Protein 8VRM (pdb70)

Nearest PDB structures (foldseek):
  8vr6-assembly1_A  TM=1.004E+00  e=2.769E-31  Psychrobacter cryohalolentis K5
  3hjj-assembly1_A  TM=5.669E-01  e=4.311E-08  Bacillus anthracis
  6ag8-assembly1_C  TM=5.535E-01  e=5.359E-08  Escherichia coli K-12
  2ic7-assembly1_B  TM=5.842E-01  e=2.457E-07  Geobacillus kaustophilus
  3ect-assembly1_A  TM=5.489E-01  e=9.567E-07  Vibrio cholerae

InterPro domains:
  IPR001451 Hexapeptide repeat [PF00132] (117-149)
  IPR001451 Hexapeptide repeat [PF14602] (60-96)
  IPR011004 Trimeric LpxA-like superfamily [SSF51161] (28-168)
  IPR018357 Hexapeptide transferase, conserved site [PS00101] (125-153)
  IPR050179 Transferase hexapeptide repeat [PTHR43300] (40-173)

Sequence (1067 aa):
GGHMILLKELKELFFLRTTYYLKKYNRSLPFGDMIVDRWDKAKLLGFGEGTSIYDSSIVLGEVKVGKDTWIGPNTILDGSGGGLIIGSNCSISAGVQIYTHDTVRKSLSGGKADIDKASTRIGSDCYLGPNTIIVKGVKIGDRVVVGANSLVLKDIPSDCKVFGSPAVIITDSLNYQGHMILLKELKELFFLRTTYYLKKYNRSLPFGDMIVDRWDKAKLLGFGEGTSIYDSSIVLGEVKVGKDTWIGPNTILDGSGGGLIIGSNCSISAGVQIYTHDTVRKSLSGGKADIDKASTRIGSDCYLGPNTIIVKGVKIGDRVVVGANSLVLKDIPSDCKVFGSPAVIITDSLNYQGGGHMILLKELKELFFLRTTYYLKKYNRSLPFGDMIVDRWDKAKLLGFGEGTSIYDSSIVLGEVKVGKDTWIGPNTILDGSGGGLIIGSNCSISAGVQIYTHDTVRKSLSGGKADIDKASTRIGSDCYLGPNTIIVKGVKIGDRVVVGANSLVLKDIPSDCKVFGSPAVIITDSLNYQGHHMILLKELKELFFLRTTYYLKKYNRSLPFGDMIVDRWDKAKLLGFGEGTSIYDSSIVLGEVKVGKDTWIGPNTILDGSGGGLIIGSNCSISAGVQIYTHDTVRKSLSGGKADIDKASTRIGSDCYLGPNTIIVKGVKIGDRVVVGANSLVLKDIPSDCKVFGSPAVIITDSLNYQRGGHMILLKELKELFFLRTTYYLKKYNRSLPFGDMIVDRWDKAKLLGFGEGTSIYDSSIVLGEVKVGKDTWIGPNTILDGSGGGLIIGSNCSISAGVQIYTHDTVRKSLSGGKADIDKASTRIGSDCYLGPNTIIVKGVKIGDRVVVGANSLVLKDIPSDCKVFGSPAVIITDSLNYQRNNIGGHMILLKELKELFFLRTTYYLKKYNRSLPFGDMIVDRWDKAKLLGFGEGTSIYDSSIVLGEVKVGKDTWIGPNTILDGSGGGLIIGSNCSISAGVQIYTHDTVRKSLSGGKADIDKASTRIGSDCYLGPNTIIVKGVKIGDRVVVGANSLVLKDIPSDCKVFGSPAVIITDSLNYQR

Solvent-accessible surface area: 40876 Å² total; per-residue (Å²): 82,49,42,125,108,10,5,121,59,5,91,69,4,13,104,71,34,0,45,84,30,38,164,121,88,83,65,0,9,14,8,17,5,1,15,8,68,35,128,97,1,1,72,16,8,32,12,21,107,38,3,3,0,7,9,18,0,4,9,27,17,107,22,139,6,18,121,83,1,98,0,0,3,20,0,6,0,0,1,54,3,68,11,1,54,2,13,27,34,2,7,0,8,2,8,0,6,0,31,0,37,36,30,18,106,78,5,2,24,25,34,183,30,119,61,44,128,34,65,4,129,2,14,37,27,0,22,0,0,9,14,0,1,0,42,60,38,3,42,4,23,54,76,0,7,0,14,11,20,0,5,2,80,139,92,9,76,45,35,16,53,3,47,16,48,56,16,86,99,89,66,65,0,106,141,59,80,68,26,120,110,10,3,81,64,7,74,87,4,14,102,79,33,0,58,85,30,58,186,122,91,88,71,0,7,13,13,17,4,0,14,6,65,32,126,99,2,1,153,55,23,64,9,22,119,35,2,3,0,8,10,18,0,5,6,29,22,106,16,144,10,22,114,70,1,95,0,0,3,22,0,8,0,0,2,50,4,68,11,1,67,3,14,30,33,2,6,0,9,3,9,0,5,0,31,0,36,32,30,18,111,88,6,2,18,26,35,178,32,117,63,33,128,35,50,3,122,2,13,35,28,0,23,0,0,9,14,0,1,0,42,64,24,2,99,3,22,56,76,0,5,0,13,12,19,0,6,3,70,159,85,8,77,45,36,16,54,3,46,17,45,68,24,86,100,95,60,62,0,107,134,61,76,118,46,38,72,152,93,11,24,108,48,5,95,20,4,13,27,24,30,0,8,76,29,24,138,121,93,72,70,0,6,14,12,19,5,0,11,6,63,30,128,94,2,1,157,58,26,66,15,23,137,38,2,3,0,8,10,20,0,6,8,28,18,114,16,126,11,20,116,79,0,94,0,0,4,21,1,8,0,0,3,52,3,69,12,1,60,3,13,30,33,2,6,0,9,3,8,0,6,0,29,0,38,32,32,18,85,73,6,2,24,23,40,178,20,108,59,40,122,35,64,3,115,2,13,36,27,0,23,0,0,10,13,0,1,0,41,62,39,2,95,1,15,53,76,0,4,0,11,12,19,0,6,1,92,125,81,7,77,46,40,16,45,2,43,17,46,65,10,80,80,92,66,69,0,109,126,50,80,82,76,109,108,9,2,89,54,5,91,30,1,12,104,27,21,0,23,18,32,44,75,104,89,86,72,0,7,14,11,16,4,1,14,7,65,32,127,98,2,1,168,57,23,63,14,24,136,41,3,3,0,8,10,20,0,5,8,28,23,139,20,132,4,18,109,76,1,95,0,0,4,22,0,7,0,0,3,55,2,65,11,1,56,1,13,32,32,2,6,0,8,1,8,0,6,0,28,0,36,33,30,18,97,76,5,2,9,32,31,178,19,115,61,43,128,34,64,3,108,2,13,38,29,0,22,0,0,10,12,0,1,0,41,61,40,2,98,1,12,54,76,0,9,0,15,11,21,0,6,3,96,132,76,8,77,46,33,16,48,3,46,16,46,66,14,86,85,87,64,64,0,102,127,61,39,104,69,46,46,119,105,10,8,122,72,5,81,77,0,15,102,68,31,0,40,79,29,58,167,125,89,85,69,0,6,14,9,16,5,1,15,6,66,36,127,98,1,2,168,52,23,66,13,22,135,41,2,4,0,8,9,22,0,5,6,29,17,111,16,131,11,22,117,81,0,90,0,0,4,22,0,8,0,0,2,49,2,68,13,1,65,3,14,31,34,2,6,0,8,2,7,0,6,0,27,0,40,32,31,19,73,76,5,2,14,26,29,175,13,110,68,39,122,35,63,4,108,2,11,34,27,0,22,0,0,10,12,0,1,0,41,60,39,2,111,1,15,53,78,0,9,0,14,14,20,0,5,2,83,163,88,8,78,46,39,15,49,2,52,17,46,64,23,87,100,85,64,63,0,50,93,54,24,137,120,55,204,21,37,5,40,82,14,6,96,45,4,87,58,3,14,108,78,33,0,33,87,28,52,167,124,88,92,73,0,7,16,8,16,5,0,13,6,60,30,112,83,2,2,143,58,26,65,15,20,138,41,2,4,0,9,10,20,0,5,8,27,20,116,18,132,10,20,108,80,1,91,0,0,4,21,1,8,0,0,2,52,4,65,7,1,65,3,15,30,36,2,6,0,9,2,7,0,6,0,29,0,38,32,30,20,92,84,7,2,8,25,31,169,31,122,61,48,128,35,64,4,109,2,12,37,27,0,23,0,0,9,13,0,1,0,40,63,40,2,109,2,17,56,78,0,6,0,12,13,19,0,5,2,83,163,89,8,75,46,33,16,50,2,45,18,47,65,24,88,99,93,72,69,0,92,74,40,39,187

Secondary structure (DSSP, 8-state):
-HHHHHHHHHHHHHHHHHHHHHHHHSEE--GGGGTS-HHHHHHHTTPPTT-EE-TT-EEEEEEEE-TT-EE-TT-EEEEEEEEEEE-SS-EE-TT-EE-SEE-HHHHHTTS-SPPEE--EEE-SS-EE-TT-EE-TT-EE-SS-EE-TT-EE-S-B-TTEEEETTTTEEEEESGGG-/-HHHHHHHHHHHHHHHHHHHHHHHSEE--GGGGTS-HHHHHHHTTPPTT-EE-TT-EEEEEEEE-SS-EE-TT-EEEEEEEEEEE-SS-EE-TT-EE-SEE-HHHHHTTS-SPPEE--EEE-SS-EE-TT-EE-TT-EE-SS-EE-TT-EE-S-B-TTEEEETTTTEEEEESGGG-/--HHHHHHHHHHHHHHHHHHHHHHHHSEE--GGGGTS-HHHHHHHTTPPTT-EE-TT-EEEEEEEE-TT-EE-TT-EEEEEEEEEEE-SS-EE-TT-EE-SEE-HHHHHTTS-SPPEE--EEE-SS-EE-TT-EE-TT-EE-SS-EE-TT-EE-S-B-TTEEEETTTTEEEEESGGG-/-HHHHHHHHHHHHHHHHHHHHHHHSEE--GGGGTS-HHHHHHHTTPPTT-EE-TT-EEEEEEEE-TT-EE-TT-EEEEEEEEEEE-SS-EE-TT-EE-SEE-HHHHHTTT-SPPEE--EEE-SS-EE-TT-EE-TT-EE-SS-EE-TT-EE-S-B-TTEEEETTTTEEEEESHHHH-/-HHHHHHHHHHHHHHHHHHHHHHHHSEE--GGGGTS-HHHHHHHTTPPTT-EE-TT-EEEEEEEE-TT-EE-TT-EEEEEEEEEEE-SS-EE-TT-EE-SEE-HHHHHTTS-SPPEE--EEE-SS-EE-TT-EE-TT-EE-SS-EE-TT-EE-S-B-TTEEEETTTTEEEEESHHHHS---/-TTHHHHHHHHHHHHHHHHHHHHHHSEE--GGGGTS-HHHHHHHTTPPTT-EE-TT-EEEEEEEE-TT-EE-TT-EEEEEEEEEEE-SS-EE-TT-EE-SEE-HHHHHTTT-SPPEE--EEE-SS-EE-TT-EE-TT-EE-SS-EE-TT-EE-S-B-TTEEEETTTTEEEEE-GGG--

Radius of gyration: 35.56 Å; Cα contacts (8 Å, |Δi|>4): 3314; chains: 6; bounding box: 68×82×92 Å

Structure (mmCIF, N/CA/C/O backbone):
data_8VRM
#
_entry.id   8VRM
#
_cell.length_a   106.670
_cell.length_b   106.670
_cell.length_c   180.400
_cell.angle_alpha   90.00
_cell.angle_beta   90.00
_cell.angle_gamma   120.00
#
_symmetry.space_group_name_H-M   'P 63'
#
loop_
_entity.id
_entity.type
_entity.pdbx_description
1 polymer 'Acetyltransferase, putative'
2 non-polymer 'SULFATE ION'
3 non-polymer (4S)-2-METHYL-2,4-PENTANEDIOL
4 non-polymer 1,2-ETHANEDIOL
5 water water
#
loop_
_atom_site.group_PDB
_atom_site.id
_atom_site.type_symbol
_atom_site.label_atom_id
_atom_site.label_alt_id
_atom_site.label_comp_id
_atom_site.label_asym_id
_atom_site.label_entity_id
_atom_site.label_seq_id
_atom_site.pdbx_PDB_ins_code
_atom_site.Cartn_x
_atom_site.Cartn_y
_atom_site.Cartn_z
_atom_site.occupancy
_atom_site.B_iso_or_equiv
_atom_site.auth_seq_id
_atom_site.auth_comp_id
_atom_site.auth_asym_id
_atom_site.auth_atom_id
_atom_site.pdbx_PDB_model_num
ATOM 1 N N . GLY A 1 2 ? 1.826 21.716 5.245 1.00 79.19 -2 GLY A N 1
ATOM 2 C CA . GLY A 1 2 ? 2.516 21.767 3.941 1.00 78.64 -2 GLY A CA 1
ATOM 3 C C . GLY A 1 2 ? 3.996 22.115 4.092 1.00 78.43 -2 GLY A C 1
ATOM 4 O O . GLY A 1 2 ? 4.805 21.249 4.431 1.00 79.01 -2 GLY A O 1
ATOM 5 N N . GLY A 1 3 ? 4.322 23.393 3.834 1.00 76.23 -1 GLY A N 1
ATOM 6 C CA . GLY A 1 3 ? 5.680 23.911 3.923 1.00 63.54 -1 GLY A CA 1
ATOM 7 C C . GLY A 1 3 ? 6.178 23.991 5.367 1.00 62.65 -1 GLY A C 1
ATOM 8 O O . GLY A 1 3 ? 7.379 23.886 5.610 1.00 51.27 -1 GLY A O 1
ATOM 9 N N . HIS A 1 4 ? 5.245 24.169 6.317 1.00 59.73 0 HIS A N 1
ATOM 10 C CA . HIS A 1 4 ? 5.555 24.187 7.740 1.00 54.81 0 HIS A CA 1
ATOM 11 C C . HIS A 1 4 ? 5.861 22.779 8.251 1.00 48.64 0 HIS A C 1
ATOM 12 O O . HIS A 1 4 ? 6.607 22.636 9.211 1.00 41.80 0 HIS A O 1
ATOM 19 N N . MET A 1 5 ? 5.292 21.736 7.632 1.00 50.13 1 MET A N 1
ATOM 20 C CA . MET A 1 5 ? 5.563 20.373 8.078 1.00 49.70 1 MET A CA 1
ATOM 21 C C . MET A 1 5 ? 6.972 19.963 7.649 1.00 40.79 1 MET A C 1
ATOM 22 O O . MET A 1 5 ? 7.642 19.208 8.359 1.00 39.20 1 MET A O 1
ATOM 27 N N . ILE A 1 6 ? 7.411 20.505 6.512 1.00 40.29 2 ILE A N 1
ATOM 28 C CA . ILE A 1 6 ? 8.738 20.263 5.979 1.00 42.80 2 ILE A CA 1
ATOM 29 C C . ILE A 1 6 ? 9.778 20.991 6.828 1.00 37.62 2 ILE A C 1
ATOM 30 O O . ILE A 1 6 ? 10.828 20.412 7.100 1.00 29.95 2 ILE A O 1
ATOM 35 N N . LEU A 1 7 ? 9.513 22.271 7.160 1.00 31.08 3 LEU A N 1
ATOM 36 C CA . LEU A 1 7 ? 10.371 23.004 8.085 1.00 30.77 3 LEU A CA 1
ATOM 37 C C . LEU A 1 7 ? 10.475 22.271 9.423 1.00 27.81 3 LEU A C 1
ATOM 38 O O . LEU A 1 7 ? 11.560 22.213 9.994 1.00 26.05 3 LEU A O 1
ATOM 43 N N . LEU A 1 8 ? 9.363 21.737 9.956 1.00 27.38 4 LEU A N 1
ATOM 44 C CA . LEU A 1 8 ? 9.409 21.064 11.246 1.00 30.86 4 LEU A CA 1
ATOM 45 C C . LEU A 1 8 ? 10.332 19.847 11.180 1.00 30.17 4 LEU A C 1
ATOM 46 O O . LEU A 1 8 ? 11.142 19.618 12.078 1.00 26.32 4 LEU A O 1
ATOM 51 N N . LYS A 1 9 ? 10.175 19.046 10.120 1.00 29.52 5 LYS A N 1
ATOM 52 C CA . LYS A 1 9 ? 10.988 17.849 9.961 1.00 30.64 5 LYS A CA 1
ATOM 53 C C . LYS A 1 9 ? 12.477 18.209 9.839 1.00 25.15 5 LYS A C 1
ATOM 54 O O . LYS A 1 9 ? 13.323 17.520 10.402 1.00 25.96 5 LYS A O 1
ATOM 60 N N . GLU A 1 10 ? 12.793 19.279 9.115 1.00 24.76 6 GLU A N 1
ATOM 61 C CA . GLU A 1 10 ? 14.178 19.709 8.940 1.00 28.01 6 GLU A CA 1
ATOM 62 C C . GLU A 1 10 ? 14.748 20.228 10.259 1.00 25.36 6 GLU A C 1
ATOM 63 O O . GLU A 1 10 ? 15.932 20.067 10.536 1.00 25.07 6 GLU A O 1
ATOM 69 N N . LEU A 1 11 ? 13.914 20.901 11.054 1.00 23.90 7 LEU A N 1
ATOM 70 C CA . LEU A 1 11 ? 14.350 21.359 12.370 1.00 24.24 7 LEU A CA 1
ATOM 71 C C . LEU A 1 11 ? 14.614 20.176 13.288 1.00 22.32 7 LEU A C 1
ATOM 72 O O . LEU A 1 11 ? 15.584 20.173 14.057 1.00 24.42 7 LEU A O 1
ATOM 77 N N . LYS A 1 12 ? 13.783 19.143 13.209 1.00 21.50 8 LYS A N 1
ATOM 78 C CA . LYS A 1 12 ? 13.991 17.985 14.056 1.00 20.72 8 LYS A CA 1
ATOM 79 C C . LYS A 1 12 ? 15.297 17.293 13.655 1.00 22.67 8 LYS A C 1
ATOM 80 O O . LYS A 1 12 ? 16.029 16.839 14.518 1.00 22.57 8 LYS A O 1
ATOM 86 N N . GLU A 1 13 ? 15.555 17.215 12.351 1.00 23.09 9 GLU A N 1
ATOM 87 C CA . GLU A 1 13 ? 16.784 16.613 11.852 1.00 23.96 9 GLU A CA 1
ATOM 88 C C . GLU A 1 13 ? 17.978 17.413 12.323 1.00 22.07 9 GLU A C 1
ATOM 89 O O . GLU A 1 13 ? 18.953 16.840 12.783 1.00 22.69 9 GLU A O 1
ATOM 95 N N . LEU A 1 14 ? 17.907 18.741 12.189 1.00 24.81 10 LEU A N 1
ATOM 96 C CA . LEU A 1 14 ? 19.005 19.587 12.620 1.00 21.78 10 LEU A CA 1
ATOM 97 C C . LEU A 1 14 ? 19.244 19.468 14.133 1.00 22.99 10 LEU A C 1
ATOM 98 O O . LEU A 1 14 ? 20.394 19.484 14.583 1.00 22.69 10 LEU A O 1
ATOM 103 N N . PHE A 1 15 ? 18.176 19.326 14.924 1.00 21.45 11 PHE A N 1
ATOM 104 C CA . PHE A 1 15 ? 18.305 19.152 16.367 1.00 22.69 11 PHE A CA 1
ATOM 105 C C . PHE A 1 15 ? 19.090 17.867 16.662 1.00 24.18 11 PHE A C 1
ATOM 106 O O . PHE A 1 15 ? 20.015 17.855 17.470 1.00 21.71 11 PHE A O 1
ATOM 114 N N . PHE A 1 16 ? 18.702 16.763 15.998 1.00 24.67 12 PHE A N 1
ATOM 115 C CA . PHE A 1 16 ? 19.406 15.501 16.160 1.00 25.49 12 PHE A CA 1
ATOM 116 C C . PHE A 1 16 ? 20.886 15.629 15.766 1.00 22.79 12 PHE A C 1
ATOM 117 O O . PHE A 1 16 ? 21.749 15.162 16.511 1.00 22.28 12 PHE A O 1
ATOM 125 N N . LEU A 1 17 ? 21.163 16.228 14.602 1.00 25.08 13 LEU A N 1
ATOM 126 C CA . LEU A 1 17 ? 22.536 16.410 14.135 1.00 26.81 13 LEU A CA 1
ATOM 127 C C . LEU A 1 17 ? 23.353 17.287 15.092 1.00 24.49 13 LEU A C 1
ATOM 128 O O . LEU A 1 17 ? 24.502 16.980 15.413 1.00 21.50 13 LEU A O 1
ATOM 133 N N . ARG A 1 18 ? 22.791 18.416 15.521 1.00 21.79 14 ARG A N 1
ATOM 134 C CA . ARG A 1 18 ? 23.549 19.333 16.356 1.00 21.99 14 ARG A CA 1
ATOM 135 C C . ARG A 1 18 ? 23.792 18.751 17.746 1.00 20.20 14 ARG A C 1
ATOM 136 O O . ARG A 1 18 ? 24.854 18.965 18.341 1.00 22.38 14 ARG A O 1
ATOM 144 N N . THR A 1 19 ? 22.814 18.004 18.257 1.00 20.15 15 THR A N 1
ATOM 145 C CA . THR A 1 19 ? 22.946 17.324 19.528 1.00 21.51 15 THR A CA 1
ATOM 146 C C . THR A 1 19 ? 24.082 16.300 19.434 1.00 23.60 15 THR A C 1
ATOM 147 O O . THR A 1 19 ? 24.894 16.199 20.345 1.00 21.43 15 THR A O 1
ATOM 151 N N . THR A 1 20 ? 24.112 15.527 18.342 1.00 23.39 16 THR A N 1
ATOM 152 C CA . THR A 1 20 ? 25.154 14.513 18.173 1.00 23.51 16 THR A CA 1
ATOM 153 C C . THR A 1 20 ? 26.512 15.198 18.180 1.00 22.18 16 THR A C 1
ATOM 154 O O . THR A 1 20 ? 27.431 14.754 18.872 1.00 23.96 16 THR A O 1
ATOM 158 N N . TYR A 1 21 ? 26.601 16.290 17.422 1.00 24.81 17 TYR A N 1
ATOM 159 C CA . TYR A 1 21 ? 27.808 17.093 17.306 1.00 23.84 17 TYR A CA 1
ATOM 160 C C . TYR A 1 21 ? 28.307 17.554 18.679 1.00 25.26 17 TYR A C 1
ATOM 161 O O . TYR A 1 21 ? 29.501 17.465 18.992 1.00 22.24 17 TYR A O 1
ATOM 170 N N . TYR A 1 22 ? 27.402 18.115 19.488 1.00 23.76 18 TYR A N 1
ATOM 171 C CA . TYR A 1 22 ? 27.789 18.658 20.790 1.00 23.23 18 TYR A CA 1
ATOM 172 C C . TYR A 1 22 ? 28.147 17.517 21.740 1.00 19.85 18 TYR A C 1
ATOM 173 O O . TYR A 1 22 ? 29.048 17.650 22.541 1.00 20.57 18 TYR A O 1
ATOM 182 N N . LEU A 1 23 ? 27.397 16.414 21.697 1.00 22.08 19 LEU A N 1
ATOM 183 C CA . LEU A 1 23 ? 27.693 15.288 22.564 1.00 23.72 19 LEU A CA 1
ATOM 184 C C . LEU A 1 23 ? 29.079 14.749 22.217 1.00 25.23 19 LEU A C 1
ATOM 185 O O . LEU A 1 23 ? 29.854 14.509 23.131 1.00 23.03 19 LEU A O 1
ATOM 190 N N . LYS A 1 24 ? 29.368 14.584 20.924 1.00 23.08 20 LYS A N 1
ATOM 191 C CA . LYS A 1 24 ? 30.589 13.865 20.534 1.00 24.27 20 LYS A CA 1
ATOM 192 C C . LYS A 1 24 ? 31.806 14.775 20.513 1.00 23.19 20 LYS A C 1
ATOM 193 O O . LYS A 1 24 ? 32.907 14.366 20.875 1.00 28.52 20 LYS A O 1
ATOM 199 N N . LYS A 1 25 ? 31.626 16.026 20.113 1.00 23.98 21 LYS A N 1
ATOM 200 C CA . LYS A 1 25 ? 32.748 16.938 20.049 1.00 24.56 21 LYS A CA 1
ATOM 201 C C . LYS A 1 25 ? 32.960 17.685 21.370 1.00 27.52 21 LYS A C 1
ATOM 202 O O . LYS A 1 25 ? 34.102 17.960 21.738 1.00 27.85 21 LYS A O 1
ATOM 208 N N . TYR A 1 26 ? 31.878 18.073 22.060 1.00 24.31 22 TYR A N 1
ATOM 209 C CA . TYR A 1 26 ? 31.966 19.015 23.172 1.00 26.38 22 TYR A CA 1
ATOM 210 C C . TYR A 1 26 ? 31.478 18.398 24.492 1.00 26.36 22 TYR A C 1
ATOM 211 O O . TYR A 1 26 ? 31.382 19.112 25.496 1.00 25.17 22 TYR A O 1
ATOM 220 N N . ASN A 1 27 ? 31.165 17.095 24.474 1.00 26.04 23 ASN A N 1
ATOM 221 C CA . ASN A 1 27 ? 30.737 16.325 25.630 1.00 29.38 23 ASN A CA 1
ATOM 222 C C . ASN A 1 27 ? 29.587 17.024 26.370 1.00 28.44 23 ASN A C 1
ATOM 223 O O . ASN A 1 27 ? 29.600 17.124 27.598 1.00 25.56 23 ASN A O 1
ATOM 228 N N . ARG A 1 28 ? 28.572 17.468 25.623 1.00 23.03 24 ARG A N 1
ATOM 229 C CA . ARG A 1 28 ? 27.440 18.118 26.271 1.00 24.54 24 ARG A CA 1
ATOM 230 C C . ARG A 1 28 ? 26.230 18.110 25.351 1.00 23.16 24 ARG A C 1
ATOM 231 O O . ARG A 1 28 ? 26.376 17.971 24.138 1.00 21.74 24 ARG A O 1
ATOM 239 N N . SER A 1 29 ? 25.049 18.243 25.978 1.00 22.51 25 SER A N 1
ATOM 240 C CA . SER A 1 29 ? 23.769 18.443 25.319 1.00 20.56 25 SER A CA 1
ATOM 241 C C . SER A 1 29 ? 23.227 19.794 25.784 1.00 19.95 25 SER A C 1
ATOM 242 O O . SER A 1 29 ? 23.178 20.034 26.992 1.00 20.52 25 SER A O 1
ATOM 245 N N . LEU A 1 30 ? 22.875 20.650 24.822 1.00 20.74 26 LEU A N 1
ATOM 246 C CA . LEU A 1 30 ? 22.414 21.998 25.103 1.00 21.60 26 LEU A CA 1
ATOM 247 C C . LEU A 1 30 ? 21.011 22.174 24.534 1.00 21.16 26 LEU A C 1
ATOM 248 O O . LEU A 1 30 ? 20.559 21.426 23.660 1.00 21.60 26 LEU A O 1
ATOM 253 N N . PRO A 1 31 ? 20.305 23.240 24.982 1.00 20.47 27 PRO A N 1
ATOM 254 C CA . PRO A 1 31 ? 19.078 23.649 24.305 1.00 19.16 27 PRO A CA 1
ATOM 255 C C . PRO A 1 31 ? 19.354 23.939 22.828 1.00 18.07 27 PRO A C 1
ATOM 256 O O . PRO A 1 31 ? 20.424 24.411 22.463 1.00 19.31 27 PRO A O 1
ATOM 260 N N . PHE A 1 32 ? 18.333 23.761 22.000 1.00 17.78 28 PHE A N 1
ATOM 261 C CA . PHE A 1 32 ? 18.438 23.988 20.570 1.00 20.95 28 PHE A CA 1
ATOM 262 C C . PHE A 1 32 ? 18.974 25.391 20.281 1.00 20.23 28 PHE A C 1
ATOM 263 O O . PHE A 1 32 ? 19.833 25.551 19.430 1.00 21.10 28 PHE A O 1
ATOM 271 N N . GLY A 1 33 ? 18.514 26.406 21.031 1.00 23.07 29 GLY A N 1
ATOM 272 C CA . GLY A 1 33 ? 18.930 27.780 20.800 1.00 21.17 29 GLY A CA 1
ATOM 273 C C . GLY A 1 33 ? 20.432 27.984 21.010 1.00 21.28 29 GLY A C 1
ATOM 274 O O . GLY A 1 33 ? 21.044 28.792 20.323 1.00 22.49 29 GLY A O 1
ATOM 275 N N . ASP A 1 34 ? 21.016 27.231 21.936 1.00 20.70 30 ASP A N 1
ATOM 276 C CA . ASP A 1 34 ? 22.435 27.323 22.276 1.00 21.87 30 ASP A CA 1
ATOM 277 C C . ASP A 1 34 ? 23.297 26.478 21.333 1.00 22.21 30 ASP A C 1
ATOM 278 O O . ASP A 1 34 ? 24.508 26.436 21.478 1.00 23.32 30 ASP A O 1
ATOM 283 N N . MET A 1 35 ? 22.676 25.795 20.373 1.00 22.83 31 MET A N 1
ATOM 284 C CA . MET A 1 35 ? 23.439 25.018 19.398 1.00 23.00 31 MET A CA 1
ATOM 285 C C . MET A 1 35 ? 23.398 25.683 18.023 1.00 23.89 31 MET A C 1
ATOM 286 O O . MET A 1 35 ? 23.817 25.106 17.025 1.00 22.55 31 MET A O 1
ATOM 291 N N . ILE A 1 36 ? 22.858 26.905 18.012 1.00 24.53 32 ILE A N 1
ATOM 292 C CA . ILE A 1 36 ? 22.840 27.797 16.873 1.00 28.32 32 ILE A CA 1
ATOM 293 C C . ILE A 1 36 ? 23.759 28.965 17.229 1.00 34.03 32 ILE A C 1
ATOM 294 O O . ILE A 1 36 ? 24.652 29.270 16.469 1.00 32.97 32 ILE A O 1
ATOM 299 N N . VAL A 1 37 ? 23.569 29.562 18.420 1.00 38.22 33 VAL A N 1
ATOM 300 C CA . VAL A 1 37 ? 24.304 30.755 18.829 1.00 42.10 33 VAL A CA 1
ATOM 301 C C . VAL A 1 37 ? 25.587 30.307 19.542 1.00 39.56 33 VAL A C 1
ATOM 302 O O . VAL A 1 37 ? 25.526 29.501 20.472 1.00 42.53 33 VAL A O 1
ATOM 306 N N . ASP A 1 38 ? 26.729 30.816 19.080 1.00 34.63 34 ASP A N 1
ATOM 307 C CA . ASP A 1 38 ? 28.016 30.634 19.738 1.00 36.01 34 ASP A CA 1
ATOM 308 C C . ASP A 1 38 ? 28.157 31.687 20.831 1.00 30.35 34 ASP A C 1
ATOM 309 O O . ASP A 1 38 ? 27.966 32.874 20.582 1.00 27.33 34 ASP A O 1
ATOM 314 N N . ARG A 1 39 ? 28.524 31.235 22.029 1.00 26.98 35 ARG A N 1
ATOM 315 C CA . ARG A 1 39 ? 28.528 32.075 23.215 1.00 26.98 35 ARG A CA 1
ATOM 316 C C . ARG A 1 39 ? 29.555 33.211 23.133 1.00 26.27 35 ARG A C 1
ATOM 317 O O . ARG A 1 39 ? 29.301 34.282 23.677 1.00 24.30 35 ARG A O 1
ATOM 325 N N . TRP A 1 40 ? 30.710 32.979 22.483 1.00 26.69 36 TRP A N 1
ATOM 326 C CA . TRP A 1 40 ? 31.750 34.006 22.389 1.00 25.86 36 TRP A CA 1
ATOM 327 C C . TRP A 1 40 ? 31.396 35.025 21.309 1.00 25.36 36 TRP A C 1
ATOM 328 O O . TRP A 1 40 ? 31.610 36.230 21.501 1.00 26.73 36 TRP A O 1
ATOM 339 N N . ASP A 1 41 ? 30.778 34.557 20.213 1.00 26.37 37 ASP A N 1
ATOM 340 C CA . ASP A 1 41 ? 30.327 35.443 19.150 1.00 28.53 37 ASP A CA 1
ATOM 341 C C . ASP A 1 41 ? 29.172 36.297 19.655 1.00 26.36 37 ASP A C 1
ATOM 342 O O . ASP A 1 41 ? 29.069 37.482 19.337 1.00 25.95 37 ASP A O 1
ATOM 347 N N . LYS A 1 42 ? 28.272 35.693 20.455 1.00 26.45 38 LYS A N 1
ATOM 348 C CA . LYS A 1 42 ? 27.199 36.486 21.032 1.00 24.64 38 LYS A CA 1
ATOM 349 C C . LYS A 1 42 ? 27.774 37.609 21.901 1.00 21.69 38 LYS A C 1
ATOM 350 O O . LYS A 1 42 ? 27.321 38.747 21.801 1.00 25.87 38 LYS A O 1
ATOM 356 N N . ALA A 1 43 ? 28.757 37.291 22.756 1.00 23.82 39 ALA A N 1
ATOM 357 C CA . ALA A 1 43 ? 29.353 38.275 23.658 1.00 24.83 39 ALA A CA 1
ATOM 358 C C . ALA A 1 43 ? 30.016 39.403 22.848 1.00 27.05 39 ALA A C 1
ATOM 359 O O . ALA A 1 43 ? 29.940 40.563 23.243 1.00 25.72 39 ALA A O 1
ATOM 361 N N . LYS A 1 44 ? 30.659 39.032 21.730 1.00 27.45 40 LYS A N 1
ATOM 362 C CA . LYS A 1 44 ? 31.294 39.976 20.820 1.00 29.83 40 LYS A CA 1
ATOM 363 C C . LYS A 1 44 ? 30.236 40.894 20.207 1.00 27.75 40 LYS A C 1
ATOM 364 O O . LYS A 1 44 ? 30.346 42.099 20.300 1.00 27.13 40 LYS A O 1
ATOM 370 N N . LEU A 1 45 ? 29.131 40.336 19.717 1.00 27.65 41 LEU A N 1
ATOM 371 C CA . LEU A 1 45 ? 28.060 41.133 19.154 1.00 28.99 41 LEU A CA 1
ATOM 372 C C . LEU A 1 45 ? 27.503 42.159 20.162 1.00 35.57 41 LEU A C 1
ATOM 373 O O . LEU A 1 45 ? 27.164 43.281 19.766 1.00 30.01 41 LEU A O 1
ATOM 378 N N . LEU A 1 46 ? 27.480 41.827 21.471 1.00 28.87 42 LEU A N 1
ATOM 379 C CA . LEU A 1 46 ? 26.980 42.727 22.502 1.00 29.15 42 LEU A CA 1
ATOM 380 C C . LEU A 1 46 ? 28.020 43.736 23.006 1.00 31.95 42 LEU A C 1
ATOM 381 O O . LEU A 1 46 ? 27.668 44.562 23.828 1.00 34.35 42 LEU A O 1
ATOM 386 N N . GLY A 1 47 ? 29.296 43.622 22.615 1.00 36.91 43 GLY A N 1
ATOM 387 C CA . GLY A 1 47 ? 30.316 44.613 22.963 1.00 37.29 43 GLY A CA 1
ATOM 388 C C . GLY A 1 47 ? 31.124 44.289 24.216 1.00 37.44 43 GLY A C 1
ATOM 389 O O . GLY A 1 47 ? 31.823 45.148 24.758 1.00 39.31 43 GLY A O 1
ATOM 390 N N . PHE A 1 48 ? 31.030 43.044 24.690 1.00 30.82 44 PHE A N 1
ATOM 391 C CA . PHE A 1 48 ? 31.661 42.644 25.921 1.00 29.59 44 PHE A CA 1
ATOM 392 C C . PHE A 1 48 ? 33.140 42.418 25.627 1.00 32.86 44 PHE A C 1
ATOM 393 O O . PHE A 1 48 ? 33.519 42.195 24.484 1.00 32.27 44 PHE A O 1
ATOM 401 N N . GLY A 1 49 ? 33.948 42.423 26.676 1.00 32.46 45 GLY A N 1
ATOM 402 C CA . GLY A 1 49 ? 35.381 42.295 26.562 1.00 33.55 45 GLY A CA 1
ATOM 403 C C . GLY A 1 49 ? 35.771 40.936 26.022 1.00 37.64 45 GLY A C 1
ATOM 404 O O . GLY A 1 49 ? 34.980 39.985 26.036 1.00 32.57 45 GLY A O 1
ATOM 405 N N . GLU A 1 50 ? 37.022 40.846 25.578 1.00 33.76 46 GLU A N 1
ATOM 406 C CA . GLU A 1 50 ? 37.498 39.629 24.953 1.00 35.53 46 GLU A CA 1
ATOM 407 C C . GLU A 1 50 ? 37.562 38.515 25.991 1.00 32.79 46 GLU A C 1
ATOM 408 O O . GLU A 1 50 ? 37.909 38.732 27.156 1.00 32.86 46 GLU A O 1
ATOM 414 N N . GLY A 1 51 ? 37.238 37.302 25.545 1.00 31.37 47 GLY A N 1
ATOM 415 C CA . GLY A 1 51 ? 37.253 36.134 26.401 1.00 31.44 47 GLY A CA 1
ATOM 416 C C . GLY A 1 51 ? 35.895 35.898 27.081 1.00 30.31 47 GLY A C 1
ATOM 417 O O . GLY A 1 51 ? 35.663 34.830 27.618 1.00 28.23 47 GLY A O 1
ATOM 418 N N . THR A 1 52 ? 35.026 36.894 27.056 1.00 26.24 48 THR A N 1
ATOM 419 C CA . THR A 1 52 ? 33.703 36.806 27.674 1.00 27.71 48 THR A CA 1
ATOM 420 C C . THR A 1 52 ? 32.777 35.936 26.820 1.00 23.87 48 THR A C 1
ATOM 421 O O . THR A 1 52 ? 32.764 36.006 25.580 1.00 23.03 48 THR A O 1
ATOM 425 N N . SER A 1 53 ? 31.945 35.141 27.494 1.00 22.39 49 SER A N 1
ATOM 426 C CA . SER A 1 53 ? 30.938 34.364 26.805 1.00 20.69 49 SER A CA 1
ATOM 427 C C . SER A 1 53 ? 29.566 34.571 27.460 1.00 21.22 49 SER A C 1
ATOM 428 O O . SER A 1 53 ? 29.491 34.815 28.661 1.00 22.86 49 SER A O 1
ATOM 431 N N . ILE A 1 54 ? 28.508 34.355 26.673 1.00 22.92 50 ILE A N 1
ATOM 432 C CA . ILE A 1 54 ? 27.129 34.431 27.163 1.00 20.92 50 ILE A CA 1
ATOM 433 C C . ILE A 1 54 ? 26.246 33.455 26.397 1.00 19.28 50 ILE A C 1
ATOM 434 O O . ILE A 1 54 ? 26.208 33.438 25.174 1.00 19.40 50 ILE A O 1
ATOM 439 N N . TYR A 1 55 ? 25.468 32.666 27.151 1.00 20.39 51 TYR A N 1
ATOM 440 C CA . TYR A 1 55 ? 24.511 31.719 26.606 1.00 20.03 51 TYR A CA 1
ATOM 441 C C . TYR A 1 55 ? 23.369 32.417 25.862 1.00 19.33 51 TYR A C 1
ATOM 442 O O . TYR A 1 55 ? 23.024 33.536 26.193 1.00 20.26 51 TYR A O 1
ATOM 451 N N . ASP A 1 56 ? 22.757 31.709 24.902 1.00 19.92 52 ASP A N 1
ATOM 452 C CA . ASP A 1 56 ? 21.566 32.158 24.192 1.00 20.18 52 ASP A CA 1
ATOM 453 C C . ASP A 1 56 ? 20.432 32.526 25.151 1.00 20.30 52 ASP A C 1
ATOM 454 O O . ASP A 1 56 ? 19.735 33.512 24.944 1.00 21.01 52 ASP A O 1
ATOM 459 N N . SER A 1 57 ? 20.285 31.766 26.233 1.00 20.30 53 SER A N 1
ATOM 460 C CA . SER A 1 57 ? 19.150 31.892 27.128 1.00 21.22 53 SER A CA 1
ATOM 461 C C . SER A 1 57 ? 19.211 33.121 28.047 1.00 23.30 53 SER A C 1
ATOM 462 O O . SER A 1 57 ? 18.264 33.362 28.774 1.00 27.96 53 SER A O 1
ATOM 465 N N . SER A 1 58 ? 20.247 33.949 27.946 1.00 22.03 54 SER A N 1
ATOM 466 C CA . SER A 1 58 ? 20.399 35.143 28.771 1.00 21.81 54 SER A CA 1
ATOM 467 C C . SER A 1 58 ? 19.632 36.303 28.167 1.00 23.46 54 SER A C 1
ATOM 468 O O . SER A 1 58 ? 19.558 36.419 26.947 1.00 25.30 54 SER A O 1
ATOM 471 N N . ILE A 1 59 ? 19.093 37.174 29.021 1.00 20.92 55 ILE A N 1
ATOM 472 C CA . ILE A 1 59 ? 18.459 38.406 28.597 1.00 21.28 55 ILE A CA 1
ATOM 473 C C . ILE A 1 59 ? 19.325 39.592 29.023 1.00 21.76 55 ILE A C 1
ATOM 474 O O . ILE A 1 59 ? 19.697 39.693 30.190 1.00 21.31 55 ILE A O 1
ATOM 479 N N . VAL A 1 60 ? 19.683 40.445 28.058 1.00 20.82 56 VAL A N 1
ATOM 480 C CA . VAL A 1 60 ? 20.540 41.597 28.310 1.00 21.91 56 VAL A CA 1
ATOM 481 C C . VAL A 1 60 ? 19.740 42.839 27.934 1.00 21.93 56 VAL A C 1
ATOM 482 O O . VAL A 1 60 ? 19.429 43.044 26.757 1.00 22.22 56 VAL A O 1
ATOM 486 N N . LEU A 1 61 ? 19.374 43.628 28.943 1.00 22.03 57 LEU A N 1
ATOM 487 C CA . LEU A 1 61 ? 18.528 44.795 28.708 1.00 26.83 57 LEU A CA 1
ATOM 488 C C . LEU A 1 61 ? 19.332 46.086 28.854 1.00 26.58 57 LEU A C 1
ATOM 489 O O . LEU A 1 61 ? 20.064 46.275 29.836 1.00 25.80 57 LEU A O 1
ATOM 494 N N . GLY A 1 62 ? 19.109 47.007 27.912 1.00 30.82 58 GLY A N 1
ATOM 495 C CA . GLY A 1 62 ? 19.567 48.381 28.075 1.00 32.31 58 GLY A CA 1
ATOM 496 C C . GLY A 1 62 ? 21.077 48.441 27.983 1.00 33.91 58 GLY A C 1
ATOM 497 O O . GLY A 1 62 ? 21.646 47.620 27.288 1.00 30.38 58 GLY A O 1
ATOM 498 N N . GLU A 1 63 ? 21.709 49.311 28.785 1.00 32.36 59 GLU A N 1
ATOM 499 C CA . GLU A 1 63 ? 23.149 49.509 28.756 1.00 35.15 59 GLU A CA 1
ATOM 500 C C . GLU A 1 63 ? 23.877 48.585 29.724 1.00 32.01 59 GLU A C 1
ATOM 501 O O . GLU A 1 63 ? 23.764 48.733 30.936 1.00 33.05 59 GLU A O 1
ATOM 507 N N . VAL A 1 64 ? 24.711 47.688 29.182 1.00 30.80 60 VAL A N 1
ATOM 508 C CA . VAL A 1 64 ? 25.396 46.701 29.986 1.00 30.03 60 VAL A CA 1
ATOM 509 C C . VAL A 1 64 ? 26.841 46.592 29.521 1.00 30.01 60 VAL A C 1
ATOM 510 O O . VAL A 1 64 ? 27.082 46.289 28.363 1.00 27.34 60 VAL A O 1
ATOM 514 N N . LYS A 1 65 ? 27.784 46.748 30.448 1.00 27.27 61 LYS A N 1
ATOM 515 C CA . LYS A 1 65 ? 29.188 46.647 30.114 1.00 30.33 61 LYS A CA 1
ATOM 516 C C . LYS A 1 65 ? 29.767 45.466 30.884 1.00 27.64 61 LYS A C 1
ATOM 517 O O . LYS A 1 65 ? 29.533 45.310 32.082 1.00 29.78 61 LYS A O 1
ATOM 523 N N . VAL A 1 66 ? 30.512 44.632 30.179 1.00 26.94 62 VAL A N 1
ATOM 524 C CA . VAL A 1 66 ? 31.198 43.515 30.795 1.00 27.82 62 VAL A CA 1
ATOM 525 C C . VAL A 1 66 ? 32.656 43.483 30.345 1.00 32.78 62 VAL A C 1
ATOM 526 O O . VAL A 1 66 ? 32.944 43.569 29.147 1.00 31.93 62 VAL A O 1
ATOM 530 N N . GLY A 1 67 ? 33.563 43.269 31.308 1.00 33.77 63 GLY A N 1
ATOM 531 C CA . GLY A 1 67 ? 34.992 43.213 31.017 1.00 34.98 63 GLY A CA 1
ATOM 532 C C . GLY A 1 67 ? 35.406 41.879 30.397 1.00 36.46 63 GLY A C 1
ATOM 533 O O . GLY A 1 67 ? 34.582 41.133 29.881 1.00 34.41 63 GLY A O 1
ATOM 534 N N . LYS A 1 68 ? 36.697 41.581 30.464 1.00 35.18 64 LYS A N 1
ATOM 535 C CA . LYS A 1 68 ? 37.272 40.426 29.800 1.00 35.59 64 LYS A CA 1
ATOM 536 C C . LYS A 1 68 ? 37.110 39.170 30.648 1.00 29.81 64 LYS A C 1
ATOM 537 O O . LYS A 1 68 ? 37.123 39.246 31.876 1.00 28.26 64 LYS A O 1
ATOM 543 N N . ASP A 1 69 ? 37.040 38.029 29.947 1.00 28.36 65 ASP A N 1
ATOM 544 C CA . ASP A 1 69 ? 37.118 36.688 30.512 1.00 30.66 65 ASP A CA 1
ATOM 545 C C . ASP A 1 69 ? 36.036 36.483 31.585 1.00 25.99 65 ASP A C 1
ATOM 546 O O . ASP A 1 69 ? 36.240 35.763 32.545 1.00 27.96 65 ASP A O 1
ATOM 551 N N . THR A 1 70 ? 34.881 37.088 31.392 1.00 27.92 66 THR A N 1
ATOM 552 C CA . THR A 1 70 ? 33.745 36.888 32.290 1.00 27.62 66 THR A CA 1
ATOM 553 C C . THR A 1 70 ? 32.806 35.856 31.652 1.00 26.86 66 THR A C 1
ATOM 554 O O . THR A 1 70 ? 32.550 35.911 30.453 1.00 26.78 66 THR A O 1
ATOM 558 N N . TRP A 1 71 ? 32.320 34.903 32.445 1.00 24.48 67 TRP A N 1
ATOM 559 C CA . TRP A 1 71 ? 31.434 33.831 31.992 1.00 25.93 67 TRP A CA 1
ATOM 560 C C . TRP A 1 71 ? 30.024 34.209 32.426 1.00 23.02 67 TRP A C 1
ATOM 561 O O . TRP A 1 71 ? 29.821 34.343 33.623 1.00 22.49 67 TRP A O 1
ATOM 572 N N . ILE A 1 72 ? 29.120 34.434 31.468 1.00 22.30 68 ILE A N 1
ATOM 573 C CA . ILE A 1 72 ? 27.712 34.703 31.736 1.00 24.09 68 ILE A CA 1
ATOM 574 C C . ILE A 1 72 ? 26.909 33.443 31.441 1.00 21.78 68 ILE A C 1
ATOM 575 O O . ILE A 1 72 ? 26.779 33.027 30.298 1.00 19.98 68 ILE A O 1
ATOM 580 N N . GLY A 1 73 ? 26.308 32.900 32.492 1.00 20.60 69 GLY A N 1
ATOM 581 C CA . GLY A 1 73 ? 25.696 31.598 32.405 1.00 19.94 69 GLY A CA 1
ATOM 582 C C . GLY A 1 73 ? 24.311 31.601 31.758 1.00 18.44 69 GLY A C 1
ATOM 583 O O . GLY A 1 73 ? 23.736 32.607 31.349 1.00 19.21 69 GLY A O 1
ATOM 584 N N . PRO A 1 74 ? 23.716 30.402 31.685 1.00 19.45 70 PRO A N 1
ATOM 585 C CA . PRO A 1 74 ? 22.388 30.232 31.119 1.00 18.10 70 PRO A CA 1
ATOM 586 C C . PRO A 1 74 ? 21.335 30.767 32.060 1.00 17.89 70 PRO A C 1
ATOM 587 O O . PRO A 1 74 ? 21.525 30.801 33.273 1.00 18.47 70 PRO A O 1
ATOM 591 N N . ASN A 1 75 ? 20.203 31.132 31.472 1.00 19.52 71 ASN A N 1
ATOM 592 C CA . ASN A 1 75 ? 19.010 31.476 32.229 1.00 19.56 71 ASN A CA 1
ATOM 593 C C . ASN A 1 75 ? 19.287 32.671 33.131 1.00 19.23 71 ASN A C 1
ATOM 594 O O . ASN A 1 75 ? 18.735 32.738 34.230 1.00 18.27 71 ASN A O 1
ATOM 599 N N . THR A 1 76 ? 20.160 33.593 32.671 1.00 19.75 72 THR A N 1
ATOM 600 C CA . THR A 1 76 ? 20.566 34.765 33.434 1.00 18.69 72 THR A CA 1
ATOM 601 C C . THR A 1 76 ? 19.821 36.005 32.935 1.00 17.94 72 THR A C 1
ATOM 602 O O . THR A 1 76 ? 19.281 36.036 31.820 1.00 19.92 72 THR A O 1
ATOM 606 N N . ILE A 1 77 ? 19.799 37.039 33.785 1.00 18.44 73 ILE A N 1
ATOM 607 C CA . ILE A 1 77 ? 19.242 38.349 33.437 1.00 19.96 73 ILE A CA 1
ATOM 608 C C . ILE A 1 77 ? 20.292 39.390 33.768 1.00 20.01 73 ILE A C 1
ATOM 609 O O . ILE A 1 77 ? 20.674 39.514 34.923 1.00 21.20 73 ILE A O 1
ATOM 614 N N . LEU A 1 78 ? 20.695 40.156 32.765 1.00 21.43 74 LEU A N 1
ATOM 615 C CA . LEU A 1 78 ? 21.604 41.270 32.960 1.00 25.28 74 LEU A CA 1
ATOM 616 C C . LEU A 1 78 ? 20.818 42.510 32.579 1.00 25.05 74 LEU A C 1
ATOM 617 O O . LEU A 1 78 ? 20.735 42.852 31.402 1.00 24.35 74 LEU A O 1
ATOM 622 N N . ASP A 1 79 ? 20.212 43.148 33.577 1.00 24.32 75 ASP A N 1
ATOM 623 C CA . ASP A 1 79 ? 19.292 44.240 33.314 1.00 22.68 75 ASP A CA 1
ATOM 624 C C . ASP A 1 79 ? 19.995 45.563 33.629 1.00 24.01 75 ASP A C 1
ATOM 625 O O . ASP A 1 79 ? 20.116 45.964 34.801 1.00 23.75 75 ASP A O 1
ATOM 630 N N . GLY A 1 80 ? 20.386 46.253 32.557 1.00 25.63 76 GLY A N 1
ATOM 631 C CA . GLY A 1 80 ? 20.943 47.592 32.671 1.00 27.51 76 GLY A CA 1
ATOM 632 C C . GLY A 1 80 ? 19.983 48.710 32.250 1.00 27.59 76 GLY A C 1
ATOM 633 O O . GLY A 1 80 ? 20.428 49.840 31.995 1.00 30.92 76 GLY A O 1
ATOM 634 N N . SER A 1 81 ? 18.673 48.438 32.277 1.00 26.44 77 SER A N 1
ATOM 635 C CA . SER A 1 81 ? 17.682 49.370 31.766 1.00 31.05 77 SER A CA 1
ATOM 636 C C . SER A 1 81 ? 17.533 50.591 32.670 1.00 33.85 77 SER A C 1
ATOM 637 O O . SER A 1 81 ? 17.044 51.615 32.206 1.00 34.93 77 SER A O 1
ATOM 640 N N . GLY A 1 82 ? 17.897 50.472 33.952 1.00 34.17 78 GLY A N 1
ATOM 641 C CA . GLY A 1 82 ? 17.603 51.537 34.910 1.00 34.89 78 GLY A CA 1
ATOM 642 C C . GLY A 1 82 ? 18.851 52.316 35.303 1.00 32.30 78 GLY A C 1
ATOM 643 O O . GLY A 1 82 ? 19.116 52.471 36.490 1.00 33.39 78 GLY A O 1
ATOM 644 N N . GLY A 1 83 ? 19.619 52.765 34.301 1.00 32.57 79 GLY A N 1
ATOM 645 C CA . GLY A 1 83 ? 20.786 53.610 34.522 1.00 34.09 79 GLY A CA 1
ATOM 646 C C . GLY A 1 83 ? 22.113 52.884 34.325 1.00 34.53 79 GLY A C 1
ATOM 647 O O . GLY A 1 83 ? 23.184 53.420 34.619 1.00 34.41 79 GLY A O 1
ATOM 648 N N . GLY A 1 84 ? 22.042 51.621 33.901 1.00 33.94 80 GLY A N 1
ATOM 649 C CA . GLY A 1 84 ? 23.222 50.885 33.473 1.00 30.03 80 GLY A CA 1
ATOM 650 C C . GLY A 1 84 ? 23.730 49.880 34.499 1.00 29.11 80 GLY A C 1
ATOM 651 O O . GLY A 1 84 ? 23.635 50.091 35.715 1.00 29.86 80 GLY A O 1
ATOM 652 N N . LEU A 1 85 ? 24.348 48.832 33.950 1.00 25.43 81 LEU A N 1
ATOM 653 C CA . LEU A 1 85 ? 24.978 47.763 34.699 1.00 26.41 81 LEU A CA 1
ATOM 654 C C . LEU A 1 85 ? 26.390 47.607 34.156 1.00 27.92 81 LEU A C 1
ATOM 655 O O . LEU A 1 85 ? 26.570 47.417 32.954 1.00 29.09 81 LEU A O 1
ATOM 660 N N . ILE A 1 86 ? 27.357 47.580 35.063 1.00 29.76 82 ILE A N 1
ATOM 661 C CA . ILE A 1 86 ? 28.762 47.373 34.745 1.00 33.99 82 ILE A CA 1
ATOM 662 C C . ILE A 1 86 ? 29.248 46.153 35.521 1.00 29.01 82 ILE A C 1
ATOM 663 O O . ILE A 1 86 ? 29.061 46.067 36.730 1.00 29.14 82 ILE A O 1
ATOM 668 N N . ILE A 1 87 ? 29.891 45.237 34.810 1.00 26.88 83 ILE A N 1
ATOM 669 C CA . ILE A 1 87 ? 30.485 44.057 35.386 1.00 26.44 83 ILE A CA 1
ATOM 670 C C . ILE A 1 87 ? 31.948 44.033 34.973 1.00 31.26 83 ILE A C 1
ATOM 671 O O . ILE A 1 87 ? 32.255 44.244 33.795 1.00 33.47 83 ILE A O 1
ATOM 676 N N . GLY A 1 88 ? 32.834 43.729 35.930 1.00 32.94 84 GLY A N 1
ATOM 677 C CA . GLY A 1 88 ? 34.257 43.575 35.651 1.00 36.73 84 GLY A CA 1
ATOM 678 C C . GLY A 1 88 ? 34.662 42.307 34.885 1.00 36.79 84 GLY A C 1
ATOM 679 O O . GLY A 1 88 ? 33.871 41.643 34.208 1.00 35.59 84 GLY A O 1
ATOM 680 N N . SER A 1 89 ? 35.952 41.994 35.035 1.00 33.77 85 SER A N 1
ATOM 681 C CA . SER A 1 89 ? 36.636 40.910 34.361 1.00 30.48 85 SER A CA 1
ATOM 682 C C . SER A 1 89 ? 36.805 39.725 35.291 1.00 28.30 85 SER A C 1
ATOM 683 O O . SER A 1 89 ? 36.888 39.905 36.504 1.00 32.04 85 SER A O 1
ATOM 686 N N . ASN A 1 90 ? 36.911 38.533 34.699 1.00 27.91 86 ASN A N 1
ATOM 687 C CA . ASN A 1 90 ? 37.181 37.301 35.406 1.00 32.13 86 ASN A CA 1
ATOM 688 C C . ASN A 1 90 ? 36.039 36.917 36.361 1.00 32.27 86 ASN A C 1
ATOM 689 O O . ASN A 1 90 ? 36.240 36.139 37.296 1.00 34.12 86 ASN A O 1
ATOM 694 N N . CYS A 1 91 ? 34.836 37.415 36.102 1.00 28.40 87 CYS A N 1
ATOM 695 C CA . CYS A 1 91 ? 33.690 37.095 36.943 1.00 28.12 87 CYS A CA 1
ATOM 696 C C . CYS A 1 91 ? 33.010 35.815 36.463 1.00 26.29 87 CYS A C 1
ATOM 697 O O . CYS A 1 91 ? 32.986 35.550 35.263 1.00 24.71 87 CYS A O 1
ATOM 700 N N . SER A 1 92 ? 32.459 35.051 37.409 1.00 24.31 88 SER A N 1
ATOM 701 C CA . SER A 1 92 ? 31.535 33.957 37.121 1.00 24.75 88 SER A CA 1
ATOM 702 C C . SER A 1 92 ? 30.121 34.409 37.458 1.00 21.35 88 SER A C 1
ATOM 703 O O . SER A 1 92 ? 29.822 34.580 38.639 1.00 22.70 88 SER A O 1
ATOM 706 N N . ILE A 1 93 ? 29.278 34.598 36.436 1.00 21.67 89 ILE A N 1
ATOM 707 C CA . ILE A 1 93 ? 27.880 34.940 36.629 1.00 22.70 89 ILE A CA 1
ATOM 708 C C . ILE A 1 93 ? 27.118 33.641 36.393 1.00 20.18 89 ILE A C 1
ATOM 709 O O . ILE A 1 93 ? 26.877 33.283 35.250 1.00 20.36 89 ILE A O 1
ATOM 714 N N . SER A 1 94 ? 26.862 32.918 37.470 1.00 19.99 90 SER A N 1
ATOM 715 C CA . SER A 1 94 ? 26.347 31.555 37.393 1.00 20.71 90 SER A CA 1
ATOM 716 C C . SER A 1 94 ? 24.959 31.507 36.750 1.00 19.75 90 SER A C 1
ATOM 717 O O . SER A 1 94 ? 24.213 32.499 36.670 1.00 16.78 90 SER A O 1
ATOM 720 N N . ALA A 1 95 ? 24.586 30.275 36.406 1.00 18.96 91 ALA A N 1
ATOM 721 C CA . ALA A 1 95 ? 23.262 29.952 35.908 1.00 17.81 91 ALA A CA 1
ATOM 722 C C . ALA A 1 95 ? 22.197 30.501 36.841 1.00 16.85 91 ALA A C 1
ATOM 723 O O . ALA A 1 95 ? 22.260 30.333 38.063 1.00 17.29 91 ALA A O 1
ATOM 725 N N . GLY A 1 96 ? 21.198 31.140 36.240 1.00 17.70 92 GLY A N 1
ATOM 726 C CA . GLY A 1 96 ? 20.063 31.614 37.013 1.00 17.58 92 GLY A CA 1
ATOM 727 C C . GLY A 1 96 ? 20.269 32.991 37.643 1.00 19.54 92 GLY A C 1
ATOM 728 O O . GLY A 1 96 ? 19.340 33.539 38.206 1.00 18.98 92 GLY A O 1
ATOM 729 N N . VAL A 1 97 ? 21.474 33.539 37.606 1.00 19.41 93 VAL A N 1
ATOM 730 C CA . VAL A 1 97 ? 21.698 34.811 38.254 1.00 17.19 93 VAL A CA 1
ATOM 731 C C . VAL A 1 97 ? 20.877 35.871 37.550 1.00 18.33 93 VAL A C 1
ATOM 732 O O . VAL A 1 97 ? 20.854 35.955 36.317 1.00 17.34 93 VAL A O 1
ATOM 736 N N . GLN A 1 98 ? 20.259 36.720 38.367 1.00 18.60 94 GLN A N 1
ATOM 737 C CA . GLN A 1 98 ? 19.505 37.862 37.885 1.00 20.25 94 GLN A CA 1
ATOM 738 C C . GLN A 1 98 ? 20.019 39.139 38.549 1.00 18.53 94 GLN A C 1
ATOM 739 O O . GLN A 1 98 ? 20.030 39.238 39.775 1.00 19.10 94 GLN A O 1
ATOM 745 N N . ILE A 1 99 ? 20.389 40.106 37.699 1.00 19.76 95 ILE A N 1
ATOM 746 C CA . ILE A 1 99 ? 20.960 41.378 38.116 1.00 20.29 95 ILE A CA 1
ATOM 747 C C . ILE A 1 99 ? 20.109 42.505 37.552 1.00 20.39 95 ILE A C 1
ATOM 748 O O . ILE A 1 99 ? 19.972 42.646 36.331 1.00 22.92 95 ILE A O 1
ATOM 753 N N . TYR A 1 100 ? 19.560 43.317 38.469 1.00 20.65 96 TYR A N 1
ATOM 754 C CA . TYR A 1 100 ? 18.556 44.298 38.128 1.00 21.51 96 TYR A CA 1
ATOM 755 C C . TYR A 1 100 ? 19.052 45.740 38.343 1.00 22.49 96 TYR A C 1
ATOM 756 O O . TYR A 1 100 ? 19.847 45.993 39.231 1.00 24.41 96 TYR A O 1
ATOM 765 N N . THR A 1 101 ? 18.461 46.651 37.577 1.00 23.45 97 THR A N 1
ATOM 766 C CA . THR A 1 101 ? 18.590 48.088 37.799 1.00 25.44 97 THR A CA 1
ATOM 767 C C . THR A 1 101 ? 17.209 48.743 37.832 1.00 28.48 97 THR A C 1
ATOM 768 O O . THR A 1 101 ? 17.088 49.977 37.752 1.00 25.54 97 THR A O 1
ATOM 772 N N . HIS A 1 102 ? 16.137 47.936 37.890 1.00 24.34 98 HIS A N 1
ATOM 773 C CA . HIS A 1 102 ? 14.792 48.471 38.025 1.00 26.18 98 HIS A CA 1
ATOM 774 C C . HIS A 1 102 ? 13.935 47.488 38.814 1.00 28.69 98 HIS A C 1
ATOM 775 O O . HIS A 1 102 ? 14.322 46.331 38.962 1.00 25.47 98 HIS A O 1
ATOM 782 N N . ASP A 1 103 ? 12.762 47.936 39.274 1.00 25.53 99 ASP A N 1
ATOM 783 C CA . ASP A 1 103 ? 11.703 47.005 39.646 1.00 27.53 99 ASP A CA 1
ATOM 784 C C . ASP A 1 103 ? 10.339 47.630 39.390 1.00 25.72 99 ASP A C 1
ATOM 785 O O . ASP A 1 103 ? 10.220 48.846 39.229 1.00 28.03 99 ASP A O 1
ATOM 790 N N . THR A 1 104 ? 9.304 46.784 39.432 1.00 25.13 100 THR A N 1
ATOM 791 C CA . THR A 1 104 ? 7.961 47.197 39.073 1.00 26.73 100 THR A CA 1
ATOM 792 C C . THR A 1 104 ? 6.993 46.994 40.237 1.00 25.59 100 THR A C 1
ATOM 793 O O . THR A 1 104 ? 5.803 46.880 39.985 1.00 26.69 100 THR A O 1
ATOM 797 N N . VAL A 1 105 ? 7.490 47.034 41.488 1.00 25.34 101 VAL A N 1
ATOM 798 C CA . VAL A 1 105 ? 6.645 46.720 42.640 1.00 28.37 101 VAL A CA 1
ATOM 799 C C . VAL A 1 105 ? 5.521 47.758 42.715 1.00 27.95 101 VAL A C 1
ATOM 800 O O . VAL A 1 105 ? 4.348 47.409 42.734 1.00 25.51 101 VAL A O 1
ATOM 804 N N . ARG A 1 106 ? 5.910 49.039 42.746 1.00 33.25 102 ARG A N 1
ATOM 805 C CA . ARG A 1 106 ? 4.955 50.138 42.908 1.00 36.32 102 ARG A CA 1
ATOM 806 C C . ARG A 1 106 ? 3.978 50.154 41.745 1.00 32.09 102 ARG A C 1
ATOM 807 O O . ARG A 1 106 ? 2.778 50.287 41.969 1.00 29.88 102 ARG A O 1
ATOM 815 N N . LYS A 1 107 ? 4.494 49.986 40.520 1.00 32.29 103 LYS A N 1
ATOM 816 C CA . LYS A 1 107 ? 3.643 50.003 39.341 1.00 30.43 103 LYS A CA 1
ATOM 817 C C . LYS A 1 107 ? 2.522 48.991 39.502 1.00 31.48 103 LYS A C 1
ATOM 818 O O . LYS A 1 107 ? 1.373 49.322 39.234 1.00 29.64 103 LYS A O 1
ATOM 824 N N . SER A 1 108 ? 2.828 47.756 39.921 1.00 27.61 104 SER A N 1
ATOM 825 C CA . SER A 1 108 ? 1.774 46.764 40.091 1.00 27.77 104 SER A CA 1
ATOM 826 C C . SER A 1 108 ? 0.862 47.108 41.270 1.00 26.59 104 SER A C 1
ATOM 827 O O . SER A 1 108 ? -0.352 46.970 41.171 1.00 26.79 104 SER A O 1
ATOM 830 N N . LEU A 1 109 ? 1.468 47.411 42.417 1.00 27.39 105 LEU A N 1
ATOM 831 C CA . LEU A 1 109 ? 0.708 47.561 43.659 1.00 30.96 105 LEU A CA 1
ATOM 832 C C . LEU A 1 109 ? -0.211 48.777 43.590 1.00 33.53 105 LEU A C 1
ATOM 833 O O . LEU A 1 109 ? -1.224 48.826 44.283 1.00 32.25 105 LEU A O 1
ATOM 838 N N . SER A 1 110 ? 0.145 49.735 42.734 1.00 33.76 106 SER A N 1
ATOM 839 C CA . SER A 1 110 ? -0.672 50.922 42.542 1.00 37.84 106 SER A CA 1
ATOM 840 C C . SER A 1 110 ? -1.710 50.704 41.440 1.00 40.86 106 SER A C 1
ATOM 841 O O . SER A 1 110 ? -2.399 51.642 41.054 1.00 47.88 106 SER A O 1
ATOM 844 N N . GLY A 1 111 ? -1.806 49.484 40.895 1.00 37.93 107 GLY A N 1
ATOM 845 C CA . GLY A 1 111 ? -2.746 49.210 39.816 1.00 40.55 107 GLY A CA 1
ATOM 846 C C . GLY A 1 111 ? -2.303 49.790 38.469 1.00 41.38 107 GLY A C 1
ATOM 847 O O . GLY A 1 111 ? -3.113 49.981 37.572 1.00 44.08 107 GLY A O 1
ATOM 848 N N . GLY A 1 112 ? -1.005 50.043 38.305 1.00 43.60 108 GLY A N 1
ATOM 849 C CA . GLY A 1 112 ? -0.458 50.364 36.998 1.00 45.24 108 GLY A CA 1
ATOM 850 C C . GLY A 1 112 ? -0.166 51.849 36.847 1.00 46.22 108 GLY A C 1
ATOM 851 O O . GLY A 1 112 ? 0.235 52.280 35.775 1.00 46.22 108 GLY A O 1
ATOM 852 N N . LYS A 1 113 ? -0.335 52.604 37.937 1.00 49.42 109 LYS A N 1
ATOM 853 C CA . LYS A 1 113 ? -0.261 54.053 37.889 1.00 50.34 109 LYS A CA 1
ATOM 854 C C . LYS A 1 113 ? 1.157 54.527 38.168 1.00 48.29 109 LYS A C 1
ATOM 855 O O . LYS A 1 113 ? 1.632 55.430 37.483 1.00 42.19 109 LYS A O 1
ATOM 861 N N . ALA A 1 114 ? 1.835 53.926 39.160 1.00 43.66 110 ALA A N 1
ATOM 862 C CA . ALA A 1 114 ? 3.169 54.386 39.518 1.00 40.11 110 ALA A CA 1
ATOM 863 C C . ALA A 1 114 ? 4.140 54.100 38.382 1.00 38.77 110 ALA A C 1
ATOM 864 O O . ALA A 1 114 ? 3.883 53.250 37.529 1.00 39.30 110 ALA A O 1
ATOM 866 N N . ASP A 1 115 ? 5.244 54.847 38.416 1.00 37.23 111 ASP A N 1
ATOM 867 C CA . ASP A 1 115 ? 6.384 54.653 37.544 1.00 40.14 111 ASP A CA 1
ATOM 868 C C . ASP A 1 115 ? 7.247 53.471 38.014 1.00 35.15 111 ASP A C 1
ATOM 869 O O . ASP A 1 115 ? 7.235 53.086 39.181 1.00 32.18 111 ASP A O 1
ATOM 874 N N . ILE A 1 116 ? 8.031 52.945 37.072 1.00 32.15 112 ILE A N 1
ATOM 875 C CA . ILE A 1 116 ? 9.111 52.015 37.345 1.00 37.45 112 ILE A CA 1
ATOM 876 C C . ILE A 1 116 ? 10.207 52.717 38.135 1.00 36.87 112 ILE A C 1
ATOM 877 O O . ILE A 1 116 ? 10.626 53.794 37.728 1.00 34.04 112 ILE A O 1
ATOM 882 N N . ASP A 1 117 ? 10.759 52.053 39.164 1.00 33.63 113 ASP A N 1
ATOM 883 C CA . ASP A 1 117 ? 11.879 52.599 39.909 1.00 33.09 113 ASP A CA 1
ATOM 884 C C . ASP A 1 117 ? 13.191 51.999 39.416 1.00 34.39 113 ASP A C 1
ATOM 885 O O . ASP A 1 117 ? 13.280 50.779 39.185 1.00 28.67 113 ASP A O 1
ATOM 890 N N . LYS A 1 118 ? 14.229 52.844 39.402 1.00 30.52 114 LYS A N 1
ATOM 891 C CA . LYS A 1 118 ? 15.486 52.551 38.729 1.00 32.33 114 LYS A CA 1
ATOM 892 C C . LYS A 1 118 ? 16.683 52.999 39.547 1.00 35.35 114 LYS A C 1
ATOM 893 O O . LYS A 1 118 ? 16.665 54.057 40.172 1.00 36.05 114 LYS A O 1
ATOM 899 N N . ALA A 1 119 ? 17.753 52.207 39.473 1.00 33.37 115 ALA A N 1
ATOM 900 C CA . ALA A 1 119 ? 19.044 52.591 40.007 1.00 33.54 115 ALA A CA 1
ATOM 901 C C . ALA A 1 119 ? 20.120 51.730 39.375 1.00 33.65 115 ALA A C 1
ATOM 902 O O . ALA A 1 119 ? 19.920 50.530 39.222 1.00 32.70 115 ALA A O 1
ATOM 904 N N . SER A 1 120 ? 21.257 52.346 39.043 1.00 29.59 116 SER A N 1
ATOM 905 C CA . SER A 1 120 ? 22.390 51.664 38.442 1.00 30.10 116 SER A CA 1
ATOM 906 C C . SER A 1 120 ? 23.006 50.647 39.400 1.00 28.33 116 SER A C 1
ATOM 907 O O . SER A 1 120 ? 22.922 50.773 40.634 1.00 28.49 116 SER A O 1
ATOM 910 N N . THR A 1 121 ? 23.646 49.637 38.810 1.00 29.20 117 THR A N 1
ATOM 911 C CA . THR A 1 121 ? 24.243 48.537 39.541 1.00 27.97 117 THR A CA 1
ATOM 912 C C . THR A 1 121 ? 25.632 48.285 38.980 1.00 25.37 117 THR A C 1
ATOM 913 O O . THR A 1 121 ? 25.840 48.445 37.776 1.00 28.58 117 THR A O 1
ATOM 917 N N . ARG A 1 122 ? 26.549 47.857 39.840 1.00 27.47 118 ARG A N 1
ATOM 918 C CA . ARG A 1 122 ? 27.914 47.617 39.418 1.00 27.96 118 ARG A CA 1
ATOM 919 C C . ARG A 1 122 ? 28.501 46.459 40.210 1.00 29.17 118 ARG A C 1
ATOM 920 O O . ARG A 1 122 ? 28.297 46.311 41.411 1.00 31.79 118 ARG A O 1
ATOM 928 N N . ILE A 1 123 ? 29.278 45.652 39.505 1.00 27.49 119 ILE A N 1
ATOM 929 C CA . ILE A 1 123 ? 30.015 44.552 40.070 1.00 30.52 119 ILE A CA 1
ATOM 930 C C . ILE A 1 123 ? 31.471 44.688 39.629 1.00 29.49 119 ILE A C 1
ATOM 931 O O . ILE A 1 123 ? 31.748 44.881 38.454 1.00 28.07 119 ILE A O 1
ATOM 936 N N . GLY A 1 124 ? 32.401 44.471 40.556 1.00 31.39 120 GLY A N 1
ATOM 937 C CA . GLY A 1 124 ? 33.814 44.591 40.247 1.00 32.91 120 GLY A CA 1
ATOM 938 C C . GLY A 1 124 ? 34.356 43.400 39.457 1.00 36.86 120 GLY A C 1
ATOM 939 O O . GLY A 1 124 ? 33.620 42.661 38.797 1.00 36.75 120 GLY A O 1
ATOM 940 N N . SER A 1 125 ? 35.678 43.233 39.528 1.00 35.50 121 SER A N 1
ATOM 941 C CA . SER A 1 125 ? 36.365 42.138 38.865 1.00 30.62 121 SER A CA 1
ATOM 942 C C . SER A 1 125 ? 36.646 41.021 39.850 1.00 27.88 121 SER A C 1
ATOM 943 O O . SER A 1 125 ? 36.682 41.228 41.066 1.00 29.44 121 SER A O 1
ATOM 946 N N . ASP A 1 126 ? 36.850 39.816 39.305 1.00 31.31 122 ASP A N 1
ATOM 947 C CA . ASP A 1 126 ? 37.323 38.667 40.059 1.00 32.48 122 ASP A CA 1
ATOM 948 C C . ASP A 1 126 ? 36.260 38.244 41.075 1.00 36.23 122 ASP A C 1
ATOM 949 O O . ASP A 1 126 ? 36.593 37.779 42.165 1.00 30.71 122 ASP A O 1
ATOM 954 N N . CYS A 1 127 ? 34.994 38.397 40.669 1.00 32.62 123 CYS A N 1
ATOM 955 C CA . CYS A 1 127 ? 33.842 38.099 41.504 1.00 31.20 123 CYS A CA 1
ATOM 956 C C . CYS A 1 127 ? 33.194 36.779 41.116 1.00 29.09 123 CYS A C 1
ATOM 957 O O . CYS A 1 127 ? 33.240 36.353 39.955 1.00 29.57 123 CYS A O 1
ATOM 960 N N . TYR A 1 128 ? 32.573 36.156 42.112 1.00 27.50 124 TYR A N 1
ATOM 961 C CA . TYR A 1 128 ? 31.786 34.958 41.895 1.00 26.42 124 TYR A CA 1
ATOM 962 C C . TYR A 1 128 ? 30.380 35.224 42.404 1.00 26.93 124 TYR A C 1
ATOM 963 O O . TYR A 1 128 ? 30.228 35.511 43.582 1.00 26.13 124 TYR A O 1
ATOM 972 N N . LEU A 1 129 ? 29.385 35.050 41.527 1.00 23.93 125 LEU A N 1
ATOM 973 C CA . LEU A 1 129 ? 27.983 35.042 41.909 1.00 26.21 125 LEU A CA 1
ATOM 974 C C . LEU A 1 129 ? 27.435 33.631 41.695 1.00 22.77 125 LEU A C 1
ATOM 975 O O . LEU A 1 129 ? 27.370 33.110 40.577 1.00 20.94 125 LEU A O 1
ATOM 980 N N . GLY A 1 130 ? 27.117 32.996 42.811 1.00 21.02 126 GLY A N 1
ATOM 981 C CA . GLY A 1 130 ? 26.667 31.622 42.774 1.00 20.29 126 GLY A CA 1
ATOM 982 C C . GLY A 1 130 ? 25.277 31.504 42.147 1.00 18.56 126 GLY A C 1
ATOM 983 O O . GLY A 1 130 ? 24.555 32.485 41.996 1.00 17.73 126 GLY A O 1
ATOM 984 N N . PRO A 1 131 ? 24.908 30.278 41.743 1.00 18.56 127 PRO A N 1
ATOM 985 C CA . PRO A 1 131 ? 23.612 29.986 41.132 1.00 19.21 127 PRO A CA 1
ATOM 986 C C . PRO A 1 131 ? 22.426 30.651 41.802 1.00 16.46 127 PRO A C 1
ATOM 987 O O . PRO A 1 131 ? 22.290 30.600 43.029 1.00 16.41 127 PRO A O 1
ATOM 991 N N . ASN A 1 132 ? 21.609 31.303 40.979 1.00 20.25 128 ASN A N 1
ATOM 992 C CA . ASN A 1 132 ? 20.334 31.848 41.413 1.00 20.37 128 ASN A CA 1
ATOM 993 C C . ASN A 1 132 ? 20.492 33.057 42.342 1.00 22.41 128 ASN A C 1
ATOM 994 O O . ASN A 1 132 ? 19.531 33.487 42.980 1.00 21.04 128 ASN A O 1
ATOM 999 N N . THR A 1 133 ? 21.679 33.649 42.436 1.00 18.94 129 THR A N 1
ATOM 1000 C CA . THR A 1 133 ? 21.791 34.915 43.148 1.00 19.56 129 THR A CA 1
ATOM 1001 C C . THR A 1 133 ? 20.910 35.955 42.470 1.00 19.28 129 THR A C 1
ATOM 1002 O O . THR A 1 133 ? 20.898 36.078 41.243 1.00 19.96 129 THR A O 1
ATOM 1006 N N . ILE A 1 134 ? 20.266 36.785 43.284 1.00 19.57 130 ILE A N 1
ATOM 1007 C CA . ILE A 1 134 ? 19.509 37.906 42.800 1.00 18.71 130 ILE A CA 1
ATOM 1008 C C . ILE A 1 134 ? 20.186 39.171 43.309 1.00 18.68 130 ILE A C 1
ATOM 1009 O O . ILE A 1 134 ? 20.362 39.300 44.511 1.00 19.26 130 ILE A O 1
ATOM 1014 N N . ILE A 1 135 ? 20.514 40.084 42.399 1.00 20.27 131 ILE A N 1
ATOM 1015 C CA . ILE A 1 135 ? 21.072 41.390 42.734 1.00 22.08 131 ILE A CA 1
ATOM 1016 C C . ILE A 1 135 ? 20.036 42.458 42.408 1.00 21.25 131 ILE A C 1
ATOM 1017 O O . ILE A 1 135 ? 19.584 42.573 41.277 1.00 24.03 131 ILE A O 1
ATOM 1022 N N . VAL A 1 136 ? 19.588 43.221 43.412 1.00 21.69 132 VAL A N 1
ATOM 1023 C CA . VAL A 1 136 ? 18.608 44.272 43.170 1.00 23.18 132 VAL A CA 1
ATOM 1024 C C . VAL A 1 136 ? 19.309 45.558 42.695 1.00 23.53 132 VAL A C 1
ATOM 1025 O O . VAL A 1 136 ? 20.533 45.694 42.746 1.00 22.99 132 VAL A O 1
ATOM 1029 N N . LYS A 1 137 ? 18.486 46.502 42.270 1.00 23.91 133 LYS A N 1
ATOM 1030 C CA . LYS A 1 137 ? 18.930 47.795 41.754 1.00 30.58 133 LYS A CA 1
ATOM 1031 C C . LYS A 1 137 ? 19.671 48.594 42.824 1.00 30.56 133 LYS A C 1
ATOM 1032 O O . LYS A 1 137 ? 19.413 48.476 44.025 1.00 30.45 133 LYS A O 1
ATOM 1038 N N . GLY A 1 138 ? 20.665 49.351 42.377 1.00 35.22 134 GLY A N 1
ATOM 1039 C CA . GLY A 1 138 ? 21.371 50.281 43.241 1.00 31.80 134 GLY A CA 1
ATOM 1040 C C . GLY A 1 138 ? 22.559 49.651 43.939 1.00 32.17 134 GLY A C 1
ATOM 1041 O O . GLY A 1 138 ? 23.238 50.321 44.703 1.00 30.61 134 GLY A O 1
ATOM 1042 N N . VAL A 1 139 ? 22.806 48.358 43.712 1.00 31.21 135 VAL A N 1
ATOM 1043 C CA . VAL A 1 139 ? 23.814 47.663 44.485 1.00 30.12 135 VAL A CA 1
ATOM 1044 C C . VAL A 1 139 ? 25.181 47.888 43.850 1.00 28.45 135 VAL A C 1
ATOM 1045 O O . VAL A 1 139 ? 25.326 47.792 42.630 1.00 27.03 135 VAL A O 1
ATOM 1049 N N . LYS A 1 140 ? 26.195 48.077 44.694 1.00 28.53 136 LYS A N 1
ATOM 1050 C CA . LYS A 1 140 ? 27.565 48.070 44.223 1.00 31.16 136 LYS A CA 1
ATOM 1051 C C . LYS A 1 140 ? 28.314 46.930 44.905 1.00 29.66 136 LYS A C 1
ATOM 1052 O O . LYS A 1 140 ? 28.366 46.845 46.129 1.00 31.06 136 LYS A O 1
ATOM 1054 N N . ILE A 1 141 ? 28.909 46.050 44.102 1.00 29.41 137 ILE A N 1
ATOM 1055 C CA . ILE A 1 141 ? 29.745 44.971 44.603 1.00 29.76 137 ILE A CA 1
ATOM 1056 C C . ILE A 1 141 ? 31.199 45.277 44.222 1.00 31.56 137 ILE A C 1
ATOM 1057 O O . ILE A 1 141 ? 31.501 45.498 43.057 1.00 31.30 137 ILE A O 1
ATOM 1062 N N . GLY A 1 142 ? 32.101 45.291 45.212 1.00 32.99 138 GLY A N 1
ATOM 1063 C CA . GLY A 1 142 ? 33.510 45.603 44.957 1.00 34.12 138 GLY A CA 1
ATOM 1064 C C . GLY A 1 142 ? 34.211 44.470 44.215 1.00 35.59 138 GLY A C 1
ATOM 1065 O O . GLY A 1 142 ? 33.571 43.606 43.609 1.00 36.16 138 GLY A O 1
ATOM 1066 N N . ASP A 1 143 ? 35.537 44.451 44.292 1.00 33.76 139 ASP A N 1
ATOM 1067 C CA . ASP A 1 143 ? 36.304 43.408 43.646 1.00 32.37 139 ASP A CA 1
ATOM 1068 C C . ASP A 1 143 ? 36.474 42.226 44.582 1.00 32.03 139 ASP A C 1
ATOM 1069 O O . ASP A 1 143 ? 36.446 42.384 45.800 1.00 35.03 139 ASP A O 1
ATOM 1074 N N . ARG A 1 144 ? 36.663 41.049 43.980 1.00 29.31 140 ARG A N 1
ATOM 1075 C CA . ARG A 1 144 ? 37.045 39.841 44.685 1.00 32.96 140 ARG A CA 1
ATOM 1076 C C . ARG A 1 144 ? 35.995 39.470 45.738 1.00 37.70 140 ARG A C 1
ATOM 1077 O O . ARG A 1 144 ? 36.343 39.085 46.851 1.00 32.75 140 ARG A O 1
ATOM 1085 N N . VAL A 1 145 ? 34.712 39.510 45.347 1.00 30.16 141 VAL A N 1
ATOM 1086 C CA . VAL A 1 145 ? 33.612 39.138 46.232 1.00 29.13 141 VAL A CA 1
ATOM 1087 C C . VAL A 1 145 ? 33.086 37.754 45.844 1.00 31.03 141 VAL A C 1
ATOM 1088 O O . VAL A 1 145 ? 32.973 37.465 44.652 1.00 29.79 141 VAL A O 1
ATOM 1092 N N . VAL A 1 146 ? 32.778 36.927 46.858 1.00 28.78 142 VAL A N 1
ATOM 1093 C CA . VAL A 1 146 ? 32.036 35.683 46.708 1.00 30.97 142 VAL A CA 1
ATOM 1094 C C . VAL A 1 146 ? 30.601 35.952 47.172 1.00 29.92 142 VAL A C 1
ATOM 1095 O O . VAL A 1 146 ? 30.386 36.425 48.301 1.00 28.73 142 VAL A O 1
ATOM 1099 N N . VAL A 1 147 ? 29.627 35.731 46.269 1.00 26.06 143 VAL A N 1
ATOM 1100 C CA . VAL A 1 147 ? 28.219 35.695 46.635 1.00 24.11 143 VAL A CA 1
ATOM 1101 C C . VAL A 1 147 ? 27.745 34.250 46.544 1.00 25.07 143 VAL A C 1
ATOM 1102 O O . VAL A 1 147 ? 27.757 33.668 45.476 1.00 23.26 143 VAL A O 1
ATOM 1106 N N . GLY A 1 148 ? 27.364 33.654 47.679 1.00 23.22 144 GLY A N 1
ATOM 1107 C CA . GLY A 1 148 ? 26.986 32.257 47.681 1.00 22.22 144 GLY A CA 1
ATOM 1108 C C . GLY A 1 148 ? 25.675 32.045 46.903 1.00 22.48 144 GLY A C 1
ATOM 1109 O O . GLY A 1 148 ? 24.826 32.941 46.774 1.00 22.65 144 GLY A O 1
ATOM 1110 N N . ALA A 1 149 ? 25.504 30.832 46.416 1.00 23.08 145 ALA A N 1
ATOM 1111 C CA . ALA A 1 149 ? 24.261 30.426 45.772 1.00 22.20 145 ALA A CA 1
ATOM 1112 C C . ALA A 1 149 ? 23.035 30.858 46.584 1.00 22.00 145 ALA A C 1
ATOM 1113 O O . ALA A 1 149 ? 23.051 30.822 47.824 1.00 24.26 145 ALA A O 1
ATOM 1115 N N . ASN A 1 150 ? 21.954 31.144 45.854 1.00 20.97 146 ASN A N 1
ATOM 1116 C CA . ASN A 1 150 ? 20.624 31.427 46.381 1.00 23.35 146 ASN A CA 1
ATOM 1117 C C . ASN A 1 150 ? 20.583 32.704 47.220 1.00 24.77 146 ASN A C 1
ATOM 1118 O O . ASN A 1 150 ? 19.592 32.931 47.900 1.00 23.70 146 ASN A O 1
ATOM 1123 N N . SER A 1 151 ? 21.593 33.568 47.116 1.00 24.00 147 SER A N 1
ATOM 1124 C CA . SER A 1 151 ? 21.587 34.844 47.835 1.00 23.67 147 SER A CA 1
ATOM 1125 C C . SER A 1 151 ? 20.656 35.879 47.190 1.00 24.11 147 SER A C 1
ATOM 1126 O O . SER A 1 151 ? 20.333 35.850 45.982 1.00 23.45 147 SER A O 1
ATOM 1129 N N . LEU A 1 152 ? 20.180 36.794 48.044 1.00 20.99 148 LEU A N 1
ATOM 1130 C CA . LEU A 1 152 ? 19.501 37.992 47.590 1.00 22.56 148 LEU A CA 1
ATOM 1131 C C . LEU A 1 152 ? 20.306 39.166 48.127 1.00 23.17 148 LEU A C 1
ATOM 1132 O O . LEU A 1 152 ? 20.380 39.345 49.347 1.00 24.57 148 LEU A O 1
ATOM 1137 N N . VAL A 1 153 ? 20.898 39.942 47.224 1.00 22.42 149 VAL A N 1
ATOM 1138 C CA . VAL A 1 153 ? 21.768 41.048 47.631 1.00 24.62 149 VAL A CA 1
ATOM 1139 C C . VAL A 1 153 ? 20.983 42.350 47.577 1.00 24.56 149 VAL A C 1
ATOM 1140 O O . VAL A 1 153 ? 20.562 42.745 46.493 1.00 24.40 149 VAL A O 1
ATOM 1144 N N . LEU A 1 154 ? 20.794 42.994 48.752 1.00 25.10 150 LEU A N 1
ATOM 1145 C CA . LEU A 1 154 ? 20.027 44.231 48.867 1.00 29.83 150 LEU A CA 1
ATOM 1146 C C . LEU A 1 154 ? 20.939 45.439 49.136 1.00 30.17 150 LEU A C 1
ATOM 1147 O O . LEU A 1 154 ? 20.495 46.571 49.030 1.00 35.75 150 LEU A O 1
ATOM 1152 N N . LYS A 1 155 ? 22.200 45.230 49.508 1.00 33.65 151 LYS A N 1
ATOM 1153 C CA . LYS A 1 155 ? 23.079 46.356 49.808 1.00 39.31 151 LYS A CA 1
ATOM 1154 C C . LYS A 1 155 ? 24.463 46.137 49.204 1.00 36.80 151 LYS A C 1
ATOM 1155 O O . LYS A 1 155 ? 24.834 45.017 48.842 1.00 34.42 151 LYS A O 1
ATOM 1161 N N . ASP A 1 156 ? 25.234 47.231 49.133 1.00 32.21 152 ASP A N 1
ATOM 1162 C CA . ASP A 1 156 ? 26.604 47.192 48.650 1.00 30.71 152 ASP A CA 1
ATOM 1163 C C . ASP A 1 156 ? 27.422 46.173 49.426 1.00 28.76 152 ASP A C 1
ATOM 1164 O O . ASP A 1 156 ? 27.183 45.962 50.608 1.00 31.98 152 ASP A O 1
ATOM 1169 N N . ILE A 1 157 ? 28.388 45.554 48.742 1.00 28.50 153 ILE A N 1
ATOM 1170 C CA . ILE A 1 157 ? 29.333 44.630 49.323 1.00 29.15 153 ILE A CA 1
ATOM 1171 C C . ILE A 1 157 ? 30.751 45.140 49.071 1.00 33.60 153 ILE A C 1
ATOM 1172 O O . ILE A 1 157 ? 31.175 45.325 47.923 1.00 32.71 153 ILE A O 1
ATOM 1177 N N . PRO A 1 158 ? 31.547 45.351 50.141 1.00 35.55 154 PRO A N 1
ATOM 1178 C CA . PRO A 1 158 ? 32.931 45.790 49.969 1.00 32.86 154 PRO A CA 1
ATOM 1179 C C . PRO A 1 158 ? 33.780 44.709 49.317 1.00 35.62 154 PRO A C 1
ATOM 1180 O O . PRO A 1 158 ? 33.452 43.521 49.355 1.00 33.22 154 PRO A O 1
ATOM 1184 N N . SER A 1 159 ? 34.925 45.123 48.788 1.00 32.58 155 SER A N 1
ATOM 1185 C CA . SER A 1 159 ? 35.898 44.196 48.239 1.00 33.48 155 SER A CA 1
ATOM 1186 C C . SER A 1 159 ? 36.346 43.157 49.260 1.00 32.48 155 SER A C 1
ATOM 1187 O O . SER A 1 159 ? 36.276 43.388 50.468 1.00 34.42 155 SER A O 1
ATOM 1190 N N . ASP A 1 160 ? 36.721 41.972 48.750 1.00 30.60 156 ASP A N 1
ATOM 1191 C CA . ASP A 1 160 ? 37.281 40.865 49.514 1.00 35.84 156 ASP A CA 1
ATOM 1192 C C . ASP A 1 160 ? 36.303 40.281 50.544 1.00 36.22 156 ASP A C 1
ATOM 1193 O O . ASP A 1 160 ? 36.727 39.592 51.472 1.00 35.41 156 ASP A O 1
ATOM 1198 N N . CYS A 1 161 ? 34.993 40.486 50.364 1.00 35.72 157 CYS A N 1
ATOM 1199 C CA . CYS A 1 161 ? 34.000 39.864 51.224 1.00 35.03 157 CYS A CA 1
ATOM 1200 C C . CYS A 1 161 ? 33.384 38.620 50.584 1.00 35.81 157 CYS A C 1
ATOM 1201 O O . CYS A 1 161 ? 33.288 38.520 49.357 1.00 30.64 157 CYS A O 1
ATOM 1204 N N . LYS A 1 162 ? 32.916 37.720 51.463 1.00 31.59 158 LYS A N 1
ATOM 1205 C CA . LYS A 1 162 ? 32.117 36.560 51.105 1.00 31.32 158 LYS A CA 1
ATOM 1206 C C . LYS A 1 162 ? 30.756 36.714 51.768 1.00 33.64 158 LYS A C 1
ATOM 1207 O O . LYS A 1 162 ? 30.694 36.858 52.998 1.00 31.44 158 LYS A O 1
ATOM 1213 N N . VAL A 1 163 ? 29.679 36.703 50.966 1.00 26.51 159 VAL A N 1
ATOM 1214 C CA . VAL A 1 163 ? 28.356 36.934 51.519 1.00 27.14 159 VAL A CA 1
ATOM 1215 C C . VAL A 1 163 ? 27.498 35.705 51.273 1.00 27.55 159 VAL A C 1
ATOM 1216 O O . VAL A 1 163 ? 27.770 34.926 50.375 1.00 26.14 159 VAL A O 1
ATOM 1220 N N . PHE A 1 164 ? 26.435 35.582 52.067 1.00 26.95 160 PHE A N 1
ATOM 1221 C CA . PHE A 1 164 ? 25.490 34.494 51.912 1.00 26.14 160 PHE A CA 1
ATOM 1222 C C . PHE A 1 164 ? 24.146 34.915 52.503 1.00 26.19 160 PHE A C 1
ATOM 1223 O O . PHE A 1 164 ? 24.090 35.662 53.482 1.00 28.60 160 PHE A O 1
ATOM 1231 N N . GLY A 1 165 ? 23.062 34.477 51.874 1.00 26.75 161 GLY A N 1
ATOM 1232 C CA . GLY A 1 165 ? 21.758 34.503 52.515 1.00 28.21 161 GLY A CA 1
ATOM 1233 C C . GLY A 1 165 ? 20.718 35.303 51.746 1.00 25.77 161 GLY A C 1
ATOM 1234 O O . GLY A 1 165 ? 21.028 36.013 50.791 1.00 22.99 161 GLY A O 1
ATOM 1235 N N . SER A 1 166 ? 19.459 35.133 52.159 1.00 26.16 162 SER A N 1
ATOM 1236 C CA . SER A 1 166 ? 18.332 35.911 51.651 1.00 26.12 162 SER A CA 1
ATOM 1237 C C . SER A 1 166 ? 17.665 36.624 52.821 1.00 26.64 162 SER A C 1
ATOM 1238 O O . SER A 1 166 ? 16.801 36.026 53.437 1.00 23.78 162 SER A O 1
ATOM 1241 N N . PRO A 1 167 ? 17.935 37.916 53.102 1.00 26.41 163 PRO A N 1
ATOM 1242 C CA . PRO A 1 167 ? 18.935 38.710 52.381 1.00 27.66 163 PRO A CA 1
ATOM 1243 C C . PRO A 1 167 ? 20.372 38.370 52.778 1.00 27.41 163 PRO A C 1
ATOM 1244 O O . PRO A 1 167 ? 20.615 37.750 53.818 1.00 25.51 163 PRO A O 1
ATOM 1248 N N . ALA A 1 168 ? 21.338 38.822 51.974 1.00 25.43 164 ALA A N 1
ATOM 1249 C CA . ALA A 1 168 ? 22.705 38.353 52.140 1.00 27.34 164 ALA A CA 1
ATOM 1250 C C . ALA A 1 168 ? 23.392 39.148 53.248 1.00 25.84 164 ALA A C 1
ATOM 1251 O O . ALA A 1 168 ? 23.193 40.350 53.377 1.00 29.31 164 ALA A O 1
ATOM 1253 N N . VAL A 1 169 ? 24.229 38.470 54.015 1.00 27.62 165 VAL A N 1
ATOM 1254 C CA . VAL A 1 169 ? 24.994 39.136 55.058 1.00 30.76 165 VAL A CA 1
ATOM 1255 C C . VAL A 1 169 ? 26.457 38.760 54.863 1.00 31.93 165 VAL A C 1
ATOM 1256 O O . VAL A 1 169 ? 26.757 37.713 54.290 1.00 28.20 165 VAL A O 1
ATOM 1260 N N . ILE A 1 170 ? 27.374 39.615 55.325 1.00 33.64 166 ILE A N 1
ATOM 1261 C CA . ILE A 1 170 ? 28.789 39.287 55.274 1.00 33.74 166 ILE A CA 1
ATOM 1262 C C . ILE A 1 170 ? 29.056 38.154 56.255 1.00 34.42 166 ILE A C 1
ATOM 1263 O O . ILE A 1 170 ? 28.655 38.220 57.415 1.00 37.85 166 ILE A O 1
ATOM 1268 N N . ILE A 1 171 ? 29.716 37.107 55.756 1.00 31.28 167 ILE A N 1
ATOM 1269 C CA . ILE A 1 171 ? 30.002 35.902 56.518 1.00 37.29 167 ILE A CA 1
ATOM 1270 C C . ILE A 1 171 ? 31.485 35.903 56.924 1.00 41.84 167 ILE A C 1
ATOM 1271 O O . ILE A 1 171 ? 31.813 35.522 58.043 1.00 36.32 167 ILE A O 1
ATOM 1276 N N . THR A 1 172 ? 32.376 36.324 56.012 1.00 39.30 168 THR A N 1
ATOM 1277 C CA . THR A 1 172 ? 33.814 36.354 56.249 1.00 38.62 168 THR A CA 1
ATOM 1278 C C . THR A 1 172 ? 34.483 37.022 55.042 1.00 36.10 168 THR A C 1
ATOM 1279 O O . THR A 1 172 ? 33.819 37.605 54.191 1.00 31.93 168 THR A O 1
ATOM 1283 N N . ASP A 1 173 ? 35.819 37.011 55.008 1.00 35.03 169 ASP A N 1
ATOM 1284 C CA . ASP A 1 173 ? 36.564 37.577 53.894 1.00 37.77 169 ASP A CA 1
ATOM 1285 C C . ASP A 1 173 ? 36.716 36.477 52.843 1.00 34.84 169 ASP A C 1
ATOM 1286 O O . ASP A 1 173 ? 36.502 35.306 53.144 1.00 34.04 169 ASP A O 1
ATOM 1291 N N . SER A 1 174 ? 37.103 36.855 51.620 1.00 38.25 170 SER A N 1
ATOM 1292 C CA . SER A 1 174 ? 37.252 35.904 50.522 1.00 38.86 170 SER A CA 1
ATOM 1293 C C . SER A 1 174 ? 38.727 35.583 50.222 1.00 40.26 170 SER A C 1
ATOM 1294 O O . SER A 1 174 ? 39.051 35.030 49.166 1.00 38.62 170 SER A O 1
ATOM 1297 N N . LEU A 1 175 ? 39.645 35.906 51.144 1.00 40.80 171 LEU A N 1
ATOM 1298 C CA . LEU A 1 175 ? 41.065 35.869 50.804 1.00 39.59 171 LEU A CA 1
ATOM 1299 C C . LEU A 1 175 ? 41.495 34.430 50.515 1.00 36.92 171 LEU A C 1
ATOM 1300 O O . LEU A 1 175 ? 42.262 34.186 49.587 1.00 40.25 171 LEU A O 1
ATOM 1305 N N . ASN A 1 176 ? 40.942 33.476 51.263 1.00 37.54 172 ASN A N 1
ATOM 1306 C CA . ASN A 1 176 ? 41.213 32.056 51.089 1.00 43.01 172 ASN A CA 1
ATOM 1307 C C . ASN A 1 176 ? 40.933 31.550 49.676 1.00 45.04 172 ASN A C 1
ATOM 1308 O O . ASN A 1 176 ? 41.402 30.471 49.318 1.00 43.15 172 ASN A O 1
ATOM 1313 N N . TYR A 1 177 ? 40.088 32.252 48.914 1.00 42.43 173 TYR A N 1
ATOM 1314 C CA . TYR A 1 177 ? 39.734 31.811 47.572 1.00 38.18 173 TYR A CA 1
ATOM 1315 C C . TYR A 1 177 ? 40.688 32.403 46.540 1.00 39.50 173 TYR A C 1
ATOM 1316 O O . TYR A 1 177 ? 40.653 32.025 45.372 1.00 37.39 173 TYR A O 1
ATOM 1325 N N . GLN A 1 178 ? 41.519 33.356 46.973 1.00 41.48 174 GLN A N 1
ATOM 1326 C CA . GLN A 1 178 ? 42.370 34.089 46.056 1.00 44.60 174 GLN A CA 1
ATOM 1327 C C . GLN A 1 178 ? 43.756 33.434 46.008 1.00 47.90 174 GLN A C 1
ATOM 1328 O O . GLN A 1 178 ? 44.453 33.740 45.024 1.00 46.44 174 GLN A O 1
ATOM 1334 N N . GLY B 1 3 ? 15.233 36.234 2.008 1.00 61.97 -1 GLY B N 1
ATOM 1335 C CA . GLY B 1 3 ? 14.708 34.917 2.409 1.00 56.11 -1 GLY B CA 1
ATOM 1336 C C . GLY B 1 3 ? 15.030 34.593 3.871 1.00 60.20 -1 GLY B C 1
ATOM 1337 O O . GLY B 1 3 ? 14.738 33.492 4.333 1.00 54.00 -1 GLY B O 1
ATOM 1338 N N . HIS B 1 4 ? 15.686 35.532 4.573 1.00 57.84 0 HIS B N 1
ATOM 1339 C CA . HIS B 1 4 ? 15.705 35.526 6.023 1.00 56.40 0 HIS B CA 1
ATOM 1340 C C . HIS B 1 4 ? 14.389 36.099 6.513 1.00 53.99 0 HIS B C 1
ATOM 1341 O O . HIS B 1 4 ? 13.887 35.674 7.549 1.00 48.32 0 HIS B O 1
ATOM 1348 N N . MET B 1 5 ? 13.830 37.054 5.765 1.00 49.10 1 MET B N 1
ATOM 1349 C CA . MET B 1 5 ? 12.473 37.472 6.061 1.00 60.01 1 MET B CA 1
ATOM 1350 C C . MET B 1 5 ? 11.548 36.276 5.843 1.00 48.00 1 MET B C 1
ATOM 1351 O O . MET B 1 5 ? 10.630 36.058 6.630 1.00 49.35 1 MET B O 1
ATOM 1356 N N . ILE B 1 6 ? 11.846 35.457 4.832 1.00 41.62 2 ILE B N 1
ATOM 1357 C CA . ILE B 1 6 ? 11.024 34.289 4.571 1.00 46.72 2 ILE B CA 1
ATOM 1358 C C . ILE B 1 6 ? 11.171 33.267 5.699 1.00 38.64 2 ILE B C 1
ATOM 1359 O O . ILE B 1 6 ? 10.164 32.704 6.115 1.00 30.64 2 ILE B O 1
ATOM 1364 N N . LEU B 1 7 ? 12.406 32.970 6.150 1.00 35.11 3 LEU B N 1
ATOM 1365 C CA . LEU B 1 7 ? 12.584 31.984 7.209 1.00 32.12 3 LEU B CA 1
ATOM 1366 C C . LEU B 1 7 ? 11.880 32.462 8.483 1.00 25.53 3 LEU B C 1
ATOM 1367 O O . LEU B 1 7 ? 11.271 31.659 9.173 1.00 26.94 3 LEU B O 1
ATOM 1372 N N . LEU B 1 8 ? 11.969 33.759 8.781 1.00 24.49 4 LEU B N 1
ATOM 1373 C CA . LEU B 1 8 ? 11.387 34.350 9.971 1.00 25.58 4 LEU B CA 1
ATOM 1374 C C . LEU B 1 8 ? 9.877 34.175 9.920 1.00 27.03 4 LEU B C 1
ATOM 1375 O O . LEU B 1 8 ? 9.273 33.817 10.916 1.00 23.76 4 LEU B O 1
ATOM 1380 N N . LYS B 1 9 ? 9.278 34.422 8.750 1.00 30.10 5 LYS B N 1
ATOM 1381 C CA . LYS B 1 9 ? 7.840 34.293 8.600 1.00 34.52 5 LYS B CA 1
ATOM 1382 C C . LYS B 1 9 ? 7.419 32.841 8.763 1.00 29.43 5 LYS B C 1
ATOM 1383 O O . LYS B 1 9 ? 6.418 32.565 9.405 1.00 28.81 5 LYS B O 1
ATOM 1389 N N . GLU B 1 10 ? 8.178 31.915 8.176 1.00 26.32 6 GLU B N 1
ATOM 1390 C CA . GLU B 1 10 ? 7.890 30.500 8.309 1.00 29.92 6 GLU B CA 1
ATOM 1391 C C . GLU B 1 10 ? 8.040 30.032 9.762 1.00 25.99 6 GLU B C 1
ATOM 1392 O O . GLU B 1 10 ? 7.315 29.138 10.211 1.00 22.63 6 GLU B O 1
ATOM 1398 N N . LEU B 1 11 ? 9.029 30.582 10.472 1.00 22.69 7 LEU B N 1
ATOM 1399 C CA . LEU B 1 11 ? 9.200 30.231 11.877 1.00 22.50 7 LEU B CA 1
ATOM 1400 C C . LEU B 1 11 ? 8.066 30.773 12.733 1.00 20.63 7 LEU B C 1
ATOM 1401 O O . LEU B 1 11 ? 7.561 30.024 13.549 1.00 23.43 7 LEU B O 1
ATOM 1406 N N . LYS B 1 12 ? 7.654 32.034 12.522 1.00 23.28 8 LYS B N 1
ATOM 1407 C CA . LYS B 1 12 ? 6.504 32.580 13.218 1.00 23.58 8 LYS B CA 1
ATOM 1408 C C . LYS B 1 12 ? 5.255 31.746 12.926 1.00 23.49 8 LYS B C 1
ATOM 1409 O O . LYS B 1 12 ? 4.486 31.447 13.839 1.00 24.48 8 LYS B O 1
ATOM 1415 N N . GLU B 1 13 ? 5.046 31.344 11.673 1.00 25.81 9 GLU B N 1
ATOM 1416 C CA . GLU B 1 13 ? 3.910 30.480 11.335 1.00 27.12 9 GLU B CA 1
ATOM 1417 C C . GLU B 1 13 ? 3.980 29.126 12.039 1.00 23.28 9 GLU B C 1
ATOM 1418 O O . GLU B 1 13 ? 2.972 28.630 12.560 1.00 22.78 9 GLU B O 1
ATOM 1424 N N . LEU B 1 14 ? 5.155 28.466 12.001 1.00 20.90 10 LEU B N 1
ATOM 1425 C CA . LEU B 1 14 ? 5.297 27.192 12.664 1.00 22.66 10 LEU B CA 1
ATOM 1426 C C . LEU B 1 14 ? 5.052 27.317 14.174 1.00 22.52 10 LEU B C 1
ATOM 1427 O O . LEU B 1 14 ? 4.487 26.430 14.791 1.00 23.86 10 LEU B O 1
ATOM 1432 N N . PHE B 1 15 ? 5.502 28.409 14.793 1.00 23.19 11 PHE B N 1
ATOM 1433 C CA . PHE B 1 15 ? 5.283 28.609 16.217 1.00 23.72 11 PHE B CA 1
ATOM 1434 C C . PHE B 1 15 ? 3.775 28.655 16.517 1.00 24.94 11 PHE B C 1
ATOM 1435 O O . PHE B 1 15 ? 3.287 27.989 17.445 1.00 20.43 11 PHE B O 1
ATOM 1443 N N . PHE B 1 16 ? 3.064 29.441 15.694 1.00 23.85 12 PHE B N 1
ATOM 1444 C CA . PHE B 1 16 ? 1.605 29.567 15.799 1.00 23.96 12 PHE B CA 1
ATOM 1445 C C . PHE B 1 16 ? 0.956 28.187 15.717 1.00 22.13 12 PHE B C 1
ATOM 1446 O O . PHE B 1 16 ? 0.150 27.813 16.578 1.00 24.84 12 PHE B O 1
ATOM 1454 N N . LEU B 1 17 ? 1.367 27.388 14.730 1.00 23.68 13 LEU B N 1
ATOM 1455 C CA . LEU B 1 17 ? 0.762 26.082 14.472 1.00 24.64 13 LEU B CA 1
ATOM 1456 C C . LEU B 1 17 ? 1.115 25.056 15.538 1.00 25.72 13 LEU B C 1
ATOM 1457 O O . LEU B 1 17 ? 0.263 24.272 15.967 1.00 24.35 13 LEU B O 1
ATOM 1462 N N . ARG B 1 18 ? 2.383 25.033 15.969 1.00 24.74 14 ARG B N 1
ATOM 1463 C CA . ARG B 1 18 ? 2.755 24.156 17.071 1.00 24.28 14 ARG B CA 1
ATOM 1464 C C . ARG B 1 18 ? 2.041 24.578 18.359 1.00 22.92 14 ARG B C 1
ATOM 1465 O O . ARG B 1 18 ? 1.623 23.710 19.130 1.00 24.58 14 ARG B O 1
ATOM 1473 N N . THR B 1 19 ? 1.889 25.897 18.605 1.00 22.70 15 THR B N 1
ATOM 1474 C CA . THR B 1 19 ? 1.226 26.313 19.829 1.00 23.39 15 THR B CA 1
ATOM 1475 C C . THR B 1 19 ? -0.223 25.796 19.796 1.00 25.28 15 THR B C 1
ATOM 1476 O O . THR B 1 19 ? -0.707 25.236 20.783 1.00 23.88 15 THR B O 1
ATOM 1480 N N . THR B 1 20 ? -0.894 25.978 18.648 1.00 25.54 16 THR B N 1
ATOM 1481 C CA . THR B 1 20 ? -2.290 25.571 18.479 1.00 28.39 16 THR B CA 1
ATOM 1482 C C . THR B 1 20 ? -2.443 24.072 18.688 1.00 25.32 16 THR B C 1
ATOM 1483 O O . THR B 1 20 ? -3.382 23.600 19.320 1.00 30.34 16 THR B O 1
ATOM 1487 N N . TYR B 1 21 ? -1.507 23.317 18.129 1.00 27.19 17 TYR B N 1
ATOM 1488 C CA . TYR B 1 21 ? -1.520 21.878 18.246 1.00 27.18 17 TYR B CA 1
ATOM 1489 C C . TYR B 1 21 ? -1.382 21.463 19.708 1.00 27.74 17 TYR B C 1
ATOM 1490 O O . TYR B 1 21 ? -2.161 20.632 20.205 1.00 29.61 17 TYR B O 1
ATOM 1499 N N . TYR B 1 22 ? -0.349 21.992 20.372 1.00 26.31 18 TYR B N 1
ATOM 1500 C CA . TYR B 1 22 ? -0.038 21.638 21.754 1.00 25.94 18 TYR B CA 1
ATOM 1501 C C . TYR B 1 22 ? -1.220 21.968 22.664 1.00 23.26 18 TYR B C 1
ATOM 1502 O O . TYR B 1 22 ? -1.479 21.236 23.608 1.00 26.25 18 TYR B O 1
ATOM 1511 N N . LEU B 1 23 ? -1.866 23.114 22.454 1.00 24.20 19 LEU B N 1
ATOM 1512 C CA . LEU B 1 23 ? -2.987 23.494 23.303 1.00 26.59 19 LEU B CA 1
ATOM 1513 C C . LEU B 1 23 ? -4.129 22.490 23.146 1.00 30.46 19 LEU B C 1
ATOM 1514 O O . LEU B 1 23 ? -4.716 22.061 24.131 1.00 27.89 19 LEU B O 1
ATOM 1519 N N . LYS B 1 24 ? -4.428 22.143 21.893 1.00 35.37 20 LYS B N 1
ATOM 1520 C CA . LYS B 1 24 ? -5.593 21.332 21.558 1.00 39.73 20 LYS B CA 1
ATOM 1521 C C . LYS B 1 24 ? -5.346 19.881 21.977 1.00 34.70 20 LYS B C 1
ATOM 1522 O O . LYS B 1 24 ? -6.219 19.241 22.537 1.00 36.14 20 LYS B O 1
ATOM 1528 N N . LYS B 1 25 ? -4.136 19.370 21.775 1.00 32.57 21 LYS B N 1
ATOM 1529 C CA . LYS B 1 25 ? -3.855 17.965 22.027 1.00 35.13 21 LYS B CA 1
ATOM 1530 C C . LYS B 1 25 ? -3.255 17.696 23.410 1.00 37.99 21 LYS B C 1
ATOM 1531 O O . LYS B 1 25 ? -3.489 16.616 23.943 1.00 33.43 21 LYS B O 1
ATOM 1537 N N . TYR B 1 26 ? -2.427 18.601 23.964 1.00 33.88 22 TYR B N 1
ATOM 1538 C CA . TYR B 1 26 ? -1.712 18.304 25.207 1.00 33.95 22 TYR B CA 1
ATOM 1539 C C . TYR B 1 26 ? -2.056 19.311 26.308 1.00 33.97 22 TYR B C 1
ATOM 1540 O O . TYR B 1 26 ? -1.483 19.264 27.398 1.00 33.01 22 TYR B O 1
ATOM 1549 N N . ASN B 1 27 ? -3.018 20.190 26.019 1.00 30.12 23 ASN B N 1
ATOM 1550 C CA . ASN B 1 27 ? -3.490 21.217 26.921 1.00 34.48 23 ASN B CA 1
ATOM 1551 C C . ASN B 1 27 ? -2.321 21.982 27.543 1.00 29.37 23 ASN B C 1
ATOM 1552 O O . ASN B 1 27 ? -2.274 22.132 28.761 1.00 27.65 23 ASN B O 1
ATOM 1557 N N . ARG B 1 28 ? -1.385 22.458 26.707 1.00 25.91 24 ARG B N 1
ATOM 1558 C CA . ARG B 1 28 ? -0.291 23.255 27.229 1.00 25.55 24 ARG B CA 1
ATOM 1559 C C . ARG B 1 28 ? 0.329 24.096 26.126 1.00 24.24 24 ARG B C 1
ATOM 1560 O O . ARG B 1 28 ? 0.157 23.777 24.953 1.00 24.17 24 ARG B O 1
ATOM 1568 N N . SER B 1 29 ? 1.030 25.158 26.555 1.00 25.46 25 SER B N 1
ATOM 1569 C CA . SER B 1 29 ? 1.827 26.021 25.698 1.00 22.34 25 SER B CA 1
ATOM 1570 C C . SER B 1 29 ? 3.259 25.967 26.216 1.00 21.98 25 SER B C 1
ATOM 1571 O O . SER B 1 29 ? 3.474 26.178 27.408 1.00 21.61 25 SER B O 1
ATOM 1574 N N . LEU B 1 30 ? 4.195 25.646 25.335 1.00 19.61 26 LEU B N 1
ATOM 1575 C CA . LEU B 1 30 ? 5.588 25.488 25.692 1.00 19.97 26 LEU B CA 1
ATOM 1576 C C . LEU B 1 30 ? 6.443 26.479 24.914 1.00 19.92 26 LEU B C 1
ATOM 1577 O O . LEU B 1 30 ? 6.041 26.978 23.858 1.00 20.21 26 LEU B O 1
ATOM 1582 N N . PRO B 1 31 ? 7.707 26.669 25.347 1.00 20.11 27 PRO B N 1
ATOM 1583 C CA . PRO B 1 31 ? 8.689 27.382 24.532 1.00 18.59 27 PRO B CA 1
ATOM 1584 C C . PRO B 1 31 ? 8.835 26.706 23.165 1.00 19.61 27 PRO B C 1
ATOM 1585 O O . PRO B 1 31 ? 8.650 25.480 23.048 1.00 20.35 27 PRO B O 1
ATOM 1589 N N . PHE B 1 32 ? 9.169 27.510 22.155 1.00 19.74 28 PHE B N 1
ATOM 1590 C CA . PHE B 1 32 ? 9.290 27.045 20.780 1.00 20.39 28 PHE B CA 1
ATOM 1591 C C . PHE B 1 32 ? 10.202 25.814 20.728 1.00 22.80 28 PHE B C 1
ATOM 1592 O O . PHE B 1 32 ? 9.827 24.763 20.173 1.00 21.05 28 PHE B O 1
ATOM 1600 N N . GLY B 1 33 ? 11.373 25.926 21.378 1.00 21.78 29 GLY B N 1
ATOM 1601 C CA . GLY B 1 33 ? 12.339 24.830 21.395 1.00 21.20 29 GLY B CA 1
ATOM 1602 C C . GLY B 1 33 ? 11.738 23.521 21.902 1.00 22.23 29 GLY B C 1
ATOM 1603 O O . GLY B 1 33 ? 12.111 22.442 21.462 1.00 25.89 29 GLY B O 1
ATOM 1604 N N . ASP B 1 34 ? 10.786 23.613 22.834 1.00 23.12 30 ASP B N 1
ATOM 1605 C CA . ASP B 1 34 ? 10.170 22.439 23.437 1.00 23.79 30 ASP B CA 1
ATOM 1606 C C . ASP B 1 34 ? 8.997 21.890 22.614 1.00 24.78 30 ASP B C 1
ATOM 1607 O O . ASP B 1 34 ? 8.370 20.905 23.022 1.00 27.28 30 ASP B O 1
ATOM 1612 N N . MET B 1 35 ? 8.670 22.509 21.478 1.00 24.82 31 MET B N 1
ATOM 1613 C CA . MET B 1 35 ? 7.634 21.990 20.580 1.00 24.53 31 MET B CA 1
ATOM 1614 C C . MET B 1 35 ? 8.236 21.443 19.281 1.00 27.88 31 MET B C 1
ATOM 1615 O O . MET B 1 35 ? 7.557 21.125 18.307 1.00 25.82 31 MET B O 1
ATOM 1620 N N . ILE B 1 36 ? 9.561 21.373 19.290 1.00 26.94 32 ILE B N 1
ATOM 1621 C CA . ILE B 1 36 ? 10.359 20.740 18.274 1.00 28.92 32 ILE B CA 1
ATOM 1622 C C . ILE B 1 36 ? 10.941 19.475 18.895 1.00 33.71 32 ILE B C 1
ATOM 1623 O O . ILE B 1 36 ? 10.792 18.422 18.309 1.00 31.52 32 ILE B O 1
ATOM 1628 N N . VAL B 1 37 ? 11.568 19.627 20.082 1.00 36.13 33 VAL B N 1
ATOM 1629 C CA . VAL B 1 37 ? 12.279 18.549 20.757 1.00 42.09 33 VAL B CA 1
ATOM 1630 C C . VAL B 1 37 ? 11.279 17.712 21.555 1.00 41.66 33 VAL B C 1
ATOM 1631 O O . VAL B 1 37 ? 10.573 18.260 22.387 1.00 47.05 33 VAL B O 1
ATOM 1635 N N . ASP B 1 38 ? 11.259 16.396 21.325 1.00 35.33 34 ASP B N 1
ATOM 1636 C CA . ASP B 1 38 ? 10.477 15.464 22.136 1.00 36.99 34 ASP B CA 1
ATOM 1637 C C . ASP B 1 38 ? 11.291 15.003 23.344 1.00 32.65 34 ASP B C 1
ATOM 1638 O O . ASP B 1 38 ? 12.427 14.566 23.192 1.00 33.14 34 ASP B O 1
ATOM 1643 N N . ARG B 1 39 ? 10.689 15.061 24.540 1.00 32.24 35 ARG B N 1
ATOM 1644 C CA . ARG B 1 39 ? 11.424 14.947 25.795 1.00 29.42 35 ARG B CA 1
ATOM 1645 C C . ARG B 1 39 ? 11.972 13.538 25.988 1.00 30.09 35 ARG B C 1
ATOM 1646 O O . ARG B 1 39 ? 13.077 13.392 26.518 1.00 25.33 35 ARG B O 1
ATOM 1654 N N . TRP B 1 40 ? 11.189 12.531 25.563 1.00 30.85 36 TRP B N 1
ATOM 1655 C CA . TRP B 1 40 ? 11.599 11.136 25.659 1.00 33.74 36 TRP B CA 1
ATOM 1656 C C . TRP B 1 40 ? 12.642 10.800 24.590 1.00 31.53 36 TRP B C 1
ATOM 1657 O O . TRP B 1 40 ? 13.604 10.088 24.866 1.00 33.61 36 TRP B O 1
ATOM 1668 N N . ASP B 1 41 ? 12.497 11.338 23.373 1.00 35.72 37 ASP B N 1
ATOM 1669 C CA . ASP B 1 41 ? 13.519 11.113 22.353 1.00 33.93 37 ASP B CA 1
ATOM 1670 C C . ASP B 1 41 ? 14.825 11.792 22.744 1.00 30.06 37 ASP B C 1
ATOM 1671 O O . ASP B 1 41 ? 15.890 11.210 22.569 1.00 31.11 37 ASP B O 1
ATOM 1676 N N . LYS B 1 42 ? 14.754 13.001 23.324 1.00 26.45 38 LYS B N 1
ATOM 1677 C CA . LYS B 1 42 ? 15.963 13.644 23.781 1.00 25.60 38 LYS B CA 1
ATOM 1678 C C . LYS B 1 42 ? 16.654 12.787 24.834 1.00 23.56 38 LYS B C 1
ATOM 1679 O O . LYS B 1 42 ? 17.870 12.641 24.807 1.00 24.63 38 LYS B O 1
ATOM 1685 N N . ALA B 1 43 ? 15.880 12.287 25.798 1.00 26.27 39 ALA B N 1
ATOM 1686 C CA . ALA B 1 43 ? 16.461 11.501 26.876 1.00 27.39 39 ALA B CA 1
ATOM 1687 C C . ALA B 1 43 ? 17.195 10.278 26.298 1.00 29.24 39 ALA B C 1
ATOM 1688 O O . ALA B 1 43 ? 18.290 9.934 26.746 1.00 24.94 39 ALA B O 1
ATOM 1690 N N . LYS B 1 44 ? 16.572 9.647 25.296 1.00 32.57 40 LYS B N 1
ATOM 1691 C CA . LYS B 1 44 ? 17.083 8.413 24.698 1.00 37.13 40 LYS B CA 1
ATOM 1692 C C . LYS B 1 44 ? 18.402 8.721 23.991 1.00 30.11 40 LYS B C 1
ATOM 1693 O O . LYS B 1 44 ? 19.405 8.041 24.165 1.00 33.51 40 LYS B O 1
ATOM 1699 N N . LEU B 1 45 ? 18.441 9.837 23.288 1.00 28.24 41 LEU B N 1
ATOM 1700 C CA . LEU B 1 45 ? 19.633 10.263 22.584 1.00 31.63 41 LEU B CA 1
ATOM 1701 C C . LEU B 1 45 ? 20.795 10.531 23.546 1.00 29.37 41 LEU B C 1
ATOM 1702 O O . LEU B 1 45 ? 21.964 10.382 23.193 1.00 27.81 41 LEU B O 1
ATOM 1707 N N . LEU B 1 46 ? 20.490 10.981 24.771 1.00 27.86 42 LEU B N 1
ATOM 1708 C CA . LEU B 1 46 ? 21.526 11.267 25.761 1.00 28.85 42 LEU B CA 1
ATOM 1709 C C . LEU B 1 46 ? 21.922 10.004 26.525 1.00 28.79 42 LEU B C 1
ATOM 1710 O O . LEU B 1 46 ? 22.771 10.067 27.411 1.00 33.42 42 LEU B O 1
ATOM 1715 N N . GLY B 1 47 ? 21.227 8.894 26.265 1.00 34.25 43 GLY B N 1
ATOM 1716 C CA . GLY B 1 47 ? 21.616 7.608 26.818 1.00 32.80 43 GLY B CA 1
ATOM 1717 C C . GLY B 1 47 ? 20.948 7.305 28.151 1.00 32.85 43 GLY B C 1
ATOM 1718 O O . GLY B 1 47 ? 21.347 6.354 28.804 1.00 34.49 43 GLY B O 1
ATOM 1719 N N . PHE B 1 48 ? 19.908 8.068 28.524 1.00 31.50 44 PHE B N 1
ATOM 1720 C CA . PHE B 1 48 ? 19.217 7.879 29.790 1.00 30.80 44 PHE B CA 1
ATOM 1721 C C . PHE B 1 48 ? 18.306 6.656 29.729 1.00 33.28 44 PHE B C 1
ATOM 1722 O O . PHE B 1 48 ? 17.951 6.178 28.651 1.00 33.82 44 PHE B O 1
ATOM 1730 N N . GLY B 1 49 ? 17.907 6.166 30.902 1.00 33.24 45 GLY B N 1
ATOM 1731 C CA . GLY B 1 49 ? 17.065 4.981 31.012 1.00 35.72 45 GLY B CA 1
ATOM 1732 C C . GLY B 1 49 ? 15.660 5.220 30.465 1.00 35.91 45 GLY B C 1
ATOM 1733 O O . GLY B 1 49 ? 15.208 6.358 30.327 1.00 30.70 45 GLY B O 1
ATOM 1734 N N . GLU B 1 50 ? 14.974 4.128 30.120 1.00 37.04 46 GLU B N 1
ATOM 1735 C CA . GLU B 1 50 ? 13.710 4.223 29.405 1.00 41.50 46 GLU B CA 1
ATOM 1736 C C . GLU B 1 50 ? 12.661 4.854 30.322 1.00 35.10 46 GLU B C 1
ATOM 1737 O O . GLU B 1 50 ? 12.693 4.680 31.542 1.00 36.27 46 GLU B O 1
ATOM 1743 N N . GLY B 1 51 ? 11.767 5.640 29.723 1.00 31.04 47 GLY B N 1
ATOM 1744 C CA . GLY B 1 51 ? 10.757 6.371 30.464 1.00 31.77 47 GLY B CA 1
ATOM 1745 C C . GLY B 1 51 ? 11.237 7.735 30.999 1.00 27.70 47 GLY B C 1
ATOM 1746 O O . GLY B 1 51 ? 10.408 8.529 31.476 1.00 27.71 47 GLY B O 1
ATOM 1747 N N . THR B 1 52 ? 12.551 7.984 30.936 1.00 24.86 48 THR B N 1
ATOM 1748 C CA . THR B 1 52 ? 13.114 9.248 31.385 1.00 27.09 48 THR B CA 1
ATOM 1749 C C . THR B 1 52 ? 12.820 10.294 30.317 1.00 26.45 48 THR B C 1
ATOM 1750 O O . THR B 1 52 ? 12.784 9.975 29.118 1.00 26.13 48 THR B O 1
ATOM 1754 N N . SER B 1 53 ? 12.573 11.532 30.773 1.00 25.11 49 SER B N 1
ATOM 1755 C CA . SER B 1 53 ? 12.234 12.621 29.879 1.00 24.18 49 SER B CA 1
ATOM 1756 C C . SER B 1 53 ? 13.015 13.852 30.311 1.00 21.75 49 SER B C 1
ATOM 1757 O O . SER B 1 53 ? 13.287 14.002 31.511 1.00 21.69 49 SER B O 1
ATOM 1760 N N . ILE B 1 54 ? 13.381 14.678 29.327 1.00 22.30 50 ILE B N 1
ATOM 1761 C CA . ILE B 1 54 ? 14.160 15.880 29.586 1.00 20.75 50 ILE B CA 1
ATOM 1762 C C . ILE B 1 54 ? 13.726 16.994 28.634 1.00 20.92 50 ILE B C 1
ATOM 1763 O O . ILE B 1 54 ? 13.731 16.819 27.421 1.00 19.23 50 ILE B O 1
ATOM 1768 N N . TYR B 1 55 ? 13.436 18.175 29.216 1.00 19.64 51 TYR B N 1
ATOM 1769 C CA . TYR B 1 55 ? 13.094 19.352 28.436 1.00 19.77 51 TYR B CA 1
ATOM 1770 C C . TYR B 1 55 ? 14.266 19.801 27.561 1.00 21.12 51 TYR B C 1
ATOM 1771 O O . TYR B 1 55 ? 15.429 19.595 27.915 1.00 20.06 51 TYR B O 1
ATOM 1780 N N . ASP B 1 56 ? 13.926 20.498 26.461 1.00 20.78 52 ASP B N 1
ATOM 1781 C CA . ASP B 1 56 ? 14.901 21.178 25.625 1.00 19.43 52 ASP B CA 1
ATOM 1782 C C . ASP B 1 56 ? 15.771 22.146 26.429 1.00 19.59 52 ASP B C 1
ATOM 1783 O O . ASP B 1 56 ? 16.988 22.241 26.208 1.00 18.51 52 ASP B O 1
ATOM 1788 N N . SER B 1 57 ? 15.178 22.859 27.399 1.00 18.98 53 SER B N 1
ATOM 1789 C CA . SER B 1 57 ? 15.854 23.955 28.087 1.00 19.12 53 SER B CA 1
ATOM 1790 C C . SER B 1 57 ? 16.883 23.479 29.113 1.00 22.92 53 SER B C 1
ATOM 1791 O O . SER B 1 57 ? 17.509 24.301 29.755 1.00 27.37 53 SER B O 1
ATOM 1794 N N . SER B 1 58 ? 17.131 22.166 29.217 1.00 26.05 54 SER B N 1
ATOM 1795 C CA . SER B 1 58 ? 18.115 21.631 30.146 1.00 23.07 54 SER B CA 1
ATOM 1796 C C . SER B 1 58 ? 19.513 21.638 29.530 1.00 22.74 54 SER B C 1
ATOM 1797 O O . SER B 1 58 ? 19.672 21.501 28.316 1.00 23.93 54 SER B O 1
ATOM 1800 N N . ILE B 1 59 ? 20.531 21.740 30.398 1.00 19.73 55 ILE B N 1
ATOM 1801 C CA . ILE B 1 59 ? 21.929 21.669 30.037 1.00 21.14 55 ILE B CA 1
ATOM 1802 C C . ILE B 1 59 ? 22.519 20.427 30.702 1.00 22.68 55 ILE B C 1
ATOM 1803 O O . ILE B 1 59 ? 22.368 20.239 31.916 1.00 21.26 55 ILE B O 1
ATOM 1808 N N . VAL B 1 60 ? 23.110 19.545 29.880 1.00 21.01 56 VAL B N 1
ATOM 1809 C CA . VAL B 1 60 ? 23.691 18.314 30.394 1.00 21.25 56 VAL B CA 1
ATOM 1810 C C . VAL B 1 60 ? 25.161 18.309 30.000 1.00 23.63 56 VAL B C 1
ATOM 1811 O O . VAL B 1 60 ? 25.478 18.257 28.799 1.00 22.84 56 VAL B O 1
ATOM 1815 N N . LEU B 1 61 ? 26.040 18.394 30.998 1.00 23.42 57 LEU B N 1
ATOM 1816 C CA . LEU B 1 61 ? 27.464 18.494 30.728 1.00 25.52 57 LEU B CA 1
ATOM 1817 C C . LEU B 1 61 ? 28.172 17.212 31.147 1.00 29.71 57 LEU B C 1
ATOM 1818 O O . LEU B 1 61 ? 27.997 16.742 32.276 1.00 27.05 57 LEU B O 1
ATOM 1823 N N . GLY B 1 62 ? 29.045 16.712 30.260 1.00 31.01 58 GLY B N 1
ATOM 1824 C CA . GLY B 1 62 ? 29.964 15.640 30.614 1.00 31.09 58 GLY B CA 1
ATOM 1825 C C . GLY B 1 62 ? 29.243 14.313 30.808 1.00 30.66 58 GLY B C 1
ATOM 1826 O O . GLY B 1 62 ? 28.232 14.043 30.171 1.00 31.53 58 GLY B O 1
ATOM 1827 N N . GLU B 1 63 ? 29.749 13.518 31.760 1.00 31.83 59 GLU B N 1
ATOM 1828 C CA . GLU B 1 63 ? 29.240 12.183 31.998 1.00 33.74 59 GLU B CA 1
ATOM 1829 C C . GLU B 1 63 ? 28.084 12.292 32.970 1.00 27.89 59 GLU B C 1
ATOM 1830 O O . GLU B 1 63 ? 28.292 12.597 34.147 1.00 27.87 59 GLU B O 1
ATOM 1836 N N . VAL B 1 64 ? 26.894 11.997 32.455 1.00 26.47 60 VAL B N 1
ATOM 1837 C CA . VAL B 1 64 ? 25.689 12.006 33.250 1.00 25.95 60 VAL B CA 1
ATOM 1838 C C . VAL B 1 64 ? 24.947 10.721 32.937 1.00 26.85 60 VAL B C 1
ATOM 1839 O O . VAL B 1 64 ? 24.633 10.441 31.785 1.00 27.22 60 VAL B O 1
ATOM 1843 N N . LYS B 1 65 ? 24.696 9.938 33.981 1.00 27.74 61 LYS B N 1
ATOM 1844 C CA . LYS B 1 65 ? 23.856 8.764 33.880 1.00 30.71 61 LYS B CA 1
ATOM 1845 C C . LYS B 1 65 ? 22.585 9.003 34.679 1.00 30.30 61 LYS B C 1
ATOM 1846 O O . LYS B 1 65 ? 22.641 9.481 35.821 1.00 30.72 61 LYS B O 1
ATOM 1852 N N . VAL B 1 66 ? 21.470 8.628 34.051 1.00 27.35 62 VAL B N 1
ATOM 1853 C CA . VAL B 1 66 ? 20.161 8.705 34.640 1.00 28.05 62 VAL B CA 1
ATOM 1854 C C . VAL B 1 66 ? 19.431 7.383 34.432 1.00 33.18 62 VAL B C 1
ATOM 1855 O O . VAL B 1 66 ? 19.423 6.846 33.321 1.00 30.56 62 VAL B O 1
ATOM 1859 N N . GLY B 1 67 ? 18.720 6.952 35.483 1.00 32.16 63 GLY B N 1
ATOM 1860 C CA . GLY B 1 67 ? 17.980 5.705 35.486 1.00 32.22 63 GLY B CA 1
ATOM 1861 C C . GLY B 1 67 ? 16.659 5.811 34.741 1.00 32.59 63 GLY B C 1
ATOM 1862 O O . GLY B 1 67 ? 16.486 6.682 33.890 1.00 29.64 63 GLY B O 1
ATOM 1863 N N . LYS B 1 68 ? 15.741 4.889 35.057 1.00 30.60 64 LYS B N 1
ATOM 1864 C CA . LYS B 1 68 ? 14.460 4.807 34.385 1.00 32.09 64 LYS B CA 1
ATOM 1865 C C . LYS B 1 68 ? 13.431 5.707 35.063 1.00 30.79 64 LYS B C 1
ATOM 1866 O O . LYS B 1 68 ? 13.515 5.956 36.258 1.00 32.46 64 LYS B O 1
ATOM 1872 N N . ASP B 1 69 ? 12.451 6.142 34.261 1.00 29.38 65 ASP B N 1
ATOM 1873 C CA . ASP B 1 69 ? 11.261 6.848 34.707 1.00 31.65 65 ASP B CA 1
ATOM 1874 C C . ASP B 1 69 ? 11.603 8.079 35.547 1.00 28.30 65 ASP B C 1
ATOM 1875 O O . ASP B 1 69 ? 10.876 8.401 36.466 1.00 29.40 65 ASP B O 1
ATOM 1880 N N . THR B 1 70 ? 12.720 8.749 35.246 1.00 31.60 66 THR B N 1
ATOM 1881 C CA . THR B 1 70 ? 13.083 9.986 35.921 1.00 27.90 66 THR B CA 1
ATOM 1882 C C . THR B 1 70 ? 12.635 11.154 35.041 1.00 29.20 66 THR B C 1
ATOM 1883 O O . THR B 1 70 ? 12.757 11.117 33.800 1.00 27.84 66 THR B O 1
ATOM 1887 N N . TRP B 1 71 ? 12.071 12.175 35.700 1.00 25.16 67 TRP B N 1
ATOM 1888 C CA . TRP B 1 71 ? 11.535 13.356 35.034 1.00 27.12 67 TRP B CA 1
ATOM 1889 C C . TRP B 1 71 ? 12.524 14.510 35.228 1.00 24.73 67 TRP B C 1
ATOM 1890 O O . TRP B 1 71 ? 12.773 14.906 36.370 1.00 23.12 67 TRP B O 1
ATOM 1901 N N . ILE B 1 72 ? 13.152 14.968 34.124 1.00 22.26 68 ILE B N 1
ATOM 1902 C CA . ILE B 1 72 ? 14.100 16.072 34.197 1.00 21.42 68 ILE B CA 1
ATOM 1903 C C . ILE B 1 72 ? 13.403 17.317 33.670 1.00 18.15 68 ILE B C 1
ATOM 1904 O O . ILE B 1 72 ? 13.012 17.388 32.503 1.00 18.98 68 ILE B O 1
ATOM 1909 N N . GLY B 1 73 ? 13.264 18.278 34.561 1.00 20.43 69 GLY B N 1
ATOM 1910 C CA . GLY B 1 73 ? 12.425 19.431 34.304 1.00 18.82 69 GLY B CA 1
ATOM 1911 C C . GLY B 1 73 ? 13.081 20.500 33.443 1.00 18.94 69 GLY B C 1
ATOM 1912 O O . GLY B 1 73 ? 14.269 20.436 33.107 1.00 18.71 69 GLY B O 1
ATOM 1913 N N . PRO B 1 74 ? 12.321 21.570 33.141 1.00 18.27 70 PRO B N 1
ATOM 1914 C CA . PRO B 1 74 ? 12.839 22.707 32.397 1.00 18.41 70 PRO B CA 1
ATOM 1915 C C . PRO B 1 74 ? 13.825 23.544 33.202 1.00 19.57 70 PRO B C 1
ATOM 1916 O O . PRO B 1 74 ? 13.779 23.604 34.445 1.00 18.21 70 PRO B O 1
ATOM 1920 N N . ASN B 1 75 ? 14.713 24.184 32.447 1.00 18.64 71 ASN B N 1
ATOM 1921 C CA . ASN B 1 75 ? 15.659 25.156 32.976 1.00 19.37 71 ASN B CA 1
ATOM 1922 C C . ASN B 1 75 ? 16.556 24.514 34.033 1.00 19.42 71 ASN B C 1
ATOM 1923 O O . ASN B 1 75 ? 16.942 25.160 34.995 1.00 19.80 71 ASN B O 1
ATOM 1928 N N . THR B 1 76 ? 16.893 23.228 33.843 1.00 18.90 72 THR B N 1
ATOM 1929 C CA . THR B 1 76 ? 17.724 22.458 34.753 1.00 19.37 72 THR B CA 1
ATOM 1930 C C . THR B 1 76 ? 19.169 22.429 34.235 1.00 18.75 72 THR B C 1
ATOM 1931 O O . THR B 1 76 ? 19.412 22.696 33.051 1.00 18.12 72 THR B O 1
ATOM 1935 N N . ILE B 1 77 ? 20.081 22.117 35.155 1.00 17.48 73 ILE B N 1
ATOM 1936 C CA . ILE B 1 77 ? 21.507 21.915 34.887 1.00 20.83 73 ILE B CA 1
ATOM 1937 C C . ILE B 1 77 ? 21.895 20.552 35.485 1.00 20.89 73 ILE B C 1
ATOM 1938 O O . ILE B 1 77 ? 21.763 20.342 36.711 1.00 19.58 73 ILE B O 1
ATOM 1943 N N . LEU B 1 78 ? 22.295 19.609 34.615 1.00 21.97 74 LEU B N 1
ATOM 1944 C CA . LEU B 1 78 ? 22.861 18.343 35.063 1.00 20.73 74 LEU B CA 1
ATOM 1945 C C . LEU B 1 78 ? 24.351 18.341 34.713 1.00 21.81 74 LEU B C 1
ATOM 1946 O O . LEU B 1 78 ? 24.721 18.050 33.579 1.00 22.29 74 LEU B O 1
ATOM 1951 N N . ASP B 1 79 ? 25.207 18.757 35.653 1.00 21.17 75 ASP B N 1
ATOM 1952 C CA . ASP B 1 79 ? 26.621 18.923 35.354 1.00 23.37 75 ASP B CA 1
ATOM 1953 C C . ASP B 1 79 ? 27.419 17.736 35.912 1.00 23.79 75 ASP B C 1
ATOM 1954 O O . ASP B 1 79 ? 27.659 17.639 37.116 1.00 23.34 75 ASP B O 1
ATOM 1959 N N . GLY B 1 80 ? 27.851 16.860 35.006 1.00 25.04 76 GLY B N 1
ATOM 1960 C CA . GLY B 1 80 ? 28.740 15.766 35.356 1.00 26.40 76 GLY B CA 1
ATOM 1961 C C . GLY B 1 80 ? 30.160 16.002 34.855 1.00 28.47 76 GLY B C 1
ATOM 1962 O O . GLY B 1 80 ? 30.900 15.036 34.747 1.00 30.65 76 GLY B O 1
ATOM 1963 N N . SER B 1 81 ? 30.543 17.264 34.612 1.00 28.40 77 SER B N 1
ATOM 1964 C CA . SER B 1 81 ? 31.855 17.562 34.044 1.00 30.33 77 SER B CA 1
ATOM 1965 C C . SER B 1 81 ? 33.019 17.267 35.002 1.00 34.11 77 SER B C 1
ATOM 1966 O O . SER B 1 81 ? 34.159 17.152 34.533 1.00 26.99 77 SER B O 1
ATOM 1969 N N . GLY B 1 82 ? 32.778 17.201 36.328 1.00 33.35 78 GLY B N 1
ATOM 1970 C CA . GLY B 1 82 ? 33.873 17.042 37.280 1.00 31.21 78 GLY B CA 1
ATOM 1971 C C . GLY B 1 82 ? 33.897 15.684 37.980 1.00 34.19 78 GLY B C 1
ATOM 1972 O O . GLY B 1 82 ? 33.962 15.612 39.212 1.00 37.02 78 GLY B O 1
ATOM 1973 N N . GLY B 1 83 ? 33.827 14.597 37.206 1.00 31.44 79 GLY B N 1
ATOM 1974 C CA . GLY B 1 83 ? 33.970 13.258 37.761 1.00 31.93 79 GLY B CA 1
ATOM 1975 C C . GLY B 1 83 ? 32.710 12.432 37.589 1.00 29.40 79 GLY B C 1
ATOM 1976 O O . GLY B 1 83 ? 32.620 11.288 38.036 1.00 32.41 79 GLY B O 1
ATOM 1977 N N . GLY B 1 84 ? 31.701 13.053 36.978 1.00 27.76 80 GLY B N 1
ATOM 1978 C CA . GLY B 1 84 ? 30.496 12.332 36.634 1.00 26.54 80 GLY B CA 1
ATOM 1979 C C . GLY B 1 84 ? 29.368 12.601 37.621 1.00 27.97 80 GLY B C 1
ATOM 1980 O O . GLY B 1 84 ? 29.614 12.829 38.815 1.00 27.31 80 GLY B O 1
ATOM 1981 N N . LEU B 1 85 ? 28.142 12.507 37.089 1.00 26.65 81 LEU B N 1
ATOM 1982 C CA . LEU B 1 85 ? 26.920 12.680 37.858 1.00 26.49 81 LEU B CA 1
ATOM 1983 C C . LEU B 1 85 ? 26.033 11.474 37.585 1.00 25.64 81 LEU B C 1
ATOM 1984 O O . LEU B 1 85 ? 25.792 11.156 36.422 1.00 25.90 81 LEU B O 1
ATOM 1989 N N . ILE B 1 86 ? 25.564 10.824 38.653 1.00 24.76 82 ILE B N 1
ATOM 1990 C CA . ILE B 1 86 ? 24.680 9.672 38.539 1.00 28.15 82 ILE B CA 1
ATOM 1991 C C . ILE B 1 86 ? 23.376 9.955 39.270 1.00 28.39 82 ILE B C 1
ATOM 1992 O O . ILE B 1 86 ? 23.372 10.398 40.424 1.00 29.54 82 ILE B O 1
ATOM 1997 N N . ILE B 1 87 ? 22.275 9.689 38.566 1.00 28.77 83 ILE B N 1
ATOM 1998 C CA . ILE B 1 87 ? 20.940 9.890 39.090 1.00 27.68 83 ILE B CA 1
ATOM 1999 C C . ILE B 1 87 ? 20.174 8.606 38.862 1.00 26.86 83 ILE B C 1
ATOM 2000 O O . ILE B 1 87 ? 20.197 8.083 37.757 1.00 27.32 83 ILE B O 1
ATOM 2005 N N . GLY B 1 88 ? 19.437 8.180 39.891 1.00 28.16 84 GLY B N 1
ATOM 2006 C CA . GLY B 1 88 ? 18.659 6.957 39.846 1.00 28.56 84 GLY B CA 1
ATOM 2007 C C . GLY B 1 88 ? 17.344 7.054 39.077 1.00 31.18 84 GLY B C 1
ATOM 2008 O O . GLY B 1 88 ? 17.165 7.878 38.176 1.00 33.20 84 GLY B O 1
ATOM 2009 N N . SER B 1 89 ? 16.436 6.140 39.441 1.00 27.25 85 SER B N 1
ATOM 2010 C CA . SER B 1 89 ? 15.149 5.940 38.800 1.00 27.61 85 SER B CA 1
ATOM 2011 C C . SER B 1 89 ? 14.029 6.639 39.569 1.00 27.06 85 SER B C 1
ATOM 2012 O O . SER B 1 89 ? 14.128 6.797 40.785 1.00 30.37 85 SER B O 1
ATOM 2015 N N . ASN B 1 90 ? 12.930 6.961 38.856 1.00 26.97 86 ASN B N 1
ATOM 2016 C CA . ASN B 1 90 ? 11.732 7.556 39.435 1.00 30.46 86 ASN B CA 1
ATOM 2017 C C . ASN B 1 90 ? 12.009 8.850 40.208 1.00 30.20 86 ASN B C 1
ATOM 2018 O O . ASN B 1 90 ? 11.289 9.162 41.145 1.00 30.41 86 ASN B O 1
ATOM 2023 N N . CYS B 1 91 ? 13.028 9.612 39.815 1.00 28.29 87 CYS B N 1
ATOM 2024 C CA . CYS B 1 91 ? 13.321 10.867 40.492 1.00 26.77 87 CYS B CA 1
ATOM 2025 C C . CYS B 1 91 ? 12.550 11.993 39.819 1.00 28.28 87 CYS B C 1
ATOM 2026 O O . CYS B 1 91 ? 12.335 11.930 38.611 1.00 25.52 87 CYS B O 1
ATOM 2029 N N . SER B 1 92 ? 12.127 12.985 40.624 1.00 27.30 88 SER B N 1
ATOM 2030 C CA . SER B 1 92 ? 11.611 14.256 40.131 1.00 26.93 88 SER B CA 1
ATOM 2031 C C . SER B 1 92 ? 12.736 15.279 40.245 1.00 21.74 88 SER B C 1
ATOM 2032 O O . SER B 1 92 ? 13.103 15.622 41.362 1.00 23.15 88 SER B O 1
ATOM 2035 N N . ILE B 1 93 ? 13.270 15.720 39.100 1.00 20.14 89 ILE B N 1
ATOM 2036 C CA . ILE B 1 93 ? 14.252 16.802 39.077 1.00 20.79 89 ILE B CA 1
ATOM 2037 C C . ILE B 1 93 ? 13.510 18.047 38.593 1.00 18.47 89 ILE B C 1
ATOM 2038 O O . ILE B 1 93 ? 13.331 18.235 37.399 1.00 19.45 89 ILE B O 1
ATOM 2043 N N . SER B 1 94 ? 13.019 18.827 39.547 1.00 18.23 90 SER B N 1
ATOM 2044 C CA . SER B 1 94 ? 12.021 19.858 39.297 1.00 20.35 90 SER B CA 1
ATOM 2045 C C . SER B 1 94 ? 12.631 20.990 38.454 1.00 18.72 90 SER B C 1
ATOM 2046 O O . SER B 1 94 ? 13.847 21.171 38.363 1.00 17.95 90 SER B O 1
ATOM 2049 N N . ALA B 1 95 ? 11.746 21.793 37.896 1.00 18.27 91 ALA B N 1
ATOM 2050 C CA . ALA B 1 95 ? 12.120 23.017 37.204 1.00 18.45 91 ALA B CA 1
ATOM 2051 C C . ALA B 1 95 ? 13.169 23.779 37.983 1.00 16.52 91 ALA B C 1
ATOM 2052 O O . ALA B 1 95 ? 13.029 24.023 39.184 1.00 16.34 91 ALA B O 1
ATOM 2054 N N . GLY B 1 96 ? 14.223 24.184 37.267 1.00 16.41 92 GLY B N 1
ATOM 2055 C CA . GLY B 1 96 ? 15.236 25.043 37.824 1.00 18.52 92 GLY B CA 1
ATOM 2056 C C . GLY B 1 96 ? 16.271 24.366 38.713 1.00 18.84 92 GLY B C 1
ATOM 2057 O O . GLY B 1 96 ? 17.146 25.044 39.219 1.00 19.44 92 GLY B O 1
ATOM 2058 N N . VAL B 1 97 ? 16.163 23.052 38.957 1.00 18.90 93 VAL B N 1
ATOM 2059 C CA . VAL B 1 97 ? 17.163 22.373 39.756 1.00 19.89 93 VAL B CA 1
ATOM 2060 C C . VAL B 1 97 ? 18.504 22.414 39.020 1.00 17.59 93 VAL B C 1
ATOM 2061 O O . VAL B 1 97 ? 18.563 22.181 37.792 1.00 18.06 93 VAL B O 1
ATOM 2065 N N . GLN B 1 98 ? 19.561 22.675 39.790 1.00 17.59 94 GLN B N 1
ATOM 2066 C CA . GLN B 1 98 ? 20.925 22.704 39.284 1.00 17.53 94 GLN B CA 1
ATOM 2067 C C . GLN B 1 98 ? 21.806 21.814 40.166 1.00 17.35 94 GLN B C 1
ATOM 2068 O O . GLN B 1 98 ? 21.877 21.996 41.394 1.00 17.90 94 GLN B O 1
ATOM 2074 N N . ILE B 1 99 ? 22.435 20.823 39.508 1.00 20.02 95 ILE B N 1
ATOM 2075 C CA . ILE B 1 99 ? 23.239 19.785 40.138 1.00 18.73 95 ILE B CA 1
ATOM 2076 C C . ILE B 1 99 ? 24.640 19.853 39.537 1.00 20.49 95 ILE B C 1
ATOM 2077 O O . ILE B 1 99 ? 24.787 19.727 38.316 1.00 21.87 95 ILE B O 1
ATOM 2082 N N . TYR B 1 100 ? 25.650 20.059 40.391 1.00 20.09 96 TYR B N 1
ATOM 2083 C CA . TYR B 1 100 ? 26.995 20.361 39.953 1.00 20.58 96 TYR B CA 1
ATOM 2084 C C . TYR B 1 100 ? 28.006 19.306 40.391 1.00 21.79 96 TYR B C 1
ATOM 2085 O O . TYR B 1 100 ? 27.817 18.624 41.402 1.00 21.99 96 TYR B O 1
ATOM 2094 N N . THR B 1 101 ? 29.131 19.319 39.668 1.00 23.68 97 THR B N 1
ATOM 2095 C CA . THR B 1 101 ? 30.302 18.514 39.996 1.00 24.16 97 THR B CA 1
ATOM 2096 C C . THR B 1 101 ? 31.581 19.345 39.889 1.00 26.17 97 THR B C 1
ATOM 2097 O O . THR B 1 101 ? 32.691 18.797 39.850 1.00 25.54 97 THR B O 1
ATOM 2101 N N . HIS B 1 102 ? 31.435 20.663 39.744 1.00 24.72 98 HIS B N 1
ATOM 2102 C CA . HIS B 1 102 ? 32.561 21.568 39.684 1.00 24.47 98 HIS B CA 1
ATOM 2103 C C . HIS B 1 102 ? 32.079 22.926 40.162 1.00 26.49 98 HIS B C 1
ATOM 2104 O O . HIS B 1 102 ? 30.865 23.147 40.253 1.00 25.07 98 HIS B O 1
ATOM 2111 N N . ASP B 1 103 ? 33.033 23.816 40.425 1.00 25.04 99 ASP B N 1
ATOM 2112 C CA . ASP B 1 103 ? 32.748 25.228 40.616 1.00 27.94 99 ASP B CA 1
ATOM 2113 C C . ASP B 1 103 ? 34.003 26.012 40.239 1.00 29.20 99 ASP B C 1
ATOM 2114 O O . ASP B 1 103 ? 35.095 25.457 40.154 1.00 30.39 99 ASP B O 1
ATOM 2119 N N . THR B 1 104 ? 33.811 27.305 40.000 1.00 27.37 100 THR B N 1
ATOM 2120 C CA . THR B 1 104 ? 34.826 28.187 39.482 1.00 28.93 100 THR B CA 1
ATOM 2121 C C . THR B 1 104 ? 35.103 29.325 40.458 1.00 27.81 100 THR B C 1
ATOM 2122 O O . THR B 1 104 ? 35.562 30.376 40.036 1.00 27.63 100 THR B O 1
ATOM 2126 N N . VAL B 1 105 ? 34.819 29.135 41.749 1.00 28.21 101 VAL B N 1
ATOM 2127 C CA . VAL B 1 105 ? 34.988 30.204 42.724 1.00 28.35 101 VAL B CA 1
ATOM 2128 C C . VAL B 1 105 ? 36.453 30.669 42.757 1.00 26.67 101 VAL B C 1
ATOM 2129 O O . VAL B 1 105 ? 36.710 31.855 42.658 1.00 27.91 101 VAL B O 1
ATOM 2133 N N . ARG B 1 106 ? 37.384 29.734 42.910 1.00 28.59 102 ARG B N 1
ATOM 2134 C CA . ARG B 1 106 ? 38.809 30.069 42.991 1.00 34.00 102 ARG B CA 1
ATOM 2135 C C . ARG B 1 106 ? 39.314 30.617 41.661 1.00 32.42 102 ARG B C 1
ATOM 2136 O O . ARG B 1 106 ? 39.995 31.658 41.637 1.00 32.32 102 ARG B O 1
ATOM 2144 N N . LYS B 1 107 ? 38.887 29.998 40.546 1.00 29.79 103 LYS B N 1
ATOM 2145 C CA . LYS B 1 107 ? 39.289 30.525 39.256 1.00 33.55 103 LYS B CA 1
ATOM 2146 C C . LYS B 1 107 ? 38.986 32.017 39.186 1.00 33.13 103 LYS B C 1
ATOM 2147 O O . LYS B 1 107 ? 39.835 32.804 38.778 1.00 30.79 103 LYS B O 1
ATOM 2153 N N . SER B 1 108 ? 37.758 32.423 39.561 1.00 30.09 104 SER B N 1
ATOM 2154 C CA . SER B 1 108 ? 37.372 33.825 39.485 1.00 29.90 104 SER B CA 1
ATOM 2155 C C . SER B 1 108 ? 38.087 34.680 40.527 1.00 31.25 104 SER B C 1
ATOM 2156 O O . SER B 1 108 ? 38.522 35.784 40.218 1.00 32.12 104 SER B O 1
ATOM 2159 N N . LEU B 1 109 ? 38.098 34.227 41.784 1.00 31.31 105 LEU B N 1
ATOM 2160 C CA . LEU B 1 109 ? 38.577 35.054 42.884 1.00 31.15 105 LEU B CA 1
ATOM 2161 C C . LEU B 1 109 ? 40.086 35.291 42.740 1.00 36.17 105 LEU B C 1
ATOM 2162 O O . LEU B 1 109 ? 40.569 36.340 43.148 1.00 35.96 105 LEU B O 1
ATOM 2167 N N . SER B 1 110 ? 40.777 34.306 42.137 1.00 38.87 106 SER B N 1
ATOM 2168 C CA . SER B 1 110 ? 42.204 34.355 41.841 1.00 39.74 106 SER B CA 1
ATOM 2169 C C . SER B 1 110 ? 42.539 35.209 40.615 1.00 41.71 106 SER B C 1
ATOM 2170 O O . SER B 1 110 ? 43.697 35.271 40.229 1.00 43.26 106 SER B O 1
ATOM 2173 N N . GLY B 1 111 ? 41.551 35.845 39.971 1.00 39.45 107 GLY B N 1
ATOM 2174 C CA . GLY B 1 111 ? 41.791 36.628 38.772 1.00 39.41 107 GLY B CA 1
ATOM 2175 C C . GLY B 1 111 ? 42.172 35.787 37.553 1.00 42.09 107 GLY B C 1
ATOM 2176 O O . GLY B 1 111 ? 42.786 36.303 36.627 1.00 47.78 107 GLY B O 1
ATOM 2177 N N . GLY B 1 112 ? 41.776 34.510 37.540 1.00 42.70 108 GLY B N 1
ATOM 2178 C CA . GLY B 1 112 ? 41.876 33.670 36.360 1.00 42.93 108 GLY B CA 1
ATOM 2179 C C . GLY B 1 112 ? 42.958 32.597 36.470 1.00 48.14 108 GLY B C 1
ATOM 2180 O O . GLY B 1 112 ? 43.194 31.877 35.509 1.00 56.17 108 GLY B O 1
ATOM 2181 N N . LYS B 1 113 ? 43.579 32.449 37.643 1.00 51.25 109 LYS B N 1
ATOM 2182 C CA . LYS B 1 113 ? 44.795 31.658 37.755 1.00 51.21 109 LYS B CA 1
ATOM 2183 C C . LYS B 1 113 ? 44.476 30.242 38.224 1.00 49.91 109 LYS B C 1
ATOM 2184 O O . LYS B 1 113 ? 44.927 29.275 37.619 1.00 47.71 109 LYS B O 1
ATOM 2190 N N . ALA B 1 114 ? 43.691 30.121 39.300 1.00 44.84 110 ALA B N 1
ATOM 2191 C CA . ALA B 1 114 ? 43.441 28.822 39.905 1.00 39.98 110 ALA B CA 1
ATOM 2192 C C . ALA B 1 114 ? 42.684 27.934 38.933 1.00 40.01 110 ALA B C 1
ATOM 2193 O O . ALA B 1 114 ? 41.983 28.451 38.068 1.00 44.18 110 ALA B O 1
ATOM 2195 N N . ASP B 1 115 ? 42.773 26.616 39.170 1.00 33.26 111 ASP B N 1
ATOM 2196 C CA . ASP B 1 115 ? 42.018 25.631 38.433 1.00 38.09 111 ASP B CA 1
ATOM 2197 C C . ASP B 1 115 ? 40.574 25.601 38.932 1.00 39.07 111 ASP B C 1
ATOM 2198 O O . ASP B 1 115 ? 40.257 26.079 40.016 1.00 35.75 111 ASP B O 1
ATOM 2203 N N . ILE B 1 116 ? 39.720 25.013 38.103 1.00 38.42 112 ILE B N 1
ATOM 2204 C CA . ILE B 1 116 ? 38.368 24.639 38.473 1.00 35.40 112 ILE B CA 1
ATOM 2205 C C . ILE B 1 116 ? 38.460 23.495 39.475 1.00 36.58 112 ILE B C 1
ATOM 2206 O O . ILE B 1 116 ? 39.230 22.569 39.257 1.00 36.18 112 ILE B O 1
ATOM 2211 N N . ASP B 1 117 ? 37.646 23.539 40.544 1.00 34.71 113 ASP B N 1
ATOM 2212 C CA . ASP B 1 117 ? 37.568 22.454 41.509 1.00 32.97 113 ASP B CA 1
ATOM 2213 C C . ASP B 1 117 ? 36.455 21.494 41.108 1.00 32.23 113 ASP B C 1
ATOM 2214 O O . ASP B 1 117 ? 35.398 21.938 40.660 1.00 31.09 113 ASP B O 1
ATOM 2219 N N . LYS B 1 118 ? 36.693 20.190 41.297 1.00 31.01 114 LYS B N 1
ATOM 2220 C CA . LYS B 1 118 ? 35.805 19.162 40.796 1.00 31.71 114 LYS B CA 1
ATOM 2221 C C . LYS B 1 118 ? 35.609 18.080 41.840 1.00 34.75 114 LYS B C 1
ATOM 2222 O O . LYS B 1 118 ? 36.514 17.786 42.617 1.00 32.44 114 LYS B O 1
ATOM 2228 N N . ALA B 1 119 ? 34.400 17.518 41.844 1.00 27.90 115 ALA B N 1
ATOM 2229 C CA . ALA B 1 119 ? 34.086 16.353 42.641 1.00 29.52 115 ALA B CA 1
ATOM 2230 C C . ALA B 1 119 ? 32.781 15.750 42.141 1.00 31.36 115 ALA B C 1
ATOM 2231 O O . ALA B 1 119 ? 31.815 16.481 41.921 1.00 29.80 115 ALA B O 1
ATOM 2233 N N . SER B 1 120 ? 32.734 14.419 42.075 1.00 27.68 116 SER B N 1
ATOM 2234 C CA . SER B 1 120 ? 31.566 13.719 41.567 1.00 30.85 116 SER B CA 1
ATOM 2235 C C . SER B 1 120 ? 30.376 13.862 42.516 1.00 28.91 116 SER B C 1
ATOM 2236 O O . SER B 1 120 ? 30.535 14.153 43.696 1.00 30.70 116 SER B O 1
ATOM 2239 N N . THR B 1 121 ? 29.180 13.610 41.978 1.00 27.94 117 THR B N 1
ATOM 2240 C CA . THR B 1 121 ? 27.931 13.793 42.696 1.00 24.70 117 THR B CA 1
ATOM 2241 C C . THR B 1 121 ? 27.017 12.663 42.299 1.00 27.14 117 THR B C 1
ATOM 2242 O O . THR B 1 121 ? 27.094 12.144 41.179 1.00 27.72 117 THR B O 1
ATOM 2246 N N . ARG B 1 122 ? 26.193 12.278 43.256 1.00 27.26 118 ARG B N 1
ATOM 2247 C CA . ARG B 1 122 ? 25.326 11.113 43.021 1.00 28.18 118 ARG B CA 1
ATOM 2248 C C . ARG B 1 122 ? 24.003 11.291 43.749 1.00 26.83 118 ARG B C 1
ATOM 2249 O O . ARG B 1 122 ? 23.999 11.825 44.849 1.00 29.62 118 ARG B O 1
ATOM 2257 N N . ILE B 1 123 ? 22.943 10.854 43.114 1.00 25.65 119 ILE B N 1
ATOM 2258 C CA . ILE B 1 123 ? 21.606 10.888 43.687 1.00 28.77 119 ILE B CA 1
ATOM 2259 C C . ILE B 1 123 ? 21.026 9.506 43.470 1.00 25.99 119 ILE B C 1
ATOM 2260 O O . ILE B 1 123 ? 21.143 8.979 42.369 1.00 28.78 119 ILE B O 1
ATOM 2265 N N . GLY B 1 124 ? 20.340 8.987 44.480 1.00 29.13 120 GLY B N 1
ATOM 2266 C CA . GLY B 1 124 ? 19.687 7.689 44.404 1.00 32.14 120 GLY B CA 1
ATOM 2267 C C . GLY B 1 124 ? 18.369 7.694 43.640 1.00 35.56 120 GLY B C 1
ATOM 2268 O O . GLY B 1 124 ? 18.083 8.565 42.806 1.00 32.45 120 GLY B O 1
ATOM 2269 N N . SER B 1 125 ? 17.588 6.644 43.903 1.00 31.70 121 SER B N 1
ATOM 2270 C CA . SER B 1 125 ? 16.308 6.447 43.256 1.00 32.48 121 SER B CA 1
ATOM 2271 C C . SER B 1 125 ? 15.193 6.928 44.175 1.00 25.86 121 SER B C 1
ATOM 2272 O O . SER B 1 125 ? 15.382 7.069 45.373 1.00 28.44 121 SER B O 1
ATOM 2275 N N . ASP B 1 126 ? 14.037 7.200 43.583 1.00 29.06 122 ASP B N 1
ATOM 2276 C CA . ASP B 1 126 ? 12.830 7.558 44.322 1.00 29.95 122 ASP B CA 1
ATOM 2277 C C . ASP B 1 126 ? 13.018 8.869 45.098 1.00 28.18 122 ASP B C 1
ATOM 2278 O O . ASP B 1 126 ? 12.530 9.027 46.226 1.00 27.48 122 ASP B O 1
ATOM 2283 N N . CYS B 1 127 ? 13.769 9.810 44.513 1.00 28.82 123 CYS B N 1
ATOM 2284 C CA . CYS B 1 127 ? 14.040 11.071 45.180 1.00 26.52 123 CYS B CA 1
ATOM 2285 C C . CYS B 1 127 ? 13.205 12.178 44.530 1.00 25.75 123 CYS B C 1
ATOM 2286 O O . CYS B 1 127 ? 12.839 12.093 43.349 1.00 23.56 123 CYS B O 1
ATOM 2289 N N . TYR B 1 128 ? 12.958 13.234 45.314 1.00 24.56 124 TYR B N 1
ATOM 2290 C CA . TYR B 1 128 ? 12.274 14.427 44.846 1.00 23.68 124 TYR B CA 1
ATOM 2291 C C . TYR B 1 128 ? 13.179 15.606 45.126 1.00 19.99 124 TYR B C 1
ATOM 2292 O O . TYR B 1 128 ? 13.506 15.840 46.286 1.00 20.80 124 TYR B O 1
ATOM 2301 N N . LEU B 1 129 ? 13.619 16.292 44.067 1.00 19.83 125 LEU B N 1
ATOM 2302 C CA . LEU B 1 129 ? 14.323 17.557 44.219 1.00 21.24 125 LEU B CA 1
ATOM 2303 C C . LEU B 1 129 ? 13.370 18.683 43.800 1.00 20.43 125 LEU B C 1
ATOM 2304 O O . LEU B 1 129 ? 12.969 18.764 42.632 1.00 21.58 125 LEU B O 1
ATOM 2309 N N . GLY B 1 130 ? 12.989 19.511 44.778 1.00 20.58 126 GLY B N 1
ATOM 2310 C CA . GLY B 1 130 ? 11.988 20.547 44.579 1.00 20.79 126 GLY B CA 1
ATOM 2311 C C . GLY B 1 130 ? 12.522 21.707 43.723 1.00 18.72 126 GLY B C 1
ATOM 2312 O O . GLY B 1 130 ? 13.736 21.868 43.573 1.00 17.86 126 GLY B O 1
ATOM 2313 N N . PRO B 1 131 ? 11.634 22.587 43.219 1.00 18.85 127 PRO B N 1
ATOM 2314 C CA . PRO B 1 131 ? 12.023 23.725 42.394 1.00 18.19 127 PRO B CA 1
ATOM 2315 C C . PRO B 1 131 ? 13.222 24.496 42.929 1.00 17.90 127 PRO B C 1
ATOM 2316 O O . PRO B 1 131 ? 13.283 24.837 44.114 1.00 16.99 127 PRO B O 1
ATOM 2320 N N . ASN B 1 132 ? 14.165 24.759 42.024 1.00 19.01 128 ASN B N 1
ATOM 2321 C CA . ASN B 1 132 ? 15.305 25.638 42.293 1.00 20.59 128 ASN B CA 1
ATOM 2322 C C . ASN B 1 132 ? 16.232 25.095 43.381 1.00 21.91 128 ASN B C 1
ATOM 2323 O O . ASN B 1 132 ? 17.033 25.818 43.938 1.00 25.35 128 ASN B O 1
ATOM 2328 N N . THR B 1 133 ? 16.201 23.799 43.641 1.00 20.39 129 THR B N 1
ATOM 2329 C CA . THR B 1 133 ? 17.218 23.181 44.477 1.00 22.06 129 THR B CA 1
ATOM 2330 C C . THR B 1 133 ? 18.567 23.267 43.773 1.00 18.26 129 THR B C 1
ATOM 2331 O O . THR B 1 133 ? 18.663 22.986 42.580 1.00 17.55 129 THR B O 1
ATOM 2335 N N . ILE B 1 134 ? 19.589 23.634 44.531 1.00 18.85 130 ILE B N 1
ATOM 2336 C CA . ILE B 1 134 ? 20.977 23.588 44.089 1.00 19.05 130 ILE B CA 1
ATOM 2337 C C . ILE B 1 134 ? 21.726 22.506 44.867 1.00 21.02 130 ILE B C 1
ATOM 2338 O O . ILE B 1 134 ? 21.731 22.539 46.106 1.00 21.20 130 ILE B O 1
ATOM 2343 N N . ILE B 1 135 ? 22.364 21.578 44.132 1.00 20.27 131 ILE B N 1
ATOM 2344 C CA . ILE B 1 135 ? 23.252 20.557 44.693 1.00 21.36 131 ILE B CA 1
ATOM 2345 C C . ILE B 1 135 ? 24.681 20.848 44.261 1.00 23.06 131 ILE B C 1
ATOM 2346 O O . ILE B 1 135 ? 24.952 20.914 43.057 1.00 23.22 131 ILE B O 1
ATOM 2351 N N . VAL B 1 136 ? 25.597 21.012 45.232 1.00 23.29 132 VAL B N 1
ATOM 2352 C CA . VAL B 1 136 ? 26.975 21.345 44.918 1.00 24.09 132 VAL B CA 1
ATOM 2353 C C . VAL B 1 136 ? 27.791 20.067 44.680 1.00 23.04 132 VAL B C 1
ATOM 2354 O O . VAL B 1 136 ? 27.331 18.949 44.867 1.00 22.02 132 VAL B O 1
ATOM 2358 N N . LYS B 1 137 ? 29.030 20.273 44.236 1.00 24.26 133 LYS B N 1
ATOM 2359 C CA . LYS B 1 137 ? 29.901 19.168 43.911 1.00 24.31 133 LYS B CA 1
ATOM 2360 C C . LYS B 1 137 ? 30.172 18.323 45.154 1.00 25.54 133 LYS B C 1
ATOM 2361 O O . LYS B 1 137 ? 30.305 18.851 46.263 1.00 24.30 133 LYS B O 1
ATOM 2367 N N . GLY B 1 138 ? 30.266 17.002 44.949 1.00 30.09 134 GLY B N 1
ATOM 2368 C CA . GLY B 1 138 ? 30.733 16.084 45.987 1.00 32.04 134 GLY B CA 1
ATOM 2369 C C . GLY B 1 138 ? 29.604 15.471 46.802 1.00 34.14 134 GLY B C 1
ATOM 2370 O O . GLY B 1 138 ? 29.835 14.618 47.648 1.00 32.08 134 GLY B O 1
ATOM 2371 N N . VAL B 1 139 ? 28.368 15.895 46.531 1.00 28.46 135 VAL B N 1
ATOM 2372 C CA . VAL B 1 139 ? 27.253 15.482 47.345 1.00 27.28 135 VAL B CA 1
ATOM 2373 C C . VAL B 1 139 ? 26.805 14.103 46.914 1.00 26.66 135 VAL B C 1
ATOM 2374 O O . VAL B 1 139 ? 26.684 13.827 45.722 1.00 29.02 135 VAL B O 1
ATOM 2378 N N . LYS B 1 140 ? 26.585 13.239 47.906 1.00 27.48 136 LYS B N 1
ATOM 2379 C CA . LYS B 1 140 ? 25.909 11.983 47.686 1.00 28.80 136 LYS B CA 1
ATOM 2380 C C . LYS B 1 140 ? 24.564 12.066 48.384 1.00 27.53 136 LYS B C 1
ATOM 2381 O O . LYS B 1 140 ? 24.506 12.286 49.598 1.00 29.99 136 LYS B O 1
ATOM 2387 N N . ILE B 1 141 ? 23.499 11.876 47.608 1.00 25.98 137 ILE B N 1
ATOM 2388 C CA . ILE B 1 141 ? 22.144 11.824 48.120 1.00 26.26 137 ILE B CA 1
ATOM 2389 C C . ILE B 1 141 ? 21.707 10.369 48.001 1.00 27.48 137 ILE B C 1
ATOM 2390 O O . ILE B 1 141 ? 21.814 9.759 46.933 1.00 27.82 137 ILE B O 1
ATOM 2395 N N . GLY B 1 142 ? 21.253 9.804 49.121 1.00 28.83 138 GLY B N 1
ATOM 2396 C CA . GLY B 1 142 ? 20.810 8.417 49.141 1.00 29.66 138 GLY B CA 1
ATOM 2397 C C . GLY B 1 142 ? 19.462 8.248 48.454 1.00 34.60 138 GLY B C 1
ATOM 2398 O O . GLY B 1 142 ? 19.035 9.119 47.703 1.00 36.17 138 GLY B O 1
ATOM 2399 N N . ASP B 1 143 ? 18.827 7.094 48.674 1.00 31.55 139 ASP B N 1
ATOM 2400 C CA . ASP B 1 143 ? 17.550 6.802 48.052 1.00 30.95 139 ASP B CA 1
ATOM 2401 C C . ASP B 1 143 ? 16.417 7.384 48.890 1.00 28.46 139 ASP B C 1
ATOM 2402 O O . ASP B 1 143 ? 16.587 7.582 50.091 1.00 31.15 139 ASP B O 1
ATOM 2407 N N . ARG B 1 144 ? 15.277 7.605 48.226 1.00 27.45 140 ARG B N 1
ATOM 2408 C CA . ARG B 1 144 ? 14.013 7.991 48.835 1.00 29.75 140 ARG B CA 1
ATOM 2409 C C . ARG B 1 144 ? 14.208 9.263 49.668 1.00 29.98 140 ARG B C 1
ATOM 2410 O O . ARG B 1 144 ? 13.830 9.322 50.836 1.00 31.05 140 ARG B O 1
ATOM 2418 N N . VAL B 1 145 ? 14.798 10.305 49.063 1.00 29.03 141 VAL B N 1
ATOM 2419 C CA . VAL B 1 145 ? 15.047 11.552 49.772 1.00 25.17 141 VAL B CA 1
ATOM 2420 C C . VAL B 1 145 ? 14.138 12.635 49.201 1.00 25.73 141 VAL B C 1
ATOM 2421 O O . VAL B 1 145 ? 13.910 12.668 47.989 1.00 26.46 141 VAL B O 1
ATOM 2425 N N . VAL B 1 146 ? 13.618 13.476 50.101 1.00 23.57 142 VAL B N 1
ATOM 2426 C CA . VAL B 1 146 ? 12.912 14.692 49.733 1.00 23.66 142 VAL B CA 1
ATOM 2427 C C . VAL B 1 146 ? 13.805 15.900 49.983 1.00 21.18 142 VAL B C 1
ATOM 2428 O O . VAL B 1 146 ? 14.262 16.132 51.108 1.00 21.67 142 VAL B O 1
ATOM 2432 N N . VAL B 1 147 ? 14.008 16.691 48.924 1.00 22.31 143 VAL B N 1
ATOM 2433 C CA . VAL B 1 147 ? 14.724 17.944 49.067 1.00 21.05 143 VAL B CA 1
ATOM 2434 C C . VAL B 1 147 ? 13.735 19.050 48.722 1.00 20.37 143 VAL B C 1
ATOM 2435 O O . VAL B 1 147 ? 13.262 19.113 47.595 1.00 21.81 143 VAL B O 1
ATOM 2439 N N . GLY B 1 148 ? 13.373 19.861 49.721 1.00 20.85 144 GLY B N 1
ATOM 2440 C CA . GLY B 1 148 ? 12.344 20.863 49.522 1.00 21.88 144 GLY B CA 1
ATOM 2441 C C . GLY B 1 148 ? 12.797 21.967 48.549 1.00 21.92 144 GLY B C 1
ATOM 2442 O O . GLY B 1 148 ? 14.006 22.198 48.368 1.00 21.35 144 GLY B O 1
ATOM 2443 N N . ALA B 1 149 ? 11.810 22.645 47.942 1.00 21.50 145 ALA B N 1
ATOM 2444 C CA . ALA B 1 149 ? 12.062 23.786 47.065 1.00 23.37 145 ALA B CA 1
ATOM 2445 C C . ALA B 1 149 ? 13.023 24.764 47.728 1.00 23.86 145 ALA B C 1
ATOM 2446 O O . ALA B 1 149 ? 13.036 24.943 48.950 1.00 24.12 145 ALA B O 1
ATOM 2448 N N . ASN B 1 150 ? 13.836 25.384 46.871 1.00 22.51 146 ASN B N 1
ATOM 2449 C CA . ASN B 1 150 ? 14.743 26.461 47.219 1.00 24.71 146 ASN B CA 1
ATOM 2450 C C . ASN B 1 150 ? 15.919 26.038 48.094 1.00 21.87 146 ASN B C 1
ATOM 2451 O O . ASN B 1 150 ? 16.579 26.907 48.619 1.00 24.61 146 ASN B O 1
ATOM 2456 N N . SER B 1 151 ? 16.211 24.746 48.237 1.00 22.22 147 SER B N 1
ATOM 2457 C CA . SER B 1 151 ? 17.271 24.285 49.116 1.00 22.39 147 SER B CA 1
ATOM 2458 C C . SER B 1 151 ? 18.643 24.434 48.453 1.00 22.52 147 SER B C 1
ATOM 2459 O O . SER B 1 151 ? 18.778 24.438 47.222 1.00 23.20 147 SER B O 1
ATOM 2462 N N . LEU B 1 152 ? 19.664 24.551 49.295 1.00 20.70 148 LEU B N 1
ATOM 2463 C CA . LEU B 1 152 ? 21.045 24.461 48.861 1.00 21.80 148 LEU B CA 1
ATOM 2464 C C . LEU B 1 152 ? 21.687 23.315 49.644 1.00 23.82 148 LEU B C 1
ATOM 2465 O O . LEU B 1 152 ? 21.899 23.437 50.852 1.00 24.45 148 LEU B O 1
ATOM 2470 N N . VAL B 1 153 ? 22.025 22.236 48.939 1.00 22.88 149 VAL B N 1
ATOM 2471 C CA . VAL B 1 153 ? 22.573 21.048 49.577 1.00 26.30 149 VAL B CA 1
ATOM 2472 C C . VAL B 1 153 ? 24.093 21.099 49.485 1.00 25.21 149 VAL B C 1
ATOM 2473 O O . VAL B 1 153 ? 24.625 21.113 48.374 1.00 23.76 149 VAL B O 1
ATOM 2477 N N . LEU B 1 154 ? 24.757 21.111 50.652 1.00 25.11 150 LEU B N 1
ATOM 2478 C CA . LEU B 1 154 ? 26.206 21.249 50.730 1.00 26.63 150 LEU B CA 1
ATOM 2479 C C . LEU B 1 154 ? 26.890 19.979 51.224 1.00 27.82 150 LEU B C 1
ATOM 2480 O O . LEU B 1 154 ? 28.111 19.925 51.179 1.00 30.52 150 LEU B O 1
ATOM 2485 N N . LYS B 1 155 ? 26.118 18.996 51.691 1.00 29.48 151 LYS B N 1
ATOM 2486 C CA . LYS B 1 155 ? 26.643 17.806 52.339 1.00 33.94 151 LYS B CA 1
ATOM 2487 C C . LYS B 1 155 ? 25.767 16.611 51.989 1.00 34.08 151 LYS B C 1
ATOM 2488 O O . LYS B 1 155 ? 24.620 16.788 51.574 1.00 31.43 151 LYS B O 1
ATOM 2494 N N . ASP B 1 156 ? 26.303 15.401 52.220 1.00 31.21 152 ASP B N 1
ATOM 2495 C CA . ASP B 1 156 ? 25.606 14.164 51.905 1.00 29.82 152 ASP B CA 1
ATOM 2496 C C . ASP B 1 156 ? 24.278 14.083 52.658 1.00 28.49 152 ASP B C 1
ATOM 2497 O O . ASP B 1 156 ? 24.162 14.533 53.788 1.00 33.74 152 ASP B O 1
ATOM 2502 N N . ILE B 1 157 ? 23.281 13.464 52.045 1.00 25.73 153 ILE B N 1
ATOM 2503 C CA . ILE B 1 157 ? 22.005 13.226 52.680 1.00 27.75 153 ILE B CA 1
ATOM 2504 C C . ILE B 1 157 ? 21.789 11.721 52.719 1.00 29.85 153 ILE B C 1
ATOM 2505 O O . ILE B 1 157 ? 21.684 11.092 51.679 1.00 25.59 153 ILE B O 1
ATOM 2510 N N . PRO B 1 158 ? 21.620 11.111 53.909 1.00 33.29 154 PRO B N 1
ATOM 2511 C CA . PRO B 1 158 ? 21.265 9.688 53.983 1.00 32.75 154 PRO B CA 1
ATOM 2512 C C . PRO B 1 158 ? 19.898 9.372 53.380 1.00 30.70 154 PRO B C 1
ATOM 2513 O O . PRO B 1 158 ? 19.009 10.222 53.295 1.00 30.35 154 PRO B O 1
ATOM 2517 N N . SER B 1 159 ? 19.704 8.115 52.988 1.00 28.79 155 SER B N 1
ATOM 2518 C CA . SER B 1 159 ? 18.412 7.616 52.556 1.00 29.88 155 SER B CA 1
ATOM 2519 C C . SER B 1 159 ? 17.314 7.912 53.568 1.00 30.41 155 SER B C 1
ATOM 2520 O O . SER B 1 159 ? 17.574 7.996 54.763 1.00 34.47 155 SER B O 1
ATOM 2523 N N . ASP B 1 160 ? 16.093 8.060 53.041 1.00 31.19 156 ASP B N 1
ATOM 2524 C CA . ASP B 1 160 ? 14.850 8.210 53.787 1.00 34.49 156 ASP B CA 1
ATOM 2525 C C . ASP B 1 160 ? 14.800 9.515 54.570 1.00 32.96 156 ASP B C 1
ATOM 2526 O O . ASP B 1 160 ? 14.073 9.599 55.551 1.00 34.24 156 ASP B O 1
ATOM 2531 N N . CYS B 1 161 ? 15.531 10.546 54.127 1.00 29.09 157 CYS B N 1
ATOM 2532 C CA . CYS B 1 161 ? 15.492 11.829 54.815 1.00 30.07 157 CYS B CA 1
ATOM 2533 C C . CYS B 1 161 ? 14.698 12.858 54.002 1.00 28.27 157 CYS B C 1
ATOM 2534 O O . CYS B 1 161 ? 14.615 12.783 52.760 1.00 25.05 157 CYS B O 1
ATOM 2537 N N . LYS B 1 162 ? 14.116 13.816 54.731 1.00 27.28 158 LYS B N 1
ATOM 2538 C CA . LYS B 1 162 ? 13.608 15.044 54.156 1.00 28.26 158 LYS B CA 1
ATOM 2539 C C . LYS B 1 162 ? 14.467 16.201 54.644 1.00 28.40 158 LYS B C 1
ATOM 2540 O O . LYS B 1 162 ? 14.704 16.349 55.850 1.00 28.24 158 LYS B O 1
ATOM 2546 N N . VAL B 1 163 ? 14.908 17.046 53.703 1.00 25.89 159 VAL B N 1
ATOM 2547 C CA . VAL B 1 163 ? 15.751 18.179 54.035 1.00 23.31 159 VAL B CA 1
ATOM 2548 C C . VAL B 1 163 ? 15.135 19.452 53.472 1.00 22.45 159 VAL B C 1
ATOM 2549 O O . VAL B 1 163 ? 14.369 19.409 52.502 1.00 24.21 159 VAL B O 1
ATOM 2553 N N . PHE B 1 164 ? 15.600 20.583 54.015 1.00 22.93 160 PHE B N 1
ATOM 2554 C CA . PHE B 1 164 ? 15.071 21.883 53.646 1.00 23.81 160 PHE B CA 1
ATOM 2555 C C . PHE B 1 164 ? 16.049 22.972 54.076 1.00 24.19 160 PHE B C 1
ATOM 2556 O O . PHE B 1 164 ? 16.637 22.879 55.137 1.00 25.06 160 PHE B O 1
ATOM 2564 N N . GLY B 1 165 ? 16.235 23.981 53.221 1.00 25.51 161 GLY B N 1
ATOM 2565 C CA . GLY B 1 165 ? 16.860 25.236 53.622 1.00 27.13 161 GLY B CA 1
ATOM 2566 C C . GLY B 1 165 ? 18.092 25.544 52.774 1.00 25.81 161 GLY B C 1
ATOM 2567 O O . GLY B 1 165 ? 18.542 24.713 51.973 1.00 24.50 161 GLY B O 1
ATOM 2568 N N . SER B 1 166 ? 18.605 26.760 52.968 1.00 26.80 162 SER B N 1
ATOM 2569 C CA . SER B 1 166 ? 19.862 27.188 52.398 1.00 26.22 162 SER B CA 1
ATOM 2570 C C . SER B 1 166 ? 20.751 27.649 53.537 1.00 27.47 162 SER B C 1
ATOM 2571 O O . SER B 1 166 ? 20.568 28.778 53.982 1.00 27.37 162 SER B O 1
ATOM 2574 N N . PRO B 1 167 ? 21.727 26.844 54.038 1.00 27.25 163 PRO B N 1
ATOM 2575 C CA . PRO B 1 167 ? 21.999 25.490 53.549 1.00 27.10 163 PRO B CA 1
ATOM 2576 C C . PRO B 1 167 ? 20.975 24.498 54.087 1.00 27.35 163 PRO B C 1
ATOM 2577 O O . PRO B 1 167 ? 20.303 24.798 55.077 1.00 26.94 163 PRO B O 1
ATOM 2581 N N . ALA B 1 168 ? 20.858 23.328 53.441 1.00 25.81 164 ALA B N 1
ATOM 2582 C CA . ALA B 1 168 ? 19.800 22.393 53.786 1.00 26.55 164 ALA B CA 1
ATOM 2583 C C . ALA B 1 168 ? 20.155 21.616 55.056 1.00 27.78 164 ALA B C 1
ATOM 2584 O O . ALA B 1 168 ? 21.305 21.252 55.293 1.00 32.34 164 ALA B O 1
ATOM 2586 N N . VAL B 1 169 ? 19.154 21.369 55.882 1.00 30.06 165 VAL B N 1
ATOM 2587 C CA . VAL B 1 169 ? 19.359 20.544 57.063 1.00 31.58 165 VAL B CA 1
ATOM 2588 C C . VAL B 1 169 ? 18.271 19.478 57.096 1.00 30.74 165 VAL B C 1
ATOM 2589 O O . VAL B 1 169 ? 17.216 19.620 56.482 1.00 28.59 165 VAL B O 1
ATOM 2593 N N . ILE B 1 170 ? 18.555 18.375 57.784 1.00 31.75 166 ILE B N 1
ATOM 2594 C CA . ILE B 1 170 ? 17.603 17.293 57.871 1.00 32.47 166 ILE B CA 1
ATOM 2595 C C . ILE B 1 170 ? 16.480 17.735 58.808 1.00 31.72 166 ILE B C 1
ATOM 2596 O O . ILE B 1 170 ? 16.751 18.187 59.908 1.00 36.40 166 ILE B O 1
ATOM 2601 N N . ILE B 1 171 ? 15.233 17.599 58.349 1.00 32.24 167 ILE B N 1
ATOM 2602 C CA . ILE B 1 171 ? 14.037 18.098 59.017 1.00 38.30 167 ILE B CA 1
ATOM 2603 C C . ILE B 1 171 ? 13.343 16.937 59.733 1.00 43.11 167 ILE B C 1
ATOM 2604 O O . ILE B 1 171 ? 12.809 17.103 60.833 1.00 40.54 167 ILE B O 1
ATOM 2609 N N . THR B 1 172 ? 13.306 15.788 59.052 1.00 34.24 168 THR B N 1
ATOM 2610 C CA . THR B 1 172 ? 12.604 14.600 59.497 1.00 36.78 168 THR B CA 1
ATOM 2611 C C . THR B 1 172 ? 12.956 13.487 58.510 1.00 38.44 168 THR B C 1
ATOM 2612 O O . THR B 1 172 ? 13.864 13.657 57.679 1.00 32.55 168 THR B O 1
ATOM 2616 N N . ASP B 1 173 ? 12.221 12.368 58.591 1.00 38.66 169 ASP B N 1
ATOM 2617 C CA . ASP B 1 173 ? 12.347 11.286 57.620 1.00 39.16 169 ASP B CA 1
ATOM 2618 C C . ASP B 1 173 ? 11.317 11.484 56.506 1.00 34.84 169 ASP B C 1
ATOM 2619 O O . ASP B 1 173 ? 10.357 12.206 56.695 1.00 32.40 169 ASP B O 1
ATOM 2624 N N . SER B 1 174 ? 11.446 10.752 55.396 1.00 33.95 170 SER B N 1
ATOM 2625 C CA . SER B 1 174 ? 10.511 10.888 54.287 1.00 35.53 170 SER B CA 1
ATOM 2626 C C . SER B 1 174 ? 9.453 9.779 54.245 1.00 37.96 170 SER B C 1
ATOM 2627 O O . SER B 1 174 ? 8.714 9.677 53.264 1.00 33.36 170 SER B O 1
ATOM 2630 N N . LEU B 1 175 ? 9.334 8.978 55.314 1.00 41.30 171 LEU B N 1
ATOM 2631 C CA . LEU B 1 175 ? 8.513 7.776 55.246 1.00 40.11 171 LEU B CA 1
ATOM 2632 C C . LEU B 1 175 ? 7.050 8.108 54.984 1.00 41.20 171 LEU B C 1
ATOM 2633 O O . LEU B 1 175 ? 6.381 7.330 54.327 1.00 49.97 171 LEU B O 1
ATOM 2638 N N . ASN B 1 176 ? 6.544 9.243 55.478 1.00 46.13 172 ASN B N 1
ATOM 2639 C CA . ASN B 1 176 ? 5.157 9.621 55.230 1.00 46.63 172 ASN B CA 1
ATOM 2640 C C . ASN B 1 176 ? 4.856 9.825 53.739 1.00 47.60 172 ASN B C 1
ATOM 2641 O O . ASN B 1 176 ? 3.701 9.714 53.330 1.00 46.75 172 ASN B O 1
ATOM 2646 N N . TYR B 1 177 ? 5.866 10.178 52.921 1.00 40.83 173 TYR B N 1
ATOM 2647 C CA . TYR B 1 177 ? 5.645 10.366 51.488 1.00 39.63 173 TYR B CA 1
ATOM 2648 C C . TYR B 1 177 ? 5.706 9.049 50.703 1.00 37.74 173 TYR B C 1
ATOM 2649 O O . TYR B 1 177 ? 5.279 9.042 49.558 1.00 35.37 173 TYR B O 1
ATOM 2658 N N . GLN B 1 178 ? 6.227 7.954 51.293 1.00 39.48 174 GLN B N 1
ATOM 2659 C CA . GLN B 1 178 ? 6.606 6.753 50.540 1.00 43.61 174 GLN B CA 1
ATOM 2660 C C . GLN B 1 178 ? 5.412 5.841 50.191 1.00 44.80 174 GLN B C 1
ATOM 2661 O O . GLN B 1 178 ? 4.513 5.692 51.037 1.00 50.10 174 GLN B O 1
ATOM 2667 N N . GLY C 1 1 ? 20.195 18.953 -1.728 1.00 81.64 -3 GLY C N 1
ATOM 2668 C CA . GLY C 1 1 ? 21.272 18.349 -0.915 1.00 77.22 -3 GLY C CA 1
ATOM 2669 C C . GLY C 1 1 ? 21.949 19.381 -0.020 1.00 68.52 -3 GLY C C 1
ATOM 2670 O O . GLY C 1 1 ? 21.917 20.568 -0.328 1.00 62.97 -3 GLY C O 1
ATOM 2671 N N . GLY C 1 2 ? 22.557 18.89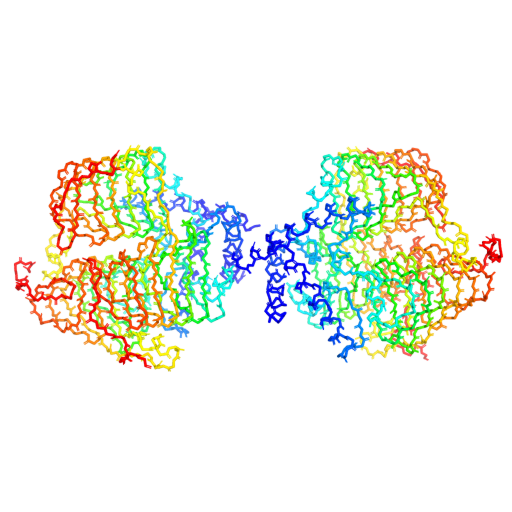7 1.075 1.00 65.87 -2 GLY C N 1
ATOM 2672 C CA . GLY C 1 2 ? 23.198 19.739 2.074 1.00 56.84 -2 GLY C CA 1
ATOM 2673 C C . GLY C 1 2 ? 22.186 20.593 2.841 1.00 56.96 -2 GLY C C 1
ATOM 2674 O O . GLY C 1 2 ? 22.559 21.650 3.357 1.00 46.91 -2 GLY C O 1
ATOM 2675 N N . GLY C 1 3 ? 20.927 20.111 2.926 1.00 53.23 -1 GLY C N 1
ATOM 2676 C CA . GLY C 1 3 ? 19.785 20.894 3.392 1.00 48.96 -1 GLY C CA 1
ATOM 2677 C C . GLY C 1 3 ? 19.952 21.468 4.806 1.00 51.59 -1 GLY C C 1
ATOM 2678 O O . GLY C 1 3 ? 19.698 22.648 5.030 1.00 44.17 -1 GLY C O 1
ATOM 2679 N N . HIS C 1 4 ? 20.381 20.646 5.776 1.00 52.76 0 HIS C N 1
ATOM 2680 C CA . HIS C 1 4 ? 20.456 21.112 7.155 1.00 46.70 0 HIS C CA 1
ATOM 2681 C C . HIS C 1 4 ? 21.661 22.026 7.353 1.00 41.98 0 HIS C C 1
ATOM 2682 O O . HIS C 1 4 ? 21.625 22.868 8.245 1.00 35.66 0 HIS C O 1
ATOM 2689 N N . MET C 1 5 ? 22.690 21.910 6.494 1.00 38.86 1 MET C N 1
ATOM 2690 C CA . MET C 1 5 ? 23.780 22.877 6.494 1.00 40.87 1 MET C CA 1
ATOM 2691 C C . MET C 1 5 ? 23.267 24.261 6.093 1.00 32.25 1 MET C C 1
ATOM 2692 O O . MET C 1 5 ? 23.707 25.272 6.636 1.00 33.09 1 MET C O 1
ATOM 2697 N N . ILE C 1 6 ? 22.376 24.300 5.102 1.00 32.84 2 ILE C N 1
ATOM 2698 C CA . ILE C 1 6 ? 21.823 25.557 4.616 1.00 35.11 2 ILE C CA 1
ATOM 2699 C C . ILE C 1 6 ? 20.892 26.141 5.679 1.00 27.07 2 ILE C C 1
ATOM 2700 O O . ILE C 1 6 ? 20.915 27.345 5.909 1.00 27.61 2 ILE C O 1
ATOM 2705 N N . LEU C 1 7 ? 20.089 25.283 6.308 1.00 27.65 3 LEU C N 1
ATOM 2706 C CA . LEU C 1 7 ? 19.167 25.703 7.352 1.00 27.56 3 LEU C CA 1
ATOM 2707 C C . LEU C 1 7 ? 19.955 26.294 8.522 1.00 24.51 3 LEU C C 1
ATOM 2708 O O . LEU C 1 7 ? 19.572 27.343 9.044 1.00 23.88 3 LEU C O 1
ATOM 2713 N N . LEU C 1 8 ? 21.066 25.645 8.919 1.00 22.53 4 LEU C N 1
ATOM 2714 C CA . LEU C 1 8 ? 21.834 26.136 10.045 1.00 23.19 4 LEU C CA 1
ATOM 2715 C C . LEU C 1 8 ? 22.411 27.515 9.728 1.00 21.89 4 LEU C C 1
ATOM 2716 O O . LEU C 1 8 ? 22.397 28.407 10.582 1.00 21.78 4 LEU C O 1
ATOM 2721 N N . LYS C 1 9 ? 22.933 27.684 8.503 1.00 24.78 5 LYS C N 1
ATOM 2722 C CA . LYS C 1 9 ? 23.541 28.945 8.079 1.00 24.78 5 LYS C CA 1
ATOM 2723 C C . LYS C 1 9 ? 22.516 30.087 8.070 1.00 21.64 5 LYS C C 1
ATOM 2724 O O . LYS C 1 9 ? 22.809 31.194 8.521 1.00 22.76 5 LYS C O 1
ATOM 2730 N N . GLU C 1 10 ? 21.305 29.806 7.591 1.00 23.83 6 GLU C N 1
ATOM 2731 C CA . GLU C 1 10 ? 20.253 30.811 7.540 1.00 27.38 6 GLU C CA 1
ATOM 2732 C C . GLU C 1 10 ? 19.765 31.169 8.952 1.00 23.86 6 GLU C C 1
ATOM 2733 O O . GLU C 1 10 ? 19.435 32.346 9.218 1.00 24.33 6 GLU C O 1
ATOM 2739 N N . LEU C 1 11 ? 19.692 30.162 9.841 1.00 21.95 7 LEU C N 1
ATOM 2740 C CA . LEU C 1 11 ? 19.336 30.403 11.242 1.00 19.81 7 LEU C CA 1
ATOM 2741 C C . LEU C 1 11 ? 20.351 31.315 11.917 1.00 20.54 7 LEU C C 1
ATOM 2742 O O . LEU C 1 11 ? 19.965 32.269 12.604 1.00 23.60 7 LEU C O 1
ATOM 2747 N N . LYS C 1 12 ? 21.650 31.093 11.636 1.00 21.10 8 LYS C N 1
ATOM 2748 C CA . LYS C 1 12 ? 22.710 31.934 12.166 1.00 22.70 8 LYS C CA 1
ATOM 2749 C C . LYS C 1 12 ? 22.595 33.356 11.621 1.00 22.01 8 LYS C C 1
ATOM 2750 O O . LYS C 1 12 ? 22.747 34.283 12.379 1.00 21.05 8 LYS C O 1
ATOM 2756 N N . GLU C 1 13 ? 22.337 33.516 10.321 1.00 22.81 9 GLU C N 1
ATOM 2757 C CA . GLU C 1 13 ? 22.151 34.821 9.735 1.00 26.13 9 GLU C CA 1
ATOM 2758 C C . GLU C 1 13 ? 20.935 35.479 10.358 1.00 21.90 9 GLU C C 1
ATOM 2759 O O . GLU C 1 13 ? 20.999 36.655 10.673 1.00 22.05 9 GLU C O 1
ATOM 2765 N N . LEU C 1 14 ? 19.832 34.719 10.492 1.00 21.64 10 LEU C N 1
ATOM 2766 C CA . LEU C 1 14 ? 18.635 35.299 11.084 1.00 22.59 10 LEU C CA 1
ATOM 2767 C C . LEU C 1 14 ? 18.913 35.751 12.520 1.00 21.24 10 LEU C C 1
ATOM 2768 O O . LEU C 1 14 ? 18.508 36.848 12.927 1.00 22.23 10 LEU C O 1
ATOM 2773 N N . PHE C 1 15 ? 19.675 34.961 13.276 1.00 19.51 11 PHE C N 1
ATOM 2774 C CA . PHE C 1 15 ? 19.981 35.325 14.652 1.00 23.03 11 PHE C CA 1
ATOM 2775 C C . PHE C 1 15 ? 20.746 36.651 14.715 1.00 24.34 11 PHE C C 1
ATOM 2776 O O . PHE C 1 15 ? 20.453 37.508 15.547 1.00 22.85 11 PHE C O 1
ATOM 2784 N N . PHE C 1 16 ? 21.703 36.819 13.790 1.00 24.56 12 PHE C N 1
ATOM 2785 C CA . PHE C 1 16 ? 22.532 38.014 13.734 1.00 24.52 12 PHE C CA 1
ATOM 2786 C C . PHE C 1 16 ? 21.667 39.235 13.404 1.00 23.72 12 PHE C C 1
ATOM 2787 O O . PHE C 1 16 ? 21.803 40.304 14.035 1.00 22.40 12 PHE C O 1
ATOM 2795 N N . LEU C 1 17 ? 20.774 39.069 12.421 1.00 23.15 13 LEU C N 1
ATOM 2796 C CA . LEU C 1 17 ? 19.918 40.150 11.944 1.00 26.76 13 LEU C CA 1
ATOM 2797 C C . LEU C 1 17 ? 18.855 40.517 12.978 1.00 26.04 13 LEU C C 1
ATOM 2798 O O . LEU C 1 17 ? 18.560 41.699 13.164 1.00 26.69 13 LEU C O 1
ATOM 2803 N N . ARG C 1 18 ? 18.263 39.519 13.655 1.00 26.89 14 ARG C N 1
ATOM 2804 C CA . ARG C 1 18 ? 17.250 39.801 14.670 1.00 26.23 14 ARG C CA 1
ATOM 2805 C C . ARG C 1 18 ? 17.881 40.475 15.887 1.00 26.80 14 ARG C C 1
ATOM 2806 O O . ARG C 1 18 ? 17.301 41.410 16.451 1.00 28.44 14 ARG C O 1
ATOM 2814 N N . THR C 1 19 ? 19.088 40.026 16.271 1.00 25.75 15 THR C N 1
ATOM 2815 C CA . THR C 1 19 ? 19.794 40.623 17.400 1.00 25.02 15 THR C CA 1
ATOM 2816 C C . THR C 1 19 ? 20.082 42.098 17.086 1.00 27.82 15 THR C C 1
ATOM 2817 O O . THR C 1 19 ? 19.892 42.963 17.927 1.00 26.44 15 THR C O 1
ATOM 2821 N N . THR C 1 20 ? 20.528 42.370 15.854 1.00 27.49 16 THR C N 1
ATOM 2822 C CA . THR C 1 20 ? 20.821 43.711 15.388 1.00 28.91 16 THR C CA 1
ATOM 2823 C C . THR C 1 20 ? 19.599 44.608 15.491 1.00 31.44 16 THR C C 1
ATOM 2824 O O . THR C 1 20 ? 19.715 45.733 15.968 1.00 34.41 16 THR C O 1
ATOM 2828 N N . TYR C 1 21 ? 18.453 44.096 15.029 1.00 31.20 17 TYR C N 1
ATOM 2829 C CA . TYR C 1 21 ? 17.191 44.802 15.030 1.00 33.69 17 TYR C CA 1
ATOM 2830 C C . TYR C 1 21 ? 16.694 45.059 16.454 1.00 37.97 17 TYR C C 1
ATOM 2831 O O . TYR C 1 21 ? 16.219 46.159 16.763 1.00 36.22 17 TYR C O 1
ATOM 2840 N N . TYR C 1 22 ? 16.775 44.039 17.319 1.00 32.07 18 TYR C N 1
ATOM 2841 C CA . TYR C 1 22 ? 16.370 44.208 18.711 1.00 29.57 18 TYR C CA 1
ATOM 2842 C C . TYR C 1 22 ? 17.281 45.186 19.449 1.00 28.66 18 TYR C C 1
ATOM 2843 O O . TYR C 1 22 ? 16.806 45.946 20.289 1.00 31.21 18 TYR C O 1
ATOM 2852 N N . LEU C 1 23 ? 18.585 45.147 19.196 1.00 30.99 19 LEU C N 1
ATOM 2853 C CA . LEU C 1 23 ? 19.466 46.127 19.819 1.00 36.93 19 LEU C CA 1
ATOM 2854 C C . LEU C 1 23 ? 19.071 47.549 19.396 1.00 42.59 19 LEU C C 1
ATOM 2855 O O . LEU C 1 23 ? 18.898 48.413 20.255 1.00 38.81 19 LEU C O 1
ATOM 2860 N N . LYS C 1 24 ? 18.868 47.777 18.088 1.00 42.55 20 LYS C N 1
ATOM 2861 C CA . LYS C 1 24 ? 18.621 49.116 17.559 1.00 44.59 20 LYS C CA 1
ATOM 2862 C C . LYS C 1 24 ? 17.239 49.627 17.970 1.00 38.42 20 LYS C C 1
ATOM 2863 O O . LYS C 1 24 ? 17.077 50.765 18.381 1.00 40.01 20 LYS C O 1
ATOM 2869 N N . LYS C 1 25 ? 16.215 48.806 17.805 1.00 35.76 21 LYS C N 1
ATOM 2870 C CA . LYS C 1 25 ? 14.861 49.253 18.047 1.00 40.49 21 LYS C CA 1
ATOM 2871 C C . LYS C 1 25 ? 14.519 49.211 19.542 1.00 44.18 21 LYS C C 1
ATOM 2872 O O . LYS C 1 25 ? 13.838 50.109 20.025 1.00 39.74 21 LYS C O 1
ATOM 2878 N N . TYR C 1 26 ? 14.959 48.172 20.277 1.00 42.52 22 TYR C N 1
ATOM 2879 C CA . TYR C 1 26 ? 14.397 47.891 21.595 1.00 37.63 22 TYR C CA 1
ATOM 2880 C C . TYR C 1 26 ? 15.454 47.881 22.705 1.00 35.44 22 TYR C C 1
ATOM 2881 O O . TYR C 1 26 ? 15.140 47.491 23.831 1.00 35.50 22 TYR C O 1
ATOM 2890 N N . ASN C 1 27 ? 16.692 48.268 22.377 1.00 30.11 23 ASN C N 1
ATOM 2891 C CA . ASN C 1 27 ? 17.864 48.277 23.249 1.00 34.51 23 ASN C CA 1
ATOM 2892 C C . ASN C 1 27 ? 17.942 47.031 24.150 1.00 32.13 23 ASN C C 1
ATOM 2893 O O . ASN C 1 27 ? 18.217 47.127 25.353 1.00 34.61 23 ASN C O 1
ATOM 2898 N N . ARG C 1 28 ? 17.844 45.851 23.539 1.00 30.24 24 ARG C N 1
ATOM 2899 C CA . ARG C 1 28 ? 18.030 44.612 24.277 1.00 26.88 24 ARG C CA 1
ATOM 2900 C C . ARG C 1 28 ? 18.503 43.498 23.346 1.00 29.33 24 ARG C C 1
ATOM 2901 O O . ARG C 1 28 ? 18.381 43.604 22.125 1.00 30.51 24 ARG C O 1
ATOM 2909 N N . SER C 1 29 ? 19.040 42.442 23.971 1.00 24.35 25 SER C N 1
ATOM 2910 C CA . SER C 1 29 ? 19.396 41.197 23.305 1.00 22.26 25 SER C CA 1
ATOM 2911 C C . SER C 1 29 ? 18.688 40.079 24.057 1.00 20.99 25 SER C C 1
ATOM 2912 O O . SER C 1 29 ? 18.828 39.993 25.284 1.00 21.95 25 SER C O 1
ATOM 2915 N N . LEU C 1 30 ? 17.945 39.272 23.299 1.00 21.17 26 LEU C N 1
ATOM 2916 C CA . LEU C 1 30 ? 17.079 38.256 23.851 1.00 20.98 26 LEU C CA 1
ATOM 2917 C C . LEU C 1 30 ? 17.521 36.895 23.321 1.00 20.85 26 LEU C C 1
ATOM 2918 O O . LEU C 1 30 ? 18.200 36.793 22.281 1.00 21.12 26 LEU C O 1
ATOM 2923 N N . PRO C 1 31 ? 17.062 35.808 23.973 1.00 20.66 27 PRO C N 1
ATOM 2924 C CA . PRO C 1 31 ? 17.167 34.455 23.389 1.00 19.35 27 PRO C CA 1
ATOM 2925 C C . PRO C 1 31 ? 16.517 34.399 22.001 1.00 19.79 27 PRO C C 1
ATOM 2926 O O . PRO C 1 31 ? 15.486 35.044 21.739 1.00 20.73 27 PRO C O 1
ATOM 2930 N N . PHE C 1 32 ? 17.066 33.553 21.124 1.00 18.98 28 PHE C N 1
ATOM 2931 C CA . PHE C 1 32 ? 16.576 33.434 19.756 1.00 21.64 28 PHE C CA 1
ATOM 2932 C C . PHE C 1 32 ? 15.051 33.239 19.741 1.00 21.08 28 PHE C C 1
ATOM 2933 O O . PHE C 1 32 ? 14.338 33.870 18.976 1.00 22.44 28 PHE C O 1
ATOM 2941 N N . GLY C 1 33 ? 14.534 32.403 20.640 1.00 21.12 29 GLY C N 1
ATOM 2942 C CA . GLY C 1 33 ? 13.102 32.120 20.701 1.00 22.90 29 GLY C CA 1
ATOM 2943 C C . GLY C 1 33 ? 12.252 33.372 20.950 1.00 24.44 29 GLY C C 1
ATOM 2944 O O . GLY C 1 33 ? 11.124 33.451 20.470 1.00 24.19 29 GLY C O 1
ATOM 2945 N N . ASP C 1 34 ? 12.806 34.317 21.716 1.00 23.26 30 ASP C N 1
ATOM 2946 C CA . ASP C 1 34 ? 12.121 35.537 22.108 1.00 24.46 30 ASP C CA 1
ATOM 2947 C C . ASP C 1 34 ? 12.223 36.606 21.022 1.00 25.67 30 ASP C C 1
ATOM 2948 O O . ASP C 1 34 ? 11.632 37.686 21.156 1.00 24.37 30 ASP C O 1
ATOM 2953 N N . MET C 1 35 ? 12.981 36.321 19.962 1.00 24.43 31 MET C N 1
ATOM 2954 C CA . MET C 1 35 ? 13.055 37.234 18.826 1.00 25.15 31 MET C CA 1
ATOM 2955 C C . MET C 1 35 ? 12.245 36.712 17.640 1.00 28.18 31 MET C C 1
ATOM 2956 O O . MET C 1 35 ? 12.190 37.349 16.592 1.00 31.03 31 MET C O 1
ATOM 2961 N N . ILE C 1 36 ? 11.632 35.534 17.820 1.00 27.02 32 ILE C N 1
ATOM 2962 C CA . ILE C 1 36 ? 10.644 34.969 16.920 1.00 29.27 32 ILE C CA 1
ATOM 2963 C C . ILE C 1 36 ? 9.265 35.200 17.529 1.00 28.69 32 ILE C C 1
ATOM 2964 O O . ILE C 1 36 ? 8.328 35.606 16.843 1.00 29.74 32 ILE C O 1
ATOM 2969 N N . VAL C 1 37 ? 9.143 34.875 18.827 1.00 29.76 33 VAL C N 1
ATOM 2970 C CA . VAL C 1 37 ? 7.847 34.904 19.481 1.00 30.22 33 VAL C CA 1
ATOM 2971 C C . VAL C 1 37 ? 7.622 36.313 20.035 1.00 31.34 33 VAL C C 1
ATOM 2972 O O . VAL C 1 37 ? 8.453 36.796 20.787 1.00 34.32 33 VAL C O 1
ATOM 2976 N N . ASP C 1 38 ? 6.484 36.926 19.687 1.00 29.13 34 ASP C N 1
ATOM 2977 C CA . ASP C 1 38 ? 6.078 38.212 20.233 1.00 30.77 34 ASP C CA 1
ATOM 2978 C C . ASP C 1 38 ? 5.272 37.984 21.514 1.00 27.91 34 ASP C C 1
ATOM 2979 O O . ASP C 1 38 ? 4.259 37.284 21.487 1.00 28.30 34 ASP C O 1
ATOM 2984 N N . ARG C 1 39 ? 5.712 38.629 22.609 1.00 27.25 35 ARG C N 1
ATOM 2985 C CA . ARG C 1 39 ? 5.143 38.399 23.939 1.00 27.35 35 ARG C CA 1
ATOM 2986 C C . ARG C 1 39 ? 3.642 38.706 24.031 1.00 29.13 35 ARG C C 1
ATOM 2987 O O . ARG C 1 39 ? 2.920 38.030 24.773 1.00 27.17 35 ARG C O 1
ATOM 2995 N N . TRP C 1 40 ? 3.183 39.752 23.320 1.00 30.90 36 TRP C N 1
ATOM 2996 C CA . TRP C 1 40 ? 1.782 40.154 23.340 1.00 30.47 36 TRP C CA 1
ATOM 2997 C C . TRP C 1 40 ? 0.924 39.227 22.486 1.00 30.01 36 TRP C C 1
ATOM 2998 O O . TRP C 1 40 ? -0.165 38.794 22.897 1.00 33.86 36 TRP C O 1
ATOM 3009 N N . ASP C 1 41 ? 1.435 38.891 21.299 1.00 31.54 37 ASP C N 1
ATOM 3010 C CA . ASP C 1 41 ? 0.753 37.946 20.434 1.00 34.92 37 ASP C CA 1
ATOM 3011 C C . ASP C 1 41 ? 0.627 36.586 21.127 1.00 28.26 37 ASP C C 1
ATOM 3012 O O . ASP C 1 41 ? -0.407 35.935 21.027 1.00 27.94 37 ASP C O 1
ATOM 3017 N N . LYS C 1 42 ? 1.671 36.151 21.836 1.00 27.66 38 LYS C N 1
ATOM 3018 C CA . LYS C 1 42 ? 1.605 34.868 22.532 1.00 25.38 38 LYS C CA 1
ATOM 3019 C C . LYS C 1 42 ? 0.525 34.886 23.608 1.00 23.70 38 LYS C C 1
ATOM 3020 O O . LYS C 1 42 ? -0.276 33.959 23.684 1.00 26.27 38 LYS C O 1
ATOM 3026 N N . ALA C 1 43 ? 0.476 35.962 24.404 1.00 27.71 39 ALA C N 1
ATOM 3027 C CA . ALA C 1 43 ? -0.543 36.118 25.438 1.00 26.68 39 ALA C CA 1
ATOM 3028 C C . ALA C 1 43 ? -1.961 36.033 24.847 1.00 28.39 39 ALA C C 1
ATOM 3029 O O . ALA C 1 43 ? -2.841 35.336 25.387 1.00 25.50 39 ALA C O 1
ATOM 3031 N N . LYS C 1 44 ? -2.116 36.684 23.687 1.00 32.83 40 LYS C N 1
ATOM 3032 C CA . LYS C 1 44 ? -3.351 36.702 22.901 1.00 35.99 40 LYS C CA 1
ATOM 3033 C C . LYS C 1 44 ? -3.761 35.281 22.531 1.00 30.38 40 LYS C C 1
ATOM 3034 O O . LYS C 1 44 ? -4.892 34.843 22.758 1.00 31.98 40 LYS C O 1
ATOM 3040 N N . LEU C 1 45 ? -2.794 34.533 22.006 1.00 28.42 41 LEU C N 1
ATOM 3041 C CA . LEU C 1 45 ? -3.020 33.176 21.567 1.00 27.95 41 LEU C CA 1
ATOM 3042 C C . LEU C 1 45 ? -3.407 32.240 22.714 1.00 27.86 41 LEU C C 1
ATOM 3043 O O . LEU C 1 45 ? -4.140 31.280 22.497 1.00 27.57 41 LEU C O 1
ATOM 3048 N N . LEU C 1 46 ? -2.924 32.509 23.942 1.00 28.05 42 LEU C N 1
ATOM 3049 C CA . LEU C 1 46 ? -3.257 31.699 25.108 1.00 26.85 42 LEU C CA 1
ATOM 3050 C C . LEU C 1 46 ? -4.533 32.221 25.777 1.00 28.25 42 LEU C C 1
ATOM 3051 O O . LEU C 1 46 ? -4.933 31.680 26.791 1.00 28.96 42 LEU C O 1
ATOM 3056 N N . GLY C 1 47 ? -5.121 33.299 25.251 1.00 31.08 43 GLY C N 1
ATOM 3057 C CA . GLY C 1 47 ? -6.401 33.805 25.717 1.00 31.76 43 GLY C CA 1
ATOM 3058 C C . GLY C 1 47 ? -6.308 34.647 26.990 1.00 34.33 43 GLY C C 1
ATOM 3059 O O . GLY C 1 47 ? -7.310 34.849 27.669 1.00 36.44 43 GLY C O 1
ATOM 3060 N N . PHE C 1 48 ? -5.128 35.193 27.265 1.00 30.04 44 PHE C N 1
ATOM 3061 C CA . PHE C 1 48 ? -4.921 36.095 28.374 1.00 30.35 44 PHE C CA 1
ATOM 3062 C C . PHE C 1 48 ? -5.556 37.439 28.032 1.00 34.05 44 PHE C C 1
ATOM 3063 O O . PHE C 1 48 ? -5.897 37.700 26.880 1.00 30.29 44 PHE C O 1
ATOM 3071 N N . GLY C 1 49 ? -5.695 38.306 29.036 1.00 33.44 45 GLY C N 1
ATOM 3072 C CA . GLY C 1 49 ? -6.353 39.588 28.825 1.00 34.38 45 GLY C CA 1
ATOM 3073 C C . GLY C 1 49 ? -5.498 40.593 28.069 1.00 36.52 45 GLY C C 1
ATOM 3074 O O . GLY C 1 49 ? -4.292 40.430 27.927 1.00 31.02 45 GLY C O 1
ATOM 3075 N N . GLU C 1 50 ? -6.162 41.653 27.584 1.00 34.74 46 GLU C N 1
ATOM 3076 C CA . GLU C 1 50 ? -5.527 42.721 26.834 1.00 35.15 46 GLU C CA 1
ATOM 3077 C C . GLU C 1 50 ? -4.419 43.353 27.663 1.00 30.63 46 GLU C C 1
ATOM 3078 O O . GLU C 1 50 ? -4.582 43.551 28.858 1.00 33.52 46 GLU C O 1
ATOM 3084 N N . GLY C 1 51 ? -3.292 43.630 27.016 1.00 29.23 47 GLY C N 1
ATOM 3085 C CA . GLY C 1 51 ? -2.137 44.236 27.645 1.00 32.00 47 GLY C CA 1
ATOM 3086 C C . GLY C 1 51 ? -1.174 43.232 28.287 1.00 29.89 47 GLY C C 1
ATOM 3087 O O . GLY C 1 51 ? -0.055 43.611 28.682 1.00 33.25 47 GLY C O 1
ATOM 3088 N N . THR C 1 52 ? -1.604 41.976 28.400 1.00 27.16 48 THR C N 1
ATOM 3089 C CA . THR C 1 52 ? -0.783 40.943 29.033 1.00 27.27 48 THR C CA 1
ATOM 3090 C C . THR C 1 52 ? 0.320 40.519 28.061 1.00 27.28 48 THR C C 1
ATOM 3091 O O . THR C 1 52 ? 0.090 40.420 26.854 1.00 26.51 48 THR C O 1
ATOM 3095 N N . SER C 1 53 ? 1.514 40.238 28.609 1.00 24.69 49 SER C N 1
ATOM 3096 C CA . SER C 1 53 ? 2.612 39.750 27.808 1.00 23.59 49 SER C CA 1
ATOM 3097 C C . SER C 1 53 ? 3.200 38.483 28.452 1.00 22.92 49 SER C C 1
ATOM 3098 O O . SER C 1 53 ? 3.188 38.339 29.669 1.00 24.13 49 SER C O 1
ATOM 3101 N N . ILE C 1 54 ? 3.746 37.580 27.634 1.00 21.13 50 ILE C N 1
ATOM 3102 C CA . ILE C 1 54 ? 4.416 36.400 28.163 1.00 21.43 50 ILE C CA 1
ATOM 3103 C C . ILE C 1 54 ? 5.572 36.016 27.239 1.00 22.16 50 ILE C C 1
ATOM 3104 O O . ILE C 1 54 ? 5.380 35.870 26.037 1.00 22.79 50 ILE C O 1
ATOM 3109 N N . TYR C 1 55 ? 6.764 35.840 27.832 1.00 22.04 51 TYR C N 1
ATOM 3110 C CA . TYR C 1 55 ? 7.955 35.395 27.120 1.00 21.85 51 TYR C CA 1
ATOM 3111 C C . TYR C 1 55 ? 7.778 33.992 26.535 1.00 23.88 51 TYR C C 1
ATOM 3112 O O . TYR C 1 55 ? 7.006 33.166 27.041 1.00 22.78 51 TYR C O 1
ATOM 3121 N N . ASP C 1 56 ? 8.559 33.717 25.477 1.00 21.82 52 ASP C N 1
ATOM 3122 C CA . ASP C 1 56 ? 8.634 32.392 24.857 1.00 22.04 52 ASP C CA 1
ATOM 3123 C C . ASP C 1 56 ? 9.032 31.312 25.880 1.00 20.52 52 ASP C C 1
ATOM 3124 O O . ASP C 1 56 ? 8.446 30.221 25.913 1.00 21.82 52 ASP C O 1
ATOM 3129 N N . SER C 1 57 ? 9.968 31.660 26.766 1.00 20.02 53 SER C N 1
ATOM 3130 C CA . SER C 1 57 ? 10.592 30.734 27.697 1.00 19.93 53 SER C CA 1
ATOM 3131 C C . SER C 1 57 ? 9.649 30.283 28.816 1.00 25.80 53 SER C C 1
ATOM 3132 O O . SER C 1 57 ? 10.029 29.394 29.582 1.00 31.47 53 SER C O 1
ATOM 3135 N N . SER C 1 58 ? 8.404 30.777 28.842 1.00 22.63 54 SER C N 1
ATOM 3136 C CA . SER C 1 58 ? 7.422 30.383 29.853 1.00 22.48 54 SER C CA 1
ATOM 3137 C C . SER C 1 58 ? 6.726 29.067 29.500 1.00 22.61 54 SER C C 1
ATOM 3138 O O . SER C 1 58 ? 6.483 28.766 28.333 1.00 23.09 54 SER C O 1
ATOM 3141 N N . ILE C 1 59 ? 6.369 28.290 30.528 1.00 20.53 55 ILE C N 1
ATOM 3142 C CA . ILE C 1 59 ? 5.575 27.081 30.375 1.00 21.80 55 ILE C CA 1
ATOM 3143 C C . ILE C 1 59 ? 4.188 27.331 30.988 1.00 19.21 55 ILE C C 1
ATOM 3144 O O . ILE C 1 59 ? 4.078 27.685 32.179 1.00 19.75 55 ILE C O 1
ATOM 3149 N N . VAL C 1 60 ? 3.160 27.073 30.182 1.00 19.54 56 VAL C N 1
ATOM 3150 C CA . VAL C 1 60 ? 1.778 27.229 30.630 1.00 21.64 56 VAL C CA 1
ATOM 3151 C C . VAL C 1 60 ? 1.040 25.900 30.491 1.00 22.19 56 VAL C C 1
ATOM 3152 O O . VAL C 1 60 ? 0.867 25.412 29.375 1.00 23.41 56 VAL C O 1
ATOM 3156 N N . LEU C 1 61 ? 0.653 25.304 31.628 1.00 22.97 57 LEU C N 1
ATOM 3157 C CA . LEU C 1 61 ? 0.016 23.994 31.630 1.00 23.87 57 LEU C CA 1
ATOM 3158 C C . LEU C 1 61 ? -1.461 24.120 32.006 1.00 26.46 57 LEU C C 1
ATOM 3159 O O . LEU C 1 61 ? -1.827 24.765 32.993 1.00 25.97 57 LEU C O 1
ATOM 3164 N N . GLY C 1 62 ? -2.304 23.402 31.263 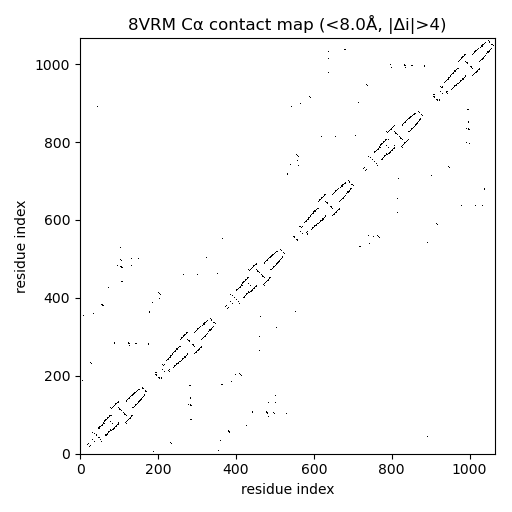1.00 28.84 58 GLY C N 1
ATOM 3165 C CA . GLY C 1 62 ? -3.693 23.203 31.667 1.00 31.59 58 GLY C CA 1
ATOM 3166 C C . GLY C 1 62 ? -4.436 24.530 31.6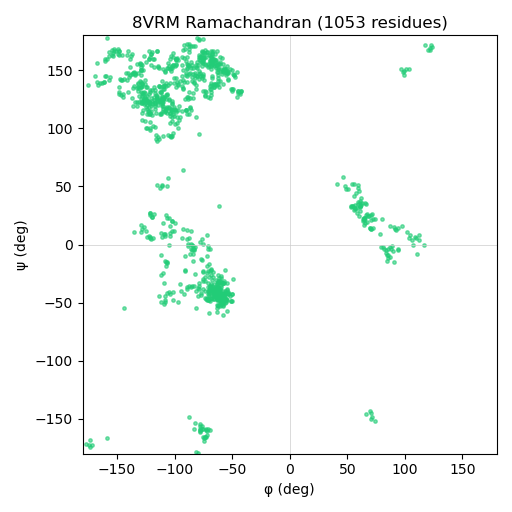24 1.00 29.50 58 GLY C C 1
ATOM 3167 O O . GLY C 1 62 ? -4.103 25.383 30.811 1.00 30.45 58 GLY C O 1
ATOM 3168 N N . GLU C 1 63 ? -5.383 24.724 32.550 1.00 28.51 59 GLU C N 1
ATOM 3169 C CA . GLU C 1 63 ? -6.276 25.863 32.519 1.00 30.24 59 GLU C CA 1
ATOM 3170 C C . GLU C 1 63 ? -5.621 26.995 33.302 1.00 27.83 59 GLU C C 1
ATOM 3171 O O . GLU C 1 63 ? -5.480 26.925 34.521 1.00 27.33 59 GLU C O 1
ATOM 3177 N N . VAL C 1 64 ? -5.252 28.048 32.579 1.00 26.33 60 VAL C N 1
ATOM 3178 C CA . VAL C 1 64 ? -4.653 29.219 33.175 1.00 27.74 60 VAL C CA 1
ATOM 3179 C C . VAL C 1 64 ? -5.398 30.429 32.650 1.00 26.01 60 VAL C C 1
ATOM 3180 O O . VAL C 1 64 ? -5.457 30.631 31.436 1.00 27.27 60 VAL C O 1
ATOM 3184 N N . LYS C 1 65 ? -5.951 31.219 33.577 1.00 28.46 61 LYS C N 1
ATOM 3185 C CA . LYS C 1 65 ? -6.590 32.475 33.232 1.00 29.46 61 LYS C CA 1
ATOM 3186 C C . LYS C 1 65 ? -5.716 33.596 33.741 1.00 26.10 61 LYS C C 1
ATOM 3187 O O . LYS C 1 65 ? -5.229 33.516 34.865 1.00 28.65 61 LYS C O 1
ATOM 3193 N N . VAL C 1 66 ? -5.548 34.638 32.926 1.00 24.91 62 VAL C N 1
ATOM 3194 C CA . VAL C 1 66 ? -4.781 35.790 33.351 1.00 28.81 62 VAL C CA 1
ATOM 3195 C C . VAL C 1 66 ? -5.545 37.057 32.959 1.00 31.95 62 VAL C C 1
ATOM 3196 O O . VAL C 1 66 ? -6.027 37.143 31.842 1.00 30.67 62 VAL C O 1
ATOM 3200 N N . GLY C 1 67 ? -5.605 38.036 33.869 1.00 29.57 63 GLY C N 1
ATOM 3201 C CA . GLY C 1 67 ? -6.267 39.316 33.610 1.00 31.01 63 GLY C CA 1
ATOM 3202 C C . GLY C 1 67 ? -5.500 40.229 32.667 1.00 31.63 63 GLY C C 1
ATOM 3203 O O . GLY C 1 67 ? -4.693 39.781 31.854 1.00 35.63 63 GLY C O 1
ATOM 3204 N N . LYS C 1 68 ? -5.810 41.523 32.744 1.00 30.68 64 LYS C N 1
ATOM 3205 C CA . LYS C 1 68 ? -5.300 42.520 31.828 1.00 31.79 64 LYS C CA 1
ATOM 3206 C C . LYS C 1 68 ? -3.992 43.071 32.358 1.00 28.97 64 LYS C C 1
ATOM 3207 O O . LYS C 1 68 ? -3.797 43.133 33.569 1.00 30.67 64 LYS C O 1
ATOM 3213 N N . ASP C 1 69 ? -3.135 43.512 31.438 1.00 27.07 65 ASP C N 1
ATOM 3214 C CA . ASP C 1 69 ? -1.968 44.296 31.786 1.00 29.66 65 ASP C CA 1
ATOM 3215 C C . ASP C 1 69 ? -1.071 43.529 32.767 1.00 27.98 65 ASP C C 1
ATOM 3216 O O . ASP C 1 69 ? -0.321 44.172 33.500 1.00 28.10 65 ASP C O 1
ATOM 3221 N N . THR C 1 70 ? -1.102 42.187 32.737 1.00 26.53 66 THR C N 1
ATOM 3222 C CA . THR C 1 70 ? -0.203 41.380 33.563 1.00 25.98 66 THR C CA 1
ATOM 3223 C C . THR C 1 70 ? 1.053 41.016 32.758 1.00 26.90 66 THR C C 1
ATOM 3224 O O . THR C 1 70 ? 0.960 40.658 31.582 1.00 26.64 66 THR C O 1
ATOM 3228 N N . TRP C 1 71 ? 2.221 41.130 33.403 1.00 26.62 67 TRP C N 1
ATOM 3229 C CA . TRP C 1 71 ? 3.514 40.877 32.787 1.00 26.73 67 TRP C CA 1
ATOM 3230 C C . TRP C 1 71 ? 3.988 39.508 33.290 1.00 24.10 67 TRP C C 1
ATOM 3231 O O . TRP C 1 71 ? 4.185 39.339 34.488 1.00 24.34 67 TRP C O 1
ATOM 3242 N N . ILE C 1 72 ? 4.081 38.517 32.395 1.00 22.65 68 ILE C N 1
ATOM 3243 C CA . ILE C 1 72 ? 4.648 37.199 32.690 1.00 20.18 68 ILE C CA 1
ATOM 3244 C C . ILE C 1 72 ? 6.077 37.130 32.151 1.00 18.34 68 ILE C C 1
ATOM 3245 O O . ILE C 1 72 ? 6.314 37.145 30.937 1.00 20.50 68 ILE C O 1
ATOM 3250 N N . GLY C 1 73 ? 7.024 36.972 33.078 1.00 18.64 69 GLY C N 1
ATOM 3251 C CA . GLY C 1 73 ? 8.432 37.096 32.756 1.00 18.66 69 GLY C CA 1
ATOM 3252 C C . GLY C 1 73 ? 9.015 35.828 32.143 1.00 18.26 69 GLY C C 1
ATOM 3253 O O . GLY C 1 73 ? 8.328 34.805 31.985 1.00 20.49 69 GLY C O 1
ATOM 3254 N N . PRO C 1 74 ? 10.323 35.859 31.849 1.00 19.49 70 PRO C N 1
ATOM 3255 C CA . PRO C 1 74 ? 11.029 34.714 31.289 1.00 19.77 70 PRO C CA 1
ATOM 3256 C C . PRO C 1 74 ? 11.199 33.614 32.311 1.00 18.75 70 PRO C C 1
ATOM 3257 O O . PRO C 1 74 ? 11.222 33.882 33.518 1.00 20.54 70 PRO C O 1
ATOM 3261 N N . ASN C 1 75 ? 11.344 32.379 31.807 1.00 18.81 71 ASN C N 1
ATOM 3262 C CA . ASN C 1 75 ? 11.752 31.228 32.603 1.00 19.10 71 ASN C CA 1
ATOM 3263 C C . ASN C 1 75 ? 10.728 30.968 33.712 1.00 18.79 71 ASN C C 1
ATOM 3264 O O . ASN C 1 75 ? 11.075 30.516 34.799 1.00 20.27 71 ASN C O 1
ATOM 3269 N N . THR C 1 76 ? 9.452 31.273 33.443 1.00 18.13 72 THR C N 1
ATOM 3270 C CA . THR C 1 76 ? 8.406 31.134 34.437 1.00 17.61 72 THR C CA 1
ATOM 3271 C C . THR C 1 76 ? 7.630 29.843 34.160 1.00 17.73 72 THR C C 1
ATOM 3272 O O . THR C 1 76 ? 7.719 29.258 33.071 1.00 19.56 72 THR C O 1
ATOM 3276 N N . ILE C 1 77 ? 6.860 29.445 35.163 1.00 18.42 73 ILE C N 1
ATOM 3277 C CA . ILE C 1 77 ? 5.985 28.285 35.100 1.00 19.07 73 ILE C CA 1
ATOM 3278 C C . ILE C 1 77 ? 4.635 28.721 35.633 1.00 19.69 73 ILE C C 1
ATOM 3279 O O . ILE C 1 77 ? 4.567 29.111 36.797 1.00 22.11 73 ILE C O 1
ATOM 3284 N N . LEU C 1 78 ? 3.616 28.612 34.773 1.00 21.71 74 LEU C N 1
ATOM 3285 C CA . LEU C 1 78 ? 2.219 28.866 35.128 1.00 21.47 74 LEU C CA 1
ATOM 3286 C C . LEU C 1 78 ? 1.492 27.544 34.983 1.00 20.50 74 LEU C C 1
ATOM 3287 O O . LEU C 1 78 ? 1.005 27.220 33.890 1.00 22.45 74 LEU C O 1
ATOM 3292 N N . ASP C 1 79 ? 1.487 26.778 36.072 1.00 21.71 75 ASP C N 1
ATOM 3293 C CA . ASP C 1 79 ? 0.945 25.436 36.065 1.00 22.38 75 ASP C CA 1
ATOM 3294 C C . ASP C 1 79 ? -0.481 25.434 36.618 1.00 24.00 75 ASP C C 1
ATOM 3295 O O . ASP C 1 79 ? -0.684 25.464 37.844 1.00 25.03 75 ASP C O 1
ATOM 3300 N N . GLY C 1 80 ? -1.442 25.305 35.703 1.00 25.03 76 GLY C N 1
ATOM 3301 C CA . GLY C 1 80 ? -2.854 25.164 36.063 1.00 28.21 76 GLY C CA 1
ATOM 3302 C C . GLY C 1 80 ? -3.421 23.753 35.840 1.00 28.49 76 GLY C C 1
ATOM 3303 O O . GLY C 1 80 ? -4.636 23.586 35.734 1.00 29.51 76 GLY C O 1
ATOM 3304 N N . SER C 1 81 ? -2.559 22.737 35.866 1.00 28.82 77 SER C N 1
ATOM 3305 C CA . SER C 1 81 ? -2.926 21.372 35.505 1.00 29.64 77 SER C CA 1
ATOM 3306 C C . SER C 1 81 ? -3.749 20.691 36.598 1.00 31.71 77 SER C C 1
ATOM 3307 O O . SER C 1 81 ? -4.447 19.721 36.304 1.00 30.71 77 SER C O 1
ATOM 3310 N N . GLY C 1 82 ? -3.635 21.146 37.858 1.00 28.18 78 GLY C N 1
ATOM 3311 C CA . GLY C 1 82 ? -4.331 20.503 38.969 1.00 28.14 78 GLY C CA 1
ATOM 3312 C C . GLY C 1 82 ? -5.528 21.326 39.458 1.00 29.55 78 GLY C C 1
ATOM 3313 O O . GLY C 1 82 ? -5.563 21.723 40.621 1.00 33.63 78 GLY C O 1
ATOM 3314 N N . GLY C 1 83 ? -6.464 21.625 38.549 1.00 30.13 79 GLY C N 1
ATOM 3315 C CA . GLY C 1 83 ? -7.733 22.268 38.880 1.00 31.36 79 GLY C CA 1
ATOM 3316 C C . GLY C 1 83 ? -7.745 23.756 38.544 1.00 33.01 79 GLY C C 1
ATOM 3317 O O . GLY C 1 83 ? -8.622 24.498 38.994 1.00 30.02 79 GLY C O 1
ATOM 3318 N N . GLY C 1 84 ? -6.724 24.220 37.807 1.00 28.23 80 GLY C N 1
ATOM 3319 C CA . GLY C 1 84 ? -6.748 25.584 37.305 1.00 26.31 80 GLY C CA 1
ATOM 3320 C C . GLY C 1 84 ? -5.945 26.578 38.132 1.00 24.93 80 GLY C C 1
ATOM 3321 O O . GLY C 1 84 ? -5.844 26.495 39.364 1.00 27.45 80 GLY C O 1
ATOM 3322 N N . LEU C 1 85 ? -5.420 27.571 37.408 1.00 24.06 81 LEU C N 1
ATOM 3323 C CA . LEU C 1 85 ? -4.703 28.691 37.990 1.00 24.02 81 LEU C CA 1
ATOM 3324 C C . LEU C 1 85 ? -5.340 29.959 37.460 1.00 24.18 81 LEU C C 1
ATOM 3325 O O . LEU C 1 85 ? -5.552 30.089 36.241 1.00 25.80 81 LEU C O 1
ATOM 3330 N N . ILE C 1 86 ? -5.660 30.869 38.382 1.00 24.15 82 ILE C N 1
ATOM 3331 C CA . ILE C 1 86 ? -6.186 32.170 38.005 1.00 24.86 82 ILE C CA 1
ATOM 3332 C C . ILE C 1 86 ? -5.265 33.276 38.513 1.00 23.16 82 ILE C C 1
ATOM 3333 O O . ILE C 1 86 ? -4.903 33.285 39.683 1.00 28.58 82 ILE C O 1
ATOM 3338 N N . ILE C 1 87 ? -4.953 34.222 37.634 1.00 23.71 83 ILE C N 1
ATOM 3339 C CA . ILE C 1 87 ? -4.150 35.381 37.946 1.00 25.20 83 ILE C CA 1
ATOM 3340 C C . ILE C 1 87 ? -4.931 36.607 37.486 1.00 32.17 83 ILE C C 1
ATOM 3341 O O . ILE C 1 87 ? -5.573 36.566 36.434 1.00 30.34 83 ILE C O 1
ATOM 3346 N N . GLY C 1 88 ? -4.896 37.665 38.317 1.00 33.25 84 GLY C N 1
ATOM 3347 C CA . GLY C 1 88 ? -5.589 38.913 38.032 1.00 32.98 84 GLY C CA 1
ATOM 3348 C C . GLY C 1 88 ? -4.826 39.846 37.095 1.00 32.07 84 GLY C C 1
ATOM 3349 O O . GLY C 1 88 ? -4.001 39.432 36.276 1.00 29.19 84 GLY C O 1
ATOM 3350 N N . SER C 1 89 ? -5.129 41.139 37.250 1.00 29.43 85 SER C N 1
ATOM 3351 C CA . SER C 1 89 ? -4.702 42.187 36.346 1.00 30.94 85 SER C CA 1
ATOM 3352 C C . SER C 1 89 ? -3.578 42.973 36.990 1.00 26.48 85 SER C C 1
ATOM 3353 O O . SER C 1 89 ? -3.543 43.077 38.205 1.00 28.43 85 SER C O 1
ATOM 3356 N N . ASN C 1 90 ? -2.727 43.570 36.168 1.00 24.93 86 ASN C N 1
ATOM 3357 C CA . ASN C 1 90 ? -1.632 44.417 36.599 1.00 29.77 86 ASN C CA 1
ATOM 3358 C C . ASN C 1 90 ? -0.624 43.691 37.491 1.00 28.37 86 ASN C C 1
ATOM 3359 O O . ASN C 1 90 ? 0.077 44.342 38.255 1.00 29.66 86 ASN C O 1
ATOM 3364 N N . CYS C 1 91 ? -0.533 42.365 37.393 1.00 30.13 87 CYS C N 1
ATOM 3365 C CA . CYS C 1 91 ? 0.473 41.636 38.171 1.00 26.55 87 CYS C CA 1
ATOM 3366 C C . CYS C 1 91 ? 1.832 41.602 37.454 1.00 24.87 87 CYS C C 1
ATOM 3367 O O . CYS C 1 91 ? 1.875 41.579 36.218 1.00 24.35 87 CYS C O 1
ATOM 3370 N N . SER C 1 92 ? 2.909 41.681 38.267 1.00 23.78 88 SER C N 1
ATOM 3371 C CA . SER C 1 92 ? 4.288 41.390 37.899 1.00 22.88 88 SER C CA 1
ATOM 3372 C C . SER C 1 92 ? 4.582 39.948 38.310 1.00 21.43 88 SER C C 1
ATOM 3373 O O . SER C 1 92 ? 4.740 39.668 39.487 1.00 21.92 88 SER C O 1
ATOM 3376 N N . ILE C 1 93 ? 4.677 39.057 37.319 1.00 23.05 89 ILE C N 1
ATOM 3377 C CA . ILE C 1 93 ? 5.164 37.703 37.538 1.00 21.76 89 ILE C CA 1
ATOM 3378 C C . ILE C 1 93 ? 6.613 37.660 37.052 1.00 19.70 89 ILE C C 1
ATOM 3379 O O . ILE C 1 93 ? 6.868 37.534 35.852 1.00 20.09 89 ILE C O 1
ATOM 3384 N N . SER C 1 94 ? 7.537 37.837 38.000 1.00 19.73 90 SER C N 1
ATOM 3385 C CA . SER C 1 94 ? 8.936 38.087 37.711 1.00 19.34 90 SER C CA 1
ATOM 3386 C C . SER C 1 94 ? 9.613 36.872 37.071 1.00 19.75 90 SER C C 1
ATOM 3387 O O . SER C 1 94 ? 9.132 35.734 37.143 1.00 18.98 90 SER C O 1
ATOM 3390 N N . ALA C 1 95 ? 10.795 37.137 36.507 1.00 18.86 91 ALA C N 1
ATOM 3391 C CA . ALA C 1 95 ? 11.629 36.088 35.965 1.00 18.99 91 ALA C CA 1
ATOM 3392 C C . ALA C 1 95 ? 11.768 34.989 37.003 1.00 17.91 91 ALA C C 1
ATOM 3393 O O . ALA C 1 95 ? 12.042 35.232 38.197 1.00 17.20 91 ALA C O 1
ATOM 3395 N N . GLY C 1 96 ? 11.590 33.750 36.524 1.00 16.86 92 GLY C N 1
ATOM 3396 C CA . GLY C 1 96 ? 11.895 32.578 37.323 1.00 17.38 92 GLY C CA 1
ATOM 3397 C C . GLY C 1 96 ? 10.752 32.147 38.247 1.00 18.98 92 GLY C C 1
ATOM 3398 O O . GLY C 1 96 ? 10.863 31.182 38.986 1.00 19.22 92 GLY C O 1
ATOM 3399 N N . VAL C 1 97 ? 9.661 32.912 38.284 1.00 19.06 93 VAL C N 1
ATOM 3400 C CA . VAL C 1 97 ? 8.586 32.574 39.194 1.00 17.96 93 VAL C CA 1
ATOM 3401 C C . VAL C 1 97 ? 7.957 31.285 38.703 1.00 16.46 93 VAL C C 1
ATOM 3402 O O . VAL C 1 97 ? 7.758 31.157 37.498 1.00 16.54 93 VAL C O 1
ATOM 3406 N N . GLN C 1 98 ? 7.635 30.390 39.646 1.00 16.44 94 GLN C N 1
ATOM 3407 C CA . GLN C 1 98 ? 6.972 29.118 39.364 1.00 17.65 94 GLN C CA 1
ATOM 3408 C C . GLN C 1 98 ? 5.720 29.027 40.234 1.00 18.38 94 GLN C C 1
ATOM 3409 O O . GLN C 1 98 ? 5.807 29.137 41.470 1.00 18.54 94 GLN C O 1
ATOM 3415 N N . ILE C 1 99 ? 4.571 28.832 39.579 1.00 18.48 95 ILE C N 1
ATOM 3416 C CA . ILE C 1 99 ? 3.281 28.763 40.234 1.00 20.69 95 ILE C CA 1
ATOM 3417 C C . ILE C 1 99 ? 2.653 27.416 39.895 1.00 19.89 95 ILE C C 1
ATOM 3418 O O . ILE C 1 99 ? 2.433 27.135 38.710 1.00 22.65 95 ILE C O 1
ATOM 3423 N N . TYR C 1 100 ? 2.351 26.633 40.938 1.00 20.44 96 TYR C N 1
ATOM 3424 C CA . TYR C 1 100 ? 1.953 25.232 40.789 1.00 22.29 96 TYR C CA 1
ATOM 3425 C C . TYR C 1 100 ? 0.527 24.968 41.314 1.00 21.46 96 TYR C C 1
ATOM 3426 O O . TYR C 1 100 ? 0.031 25.658 42.213 1.00 20.52 96 TYR C O 1
ATOM 3435 N N . THR C 1 101 ? -0.097 23.943 40.715 1.00 21.52 97 THR C N 1
ATOM 3436 C CA . THR C 1 101 ? -1.328 23.325 41.212 1.00 21.23 97 THR C CA 1
ATOM 3437 C C . THR C 1 101 ? -1.158 21.816 41.358 1.00 24.87 97 THR C C 1
ATOM 3438 O O . THR C 1 101 ? -2.142 21.054 41.479 1.00 25.74 97 THR C O 1
ATOM 3442 N N . HIS C 1 102 ? 0.093 21.341 41.329 1.00 23.46 98 HIS C N 1
ATOM 3443 C CA . HIS C 1 102 ? 0.310 19.919 41.530 1.00 23.17 98 HIS C CA 1
ATOM 3444 C C . HIS C 1 102 ? 1.703 19.739 42.094 1.00 24.75 98 HIS C C 1
ATOM 3445 O O . HIS C 1 102 ? 2.496 20.678 42.009 1.00 24.12 98 HIS C O 1
ATOM 3452 N N . ASP C 1 103 ? 1.988 18.550 42.633 1.00 22.65 99 ASP C N 1
ATOM 3453 C CA . ASP C 1 103 ? 3.369 18.128 42.815 1.00 25.48 99 ASP C CA 1
ATOM 3454 C C . ASP C 1 103 ? 3.446 16.604 42.684 1.00 25.29 99 ASP C C 1
ATOM 3455 O O . ASP C 1 103 ? 2.438 15.914 42.709 1.00 25.94 99 ASP C O 1
ATOM 3460 N N . THR C 1 104 ? 4.678 16.120 42.581 1.00 27.06 100 THR C N 1
ATOM 3461 C CA . THR C 1 104 ? 4.972 14.726 42.315 1.00 28.03 100 THR C CA 1
ATOM 3462 C C . THR C 1 104 ? 5.829 14.115 43.421 1.00 24.24 100 THR C C 1
ATOM 3463 O O . THR C 1 104 ? 6.549 13.162 43.169 1.00 28.61 100 THR C O 1
ATOM 3467 N N . VAL C 1 105 ? 5.748 14.631 44.650 1.00 26.63 101 VAL C N 1
ATOM 3468 C CA . VAL C 1 105 ? 6.597 14.182 45.743 1.00 26.54 101 VAL C CA 1
ATOM 3469 C C . VAL C 1 105 ? 6.314 12.706 46.050 1.00 26.68 101 VAL C C 1
ATOM 3470 O O . VAL C 1 105 ? 7.213 11.869 46.032 1.00 25.63 101 VAL C O 1
ATOM 3474 N N . ARG C 1 106 ? 5.062 12.411 46.380 1.00 27.87 102 ARG C N 1
ATOM 3475 C CA . ARG C 1 106 ? 4.658 11.056 46.751 1.00 30.18 102 ARG C CA 1
ATOM 3476 C C . ARG C 1 106 ? 4.897 10.115 45.568 1.00 29.76 102 ARG C C 1
ATOM 3477 O O . ARG C 1 106 ? 5.417 9.008 45.760 1.00 32.69 102 ARG C O 1
ATOM 3485 N N . LYS C 1 107 ? 4.603 10.566 44.331 1.00 29.71 103 LYS C N 1
ATOM 3486 C CA . LYS C 1 107 ? 4.819 9.715 43.176 1.00 32.73 103 LYS C CA 1
ATOM 3487 C C . LYS C 1 107 ? 6.273 9.264 43.102 1.00 29.86 103 LYS C C 1
ATOM 3488 O O . LYS C 1 107 ? 6.562 8.086 42.848 1.00 29.03 103 LYS C O 1
ATOM 3494 N N . SER C 1 108 ? 7.207 10.182 43.345 1.00 27.89 104 SER C N 1
ATOM 3495 C CA . SER C 1 108 ? 8.608 9.801 43.326 1.00 27.94 104 SER C CA 1
ATOM 3496 C C . SER C 1 108 ? 8.961 8.947 44.539 1.00 27.51 104 SER C C 1
ATOM 3497 O O . SER C 1 108 ? 9.669 7.951 44.391 1.00 27.36 104 SER C O 1
ATOM 3500 N N . LEU C 1 109 ? 8.545 9.400 45.725 1.00 27.33 105 LEU C N 1
ATOM 3501 C CA . LEU C 1 109 ? 9.018 8.810 46.967 1.00 29.92 105 LEU C CA 1
ATOM 3502 C C . LEU C 1 109 ? 8.503 7.371 47.100 1.00 32.78 105 LEU C C 1
ATOM 3503 O O . LEU C 1 109 ? 9.200 6.550 47.683 1.00 32.60 105 LEU C O 1
ATOM 3508 N N . SER C 1 110 ? 7.345 7.080 46.485 1.00 31.41 106 SER C N 1
ATOM 3509 C CA . SER C 1 110 ? 6.738 5.754 46.440 1.00 37.44 106 SER C CA 1
ATOM 3510 C C . SER C 1 110 ? 7.269 4.896 45.292 1.00 42.01 106 SER C C 1
ATOM 3511 O O . SER C 1 110 ? 6.657 3.882 44.972 1.00 49.26 106 SER C O 1
ATOM 3514 N N . GLY C 1 111 ? 8.354 5.313 44.632 1.00 39.97 107 GLY C N 1
ATOM 3515 C CA . GLY C 1 111 ? 8.889 4.585 43.496 1.00 41.82 107 GLY C CA 1
ATOM 3516 C C . GLY C 1 111 ? 7.910 4.482 42.330 1.00 41.42 107 GLY C C 1
ATOM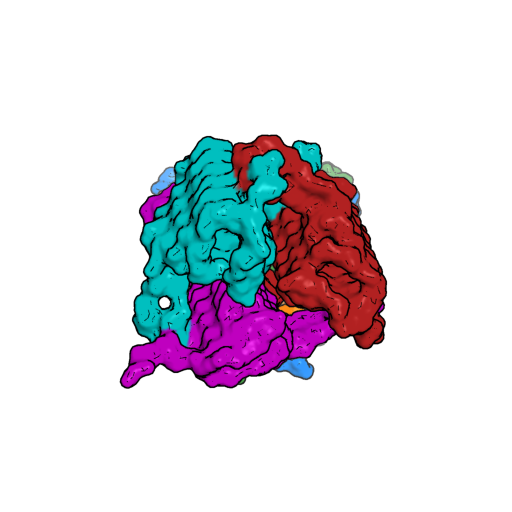 3517 O O . GLY C 1 111 ? 7.911 3.501 41.599 1.00 34.64 107 GLY C O 1
ATOM 3518 N N . GLY C 1 112 ? 7.083 5.510 42.130 1.00 37.54 108 GLY C N 1
ATOM 3519 C CA . GLY C 1 112 ? 6.274 5.586 40.933 1.00 36.21 108 GLY C CA 1
ATOM 3520 C C . GLY C 1 112 ? 4.846 5.086 41.115 1.00 37.23 108 GLY C C 1
ATOM 3521 O O . GLY C 1 112 ? 4.151 4.911 40.126 1.00 47.00 108 GLY C O 1
ATOM 3522 N N . LYS C 1 113 ? 4.361 4.940 42.349 1.00 42.82 109 LYS C N 1
ATOM 3523 C CA . LYS C 1 113 ? 3.097 4.238 42.550 1.00 45.12 109 LYS C CA 1
ATOM 3524 C C . LYS C 1 113 ? 1.985 5.196 42.959 1.00 43.82 109 LYS C C 1
ATOM 3525 O O . LYS C 1 113 ? 0.831 5.005 42.579 1.00 45.72 109 LYS C O 1
ATOM 3531 N N . ALA C 1 114 ? 2.332 6.248 43.705 1.00 40.52 110 ALA C N 1
ATOM 3532 C CA . ALA C 1 114 ? 1.337 7.195 44.182 1.00 36.10 110 ALA C CA 1
ATOM 3533 C C . ALA C 1 114 ? 0.890 8.101 43.038 1.00 36.75 110 ALA C C 1
ATOM 3534 O O . ALA C 1 114 ? 1.607 8.261 42.047 1.00 36.32 110 ALA C O 1
ATOM 3536 N N . ASP C 1 115 ? -0.322 8.662 43.183 1.00 32.55 111 ASP C N 1
ATOM 3537 C CA . ASP C 1 115 ? -0.857 9.628 42.246 1.00 36.34 111 ASP C CA 1
ATOM 3538 C C . ASP C 1 115 ? -0.168 10.983 42.444 1.00 31.34 111 ASP C C 1
ATOM 3539 O O . ASP C 1 115 ? 0.313 11.291 43.534 1.00 28.50 111 ASP C O 1
ATOM 3544 N N . ILE C 1 116 ? -0.261 11.816 41.412 1.00 35.67 112 ILE C N 1
ATOM 3545 C CA . ILE C 1 116 ? 0.049 13.233 41.503 1.00 33.73 112 ILE C CA 1
ATOM 3546 C C . ILE C 1 116 ? -0.975 13.875 42.438 1.00 35.74 112 ILE C C 1
ATOM 3547 O O . ILE C 1 116 ? -2.151 13.543 42.359 1.00 38.96 112 ILE C O 1
ATOM 3552 N N . ASP C 1 117 ? -0.534 14.782 43.319 1.00 30.12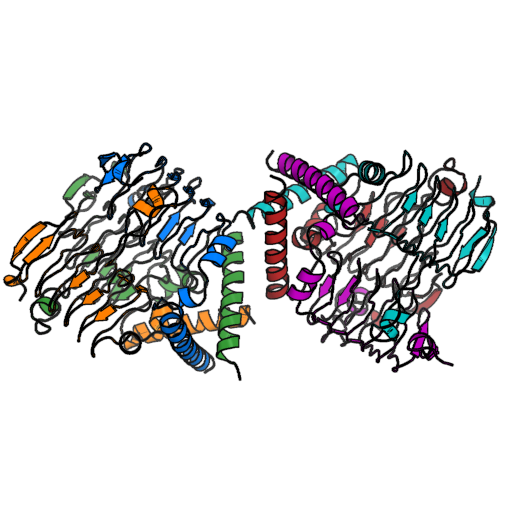 113 ASP C N 1
ATOM 3553 C CA . ASP C 1 117 ? -1.430 15.512 44.202 1.00 29.13 113 ASP C CA 1
ATOM 3554 C C . ASP C 1 117 ? -1.704 16.876 43.574 1.00 32.25 113 ASP C C 1
ATOM 3555 O O . ASP C 1 117 ? -0.806 17.515 43.012 1.00 29.26 113 ASP C O 1
ATOM 3560 N N . LYS C 1 118 ? -2.960 17.325 43.661 1.00 29.26 114 LYS C N 1
ATOM 3561 C CA . LYS C 1 118 ? -3.415 18.483 42.912 1.00 31.24 114 LYS C CA 1
ATOM 3562 C C . LYS C 1 118 ? -4.249 19.385 43.809 1.00 28.64 114 LYS C C 1
ATOM 3563 O O . LYS C 1 118 ? -4.872 18.913 44.756 1.00 29.08 114 LYS C O 1
ATOM 3569 N N . ALA C 1 119 ? -4.177 20.694 43.550 1.00 28.69 115 ALA C N 1
ATOM 3570 C CA . ALA C 1 119 ? -5.053 21.669 44.188 1.00 27.62 115 ALA C CA 1
ATOM 3571 C C . ALA C 1 119 ? -4.934 22.993 43.445 1.00 27.90 115 ALA C C 1
ATOM 3572 O O . ALA C 1 119 ? -3.827 23.432 43.173 1.00 28.10 115 ALA C O 1
ATOM 3574 N N . SER C 1 120 ? -6.059 23.660 43.204 1.00 25.89 116 SER C N 1
ATOM 3575 C CA . SER C 1 120 ? -6.090 24.887 42.436 1.00 27.24 116 SER C CA 1
ATOM 3576 C C . SER C 1 120 ? -5.400 26.016 43.187 1.00 24.27 116 SER C C 1
ATOM 3577 O O . SER C 1 120 ? -5.316 26.003 44.413 1.00 25.44 116 SER C O 1
ATOM 3580 N N . THR C 1 121 ? -4.915 26.987 42.420 1.00 26.05 117 THR C N 1
ATOM 3581 C CA . THR C 1 121 ? -4.167 28.109 42.956 1.00 24.67 117 THR C CA 1
ATOM 3582 C C . THR C 1 121 ? -4.734 29.394 42.367 1.00 24.45 117 THR C C 1
ATOM 3583 O O . THR C 1 121 ? -5.120 29.446 41.196 1.00 26.90 117 THR C O 1
ATOM 3587 N N . ARG C 1 122 ? -4.694 30.467 43.138 1.00 27.28 118 ARG C N 1
ATOM 3588 C CA . ARG C 1 122 ? -5.279 31.718 42.677 1.00 30.89 118 ARG C CA 1
ATOM 3589 C C . ARG C 1 122 ? -4.467 32.899 43.188 1.00 27.94 118 ARG C C 1
ATOM 3590 O O . ARG C 1 122 ? -3.999 32.921 44.333 1.00 28.03 118 ARG C O 1
ATOM 3598 N N . ILE C 1 123 ? -4.334 33.896 42.321 1.00 25.78 119 ILE C N 1
ATOM 3599 C CA . ILE C 1 123 ? -3.623 35.117 42.655 1.00 25.62 119 ILE C CA 1
ATOM 3600 C C . ILE C 1 123 ? -4.509 36.274 42.214 1.00 27.70 119 ILE C C 1
ATOM 3601 O O . ILE C 1 123 ? -5.027 36.239 41.099 1.00 27.06 119 ILE C O 1
ATOM 3606 N N . GLY C 1 124 ? -4.654 37.291 43.083 1.00 29.64 120 GLY C N 1
ATOM 3607 C CA . GLY C 1 124 ? -5.504 38.440 42.800 1.00 31.03 120 GLY C CA 1
ATOM 3608 C C . GLY C 1 124 ? -4.889 39.407 41.789 1.00 33.61 120 GLY C C 1
ATOM 3609 O O . GLY C 1 124 ? -3.994 39.054 41.021 1.00 33.38 120 GLY C O 1
ATOM 3610 N N . SER C 1 125 ? -5.377 40.652 41.818 1.00 29.56 121 SER C N 1
ATOM 3611 C CA . SER C 1 125 ? -4.897 41.737 40.972 1.00 26.68 121 SER C CA 1
ATOM 3612 C C . SER C 1 125 ? -3.925 42.613 41.750 1.00 24.72 121 SER C C 1
ATOM 3613 O O . SER C 1 125 ? -3.906 42.564 42.973 1.00 27.42 121 SER C O 1
ATOM 3616 N N . ASP C 1 126 ? -3.103 43.364 41.014 1.00 25.26 122 ASP C N 1
ATOM 3617 C CA . ASP C 1 126 ? -2.183 44.343 41.548 1.00 26.88 122 ASP C CA 1
ATOM 3618 C C . ASP C 1 126 ? -1.150 43.675 42.461 1.00 26.63 122 ASP C C 1
ATOM 3619 O O . ASP C 1 126 ? -0.784 44.243 43.478 1.00 22.99 122 ASP C O 1
ATOM 3624 N N . CYS C 1 127 ? -0.658 42.484 42.074 1.00 24.04 123 CYS C N 1
ATOM 3625 C CA . CYS C 1 127 ? 0.296 41.743 42.881 1.00 24.40 123 CYS C CA 1
ATOM 3626 C C . CYS C 1 127 ? 1.676 41.782 42.236 1.00 23.86 123 CYS C C 1
ATOM 3627 O O . CYS C 1 127 ? 1.782 41.871 41.019 1.00 25.01 123 CYS C O 1
ATOM 3630 N N . TYR C 1 128 ? 2.708 41.744 43.088 1.00 23.96 124 TYR C N 1
ATOM 3631 C CA . TYR C 1 128 ? 4.086 41.626 42.660 1.00 22.87 124 TYR C CA 1
ATOM 3632 C C . TYR C 1 128 ? 4.646 40.313 43.207 1.00 23.09 124 TYR C C 1
ATOM 3633 O O . TYR C 1 128 ? 4.698 40.127 44.420 1.00 20.67 124 TYR C O 1
ATOM 3642 N N . LEU C 1 129 ? 5.021 39.400 42.311 1.00 21.39 125 LEU C N 1
ATOM 3643 C CA . LEU C 1 129 ? 5.806 38.242 42.719 1.00 22.67 125 LEU C CA 1
ATOM 3644 C C . LEU C 1 129 ? 7.242 38.454 42.279 1.00 20.25 125 LEU C C 1
ATOM 3645 O O . LEU C 1 129 ? 7.501 38.561 41.074 1.00 21.11 125 LEU C O 1
ATOM 3650 N N . GLY C 1 130 ? 8.145 38.527 43.257 1.00 19.63 126 GLY C N 1
ATOM 3651 C CA . GLY C 1 130 ? 9.540 38.822 42.986 1.00 20.92 126 GLY C CA 1
ATOM 3652 C C . GLY C 1 130 ? 10.260 37.653 42.314 1.00 21.15 126 GLY C C 1
ATOM 3653 O O . GLY C 1 130 ? 9.786 36.521 42.360 1.00 18.67 126 GLY C O 1
ATOM 3654 N N . PRO C 1 131 ? 11.460 37.901 41.742 1.00 20.33 127 PRO C N 1
ATOM 3655 C CA . PRO C 1 131 ? 12.253 36.854 41.091 1.00 19.80 127 PRO C CA 1
ATOM 3656 C C . PRO C 1 131 ? 12.347 35.555 41.884 1.00 17.09 127 PRO C C 1
ATOM 3657 O O . PRO C 1 131 ? 12.576 35.559 43.107 1.00 18.73 127 PRO C O 1
ATOM 3661 N N . ASN C 1 132 ? 12.075 34.444 41.198 1.00 18.42 128 ASN C N 1
ATOM 3662 C CA . ASN C 1 132 ? 12.292 33.103 41.734 1.00 17.68 128 ASN C CA 1
ATOM 3663 C C . ASN C 1 132 ? 11.361 32.768 42.910 1.00 20.66 128 ASN C C 1
ATOM 3664 O O . ASN C 1 132 ? 11.618 31.841 43.679 1.00 23.12 128 ASN C O 1
ATOM 3669 N N . THR C 1 133 ? 10.255 33.501 43.057 1.00 21.18 129 THR C N 1
ATOM 3670 C CA . THR C 1 133 ? 9.199 33.075 43.968 1.00 20.86 129 THR C CA 1
ATOM 3671 C C . THR C 1 133 ? 8.612 31.752 43.488 1.00 18.19 129 THR C C 1
ATOM 3672 O O . THR C 1 133 ? 8.321 31.589 42.297 1.00 17.71 129 THR C O 1
ATOM 3676 N N . ILE C 1 134 ? 8.386 30.849 44.445 1.00 18.20 130 ILE C N 1
ATOM 3677 C CA . ILE C 1 134 ? 7.720 29.585 44.194 1.00 16.97 130 ILE C CA 1
ATOM 3678 C C . ILE C 1 134 ? 6.406 29.597 44.981 1.00 18.35 130 ILE C C 1
ATOM 3679 O O . ILE C 1 134 ? 6.433 29.840 46.195 1.00 18.87 130 ILE C O 1
ATOM 3684 N N . ILE C 1 135 ? 5.301 29.358 44.278 1.00 19.65 131 ILE C N 1
ATOM 3685 C CA . ILE C 1 135 ? 3.962 29.238 44.867 1.00 20.04 131 ILE C CA 1
ATOM 3686 C C . ILE C 1 135 ? 3.517 27.796 44.689 1.00 19.77 131 ILE C C 1
ATOM 3687 O O . ILE C 1 135 ? 3.391 27.367 43.556 1.00 20.25 131 ILE C O 1
ATOM 3692 N N . VAL C 1 136 ? 3.174 27.114 45.790 1.00 21.71 132 VAL C N 1
ATOM 3693 C CA . VAL C 1 136 ? 2.794 25.712 45.763 1.00 22.31 132 VAL C CA 1
ATOM 3694 C C . VAL C 1 136 ? 1.288 25.612 45.506 1.00 21.52 132 VAL C C 1
ATOM 3695 O O . VAL C 1 136 ? 0.563 26.588 45.582 1.00 23.53 132 VAL C O 1
ATOM 3699 N N . LYS C 1 137 ? 0.823 24.397 45.260 1.00 21.97 133 LYS C N 1
ATOM 3700 C CA . LYS C 1 137 ? -0.584 24.141 45.005 1.00 23.87 133 LYS C CA 1
ATOM 3701 C C . LYS C 1 137 ? -1.461 24.499 46.208 1.00 24.08 133 LYS C C 1
ATOM 3702 O O . LYS C 1 137 ? -1.027 24.483 47.370 1.00 22.93 133 LYS C O 1
ATOM 3708 N N . GLY C 1 138 ? -2.707 24.850 45.890 1.00 26.96 134 GLY C N 1
ATOM 3709 C CA . GLY C 1 138 ? -3.704 25.131 46.905 1.00 26.96 134 GLY C CA 1
ATOM 3710 C C . GLY C 1 138 ? -3.636 26.559 47.426 1.00 28.37 134 GLY C C 1
ATOM 3711 O O . GLY C 1 138 ? -4.405 26.908 48.294 1.00 30.07 134 GLY C O 1
ATOM 3712 N N . VAL C 1 139 ? -2.658 27.359 46.997 1.00 25.05 135 VAL C N 1
ATOM 3713 C CA . VAL C 1 139 ? -2.455 28.664 47.610 1.00 24.37 135 VAL C CA 1
ATOM 3714 C C . VAL C 1 139 ? -3.402 29.684 47.000 1.00 23.86 135 VAL C C 1
ATOM 3715 O O . VAL C 1 139 ? -3.589 29.726 45.802 1.00 23.73 135 VAL C O 1
ATOM 3719 N N . LYS C 1 140 ? -3.948 30.545 47.853 1.00 27.43 136 LYS C N 1
ATOM 3720 C CA . LYS C 1 140 ? -4.771 31.652 47.420 1.00 28.67 136 LYS C CA 1
ATOM 3721 C C . LYS C 1 140 ? -4.110 32.936 47.909 1.00 25.99 136 LYS C C 1
ATOM 3722 O O . LYS C 1 140 ? -3.870 33.121 49.108 1.00 24.93 136 LYS C O 1
ATOM 3728 N N . ILE C 1 141 ? -3.755 33.787 46.941 1.00 25.63 137 ILE C N 1
ATOM 3729 C CA . ILE C 1 141 ? -3.188 35.093 47.203 1.00 27.69 137 ILE C CA 1
ATOM 3730 C C . ILE C 1 141 ? -4.248 36.139 46.881 1.00 26.32 137 ILE C C 1
ATOM 3731 O O . ILE C 1 141 ? -4.756 36.149 45.770 1.00 26.51 137 ILE C O 1
ATOM 3736 N N . GLY C 1 142 ? -4.504 37.056 47.842 1.00 28.96 138 GLY C N 1
ATOM 3737 C CA . GLY C 1 142 ? -5.434 38.158 47.649 1.00 28.25 138 GLY C CA 1
ATOM 3738 C C . GLY C 1 142 ? -4.892 39.233 46.709 1.00 32.70 138 GLY C C 1
ATOM 3739 O O . GLY C 1 142 ? -3.925 39.011 45.981 1.00 29.18 138 GLY C O 1
ATOM 3740 N N . ASP C 1 143 ? -5.527 40.417 46.748 1.00 28.69 139 ASP C N 1
ATOM 3741 C CA . ASP C 1 143 ? -5.164 41.536 45.898 1.00 28.31 139 ASP C CA 1
ATOM 3742 C C . ASP C 1 143 ? -4.093 42.352 46.589 1.00 26.67 139 ASP C C 1
ATOM 3743 O O . ASP C 1 143 ? -4.039 42.338 47.815 1.00 28.08 139 ASP C O 1
ATOM 3748 N N . ARG C 1 144 ? -3.279 43.066 45.803 1.00 24.47 140 ARG C N 1
ATOM 3749 C CA . ARG C 1 144 ? -2.335 44.045 46.329 1.00 29.18 140 ARG C CA 1
ATOM 3750 C C . ARG C 1 144 ? -1.345 43.383 47.297 1.00 29.68 140 ARG C C 1
ATOM 3751 O O . ARG C 1 144 ? -1.093 43.881 48.409 1.00 26.05 140 ARG C O 1
ATOM 3759 N N . VAL C 1 145 ? -0.722 42.275 46.843 1.00 26.74 141 VAL C N 1
ATOM 3760 C CA . VAL C 1 145 ? 0.212 41.537 47.691 1.00 24.58 141 VAL C CA 1
ATOM 3761 C C . VAL C 1 145 ? 1.597 41.683 47.065 1.00 22.10 141 VAL C C 1
ATOM 3762 O O . VAL C 1 145 ? 1.730 41.633 45.837 1.00 21.61 141 VAL C O 1
ATOM 3766 N N . VAL C 1 146 ? 2.599 41.930 47.901 1.00 23.48 142 VAL C N 1
ATOM 3767 C CA . VAL C 1 146 ? 4.006 41.820 47.514 1.00 24.30 142 VAL C CA 1
ATOM 3768 C C . VAL C 1 146 ? 4.570 40.511 48.076 1.00 23.08 142 VAL C C 1
ATOM 3769 O O . VAL C 1 146 ? 4.522 40.271 49.295 1.00 21.46 142 VAL C O 1
ATOM 3773 N N . VAL C 1 147 ? 5.103 39.664 47.185 1.00 21.77 143 VAL C N 1
ATOM 3774 C CA . VAL C 1 147 ? 5.922 38.534 47.579 1.00 22.37 143 VAL C CA 1
ATOM 3775 C C . VAL C 1 147 ? 7.362 38.862 47.229 1.00 20.69 143 VAL C C 1
ATOM 3776 O O . VAL C 1 147 ? 7.659 39.057 46.053 1.00 21.25 143 VAL C O 1
ATOM 3780 N N . GLY C 1 148 ? 8.236 38.915 48.230 1.00 20.88 144 GLY C N 1
ATOM 3781 C CA . GLY C 1 148 ? 9.615 39.263 47.929 1.00 20.01 144 GLY C CA 1
ATOM 3782 C C . GLY C 1 148 ? 10.310 38.156 47.125 1.00 22.28 144 GLY C C 1
ATOM 3783 O O . GLY C 1 148 ? 9.899 36.981 47.151 1.00 22.02 144 GLY C O 1
ATOM 3784 N N . ALA C 1 149 ? 11.418 38.523 46.483 1.00 21.71 145 ALA C N 1
ATOM 3785 C CA . ALA C 1 149 ? 12.244 37.581 45.729 1.00 22.82 145 ALA C CA 1
ATOM 3786 C C . ALA C 1 149 ? 12.649 36.395 46.582 1.00 21.16 145 ALA C C 1
ATOM 3787 O O . ALA C 1 149 ? 12.833 36.538 47.785 1.00 21.81 145 ALA C O 1
ATOM 3789 N N . ASN C 1 150 ? 12.790 35.230 45.940 1.00 22.46 146 ASN C N 1
ATOM 3790 C CA . ASN C 1 150 ? 13.288 34.032 46.574 1.00 21.30 146 ASN C CA 1
ATOM 3791 C C . ASN C 1 150 ? 12.317 33.418 47.587 1.00 24.41 146 ASN C C 1
ATOM 3792 O O . ASN C 1 150 ? 12.688 32.494 48.295 1.00 26.55 146 ASN C O 1
ATOM 3797 N N . SER C 1 151 ? 11.056 33.833 47.612 1.00 21.27 147 SER C N 1
ATOM 3798 C CA . SER C 1 151 ? 10.121 33.331 48.600 1.00 20.56 147 SER C CA 1
ATOM 3799 C C . SER C 1 151 ? 9.577 31.970 48.159 1.00 19.19 147 SER C C 1
ATOM 3800 O O . SER C 1 151 ? 9.526 31.646 46.973 1.00 20.53 147 SER C O 1
ATOM 3803 N N . LEU C 1 152 ? 9.162 31.208 49.153 1.00 17.88 148 LEU C N 1
ATOM 3804 C CA . LEU C 1 152 ? 8.409 29.989 48.961 1.00 18.43 148 LEU C CA 1
ATOM 3805 C C . LEU C 1 152 ? 7.093 30.129 49.721 1.00 18.73 148 LEU C C 1
ATOM 3806 O O . LEU C 1 152 ? 7.110 30.160 50.949 1.00 19.48 148 LEU C O 1
ATOM 3811 N N . VAL C 1 153 ? 5.983 30.202 48.991 1.00 20.94 149 VAL C N 1
ATOM 3812 C CA . VAL C 1 153 ? 4.691 30.503 49.586 1.00 20.75 149 VAL C CA 1
ATOM 3813 C C . VAL C 1 153 ? 3.941 29.193 49.757 1.00 22.44 149 VAL C C 1
ATOM 3814 O O . VAL C 1 153 ? 3.618 28.558 48.763 1.00 20.47 149 VAL C O 1
ATOM 3818 N N . LEU C 1 154 ? 3.675 28.843 51.024 1.00 23.31 150 LEU C N 1
ATOM 3819 C CA . LEU C 1 154 ? 3.075 27.566 51.345 1.00 26.23 150 LEU C CA 1
ATOM 3820 C C . LEU C 1 154 ? 1.619 27.726 51.774 1.00 28.69 150 LEU C C 1
ATOM 3821 O O . LEU C 1 154 ? 0.884 26.750 51.766 1.00 31.25 150 LEU C O 1
ATOM 3826 N N . LYS C 1 155 ? 1.188 28.943 52.098 1.00 28.35 151 LYS C N 1
ATOM 3827 C CA . LYS C 1 155 ? -0.159 29.140 52.624 1.00 34.61 151 LYS C CA 1
ATOM 3828 C C . LYS C 1 155 ? -0.775 30.413 52.037 1.00 30.43 151 LYS C C 1
ATOM 3829 O O . LYS C 1 155 ? -0.062 31.241 51.477 1.00 27.44 151 LYS C O 1
ATOM 3835 N N . ASP C 1 156 ? -2.095 30.578 52.213 1.00 27.68 152 ASP C N 1
ATOM 3836 C CA . ASP C 1 156 ? -2.833 31.698 51.655 1.00 27.61 152 ASP C CA 1
ATOM 3837 C C . ASP C 1 156 ? -2.230 32.994 52.167 1.00 25.92 152 ASP C C 1
ATOM 3838 O O . ASP C 1 156 ? -1.672 33.052 53.249 1.00 30.47 152 ASP C O 1
ATOM 3843 N N . ILE C 1 157 ? -2.328 34.027 51.349 1.00 26.30 153 ILE C N 1
ATOM 3844 C CA . ILE C 1 157 ? -1.879 35.342 51.727 1.00 26.41 153 ILE C CA 1
ATOM 3845 C C . ILE C 1 157 ? -3.064 36.284 51.608 1.00 26.05 153 ILE C C 1
ATOM 3846 O O . ILE C 1 157 ? -3.579 36.432 50.513 1.00 24.41 153 ILE C O 1
ATOM 3851 N N . PRO C 1 158 ? -3.473 36.994 52.691 1.00 28.43 154 PRO C N 1
ATOM 3852 C CA . PRO C 1 158 ? -4.559 37.969 52.591 1.00 29.43 154 PRO C CA 1
ATOM 3853 C C . PRO C 1 158 ? -4.156 39.181 51.746 1.00 30.91 154 PRO C C 1
ATOM 3854 O O . PRO C 1 158 ? -2.965 39.468 51.595 1.00 28.80 154 PRO C O 1
ATOM 3858 N N . SER C 1 159 ? -5.156 39.912 51.217 1.00 30.41 155 SER C N 1
ATOM 3859 C CA . SER C 1 159 ? -4.929 41.158 50.503 1.00 30.51 155 SER C CA 1
ATOM 3860 C C . SER C 1 159 ? -4.137 42.146 51.359 1.00 30.09 155 SER C C 1
ATOM 3861 O O . SER C 1 159 ? -4.218 42.101 52.587 1.00 27.11 155 SER C O 1
ATOM 3864 N N . ASP C 1 160 ? -3.368 43.014 50.679 1.00 27.99 156 ASP C N 1
ATOM 3865 C CA . ASP C 1 160 ? -2.687 44.157 51.265 1.00 29.46 156 ASP C CA 1
ATOM 3866 C C . ASP C 1 160 ? -1.524 43.744 52.171 1.00 30.65 156 ASP C C 1
ATOM 3867 O O . ASP C 1 160 ? -1.145 44.503 53.067 1.00 27.34 156 ASP C O 1
ATOM 3872 N N . CYS C 1 161 ? -0.947 42.554 51.924 1.00 28.78 157 CYS C N 1
ATOM 3873 C CA . CYS C 1 161 ? 0.143 42.018 52.731 1.00 29.57 157 CYS C CA 1
ATOM 3874 C C . CYS C 1 161 ? 1.461 42.018 51.946 1.00 28.92 157 CYS C C 1
ATOM 3875 O O . CYS C 1 161 ? 1.457 41.898 50.721 1.00 28.16 157 CYS C O 1
ATOM 3878 N N . LYS C 1 162 ? 2.576 42.134 52.675 1.00 27.20 158 LYS C N 1
ATOM 3879 C CA . LYS C 1 162 ? 3.893 41.884 52.120 1.00 28.20 158 LYS C CA 1
ATOM 3880 C C . LYS C 1 162 ? 4.501 40.687 52.832 1.00 27.14 158 LYS C C 1
ATOM 3881 O O . LYS C 1 162 ? 4.530 40.650 54.066 1.00 27.89 158 LYS C O 1
ATOM 3887 N N . VAL C 1 163 ? 4.979 39.716 52.035 1.00 25.02 159 VAL C N 1
ATOM 3888 C CA . VAL C 1 163 ? 5.584 38.509 52.559 1.00 22.85 159 VAL C CA 1
ATOM 3889 C C . VAL C 1 163 ? 7.013 38.350 52.031 1.00 22.97 159 VAL C C 1
ATOM 3890 O O . VAL C 1 163 ? 7.372 38.848 50.967 1.00 22.10 159 VAL C O 1
ATOM 3894 N N . PHE C 1 164 ? 7.766 37.547 52.775 1.00 23.78 160 PHE C N 1
ATOM 3895 C CA . PHE C 1 164 ? 9.136 37.219 52.452 1.00 23.20 160 PHE C CA 1
ATOM 3896 C C . PHE C 1 164 ? 9.531 35.935 53.165 1.00 25.55 160 PHE C C 1
ATOM 3897 O O . PHE C 1 164 ? 9.119 35.713 54.309 1.00 25.41 160 PHE C O 1
ATOM 3905 N N . GLY C 1 165 ? 10.369 35.130 52.485 1.00 22.95 161 GLY C N 1
ATOM 3906 C CA . GLY C 1 165 ? 11.133 34.060 53.110 1.00 22.93 161 GLY C CA 1
ATOM 3907 C C . GLY C 1 165 ? 10.854 32.707 52.463 1.00 23.29 161 GLY C C 1
ATOM 3908 O O . GLY C 1 165 ? 9.921 32.579 51.689 1.00 22.35 161 GLY C O 1
ATOM 3909 N N . SER C 1 166 ? 11.658 31.694 52.815 1.00 25.77 162 SER C N 1
ATOM 3910 C CA . SER C 1 166 ? 11.388 30.306 52.478 1.00 25.58 162 SER C CA 1
ATOM 3911 C C . SER C 1 166 ? 11.309 29.520 53.780 1.00 25.27 162 SER C C 1
ATOM 3912 O O . SER C 1 166 ? 12.352 29.165 54.328 1.00 25.15 162 SER C O 1
ATOM 3915 N N . PRO C 1 167 ? 10.122 29.185 54.327 1.00 25.64 163 PRO C N 1
ATOM 3916 C CA . PRO C 1 167 ? 8.821 29.551 53.764 1.00 25.23 163 PRO C CA 1
ATOM 3917 C C . PRO C 1 167 ? 8.493 31.004 54.095 1.00 23.55 163 PRO C C 1
ATOM 3918 O O . PRO C 1 167 ? 9.103 31.608 54.984 1.00 21.65 163 PRO C O 1
ATOM 3922 N N . ALA C 1 168 ? 7.531 31.554 53.367 1.00 23.89 164 ALA C N 1
ATOM 3923 C CA . ALA C 1 168 ? 7.236 32.971 53.446 1.00 24.68 164 ALA C CA 1
ATOM 3924 C C . ALA C 1 168 ? 6.364 33.268 54.671 1.00 25.72 164 ALA C C 1
ATOM 3925 O O . ALA C 1 168 ? 5.410 32.550 54.971 1.00 27.06 164 ALA C O 1
ATOM 3927 N N . VAL C 1 169 ? 6.618 34.426 55.249 1.00 27.13 165 VAL C N 1
ATOM 3928 C CA . VAL C 1 169 ? 5.827 34.933 56.364 1.00 32.22 165 VAL C CA 1
ATOM 3929 C C . VAL C 1 169 ? 5.395 36.362 56.054 1.00 29.00 165 VAL C C 1
ATOM 3930 O O . VAL C 1 169 ? 6.090 37.127 55.365 1.00 28.06 165 VAL C O 1
ATOM 3934 N N . ILE C 1 170 ? 4.270 36.748 56.641 1.00 28.36 166 ILE C N 1
ATOM 3935 C CA . ILE C 1 170 ? 3.799 38.105 56.506 1.00 29.03 166 ILE C CA 1
ATOM 3936 C C . ILE C 1 170 ? 4.736 38.970 57.319 1.00 30.55 166 ILE C C 1
ATOM 3937 O O . ILE C 1 170 ? 4.956 38.676 58.483 1.00 33.51 166 ILE C O 1
ATOM 3942 N N . ILE C 1 171 ? 5.293 40.012 56.719 1.00 30.23 167 ILE C N 1
ATOM 3943 C CA . ILE C 1 171 ? 6.244 40.837 57.453 1.00 36.42 167 ILE C CA 1
ATOM 3944 C C . ILE C 1 171 ? 5.616 42.202 57.737 1.00 37.25 167 ILE C C 1
ATOM 3945 O O . ILE C 1 171 ? 5.998 42.871 58.700 1.00 38.12 167 ILE C O 1
ATOM 3950 N N . THR C 1 172 ? 4.650 42.599 56.910 1.00 31.93 168 THR C N 1
ATOM 3951 C CA . THR C 1 172 ? 3.961 43.863 57.085 1.00 36.39 168 THR C CA 1
ATOM 3952 C C . THR C 1 172 ? 2.887 43.950 56.021 1.00 34.89 168 THR C C 1
ATOM 3953 O O . THR C 1 172 ? 2.666 42.987 55.300 1.00 30.27 168 THR C O 1
ATOM 3957 N N . ASP C 1 173 ? 2.272 45.129 55.927 1.00 32.42 169 ASP C N 1
ATOM 3958 C CA . ASP C 1 173 ? 1.285 45.424 54.909 1.00 33.29 169 ASP C CA 1
ATOM 3959 C C . ASP C 1 173 ? 1.985 46.020 53.689 1.00 30.65 169 ASP C C 1
ATOM 3960 O O . ASP C 1 173 ? 3.145 46.392 53.767 1.00 29.09 169 ASP C O 1
ATOM 3965 N N . SER C 1 174 ? 1.256 46.131 52.573 1.00 30.39 170 SER C N 1
ATOM 3966 C CA . SER C 1 174 ? 1.817 46.610 51.312 1.00 30.30 170 SER C CA 1
ATOM 3967 C C . SER C 1 174 ? 1.413 48.054 50.997 1.00 36.46 170 SER C C 1
ATOM 3968 O O . SER C 1 174 ? 1.654 48.531 49.890 1.00 33.60 170 SER C O 1
ATOM 3971 N N . LEU C 1 175 ? 0.802 48.763 51.962 1.00 40.39 171 LEU C N 1
ATOM 3972 C CA . LEU C 1 175 ? 0.194 50.061 51.676 1.00 39.99 171 LEU C CA 1
ATOM 3973 C C . LEU C 1 175 ? 1.250 51.078 51.230 1.00 34.79 171 LEU C C 1
ATOM 3974 O O . LEU C 1 175 ? 0.968 51.868 50.340 1.00 40.78 171 LEU C O 1
ATOM 3979 N N . ASN C 1 176 ? 2.460 51.035 51.804 1.00 37.54 172 ASN C N 1
ATOM 3980 C CA . ASN C 1 176 ? 3.588 51.864 51.372 1.00 40.27 172 ASN C CA 1
ATOM 3981 C C . ASN C 1 176 ? 3.824 51.829 49.858 1.00 42.83 172 ASN C C 1
ATOM 3982 O O . ASN C 1 176 ? 4.428 52.747 49.305 1.00 39.74 172 ASN C O 1
ATOM 3987 N N . TYR C 1 177 ? 3.474 50.704 49.215 1.00 44.31 173 TYR C N 1
ATOM 3988 C CA . TYR C 1 177 ? 3.757 50.463 47.805 1.00 41.51 173 TYR C CA 1
ATOM 3989 C C . TYR C 1 177 ? 2.602 50.947 46.935 1.00 40.23 173 TYR C C 1
ATOM 3990 O O . TYR C 1 177 ? 2.794 51.188 45.742 1.00 40.51 173 TYR C O 1
ATOM 3999 N N . GLN C 1 178 ? 1.404 51.052 47.526 1.00 41.89 174 GLN C N 1
ATOM 4000 C CA . GLN C 1 178 ? 0.208 51.414 46.780 1.00 38.89 174 GLN C CA 1
ATOM 4001 C C . GLN C 1 178 ? 0.151 52.944 46.653 1.00 44.97 174 GLN C C 1
ATOM 4002 O O . GLN C 1 178 ? -0.642 53.395 45.812 1.00 41.09 174 GLN C O 1
ATOM 4008 N N . GLY D 1 3 ? 45.114 52.347 23.323 1.00 56.26 -1 GLY D N 1
ATOM 4009 C CA . GLY D 1 3 ? 44.132 53.433 23.138 1.00 55.69 -1 GLY D CA 1
ATOM 4010 C C . GLY D 1 3 ? 43.655 53.504 21.686 1.00 56.21 -1 GLY D C 1
ATOM 4011 O O . GLY D 1 3 ? 42.455 53.378 21.412 1.00 45.72 -1 GLY D O 1
ATOM 4012 N N A HIS D 1 4 ? 44.624 53.713 20.779 0.50 51.57 0 HIS D N 1
ATOM 4013 N N B HIS D 1 4 ? 44.601 53.687 20.755 0.50 50.18 0 HIS D N 1
ATOM 4014 C CA A HIS D 1 4 ? 44.383 53.696 19.347 0.50 47.30 0 HIS D CA 1
ATOM 4015 C CA B HIS D 1 4 ? 44.267 53.686 19.341 0.50 45.45 0 HIS D CA 1
ATOM 4016 C C A HIS D 1 4 ? 44.294 52.261 18.837 0.50 42.59 0 HIS D C 1
ATOM 4017 C C B HIS D 1 4 ? 44.344 52.263 18.783 0.50 41.41 0 HIS D C 1
ATOM 4018 O O A HIS D 1 4 ? 43.642 52.012 17.833 0.50 40.43 0 HIS D O 1
ATOM 4019 O O B HIS D 1 4 ? 43.815 52.010 17.709 0.50 38.84 0 HIS D O 1
ATOM 4032 N N . MET D 1 5 ? 44.997 51.326 19.487 1.00 41.95 1 MET D N 1
ATOM 4033 C CA . MET D 1 5 ? 44.915 49.937 19.057 1.00 46.13 1 MET D CA 1
ATOM 4034 C C . MET D 1 5 ? 43.522 49.408 19.399 1.00 36.42 1 MET D C 1
ATOM 4035 O O . MET D 1 5 ? 42.946 48.668 18.610 1.00 36.26 1 MET D O 1
ATOM 4040 N N . ILE D 1 6 ? 42.976 49.845 20.538 1.00 34.91 2 ILE D N 1
ATOM 4041 C CA . ILE D 1 6 ? 41.606 49.534 20.928 1.00 37.78 2 ILE D CA 1
ATOM 4042 C C . ILE D 1 6 ? 40.627 50.143 19.920 1.00 33.23 2 ILE D C 1
ATOM 4043 O O . ILE D 1 6 ? 39.738 49.442 19.447 1.00 27.06 2 ILE D O 1
ATOM 4048 N N . LEU D 1 7 ? 40.752 51.451 19.637 1.00 30.59 3 LEU D N 1
ATOM 4049 C CA . LEU D 1 7 ? 39.883 52.090 18.657 1.00 30.98 3 LEU D CA 1
ATOM 4050 C C . LEU D 1 7 ? 40.020 51.395 17.298 1.00 27.39 3 LEU D C 1
ATOM 4051 O O . LEU D 1 7 ? 39.017 51.074 16.675 1.00 23.16 3 LEU D O 1
ATOM 4056 N N . LEU D 1 8 ? 41.252 51.124 16.838 1.00 25.20 4 LEU D N 1
ATOM 4057 C CA . LEU D 1 8 ? 41.396 50.468 15.542 1.00 25.54 4 LEU D CA 1
ATOM 4058 C C . LEU D 1 8 ? 40.650 49.129 15.566 1.00 27.36 4 LEU D C 1
ATOM 4059 O O . LEU D 1 8 ? 39.968 48.795 14.616 1.00 23.86 4 LEU D O 1
ATOM 4064 N N . LYS D 1 9 ? 40.802 48.349 16.647 1.00 27.36 5 LYS D N 1
ATOM 4065 C CA . LYS D 1 9 ? 40.212 47.018 16.699 1.00 27.68 5 LYS D CA 1
ATOM 4066 C C . LYS D 1 9 ? 38.693 47.137 16.624 1.00 24.81 5 LYS D C 1
ATOM 4067 O O . LYS D 1 9 ? 38.041 46.325 15.975 1.00 25.74 5 LYS D O 1
ATOM 4073 N N . GLU D 1 10 ? 38.149 48.157 17.283 1.00 25.27 6 GLU D N 1
ATOM 4074 C CA . GLU D 1 10 ? 36.708 48.355 17.338 1.00 28.42 6 GLU D CA 1
ATOM 4075 C C . GLU D 1 10 ? 36.172 48.809 15.975 1.00 26.04 6 GLU D C 1
ATOM 4076 O O . GLU D 1 10 ? 35.069 48.430 15.586 1.00 25.61 6 GLU D O 1
ATOM 4082 N N . LEU D 1 11 ? 36.938 49.640 15.256 1.00 23.75 7 LEU D N 1
ATOM 4083 C CA . LEU D 1 11 ? 36.564 50.044 13.897 1.00 22.67 7 LEU D CA 1
ATOM 4084 C C . LEU D 1 11 ? 36.577 48.849 12.944 1.00 21.65 7 LEU D C 1
ATOM 4085 O O . LEU D 1 11 ? 35.697 48.701 12.105 1.00 23.30 7 LEU D O 1
ATOM 4090 N N . LYS D 1 12 ? 37.571 47.973 13.073 1.00 22.45 8 LYS D N 1
ATOM 4091 C CA . LYS D 1 12 ? 37.598 46.780 12.234 1.00 24.33 8 LYS D CA 1
ATOM 4092 C C . LYS D 1 12 ? 36.411 45.869 12.544 1.00 23.59 8 LYS D C 1
ATOM 4093 O O . LYS D 1 12 ? 35.815 45.300 11.639 1.00 23.30 8 LYS D O 1
ATOM 4099 N N . GLU D 1 13 ? 36.103 45.689 13.833 1.00 23.84 9 GLU D N 1
ATOM 4100 C CA . GLU D 1 13 ? 34.957 44.874 14.222 1.00 24.90 9 GLU D CA 1
ATOM 4101 C C . GLU D 1 13 ? 33.675 45.461 13.629 1.00 23.05 9 GLU D C 1
ATOM 4102 O O . GLU D 1 13 ? 32.812 44.752 13.104 1.00 24.12 9 GLU D O 1
ATOM 4108 N N . LEU D 1 14 ? 33.514 46.775 13.780 1.00 21.28 10 LEU D N 1
ATOM 4109 C CA . LEU D 1 14 ? 32.337 47.456 13.261 1.00 22.58 10 LEU D CA 1
ATOM 4110 C C . LEU D 1 14 ? 32.266 47.309 11.740 1.00 22.97 10 LEU D C 1
ATOM 4111 O O . LEU D 1 14 ? 31.194 47.076 11.192 1.00 22.04 10 LEU D O 1
ATOM 4116 N N . PHE D 1 15 ? 33.409 47.407 11.056 1.00 22.15 11 PHE D N 1
ATOM 4117 C CA . PHE D 1 15 ? 33.403 47.204 9.617 1.00 23.50 11 PHE D CA 1
ATOM 4118 C C . PHE D 1 15 ? 32.922 45.799 9.239 1.00 22.95 11 PHE D C 1
ATOM 4119 O O . PHE D 1 15 ? 32.090 45.639 8.349 1.00 21.20 11 PHE D O 1
ATOM 4127 N N . PHE D 1 16 ? 33.407 44.776 9.946 1.00 21.40 12 PHE D N 1
ATOM 4128 C CA . PHE D 1 16 ? 33.018 43.406 9.651 1.00 26.50 12 PHE D CA 1
ATOM 4129 C C . PHE D 1 16 ? 31.529 43.206 9.917 1.00 24.81 12 PHE D C 1
ATOM 4130 O O . PHE D 1 16 ? 30.846 42.577 9.105 1.00 28.33 12 PHE D O 1
ATOM 4138 N N . LEU D 1 17 ? 31.023 43.774 11.018 1.00 26.22 13 LEU D N 1
ATOM 4139 C CA . LEU D 1 17 ? 29.613 43.649 11.377 1.00 28.48 13 LEU D CA 1
ATOM 4140 C C . LEU D 1 17 ? 28.679 44.439 10.454 1.00 26.97 13 LEU D C 1
ATOM 4141 O O . LEU D 1 17 ? 27.625 43.940 10.069 1.00 29.04 13 LEU D O 1
ATOM 4146 N N . ARG D 1 18 ? 29.008 45.699 10.160 1.00 27.64 14 ARG D N 1
ATOM 4147 C CA . ARG D 1 18 ? 28.228 46.480 9.202 1.00 27.35 14 ARG D CA 1
ATOM 4148 C C . ARG D 1 18 ? 28.200 45.838 7.809 1.00 25.67 14 ARG D C 1
ATOM 4149 O O . ARG D 1 18 ? 27.162 45.839 7.141 1.00 27.46 14 ARG D O 1
ATOM 4157 N N . THR D 1 19 ? 29.349 45.336 7.339 1.00 23.33 15 THR D N 1
ATOM 4158 C CA . THR D 1 19 ? 29.439 44.696 6.044 1.00 22.53 15 THR D CA 1
ATOM 4159 C C . THR D 1 19 ? 28.554 43.453 6.060 1.00 25.83 15 THR D C 1
ATOM 4160 O O . THR D 1 19 ? 27.821 43.207 5.110 1.00 24.95 15 THR D O 1
ATOM 4164 N N . THR D 1 20 ? 28.642 42.652 7.137 1.00 26.34 16 THR D N 1
ATOM 4165 C CA . THR D 1 20 ? 27.845 41.439 7.192 1.00 28.65 16 THR D CA 1
ATOM 4166 C C . THR D 1 20 ? 26.361 41.816 7.135 1.00 24.74 16 THR D C 1
ATOM 4167 O O . THR D 1 20 ? 25.588 41.200 6.415 1.00 28.55 16 THR D O 1
ATOM 4171 N N . TYR D 1 21 ? 26.000 42.851 7.882 1.00 26.34 17 TYR D N 1
ATOM 4172 C CA . TYR D 1 21 ? 24.653 43.410 7.910 1.00 29.79 17 TYR D CA 1
ATOM 4173 C C . TYR D 1 21 ? 24.185 43.781 6.498 1.00 31.97 17 TYR D C 1
ATOM 4174 O O . TYR D 1 21 ? 23.105 43.351 6.060 1.00 29.92 17 TYR D O 1
ATOM 4183 N N . TYR D 1 22 ? 24.965 44.651 5.831 1.00 29.39 18 TYR D N 1
ATOM 4184 C CA . TYR D 1 22 ? 24.618 45.170 4.506 1.00 27.30 18 TYR D CA 1
ATOM 4185 C C . TYR D 1 22 ? 24.508 44.045 3.484 1.00 26.92 18 TYR D C 1
ATOM 4186 O O . TYR D 1 22 ? 23.663 44.111 2.590 1.00 29.19 18 TYR D O 1
ATOM 4195 N N . LEU D 1 23 ? 25.387 43.032 3.572 1.00 26.58 19 LEU D N 1
ATOM 4196 C CA . LEU D 1 23 ? 25.309 41.900 2.674 1.00 27.70 19 LEU D CA 1
ATOM 4197 C C . LEU D 1 23 ? 24.031 41.098 2.929 1.00 30.17 19 LEU D C 1
ATOM 4198 O O . LEU D 1 23 ? 23.369 40.723 1.977 1.00 29.88 19 LEU D O 1
ATOM 4203 N N . LYS D 1 24 ? 23.705 40.795 4.192 1.00 30.09 20 LYS D N 1
ATOM 4204 C CA . LYS D 1 24 ? 22.611 39.856 4.433 1.00 32.68 20 LYS D CA 1
ATOM 4205 C C . LYS D 1 24 ? 21.266 40.548 4.294 1.00 29.93 20 LYS D C 1
ATOM 4206 O O . LYS D 1 24 ? 20.324 39.942 3.802 1.00 34.27 20 LYS D O 1
ATOM 4212 N N . LYS D 1 25 ? 21.179 41.805 4.739 1.00 30.47 21 LYS D N 1
ATOM 4213 C CA . LYS D 1 25 ? 19.936 42.550 4.733 1.00 30.90 21 LYS D CA 1
ATOM 4214 C C . LYS D 1 25 ? 19.721 43.310 3.426 1.00 34.69 21 LYS D C 1
ATOM 4215 O O . LYS D 1 25 ? 18.582 43.448 2.993 1.00 32.13 21 LYS D O 1
ATOM 4221 N N . TYR D 1 26 ? 20.788 43.855 2.812 1.00 33.44 22 TYR D N 1
ATOM 4222 C CA . TYR D 1 26 ? 20.596 44.774 1.694 1.00 31.16 22 TYR D CA 1
ATOM 4223 C C . TYR D 1 26 ? 21.278 44.297 0.414 1.00 32.53 22 TYR D C 1
ATOM 4224 O O . TYR D 1 26 ? 21.264 45.013 -0.575 1.00 30.16 22 TYR D O 1
ATOM 4233 N N . ASN D 1 27 ? 21.843 43.084 0.433 1.00 29.78 23 ASN D N 1
ATOM 4234 C CA . ASN D 1 27 ? 22.461 42.464 -0.724 1.00 31.52 23 ASN D CA 1
ATOM 4235 C C . ASN D 1 27 ? 23.557 43.348 -1.338 1.00 28.83 23 ASN D C 1
ATOM 4236 O O . ASN D 1 27 ? 23.695 43.365 -2.549 1.00 29.06 23 ASN D O 1
ATOM 4241 N N . ARG D 1 28 ? 24.397 43.988 -0.520 1.00 25.78 24 ARG D N 1
ATOM 4242 C CA . ARG D 1 28 ? 25.440 44.847 -1.066 1.00 26.18 24 ARG D CA 1
ATOM 4243 C C . ARG D 1 28 ? 26.536 45.073 -0.040 1.00 24.49 24 ARG D C 1
ATOM 4244 O O . ARG D 1 28 ? 26.315 44.926 1.161 1.00 24.14 24 ARG D O 1
ATOM 4252 N N . SER D 1 29 ? 27.700 45.476 -0.565 1.00 23.12 25 SER D N 1
ATOM 4253 C CA . SER D 1 29 ? 28.865 45.838 0.205 1.00 20.56 25 SER D CA 1
ATOM 4254 C C . SER D 1 29 ? 29.277 47.255 -0.189 1.00 20.38 25 SER D C 1
ATOM 4255 O O . SER D 1 29 ? 29.429 47.564 -1.367 1.00 21.33 25 SER D O 1
ATOM 4258 N N . LEU D 1 30 ? 29.429 48.112 0.808 1.00 22.33 26 LEU D N 1
ATOM 4259 C CA . LEU D 1 30 ? 29.695 49.515 0.557 1.00 21.46 26 LEU D CA 1
ATOM 4260 C C . LEU D 1 30 ? 30.987 49.912 1.240 1.00 21.16 26 LEU D C 1
ATOM 4261 O O . LEU D 1 30 ? 31.442 49.268 2.187 1.00 20.81 26 LEU D O 1
ATOM 4266 N N . PRO D 1 31 ? 31.520 51.099 0.869 1.00 19.67 27 PRO D N 1
ATOM 4267 C CA . PRO D 1 31 ? 32.577 51.736 1.637 1.00 20.84 27 PRO D CA 1
ATOM 4268 C C . PRO D 1 31 ? 32.146 51.988 3.078 1.00 19.82 27 PRO D C 1
ATOM 4269 O O . PRO D 1 31 ? 31.003 52.328 3.353 1.00 19.64 27 PRO D O 1
ATOM 4273 N N . PHE D 1 32 ? 33.107 51.943 3.983 1.00 19.92 28 PHE D N 1
ATOM 4274 C CA . PHE D 1 32 ? 32.867 52.122 5.406 1.00 22.01 28 PHE D CA 1
ATOM 4275 C C . PHE D 1 32 ? 32.083 53.414 5.645 1.00 24.23 28 PHE D C 1
ATOM 4276 O O . PHE D 1 32 ? 31.136 53.414 6.412 1.00 25.37 28 PHE D O 1
ATOM 4284 N N . GLY D 1 33 ? 32.464 54.510 4.977 1.00 23.61 29 GLY D N 1
ATOM 4285 C CA . GLY D 1 33 ? 31.751 55.777 5.132 1.00 22.79 29 GLY D CA 1
ATOM 4286 C C . GLY D 1 33 ? 30.263 55.676 4.783 1.00 26.81 29 GLY D C 1
ATOM 4287 O O . GLY D 1 33 ? 29.448 56.428 5.320 1.00 28.28 29 GLY D O 1
ATOM 4288 N N . ASP D 1 34 ? 29.927 54.813 3.820 1.00 23.41 30 ASP D N 1
ATOM 4289 C CA . ASP D 1 34 ? 28.559 54.677 3.356 1.00 25.58 30 ASP D CA 1
ATOM 4290 C C . ASP D 1 34 ? 27.748 53.733 4.240 1.00 27.05 30 ASP D C 1
ATOM 4291 O O . ASP D 1 34 ? 26.582 53.504 3.951 1.00 29.09 30 ASP D O 1
ATOM 4296 N N . MET D 1 35 ? 28.361 53.139 5.272 1.00 30.13 31 MET D N 1
ATOM 4297 C CA . MET D 1 35 ? 27.638 52.243 6.173 1.00 30.37 31 MET D CA 1
ATOM 4298 C C . MET D 1 35 ? 27.423 52.893 7.533 1.00 31.18 31 MET D C 1
ATOM 4299 O O . MET D 1 35 ? 27.019 52.227 8.492 1.00 30.09 31 MET D O 1
ATOM 4304 N N . ILE D 1 36 ? 27.777 54.173 7.609 1.00 28.85 32 ILE D N 1
ATOM 4305 C CA . ILE D 1 36 ? 27.469 55.025 8.739 1.00 31.84 32 ILE D CA 1
ATOM 4306 C C . ILE D 1 36 ? 26.394 56.021 8.321 1.00 37.78 32 ILE D C 1
ATOM 4307 O O . ILE D 1 36 ? 25.470 56.254 9.089 1.00 36.33 32 ILE D O 1
ATOM 4312 N N . VAL D 1 37 ? 26.586 56.587 7.116 1.00 40.04 33 VAL D N 1
ATOM 4313 C CA . VAL D 1 37 ? 25.781 57.664 6.570 1.00 43.43 33 VAL D CA 1
ATOM 4314 C C . VAL D 1 37 ? 24.612 57.067 5.789 1.00 43.29 33 VAL D C 1
ATOM 4315 O O . VAL D 1 37 ? 24.866 56.450 4.750 1.00 48.87 33 VAL D O 1
ATOM 4319 N N . ASP D 1 38 ? 23.368 57.312 6.253 1.00 35.76 34 ASP D N 1
ATOM 4320 C CA . ASP D 1 38 ? 22.148 57.110 5.472 1.00 34.92 34 ASP D CA 1
ATOM 4321 C C . ASP D 1 38 ? 21.977 58.196 4.403 1.00 32.07 34 ASP D C 1
ATOM 4322 O O . ASP D 1 38 ? 21.936 59.397 4.684 1.00 29.51 34 ASP D O 1
ATOM 4327 N N . ARG D 1 39 ? 21.778 57.735 3.168 1.00 32.27 35 ARG D N 1
ATOM 4328 C CA . ARG D 1 39 ? 21.737 58.567 1.977 1.00 32.30 35 ARG D CA 1
ATOM 4329 C C . ARG D 1 39 ? 20.588 59.571 2.005 1.00 32.64 35 ARG D C 1
ATOM 4330 O O . ARG D 1 39 ? 20.766 60.699 1.550 1.00 27.53 35 ARG D O 1
ATOM 4338 N N . TRP D 1 40 ? 19.424 59.154 2.536 1.00 34.10 36 TRP D N 1
ATOM 4339 C CA . TRP D 1 40 ? 18.238 60.000 2.546 1.00 31.67 36 TRP D CA 1
ATOM 4340 C C . TRP D 1 40 ? 18.335 61.015 3.674 1.00 32.75 36 TRP D C 1
ATOM 4341 O O . TRP D 1 40 ? 18.000 62.188 3.481 1.00 31.43 36 TRP D O 1
ATOM 4352 N N . ASP D 1 41 ? 18.884 60.583 4.824 1.00 34.74 37 ASP D N 1
ATOM 4353 C CA . ASP D 1 41 ? 19.149 61.497 5.929 1.00 33.90 37 ASP D CA 1
ATOM 4354 C C . ASP D 1 41 ? 20.161 62.547 5.514 1.00 31.02 37 ASP D C 1
ATOM 4355 O O . ASP D 1 41 ? 20.008 63.721 5.852 1.00 29.88 37 ASP D O 1
ATOM 4360 N N . LYS D 1 42 ? 21.220 62.149 4.797 1.00 28.38 38 LYS D N 1
ATOM 4361 C CA . LYS D 1 42 ? 22.203 63.145 4.401 1.00 25.75 38 LYS D CA 1
ATOM 4362 C C . LYS D 1 42 ? 21.586 64.203 3.460 1.00 23.74 38 LYS D C 1
ATOM 4363 O O . LYS D 1 42 ? 21.915 65.384 3.553 1.00 29.46 38 LYS D O 1
ATOM 4369 N N . ALA D 1 43 ? 20.772 63.771 2.491 1.00 27.89 39 ALA D N 1
ATOM 4370 C CA . ALA D 1 43 ? 20.155 64.669 1.514 1.00 28.53 39 ALA D CA 1
ATOM 4371 C C . ALA D 1 43 ? 19.253 65.680 2.230 1.00 28.74 39 ALA D C 1
ATOM 4372 O O . ALA D 1 43 ? 19.315 66.868 1.928 1.00 30.00 39 ALA D O 1
ATOM 4374 N N . LYS D 1 44 ? 18.500 65.191 3.228 1.00 35.26 40 LYS D N 1
ATOM 4375 C CA . LYS D 1 44 ? 17.621 66.015 4.061 1.00 35.30 40 LYS D CA 1
ATOM 4376 C C . LYS D 1 44 ? 18.426 67.112 4.749 1.00 34.89 40 LYS D C 1
ATOM 4377 O O . LYS D 1 44 ? 18.117 68.299 4.651 1.00 37.21 40 LYS D O 1
ATOM 4383 N N . LEU D 1 45 ? 19.507 66.718 5.417 1.00 30.93 41 LEU D N 1
ATOM 4384 C CA . LEU D 1 45 ? 20.398 67.664 6.066 1.00 31.39 41 LEU D CA 1
ATOM 4385 C C . LEU D 1 45 ? 20.973 68.715 5.106 1.00 33.85 41 LEU D C 1
ATOM 4386 O O . LEU D 1 45 ? 21.302 69.831 5.527 1.00 31.47 41 LEU D O 1
ATOM 4391 N N . LEU D 1 46 ? 21.216 68.353 3.835 1.00 32.19 42 LEU D N 1
ATOM 4392 C CA . LEU D 1 46 ? 21.767 69.303 2.876 1.00 30.59 42 LEU D CA 1
ATOM 4393 C C . LEU D 1 46 ? 20.655 70.168 2.281 1.00 28.97 42 LEU D C 1
ATOM 4394 O O . LEU D 1 46 ? 20.940 71.000 1.437 1.00 32.45 42 LEU D O 1
ATOM 4399 N N . GLY D 1 47 ? 19.399 69.902 2.642 1.00 36.08 43 GLY D N 1
ATOM 4400 C CA . GLY D 1 47 ? 18.291 70.762 2.246 1.00 37.47 43 GLY D CA 1
ATOM 4401 C C . GLY D 1 47 ? 17.644 70.347 0.928 1.00 37.34 43 GLY D C 1
ATOM 4402 O O . GLY D 1 47 ? 16.897 71.131 0.339 1.00 34.89 43 GLY D O 1
ATOM 4403 N N . PHE D 1 48 ? 17.936 69.121 0.462 1.00 33.01 44 PHE D N 1
ATOM 4404 C CA . PHE D 1 48 ? 17.455 68.651 -0.827 1.00 33.92 44 PHE D CA 1
ATOM 4405 C C . PHE D 1 48 ? 16.004 68.183 -0.690 1.00 34.97 44 PHE D C 1
ATOM 4406 O O . PHE D 1 48 ? 15.561 67.833 0.395 1.00 37.28 44 PHE D O 1
ATOM 4414 N N . GLY D 1 49 ? 15.276 68.165 -1.815 1.00 35.97 45 GLY D N 1
ATOM 4415 C CA . GLY D 1 49 ? 13.863 67.818 -1.838 1.00 37.14 45 GLY D CA 1
ATOM 4416 C C . GLY D 1 49 ? 13.609 66.405 -1.334 1.00 38.52 45 GLY D C 1
ATOM 4417 O O . GLY D 1 49 ? 14.491 65.557 -1.413 1.00 38.84 45 GLY D O 1
ATOM 4418 N N . GLU D 1 50 ? 12.387 66.162 -0.839 1.00 37.61 46 GLU D N 1
ATOM 4419 C CA . GLU D 1 50 ? 11.963 64.846 -0.377 1.00 41.89 46 GLU D CA 1
ATOM 4420 C C . GLU D 1 50 ? 12.336 63.790 -1.398 1.00 36.74 46 GLU D C 1
ATOM 4421 O O . GLU D 1 50 ? 12.224 64.047 -2.588 1.00 38.15 46 GLU D O 1
ATOM 4427 N N . GLY D 1 51 ? 12.714 62.598 -0.917 1.00 37.67 47 GLY D N 1
ATOM 4428 C CA . GLY D 1 51 ? 12.914 61.430 -1.768 1.00 35.61 47 GLY D CA 1
ATOM 4429 C C . GLY D 1 51 ? 14.314 61.392 -2.395 1.00 33.72 47 GLY D C 1
ATOM 4430 O O . GLY D 1 51 ? 14.691 60.399 -3.001 1.00 35.53 47 GLY D O 1
ATOM 4431 N N . THR D 1 52 ? 15.076 62.471 -2.252 1.00 30.88 48 THR D N 1
ATOM 4432 C CA . THR D 1 52 ? 16.427 62.538 -2.779 1.00 31.62 48 THR D CA 1
ATOM 4433 C C . THR D 1 52 ? 17.389 61.828 -1.834 1.00 29.07 48 THR D C 1
ATOM 4434 O O . THR D 1 52 ? 17.233 61.883 -0.614 1.00 28.63 48 THR D O 1
ATOM 4438 N N . SER D 1 53 ? 18.401 61.189 -2.444 1.00 29.03 49 SER D N 1
ATOM 4439 C CA . SER D 1 53 ? 19.452 60.454 -1.759 1.00 26.10 49 SER D CA 1
ATOM 4440 C C . SER D 1 53 ? 20.819 60.917 -2.284 1.00 26.02 49 SER D C 1
ATOM 4441 O O . SER D 1 53 ? 20.954 61.266 -3.481 1.00 23.56 49 SER D O 1
ATOM 4444 N N . ILE D 1 54 ? 21.817 60.926 -1.378 1.00 24.66 50 ILE D N 1
ATOM 4445 C CA . ILE D 1 54 ? 23.190 61.235 -1.755 1.00 24.80 50 ILE D CA 1
ATOM 4446 C C . ILE D 1 54 ? 24.175 60.319 -1.007 1.00 22.92 50 ILE D C 1
ATOM 4447 O O . ILE D 1 54 ? 24.081 60.154 0.207 1.00 22.28 50 ILE D O 1
ATOM 4452 N N . TYR D 1 55 ? 25.120 59.708 -1.737 1.00 21.38 51 TYR D N 1
ATOM 4453 C CA . TYR D 1 55 ? 26.147 58.887 -1.094 1.00 23.51 51 TYR D CA 1
ATOM 4454 C C . TYR D 1 55 ? 27.098 59.713 -0.216 1.00 22.80 51 TYR D C 1
ATOM 4455 O O . TYR D 1 55 ? 27.247 60.926 -0.400 1.00 22.18 51 TYR D O 1
ATOM 4464 N N . ASP D 1 56 ? 27.767 59.045 0.740 1.00 21.99 52 ASP D N 1
ATOM 4465 C CA . ASP D 1 56 ? 28.801 59.685 1.555 1.00 21.16 52 ASP D CA 1
ATOM 4466 C C . ASP D 1 56 ? 29.906 60.285 0.684 1.00 21.04 52 ASP D C 1
ATOM 4467 O O . ASP D 1 56 ? 30.408 61.363 0.972 1.00 19.67 52 ASP D O 1
ATOM 4472 N N . SER D 1 57 ? 30.321 59.563 -0.369 1.00 20.94 53 SER D N 1
ATOM 4473 C CA . SER D 1 57 ? 31.481 59.915 -1.170 1.00 22.74 53 SER D CA 1
ATOM 4474 C C . SER D 1 57 ? 31.282 61.135 -2.071 1.00 24.44 53 SER D C 1
ATOM 4475 O O . SER D 1 57 ? 32.188 61.497 -2.817 1.00 30.69 53 SER D O 1
ATOM 4478 N N . SER D 1 58 ? 30.176 61.848 -1.925 1.00 25.30 54 SER D N 1
ATOM 4479 C CA . SER D 1 58 ? 29.886 62.994 -2.775 1.00 23.54 54 SER D CA 1
ATOM 4480 C C . SER D 1 58 ? 30.409 64.260 -2.105 1.00 26.36 54 SER D C 1
ATOM 4481 O O . SER D 1 58 ? 30.496 64.330 -0.872 1.00 25.77 54 SER D O 1
ATOM 4484 N N . ILE D 1 59 ? 30.788 65.239 -2.943 1.00 22.56 55 ILE D N 1
ATOM 4485 C CA . ILE D 1 59 ? 31.232 66.546 -2.500 1.00 24.43 55 ILE D CA 1
ATOM 4486 C C . ILE D 1 59 ? 30.244 67.603 -2.991 1.00 26.31 55 ILE D C 1
ATOM 4487 O O . ILE D 1 59 ? 29.897 67.631 -4.172 1.00 24.61 55 ILE D O 1
ATOM 4492 N N . VAL D 1 60 ? 29.748 68.429 -2.057 1.00 27.52 56 VAL D N 1
ATOM 4493 C CA . VAL D 1 60 ? 28.708 69.404 -2.370 1.00 26.91 56 VAL D CA 1
ATOM 4494 C C . VAL D 1 60 ? 29.210 70.748 -1.862 1.00 27.88 56 VAL D C 1
ATOM 4495 O O . VAL D 1 60 ? 29.413 70.889 -0.657 1.00 24.38 56 VAL D O 1
ATOM 4499 N N . LEU D 1 61 ? 29.492 71.672 -2.790 1.00 27.41 57 LEU D N 1
ATOM 4500 C CA . LEU D 1 61 ? 30.112 72.949 -2.460 1.00 30.79 57 LEU D CA 1
ATOM 4501 C C . LEU D 1 61 ? 29.108 74.066 -2.732 1.00 32.08 57 LEU D C 1
ATOM 4502 O O . LEU D 1 61 ? 28.485 74.105 -3.798 1.00 26.61 57 LEU D O 1
ATOM 4507 N N . GLY D 1 62 ? 29.027 75.015 -1.797 1.00 34.75 58 GLY D N 1
ATOM 4508 C CA . GLY D 1 62 ? 28.311 76.256 -2.050 1.00 34.97 58 GLY D CA 1
ATOM 4509 C C . GLY D 1 62 ? 26.823 76.008 -2.111 1.00 33.91 58 GLY D C 1
ATOM 4510 O O . GLY D 1 62 ? 26.326 75.080 -1.501 1.00 33.99 58 GLY D O 1
ATOM 4511 N N . GLU D 1 63 ? 26.107 76.818 -2.889 1.00 39.14 59 GLU D N 1
ATOM 4512 C CA . GLU D 1 63 ? 24.664 76.718 -2.941 1.00 37.42 59 GLU D CA 1
ATOM 4513 C C . GLU D 1 63 ? 24.269 75.679 -3.978 1.00 33.65 59 GLU D C 1
ATOM 4514 O O . GLU D 1 63 ? 24.424 75.898 -5.170 1.00 32.74 59 GLU D O 1
ATOM 4520 N N . VAL D 1 64 ? 23.603 74.637 -3.518 1.00 28.50 60 VAL D N 1
ATOM 4521 C CA . VAL D 1 64 ? 23.157 73.590 -4.396 1.00 29.43 60 VAL D CA 1
ATOM 4522 C C . VAL D 1 64 ? 21.740 73.268 -3.998 1.00 31.09 60 VAL D C 1
ATOM 4523 O O . VAL D 1 64 ? 21.503 72.922 -2.842 1.00 32.09 60 VAL D O 1
ATOM 4527 N N . LYS D 1 65 ? 20.821 73.450 -4.951 1.00 30.34 61 LYS D N 1
ATOM 4528 C CA . LYS D 1 65 ? 19.437 73.075 -4.760 1.00 33.79 61 LYS D CA 1
ATOM 4529 C C . LYS D 1 65 ? 19.161 71.821 -5.563 1.00 31.79 61 LYS D C 1
ATOM 4530 O O . LYS D 1 65 ? 19.573 71.723 -6.720 1.00 36.39 61 LYS D O 1
ATOM 4536 N N . VAL D 1 66 ? 18.427 70.888 -4.959 1.00 31.86 62 VAL D N 1
ATOM 4537 C CA . VAL D 1 66 ? 18.049 69.669 -5.635 1.00 30.66 62 VAL D CA 1
ATOM 4538 C C . VAL D 1 66 ? 16.579 69.369 -5.336 1.00 34.81 62 VAL D C 1
ATOM 4539 O O . VAL D 1 66 ? 16.165 69.457 -4.191 1.00 38.60 62 VAL D O 1
ATOM 4543 N N . GLY D 1 67 ? 15.803 69.002 -6.370 1.00 34.90 63 GLY D N 1
ATOM 4544 C CA . GLY D 1 67 ? 14.381 68.698 -6.240 1.00 36.05 63 GLY D CA 1
ATOM 4545 C C . GLY D 1 67 ? 14.095 67.333 -5.617 1.00 36.94 63 GLY D C 1
ATOM 4546 O O . GLY D 1 67 ? 14.918 66.789 -4.878 1.00 41.45 63 GLY D O 1
ATOM 4547 N N . LYS D 1 68 ? 12.901 66.804 -5.915 1.00 35.63 64 LYS D N 1
ATOM 4548 C CA . LYS D 1 68 ? 12.408 65.556 -5.353 1.00 35.35 64 LYS D CA 1
ATOM 4549 C C . LYS D 1 68 ? 12.891 64.376 -6.176 1.00 32.14 64 LYS D C 1
ATOM 4550 O O . LYS D 1 68 ? 12.992 64.449 -7.401 1.00 37.42 64 LYS D O 1
ATOM 4556 N N . ASP D 1 69 ? 13.097 63.269 -5.468 1.00 33.47 65 ASP D N 1
ATOM 4557 C CA . ASP D 1 69 ? 13.322 61.963 -6.063 1.00 36.47 65 ASP D CA 1
ATOM 4558 C C . ASP D 1 69 ? 14.517 61.960 -7.017 1.00 32.29 65 ASP D C 1
ATOM 4559 O O . ASP D 1 69 ? 14.526 61.204 -7.972 1.00 36.30 65 ASP D O 1
ATOM 4564 N N . THR D 1 70 ? 15.530 62.787 -6.750 1.00 34.82 66 THR D N 1
ATOM 4565 C CA . THR D 1 70 ? 16.773 62.736 -7.510 1.00 31.45 66 THR D CA 1
ATOM 4566 C C . THR D 1 70 ? 17.776 61.859 -6.760 1.00 32.04 66 THR D C 1
ATOM 4567 O O . THR D 1 70 ? 17.883 61.946 -5.534 1.00 32.84 66 THR D O 1
ATOM 4571 N N . TRP D 1 71 ? 18.531 61.059 -7.520 1.00 29.67 67 TRP D N 1
ATOM 4572 C CA . TRP D 1 71 ? 19.496 60.100 -6.990 1.00 30.06 67 TRP D CA 1
ATOM 4573 C C . TRP D 1 71 ? 20.896 60.643 -7.270 1.00 27.94 67 TRP D C 1
ATOM 4574 O O . TRP D 1 71 ? 21.208 60.862 -8.436 1.00 26.64 67 TRP D O 1
ATOM 4585 N N . ILE D 1 72 ? 21.687 60.926 -6.214 1.00 25.32 68 ILE D N 1
ATOM 4586 C CA . ILE D 1 72 ? 23.031 61.485 -6.349 1.00 24.45 68 ILE D CA 1
ATOM 4587 C C . ILE D 1 72 ? 24.009 60.369 -5.981 1.00 24.11 68 ILE D C 1
ATOM 4588 O O . ILE D 1 72 ? 23.998 59.835 -4.880 1.00 23.81 68 ILE D O 1
ATOM 4593 N N . GLY D 1 73 ? 24.759 59.961 -6.995 1.00 21.73 69 GLY D N 1
ATOM 4594 C CA . GLY D 1 73 ? 25.542 58.758 -6.944 1.00 24.39 69 GLY D CA 1
ATOM 4595 C C . GLY D 1 73 ? 26.839 58.945 -6.165 1.00 24.06 69 GLY D C 1
ATOM 4596 O O . GLY D 1 73 ? 27.161 60.041 -5.695 1.00 22.28 69 GLY D O 1
ATOM 4597 N N . PRO D 1 74 ? 27.609 57.834 -6.019 1.00 21.28 70 PRO D N 1
ATOM 4598 C CA . PRO D 1 74 ? 28.921 57.875 -5.387 1.00 19.73 70 PRO D CA 1
ATOM 4599 C C . PRO D 1 74 ? 29.943 58.604 -6.241 1.00 20.01 70 PRO D C 1
ATOM 4600 O O . PRO D 1 74 ? 29.787 58.717 -7.468 1.00 18.55 70 PRO D O 1
ATOM 4604 N N . ASN D 1 75 ? 30.971 59.106 -5.542 1.00 18.62 71 ASN D N 1
ATOM 4605 C CA . ASN D 1 75 ? 32.134 59.719 -6.160 1.00 20.93 71 ASN D CA 1
ATOM 4606 C C . ASN D 1 75 ? 31.723 60.908 -7.044 1.00 21.53 71 ASN D C 1
ATOM 4607 O O . ASN D 1 75 ? 32.381 61.194 -8.052 1.00 19.81 71 ASN D O 1
ATOM 4612 N N . THR D 1 76 ? 30.641 61.602 -6.662 1.00 20.06 72 THR D N 1
ATOM 4613 C CA . THR D 1 76 ? 30.139 62.736 -7.423 1.00 21.01 72 THR D CA 1
ATOM 4614 C C . THR D 1 76 ? 30.637 64.074 -6.859 1.00 20.49 72 THR D C 1
ATOM 4615 O O . THR D 1 76 ? 31.061 64.192 -5.685 1.00 18.94 72 THR D O 1
ATOM 4619 N N . ILE D 1 77 ? 30.597 65.094 -7.736 1.00 21.43 73 ILE D N 1
ATOM 4620 C CA . ILE D 1 77 ? 30.868 66.466 -7.345 1.00 23.84 73 ILE D CA 1
ATOM 4621 C C . ILE D 1 77 ? 29.686 67.324 -7.784 1.00 24.05 73 ILE D C 1
ATOM 4622 O O . ILE D 1 77 ? 29.341 67.347 -8.965 1.00 23.43 73 ILE D O 1
ATOM 4627 N N . LEU D 1 78 ? 29.050 67.999 -6.809 1.00 24.57 74 LEU D N 1
ATOM 4628 C CA . LEU D 1 78 ? 28.023 68.994 -7.096 1.00 25.31 74 LEU D CA 1
ATOM 4629 C C . LEU D 1 78 ? 28.566 70.348 -6.645 1.00 25.50 74 LEU D C 1
ATOM 4630 O O . LEU D 1 78 ? 28.480 70.689 -5.469 1.00 24.23 74 LEU D O 1
ATOM 4635 N N . ASP D 1 79 ? 29.209 71.070 -7.558 1.00 24.52 75 ASP D N 1
ATOM 4636 C CA . ASP D 1 79 ? 29.868 72.310 -7.222 1.00 26.44 75 ASP D CA 1
ATOM 4637 C C . ASP D 1 79 ? 28.973 73.510 -7.554 1.00 29.78 75 ASP D C 1
ATOM 4638 O O . ASP D 1 79 ? 28.838 73.906 -8.716 1.00 29.42 75 ASP D O 1
ATOM 4643 N N . GLY D 1 80 ? 28.484 74.158 -6.499 1.00 30.52 76 GLY D N 1
ATOM 4644 C CA . GLY D 1 80 ? 27.687 75.370 -6.656 1.00 32.80 76 GLY D CA 1
ATOM 4645 C C . GLY D 1 80 ? 28.405 76.619 -6.179 1.00 32.90 76 GLY D C 1
ATOM 4646 O O . GLY D 1 80 ? 27.760 77.638 -5.990 1.00 38.10 76 GLY D O 1
ATOM 4647 N N . SER D 1 81 ? 29.727 76.554 -6.047 1.00 32.39 77 SER D N 1
ATOM 4648 C CA . SER D 1 81 ? 30.504 77.608 -5.422 1.00 37.96 77 SER D CA 1
ATOM 4649 C C . SER D 1 81 ? 30.521 78.889 -6.258 1.00 41.49 77 SER D C 1
ATOM 4650 O O . SER D 1 81 ? 30.819 79.963 -5.730 1.00 34.65 77 SER D O 1
ATOM 4653 N N . GLY D 1 82 ? 30.256 78.761 -7.566 1.00 37.82 78 GLY D N 1
ATOM 4654 C CA . GLY D 1 82 ? 30.484 79.863 -8.490 1.00 37.33 78 GLY D CA 1
ATOM 4655 C C . GLY D 1 82 ? 29.164 80.377 -9.040 1.00 38.16 78 GLY D C 1
ATOM 4656 O O . GLY D 1 82 ? 28.999 80.524 -10.249 1.00 44.34 78 GLY D O 1
ATOM 4657 N N . GLY D 1 83 ? 28.224 80.621 -8.128 1.00 36.39 79 GLY D N 1
ATOM 4658 C CA . GLY D 1 83 ? 26.983 81.273 -8.476 1.00 36.72 79 GLY D CA 1
ATOM 4659 C C . GLY D 1 83 ? 25.785 80.352 -8.367 1.00 34.88 79 GLY D C 1
ATOM 4660 O O . GLY D 1 83 ? 24.697 80.708 -8.788 1.00 31.91 79 GLY D O 1
ATOM 4661 N N . GLY D 1 84 ? 25.983 79.150 -7.827 1.00 35.19 80 GLY D N 1
ATOM 4662 C CA . GLY D 1 84 ? 24.857 78.295 -7.512 1.00 31.64 80 GLY D CA 1
ATOM 4663 C C . GLY D 1 84 ? 24.622 77.236 -8.579 1.00 34.23 80 GLY D C 1
ATOM 4664 O O . GLY D 1 84 ? 24.825 77.477 -9.775 1.00 34.73 80 GLY D O 1
ATOM 4665 N N . LEU D 1 85 ? 24.181 76.068 -8.118 1.00 29.64 81 LEU D N 1
ATOM 4666 C CA . LEU D 1 85 ? 23.865 74.961 -8.998 1.00 30.56 81 LEU D CA 1
ATOM 4667 C C . LEU D 1 85 ? 22.456 74.531 -8.651 1.00 28.03 81 LEU D C 1
ATOM 4668 O O . LEU D 1 85 ? 22.152 74.353 -7.476 1.00 29.03 81 LEU D O 1
ATOM 4673 N N . ILE D 1 86 ? 21.612 74.369 -9.661 1.00 30.72 82 ILE D N 1
ATOM 4674 C CA . ILE D 1 86 ? 20.257 73.919 -9.407 1.00 34.20 82 ILE D CA 1
ATOM 4675 C C . ILE D 1 86 ? 20.019 72.666 -10.225 1.00 31.43 82 ILE D C 1
ATOM 4676 O O . ILE D 1 86 ? 20.373 72.624 -11.397 1.00 40.48 82 ILE D O 1
ATOM 4681 N N . ILE D 1 87 ? 19.407 71.673 -9.592 1.00 27.45 83 ILE D N 1
ATOM 4682 C CA . ILE D 1 87 ? 19.124 70.406 -10.221 1.00 28.67 83 ILE D CA 1
ATOM 4683 C C . ILE D 1 87 ? 17.661 70.133 -9.962 1.00 30.07 83 ILE D C 1
ATOM 4684 O O . ILE D 1 87 ? 17.198 70.337 -8.854 1.00 34.19 83 ILE D O 1
ATOM 4689 N N . GLY D 1 88 ? 16.972 69.603 -10.962 1.00 34.47 84 GLY D N 1
ATOM 4690 C CA . GLY D 1 88 ? 15.554 69.317 -10.840 1.00 38.70 84 GLY D CA 1
ATOM 4691 C C . GLY D 1 88 ? 15.240 68.042 -10.051 1.00 38.44 84 GLY D C 1
ATOM 4692 O O . GLY D 1 88 ? 16.048 67.555 -9.247 1.00 36.52 84 GLY D O 1
ATOM 4693 N N . SER D 1 89 ? 14.017 67.556 -10.299 1.00 32.87 85 SER D N 1
ATOM 4694 C CA . SER D 1 89 ? 13.438 66.357 -9.724 1.00 31.91 85 SER D CA 1
ATOM 4695 C C . SER D 1 89 ? 13.556 65.169 -10.671 1.00 30.59 85 SER D C 1
ATOM 4696 O O . SER D 1 89 ? 13.670 65.353 -11.880 1.00 36.77 85 SER D O 1
ATOM 4699 N N . ASN D 1 90 ? 13.551 63.965 -10.076 1.00 28.60 86 ASN D N 1
ATOM 4700 C CA . ASN D 1 90 ? 13.663 62.662 -10.717 1.00 34.97 86 ASN D CA 1
ATOM 4701 C C . ASN D 1 90 ? 14.922 62.513 -11.576 1.00 34.99 86 ASN D C 1
ATOM 4702 O O . ASN D 1 90 ? 14.902 61.774 -12.553 1.00 34.64 86 ASN D O 1
ATOM 4707 N N . CYS D 1 91 ? 16.018 63.191 -11.224 1.00 31.49 87 CYS D N 1
ATOM 4708 C CA . CYS D 1 91 ? 17.225 63.068 -12.027 1.00 33.25 87 CYS D CA 1
ATOM 4709 C C . CYS D 1 91 ? 18.095 61.915 -11.530 1.00 33.11 87 CYS D C 1
ATOM 4710 O O . CYS D 1 91 ? 18.153 61.649 -10.333 1.00 30.36 87 CYS D O 1
ATOM 4713 N N . SER D 1 92 ? 18.755 61.238 -12.481 1.00 31.36 88 SER D N 1
ATOM 4714 C CA . SER D 1 92 ? 19.833 60.297 -12.203 1.00 28.39 88 SER D CA 1
ATOM 4715 C C . SER D 1 92 ? 21.163 61.020 -12.342 1.00 26.05 88 SER D C 1
ATOM 4716 O O . SER D 1 92 ? 21.552 61.383 -13.449 1.00 26.22 88 SER D O 1
ATOM 4719 N N . ILE D 1 93 ? 21.846 61.249 -11.216 1.00 25.27 89 ILE D N 1
ATOM 4720 C CA . ILE D 1 93 ? 23.192 61.794 -11.240 1.00 25.87 89 ILE D CA 1
ATOM 4721 C C . ILE D 1 93 ? 24.126 60.618 -10.971 1.00 24.76 89 ILE D C 1
ATOM 4722 O O . ILE D 1 93 ? 24.352 60.265 -9.815 1.00 25.40 89 ILE D O 1
ATOM 4727 N N . SER D 1 94 ? 24.584 59.990 -12.062 1.00 21.55 90 SER D N 1
ATOM 4728 C CA . SER D 1 94 ? 25.323 58.727 -12.016 1.00 24.13 90 SER D CA 1
ATOM 4729 C C . SER D 1 94 ? 26.633 58.842 -11.217 1.00 20.40 90 SER D C 1
ATOM 4730 O O . SER D 1 94 ? 27.207 59.909 -11.069 1.00 19.04 90 SER D O 1
ATOM 4733 N N . ALA D 1 95 ? 27.161 57.687 -10.809 1.00 20.16 91 ALA D N 1
ATOM 4734 C CA . ALA D 1 95 ? 28.486 57.609 -10.201 1.00 19.11 91 ALA D CA 1
ATOM 4735 C C . ALA D 1 95 ? 29.510 58.364 -11.043 1.00 19.32 91 ALA D C 1
ATOM 4736 O O . ALA D 1 95 ? 29.557 58.229 -12.284 1.00 18.80 91 ALA D O 1
ATOM 4738 N N . GLY D 1 96 ? 30.326 59.171 -10.351 1.00 17.28 92 GLY D N 1
ATOM 4739 C CA . GLY D 1 96 ? 31.438 59.846 -10.973 1.00 18.14 92 GLY D CA 1
ATOM 4740 C C . GLY D 1 96 ? 31.056 61.126 -11.711 1.00 20.94 92 GLY D C 1
ATOM 4741 O O . GLY D 1 96 ? 31.926 61.802 -12.229 1.00 20.81 92 GLY D O 1
ATOM 4742 N N . VAL D 1 97 ? 29.764 61.471 -11.783 1.00 20.64 93 VAL D N 1
ATOM 4743 C CA . VAL D 1 97 ? 29.411 62.725 -12.435 1.00 20.81 93 VAL D CA 1
ATOM 4744 C C . VAL D 1 97 ? 29.965 63.893 -11.630 1.00 18.25 93 VAL D C 1
ATOM 4745 O O . VAL D 1 97 ? 29.916 63.888 -10.394 1.00 19.60 93 VAL D O 1
ATOM 4749 N N . GLN D 1 98 ? 30.553 64.859 -12.354 1.00 20.36 94 GLN D N 1
ATOM 4750 C CA . GLN D 1 98 ? 31.106 66.075 -11.782 1.00 19.90 94 GLN D CA 1
ATOM 4751 C C . GLN D 1 98 ? 30.440 67.263 -12.484 1.00 20.36 94 GLN D C 1
ATOM 4752 O O . GLN D 1 98 ? 30.519 67.372 -13.713 1.00 20.14 94 GLN D O 1
ATOM 4758 N N . ILE D 1 99 ? 29.814 68.138 -11.670 1.00 20.75 95 ILE D N 1
ATOM 4759 C CA . ILE D 1 99 ? 29.079 69.313 -12.145 1.00 23.86 95 ILE D CA 1
ATOM 4760 C C . ILE D 1 99 ? 29.684 70.565 -11.515 1.00 22.72 95 ILE D C 1
ATOM 4761 O O . ILE D 1 99 ? 29.649 70.708 -10.275 1.00 24.08 95 ILE D O 1
ATOM 4766 N N . TYR D 1 100 ? 30.212 71.464 -12.364 1.00 21.12 96 TYR D N 1
ATOM 4767 C CA . TYR D 1 100 ? 30.991 72.601 -11.902 1.00 23.76 96 TYR D CA 1
ATOM 4768 C C . TYR D 1 100 ? 30.309 73.947 -12.175 1.00 23.87 96 TYR D C 1
ATOM 4769 O O . TYR D 1 100 ? 29.586 74.083 -13.145 1.00 25.87 96 TYR D O 1
ATOM 4778 N N . THR D 1 101 ? 30.630 74.920 -11.313 1.00 26.65 97 THR D N 1
ATOM 4779 C CA . THR D 1 101 ? 30.298 76.325 -11.522 1.00 27.47 97 THR D CA 1
ATOM 4780 C C . THR D 1 101 ? 31.555 77.182 -11.446 1.00 29.00 97 THR D C 1
ATOM 4781 O O . THR D 1 101 ? 31.461 78.408 -11.452 1.00 34.51 97 THR D O 1
ATOM 4785 N N . HIS D 1 102 ? 32.745 76.566 -11.454 1.00 27.49 98 HIS D N 1
ATOM 4786 C CA . HIS D 1 102 ? 33.975 77.324 -11.482 1.00 28.45 98 HIS D CA 1
ATOM 4787 C C . HIS D 1 102 ? 35.055 76.479 -12.139 1.00 29.36 98 HIS D C 1
ATOM 4788 O O . HIS D 1 102 ? 34.880 75.269 -12.309 1.00 27.51 98 HIS D O 1
ATOM 4795 N N . ASP D 1 103 ? 36.171 77.130 -12.455 1.00 28.20 99 ASP D N 1
ATOM 4796 C CA . ASP D 1 103 ? 37.407 76.409 -12.715 1.00 32.27 99 ASP D CA 1
ATOM 4797 C C . ASP D 1 103 ? 38.584 77.288 -12.338 1.00 32.00 99 ASP D C 1
ATOM 4798 O O . ASP D 1 103 ? 38.432 78.499 -12.164 1.00 31.91 99 ASP D O 1
ATOM 4803 N N . THR D 1 104 ? 39.758 76.656 -12.268 1.00 28.56 100 THR D N 1
ATOM 4804 C CA . THR D 1 104 ? 40.967 77.289 -11.791 1.00 28.90 100 THR D CA 1
ATOM 4805 C C . THR D 1 104 ? 42.045 77.258 -12.866 1.00 26.27 100 THR D C 1
ATOM 4806 O O . THR D 1 104 ? 43.231 77.287 -12.545 1.00 28.80 100 THR D O 1
ATOM 4810 N N . VAL D 1 105 ? 41.654 77.176 -14.142 1.00 27.30 101 VAL D N 1
ATOM 4811 C CA . VAL D 1 105 ? 42.658 77.066 -15.192 1.00 28.52 101 VAL D CA 1
ATOM 4812 C C . VAL D 1 105 ? 43.569 78.303 -15.154 1.00 27.57 101 VAL D C 1
ATOM 4813 O O . VAL D 1 105 ? 44.784 78.166 -15.185 1.00 27.48 101 VAL D O 1
ATOM 4817 N N . ARG D 1 106 ? 42.977 79.510 -15.141 1.00 33.04 102 ARG D N 1
ATOM 4818 C CA . ARG D 1 106 ? 43.786 80.724 -15.237 1.00 35.65 102 ARG D CA 1
ATOM 4819 C C . ARG D 1 106 ? 44.619 80.905 -13.971 1.00 33.47 102 ARG D C 1
ATOM 4820 O O . ARG D 1 106 ? 45.775 81.301 -14.059 1.00 33.71 102 ARG D O 1
ATOM 4828 N N . LYS D 1 107 ? 44.041 80.602 -12.798 1.00 36.46 103 LYS D N 1
ATOM 4829 C CA . LYS D 1 107 ? 44.774 80.761 -11.546 1.00 35.78 103 LYS D CA 1
ATOM 4830 C C . LYS D 1 107 ? 46.073 79.959 -11.604 1.00 34.13 103 LYS D C 1
ATOM 4831 O O . LYS D 1 107 ? 47.124 80.446 -11.168 1.00 33.65 103 LYS D O 1
ATOM 4837 N N . SER D 1 108 ? 46.002 78.715 -12.116 1.00 32.02 104 SER D N 1
ATOM 4838 C CA . SER D 1 108 ? 47.170 77.849 -12.190 1.00 28.13 104 SER D CA 1
ATOM 4839 C C . SER D 1 108 ? 48.133 78.292 -13.293 1.00 28.74 104 SER D C 1
ATOM 4840 O O . SER D 1 108 ? 49.346 78.287 -13.108 1.00 31.16 104 SER D O 1
ATOM 4843 N N . LEU D 1 109 ? 47.600 78.579 -14.479 1.00 31.26 105 LEU D N 1
ATOM 4844 C CA . LEU D 1 109 ? 48.446 78.815 -15.639 1.00 34.36 105 LEU D CA 1
ATOM 4845 C C . LEU D 1 109 ? 49.212 80.133 -15.484 1.00 38.15 105 LEU D C 1
ATOM 4846 O O . LEU D 1 109 ? 50.274 80.291 -16.088 1.00 35.42 105 LEU D O 1
ATOM 4851 N N . SER D 1 110 ? 48.672 81.033 -14.646 1.00 39.79 106 SER D N 1
ATOM 4852 C CA . SER D 1 110 ? 49.260 82.341 -14.388 1.00 42.74 106 SER D CA 1
ATOM 4853 C C . SER D 1 110 ? 50.182 82.292 -13.173 1.00 46.36 106 SER D C 1
ATOM 4854 O O . SER D 1 110 ? 50.528 83.327 -12.614 1.00 46.40 106 SER D O 1
ATOM 4857 N N . GLY D 1 111 ? 50.521 81.084 -12.719 1.00 41.44 107 GLY D N 1
ATOM 4858 C CA . GLY D 1 111 ? 51.352 80.920 -11.540 1.00 42.90 107 GLY D CA 1
ATOM 4859 C C . GLY D 1 111 ? 50.702 81.437 -10.258 1.00 42.75 107 GLY D C 1
ATOM 4860 O O . GLY D 1 111 ? 51.405 81.709 -9.290 1.00 43.73 107 GLY D O 1
ATOM 4861 N N . GLY D 1 112 ? 49.367 81.532 -10.232 1.00 47.65 108 GLY D N 1
ATOM 4862 C CA . GLY D 1 112 ? 48.649 81.816 -9.001 1.00 46.93 108 GLY D CA 1
ATOM 4863 C C . GLY D 1 112 ? 48.011 83.199 -8.990 1.00 50.41 108 GLY D C 1
ATOM 4864 O O . GLY D 1 112 ? 47.245 83.497 -8.080 1.00 55.44 108 GLY D O 1
ATOM 4865 N N . LYS D 1 113 ? 48.306 84.027 -9.996 1.00 48.49 109 LYS D N 1
ATOM 4866 C CA . LYS D 1 113 ? 47.849 85.416 -10.009 1.00 53.17 109 LYS D CA 1
ATOM 4867 C C . LYS D 1 113 ? 46.340 85.523 -10.221 1.00 50.35 109 LYS D C 1
ATOM 4868 O O . LYS D 1 113 ? 45.629 86.090 -9.387 1.00 50.57 109 LYS D O 1
ATOM 4874 N N . ALA D 1 114 ? 45.862 84.984 -11.352 1.00 44.87 110 ALA D N 1
ATOM 4875 C CA . ALA D 1 114 ? 44.505 85.193 -11.830 1.00 38.26 110 ALA D CA 1
ATOM 4876 C C . ALA D 1 114 ? 43.471 84.677 -10.834 1.00 40.47 110 ALA D C 1
ATOM 4877 O O . ALA D 1 114 ? 43.720 83.729 -10.101 1.00 42.98 110 ALA D O 1
ATOM 4879 N N . ASP D 1 115 ? 42.300 85.307 -10.848 1.00 38.68 111 ASP D N 1
ATOM 4880 C CA . ASP D 1 115 ? 41.149 84.874 -10.075 1.00 42.10 111 ASP D CA 1
ATOM 4881 C C . ASP D 1 115 ? 40.574 83.558 -10.613 1.00 40.15 111 ASP D C 1
ATOM 4882 O O . ASP D 1 115 ? 40.701 83.244 -11.792 1.00 33.36 111 ASP D O 1
ATOM 4887 N N . ILE D 1 116 ? 39.854 82.854 -9.739 1.00 39.79 112 ILE D N 1
ATOM 4888 C CA . ILE D 1 116 ? 38.978 81.758 -10.134 1.00 43.48 112 ILE D CA 1
ATOM 4889 C C . ILE D 1 116 ? 37.874 82.312 -11.042 1.00 39.45 112 ILE D C 1
ATOM 4890 O O . ILE D 1 116 ? 37.383 83.400 -10.788 1.00 41.01 112 ILE D O 1
ATOM 4895 N N . ASP D 1 117 ? 37.506 81.564 -12.097 1.00 37.94 113 ASP D N 1
ATOM 4896 C CA . ASP D 1 117 ? 36.434 81.926 -13.011 1.00 35.02 113 ASP D CA 1
ATOM 4897 C C . ASP D 1 117 ? 35.169 81.151 -12.655 1.00 35.62 113 ASP D C 1
ATOM 4898 O O . ASP D 1 117 ? 35.214 79.966 -12.342 1.00 36.43 113 ASP D O 1
ATOM 4903 N N . LYS D 1 118 ? 34.019 81.834 -12.717 1.00 32.76 114 LYS D N 1
ATOM 4904 C CA . LYS D 1 118 ? 32.795 81.324 -12.134 1.00 35.19 114 LYS D CA 1
ATOM 4905 C C . LYS D 1 118 ? 31.629 81.583 -13.056 1.00 33.92 114 LYS D C 1
ATOM 4906 O O . LYS D 1 118 ? 31.625 82.591 -13.740 1.00 36.74 114 LYS D O 1
ATOM 4912 N N . ALA D 1 119 ? 30.619 80.731 -12.947 1.00 28.23 115 ALA D N 1
ATOM 4913 C CA . ALA D 1 119 ? 29.394 80.879 -13.704 1.00 32.78 115 ALA D CA 1
ATOM 4914 C C . ALA D 1 119 ? 28.418 79.806 -13.257 1.00 32.55 115 ALA D C 1
ATOM 4915 O O . ALA D 1 119 ? 28.802 78.641 -13.171 1.00 32.35 115 ALA D O 1
ATOM 4917 N N . SER D 1 120 ? 27.143 80.173 -13.073 1.00 31.78 116 SER D N 1
ATOM 4918 C CA . SER D 1 120 ? 26.165 79.273 -12.485 1.00 32.84 116 SER D CA 1
ATOM 4919 C C . SER D 1 120 ? 25.773 78.208 -13.495 1.00 31.77 116 SER D C 1
ATOM 4920 O O . SER D 1 120 ? 25.956 78.383 -14.700 1.00 32.66 116 SER D O 1
ATOM 4923 N N . THR D 1 121 ? 25.202 77.121 -12.982 1.00 29.86 117 THR D N 1
ATOM 4924 C CA . THR D 1 121 ? 24.877 75.959 -13.795 1.00 28.33 117 THR D CA 1
ATOM 4925 C C . THR D 1 121 ? 23.510 75.430 -13.383 1.00 26.34 117 THR D C 1
ATOM 4926 O O . THR D 1 121 ? 23.118 75.481 -12.217 1.00 29.10 117 THR D O 1
ATOM 4930 N N . ARG D 1 122 ? 22.768 74.908 -14.344 1.00 27.46 118 ARG D N 1
ATOM 4931 C CA . ARG D 1 122 ? 21.416 74.487 -14.060 1.00 30.53 118 ARG D CA 1
ATOM 4932 C C . ARG D 1 122 ? 21.106 73.210 -14.814 1.00 30.64 118 ARG D C 1
ATOM 4933 O O . ARG D 1 122 ? 21.457 73.089 -15.984 1.00 35.66 118 ARG D O 1
ATOM 4941 N N . ILE D 1 123 ? 20.376 72.316 -14.155 1.00 30.38 119 ILE D N 1
ATOM 4942 C CA . ILE D 1 123 ? 19.923 71.086 -14.771 1.00 29.76 119 ILE D CA 1
ATOM 4943 C C . ILE D 1 123 ? 18.446 70.925 -14.473 1.00 31.02 119 ILE D C 1
ATOM 4944 O O . ILE D 1 123 ? 18.043 70.981 -13.314 1.00 30.91 119 ILE D O 1
ATOM 4949 N N . GLY D 1 124 ? 17.672 70.626 -15.516 1.00 34.76 120 GLY D N 1
ATOM 4950 C CA . GLY D 1 124 ? 16.223 70.538 -15.404 1.00 33.22 120 GLY D CA 1
ATOM 4951 C C . GLY D 1 124 ? 15.802 69.288 -14.658 1.00 39.24 120 GLY D C 1
ATOM 4952 O O . GLY D 1 124 ? 16.631 68.649 -14.008 1.00 40.79 120 GLY D O 1
ATOM 4953 N N . SER D 1 125 ? 14.507 68.960 -14.752 1.00 33.87 121 SER D N 1
ATOM 4954 C CA . SER D 1 125 ? 13.967 67.744 -14.166 1.00 34.55 121 SER D CA 1
ATOM 4955 C C . SER D 1 125 ? 13.959 66.624 -15.197 1.00 33.05 121 SER D C 1
ATOM 4956 O O . SER D 1 125 ? 14.063 66.878 -16.395 1.00 34.49 121 SER D O 1
ATOM 4959 N N . ASP D 1 126 ? 13.853 65.386 -14.701 1.00 36.74 122 ASP D N 1
ATOM 4960 C CA . ASP D 1 126 ? 13.723 64.179 -15.506 1.00 36.34 122 ASP D CA 1
ATOM 4961 C C . ASP D 1 126 ? 14.933 63.984 -16.423 1.00 35.85 122 ASP D C 1
ATOM 4962 O O . ASP D 1 126 ? 14.792 63.547 -17.560 1.00 33.49 122 ASP D O 1
ATOM 4967 N N . CYS D 1 127 ? 16.131 64.315 -15.936 1.00 34.31 123 CYS D N 1
ATOM 4968 C CA . CYS D 1 127 ? 17.341 64.161 -16.727 1.00 32.86 123 CYS D CA 1
ATOM 4969 C C . CYS D 1 127 ? 18.119 62.943 -16.246 1.00 31.26 123 CYS D C 1
ATOM 4970 O O . CYS D 1 127 ? 18.038 62.586 -15.064 1.00 32.08 123 CYS D O 1
ATOM 4973 N N . TYR D 1 128 ? 18.870 62.328 -17.174 1.00 29.12 124 TYR D N 1
ATOM 4974 C CA . TYR D 1 128 ? 19.796 61.241 -16.873 1.00 29.29 124 TYR D CA 1
ATOM 4975 C C . TYR D 1 128 ? 21.203 61.718 -17.216 1.00 29.62 124 TYR D C 1
ATOM 4976 O O . TYR D 1 128 ? 21.419 62.187 -18.340 1.00 30.91 124 TYR D O 1
ATOM 4985 N N . LEU D 1 129 ? 22.129 61.727 -16.231 1.00 27.23 125 LEU D N 1
ATOM 4986 C CA . LEU D 1 129 ? 23.535 62.041 -16.503 1.00 28.00 125 LEU D CA 1
ATOM 4987 C C . LEU D 1 129 ? 24.309 60.752 -16.287 1.00 27.30 125 LEU D C 1
ATOM 4988 O O . LEU D 1 129 ? 24.317 60.227 -15.168 1.00 24.77 125 LEU D O 1
ATOM 4993 N N . GLY D 1 130 ? 24.847 60.217 -17.384 1.00 26.41 126 GLY D N 1
ATOM 4994 C CA . GLY D 1 130 ? 25.502 58.925 -17.371 1.00 25.54 126 GLY D CA 1
ATOM 4995 C C . GLY D 1 130 ? 26.816 58.980 -16.585 1.00 21.54 126 GLY D C 1
ATOM 4996 O O . GLY D 1 130 ? 27.389 60.046 -16.343 1.00 18.75 126 GLY D O 1
ATOM 4997 N N . PRO D 1 131 ? 27.321 57.799 -16.204 1.00 19.58 127 PRO D N 1
ATOM 4998 C CA . PRO D 1 131 ? 28.599 57.683 -15.491 1.00 19.43 127 PRO D CA 1
ATOM 4999 C C . PRO D 1 131 ? 29.687 58.590 -16.043 1.00 18.07 127 PRO D C 1
ATOM 5000 O O . PRO D 1 131 ? 29.918 58.620 -17.264 1.00 19.41 127 PRO D O 1
ATOM 5004 N N . ASN D 1 132 ? 30.350 59.296 -15.117 1.00 18.85 128 ASN D N 1
ATOM 5005 C CA . ASN D 1 132 ? 31.548 60.081 -15.381 1.00 20.42 128 ASN D CA 1
ATOM 5006 C C . ASN D 1 132 ? 31.281 61.231 -16.353 1.00 20.92 128 ASN D C 1
ATOM 5007 O O . ASN D 1 132 ? 32.214 61.767 -16.949 1.00 24.98 128 ASN D O 1
ATOM 5012 N N . THR D 1 133 ? 30.014 61.628 -16.500 1.00 21.14 129 THR D N 1
ATOM 5013 C CA . THR D 1 133 ? 29.723 62.888 -17.181 1.00 22.64 129 THR D CA 1
ATOM 5014 C C . THR D 1 133 ? 30.344 64.076 -16.438 1.00 22.06 129 THR D C 1
ATOM 5015 O O . THR D 1 133 ? 30.256 64.157 -15.220 1.00 22.09 129 THR D O 1
ATOM 5019 N N . ILE D 1 134 ? 30.976 64.995 -17.193 1.00 21.27 130 ILE D N 1
ATOM 5020 C CA . ILE D 1 134 ? 31.505 66.247 -16.673 1.00 22.64 130 ILE D CA 1
ATOM 5021 C C . ILE D 1 134 ? 30.689 67.406 -17.262 1.00 23.86 130 ILE D C 1
ATOM 5022 O O . ILE D 1 134 ? 30.579 67.505 -18.482 1.00 21.98 130 ILE D O 1
ATOM 5027 N N . ILE D 1 135 ? 30.104 68.247 -16.389 1.00 25.54 131 ILE D N 1
ATOM 5028 C CA . ILE D 1 135 ? 29.407 69.484 -16.762 1.00 24.52 131 ILE D CA 1
ATOM 5029 C C . ILE D 1 135 ? 30.220 70.688 -16.289 1.00 24.04 131 ILE D C 1
ATOM 5030 O O . ILE D 1 135 ? 30.507 70.833 -15.101 1.00 25.09 131 ILE D O 1
ATOM 5035 N N . VAL D 1 136 ? 30.623 71.550 -17.221 1.00 23.15 132 VAL D N 1
ATOM 5036 C CA . VAL D 1 136 ? 31.438 72.708 -16.909 1.00 28.68 132 VAL D CA 1
ATOM 5037 C C . VAL D 1 136 ? 30.545 73.902 -16.527 1.00 25.02 132 VAL D C 1
ATOM 5038 O O . VAL D 1 136 ? 29.324 73.860 -16.650 1.00 27.63 132 VAL D O 1
ATOM 5042 N N . LYS D 1 137 ? 31.177 74.934 -15.986 1.00 27.94 133 LYS D N 1
ATOM 5043 C CA . LYS D 1 137 ? 30.452 76.098 -15.483 1.00 29.62 133 LYS D CA 1
ATOM 5044 C C . LYS D 1 137 ? 29.698 76.775 -16.613 1.00 31.45 133 LYS D C 1
ATOM 5045 O O . LYS D 1 137 ? 30.152 76.748 -17.747 1.00 28.61 133 LYS D O 1
ATOM 5051 N N . GLY D 1 138 ? 28.545 77.374 -16.280 1.00 35.92 134 GLY D N 1
ATOM 5052 C CA . GLY D 1 138 ? 27.814 78.203 -17.222 1.00 33.40 134 GLY D CA 1
ATOM 5053 C C . GLY D 1 138 ? 26.755 77.398 -17.961 1.00 36.72 134 GLY D C 1
ATOM 5054 O O . GLY D 1 138 ? 25.975 77.951 -18.708 1.00 44.46 134 GLY D O 1
ATOM 5055 N N . VAL D 1 139 ? 26.688 76.081 -17.742 1.00 36.35 135 VAL D N 1
ATOM 5056 C CA . VAL D 1 139 ? 25.878 75.265 -18.615 1.00 33.11 135 VAL D CA 1
ATOM 5057 C C . VAL D 1 139 ? 24.456 75.199 -18.081 1.00 34.74 135 VAL D C 1
ATOM 5058 O O . VAL D 1 139 ? 24.229 75.003 -16.885 1.00 33.75 135 VAL D O 1
ATOM 5062 N N . LYS D 1 140 ? 23.512 75.266 -19.023 1.00 33.95 136 LYS D N 1
ATOM 5063 C CA . LYS D 1 140 ? 22.112 75.102 -18.737 1.00 35.69 136 LYS D CA 1
ATOM 5064 C C . LYS D 1 140 ? 21.636 73.864 -19.488 1.00 36.25 136 LYS D C 1
ATOM 5065 O O . LYS D 1 140 ? 21.751 73.791 -20.716 1.00 40.41 136 LYS D O 1
ATOM 5071 N N . ILE D 1 141 ? 21.106 72.893 -18.744 1.00 30.34 137 ILE D N 1
ATOM 5072 C CA . ILE D 1 141 ? 20.569 71.688 -19.330 1.00 32.85 137 ILE D CA 1
ATOM 5073 C C . ILE D 1 141 ? 19.073 71.709 -19.104 1.00 33.43 137 ILE D C 1
ATOM 5074 O O . ILE D 1 141 ? 18.629 71.940 -17.985 1.00 33.33 137 ILE D O 1
ATOM 5079 N N . GLY D 1 142 ? 18.319 71.448 -20.171 1.00 35.20 138 GLY D N 1
ATOM 5080 C CA . GLY D 1 142 ? 16.870 71.517 -20.121 1.00 39.25 138 GLY D CA 1
ATOM 5081 C C . GLY D 1 142 ? 16.292 70.405 -19.271 1.00 40.76 138 GLY D C 1
ATOM 5082 O O . GLY D 1 142 ? 16.993 69.859 -18.426 1.00 40.88 138 GLY D O 1
ATOM 5083 N N . ASP D 1 143 ? 15.004 70.120 -19.492 1.00 39.28 139 ASP D N 1
ATOM 5084 C CA . ASP D 1 143 ? 14.317 68.985 -18.904 1.00 39.71 139 ASP D CA 1
ATOM 5085 C C . ASP D 1 143 ? 14.372 67.804 -19.875 1.00 35.76 139 ASP D C 1
ATOM 5086 O O . ASP D 1 143 ? 14.479 67.988 -21.088 1.00 35.26 139 ASP D O 1
ATOM 5091 N N . ARG D 1 144 ? 14.281 66.589 -19.320 1.00 33.65 140 ARG D N 1
ATOM 5092 C CA . ARG D 1 144 ? 14.131 65.355 -20.086 1.00 36.56 140 ARG D CA 1
ATOM 5093 C C . ARG D 1 144 ? 15.308 65.220 -21.065 1.00 36.45 140 ARG D C 1
ATOM 5094 O O . ARG D 1 144 ? 15.140 64.857 -22.235 1.00 35.84 140 ARG D O 1
ATOM 5102 N N . VAL D 1 145 ? 16.527 65.491 -20.561 1.00 34.88 141 VAL D N 1
ATOM 5103 C CA . VAL D 1 145 ? 17.759 65.317 -21.313 1.00 31.79 141 VAL D CA 1
ATOM 5104 C C . VAL D 1 145 ? 18.448 64.018 -20.901 1.00 36.05 141 VAL D C 1
ATOM 5105 O O . VAL D 1 145 ? 18.449 63.653 -19.706 1.00 31.33 141 VAL D O 1
ATOM 5109 N N . VAL D 1 146 ? 19.055 63.361 -21.910 1.00 35.85 142 VAL D N 1
ATOM 5110 C CA . VAL D 1 146 ? 19.968 62.236 -21.714 1.00 32.55 142 VAL D CA 1
ATOM 5111 C C . VAL D 1 146 ? 21.391 62.659 -22.071 1.00 30.77 142 VAL D C 1
ATOM 5112 O O . VAL D 1 146 ? 21.685 63.064 -23.206 1.00 29.48 142 VAL D O 1
ATOM 5116 N N . VAL D 1 147 ? 22.288 62.583 -21.072 1.00 26.63 143 VAL D N 1
ATOM 5117 C CA . VAL D 1 147 ? 23.714 62.739 -21.304 1.00 27.77 143 VAL D CA 1
ATOM 5118 C C . VAL D 1 147 ? 24.370 61.364 -21.169 1.00 26.87 143 VAL D C 1
ATOM 5119 O O . VAL D 1 147 ? 24.315 60.742 -20.117 1.00 26.05 143 VAL D O 1
ATOM 5123 N N . GLY D 1 148 ? 24.949 60.879 -22.270 1.00 25.77 144 GLY D N 1
ATOM 5124 C CA . GLY D 1 148 ? 25.593 59.582 -22.273 1.00 25.74 144 GLY D CA 1
ATOM 5125 C C . GLY D 1 148 ? 26.818 59.556 -21.357 1.00 23.89 144 GLY D C 1
ATOM 5126 O O . GLY D 1 148 ? 27.413 60.586 -21.060 1.00 25.09 144 GLY D O 1
ATOM 5127 N N . ALA D 1 149 ? 27.170 58.346 -20.916 1.00 24.90 145 ALA D N 1
ATOM 5128 C CA . ALA D 1 149 ? 28.379 58.132 -20.135 1.00 24.53 145 ALA D CA 1
ATOM 5129 C C . ALA D 1 149 ? 29.588 58.704 -20.857 1.00 23.40 145 ALA D C 1
ATOM 5130 O O . ALA D 1 149 ? 29.668 58.677 -22.089 1.00 25.89 145 ALA D O 1
ATOM 5132 N N . ASN D 1 150 ? 30.489 59.273 -20.056 1.00 21.10 146 ASN D N 1
ATOM 5133 C CA . ASN D 1 150 ? 31.807 59.725 -20.456 1.00 23.00 146 ASN D CA 1
ATOM 5134 C C . ASN D 1 150 ? 31.768 61.061 -21.189 1.00 24.10 146 ASN D C 1
ATOM 5135 O O . ASN D 1 150 ? 32.789 61.479 -21.708 1.00 25.53 146 ASN D O 1
ATOM 5140 N N . SER D 1 151 ? 30.623 61.725 -21.220 1.00 22.98 147 SER D N 1
ATOM 5141 C CA . SER D 1 151 ? 30.518 62.982 -21.940 1.00 24.29 147 SER D CA 1
ATOM 5142 C C . SER D 1 151 ? 31.189 64.140 -21.201 1.00 24.95 147 SER D C 1
ATOM 5143 O O . SER D 1 151 ? 31.382 64.123 -19.963 1.00 26.42 147 SER D O 1
ATOM 5146 N N . LEU D 1 152 ? 31.505 65.166 -21.994 1.00 22.40 148 LEU D N 1
ATOM 5147 C CA . LEU D 1 152 ? 31.945 66.458 -21.489 1.00 23.42 148 LEU D CA 1
ATOM 5148 C C . LEU D 1 152 ? 31.038 67.530 -22.098 1.00 26.60 148 LEU D C 1
ATOM 5149 O O . LEU D 1 152 ? 31.176 67.843 -23.276 1.00 30.60 148 LEU D O 1
ATOM 5154 N N . VAL D 1 153 ? 30.131 68.077 -21.284 1.00 26.30 149 VAL D N 1
ATOM 5155 C CA . VAL D 1 153 ? 29.160 69.078 -21.728 1.00 29.09 149 VAL D CA 1
ATOM 5156 C C . VAL D 1 153 ? 29.730 70.482 -21.547 1.00 28.12 149 VAL D C 1
ATOM 5157 O O . VAL D 1 153 ? 29.988 70.924 -20.424 1.00 27.08 149 VAL D O 1
ATOM 5161 N N . LEU D 1 154 ? 29.907 71.169 -22.676 1.00 29.98 150 LEU D N 1
ATOM 5162 C CA . LEU D 1 154 ? 30.541 72.484 -22.714 1.00 28.95 150 LEU D CA 1
ATOM 5163 C C . LEU D 1 154 ? 29.495 73.572 -22.978 1.00 32.70 150 LEU D C 1
ATOM 5164 O O . LEU D 1 154 ? 29.787 74.746 -22.759 1.00 34.10 150 LEU D O 1
ATOM 5169 N N . LYS D 1 155 ? 28.320 73.187 -23.487 1.00 32.60 151 LYS D N 1
ATOM 5170 C CA . LYS D 1 155 ? 27.351 74.162 -23.929 1.00 40.72 151 LYS D CA 1
ATOM 5171 C C . LYS D 1 155 ? 25.961 73.719 -23.491 1.00 37.79 151 LYS D C 1
ATOM 5172 O O . LYS D 1 155 ? 25.703 72.551 -23.204 1.00 32.75 151 LYS D O 1
ATOM 5178 N N . ASP D 1 156 ? 25.065 74.711 -23.450 1.00 36.01 152 ASP D N 1
ATOM 5179 C CA . ASP D 1 156 ? 23.665 74.514 -23.141 1.00 34.74 152 ASP D CA 1
ATOM 5180 C C . ASP D 1 156 ? 23.086 73.369 -23.958 1.00 35.19 152 ASP D C 1
ATOM 5181 O O . ASP D 1 156 ? 23.478 73.148 -25.097 1.00 40.55 152 ASP D O 1
ATOM 5186 N N . ILE D 1 157 ? 22.147 72.652 -23.349 1.00 34.10 153 ILE D N 1
ATOM 5187 C CA . ILE D 1 157 ? 21.458 71.555 -23.992 1.00 34.55 153 ILE D CA 1
ATOM 5188 C C . ILE D 1 157 ? 19.959 71.812 -23.906 1.00 42.94 153 ILE D C 1
ATOM 5189 O O . ILE D 1 157 ? 19.448 71.996 -22.801 1.00 37.67 153 ILE D O 1
ATOM 5194 N N . PRO D 1 158 ? 19.220 71.818 -25.044 1.00 45.64 154 PRO D N 1
ATOM 5195 C CA . PRO D 1 158 ? 17.757 71.940 -25.018 1.00 43.77 154 PRO D CA 1
ATOM 5196 C C . PRO D 1 158 ? 17.021 70.725 -24.469 1.00 42.12 154 PRO D C 1
ATOM 5197 O O . PRO D 1 158 ? 17.505 69.596 -24.551 1.00 38.51 154 PRO D O 1
ATOM 5201 N N . SER D 1 159 ? 15.831 70.979 -23.925 1.00 36.68 155 SER D N 1
ATOM 5202 C CA . SER D 1 159 ? 14.926 69.937 -23.479 1.00 40.39 155 SER D CA 1
ATOM 5203 C C . SER D 1 159 ? 14.734 68.883 -24.562 1.00 40.33 155 SER D C 1
ATOM 5204 O O . SER D 1 159 ? 14.838 69.184 -25.743 1.00 41.25 155 SER D O 1
ATOM 5207 N N . ASP D 1 160 ? 14.485 67.652 -24.115 1.00 38.63 156 ASP D N 1
ATOM 5208 C CA . ASP D 1 160 ? 14.175 66.497 -24.944 1.00 44.37 156 ASP D CA 1
ATOM 5209 C C . ASP D 1 160 ? 15.325 66.070 -25.860 1.00 44.65 156 ASP D C 1
ATOM 5210 O O . ASP D 1 160 ? 15.067 65.341 -26.815 1.00 46.69 156 ASP D O 1
ATOM 5215 N N . CYS D 1 161 ? 16.585 66.424 -25.527 1.00 39.62 157 CYS D N 1
ATOM 5216 C CA . CYS D 1 161 ? 17.730 66.042 -26.347 1.00 36.14 157 CYS D CA 1
ATOM 5217 C C . CYS D 1 161 ? 18.505 64.879 -25.726 1.00 38.14 157 CYS D C 1
ATOM 5218 O O . CYS D 1 161 ? 18.515 64.735 -24.505 1.00 36.29 157 CYS D O 1
ATOM 5221 N N . LYS D 1 162 ? 19.123 64.051 -26.587 1.00 37.27 158 LYS D N 1
ATOM 5222 C CA . LYS D 1 162 ? 20.153 63.108 -26.174 1.00 32.24 158 LYS D CA 1
ATOM 5223 C C . LYS D 1 162 ? 21.505 63.557 -26.695 1.00 33.51 158 LYS D C 1
ATOM 5224 O O . LYS D 1 162 ? 21.688 63.746 -27.906 1.00 32.14 158 LYS D O 1
ATOM 5230 N N . VAL D 1 163 ? 22.479 63.669 -25.782 1.00 27.80 159 VAL D N 1
ATOM 5231 C CA . VAL D 1 163 ? 23.802 64.077 -26.181 1.00 27.97 159 VAL D CA 1
ATOM 5232 C C . VAL D 1 163 ? 24.823 63.017 -25.802 1.00 30.06 159 VAL D C 1
ATOM 5233 O O . VAL D 1 163 ? 24.558 62.153 -24.966 1.00 29.85 159 VAL D O 1
ATOM 5237 N N . PHE D 1 164 ? 25.978 63.129 -26.461 1.00 29.31 160 PHE D N 1
ATOM 5238 C CA . PHE D 1 164 ? 27.071 62.180 -26.299 1.00 28.99 160 PHE D CA 1
ATOM 5239 C C . PHE D 1 164 ? 28.378 62.791 -26.799 1.00 27.47 160 PHE D C 1
ATOM 5240 O O . PHE D 1 164 ? 28.413 63.491 -27.820 1.00 30.64 160 PHE D O 1
ATOM 5248 N N . GLY D 1 165 ? 29.452 62.535 -26.053 1.00 26.23 161 GLY D N 1
ATOM 5249 C CA . GLY D 1 165 ? 30.818 62.750 -26.502 1.00 25.51 161 GLY D CA 1
ATOM 5250 C C . GLY D 1 165 ? 31.618 63.700 -25.614 1.00 28.73 161 GLY D C 1
ATOM 5251 O O . GLY D 1 165 ? 31.074 64.389 -24.751 1.00 28.03 161 GLY D O 1
ATOM 5252 N N . SER D 1 166 ? 32.922 63.730 -25.869 1.00 26.89 162 SER D N 1
ATOM 5253 C CA . SER D 1 166 ? 33.813 64.736 -25.330 1.00 29.26 162 SER D CA 1
ATOM 5254 C C . SER D 1 166 ? 34.445 65.506 -26.477 1.00 28.36 162 SER D C 1
ATOM 5255 O O . SER D 1 166 ? 35.436 65.040 -27.041 1.00 26.65 162 SER D O 1
ATOM 5258 N N . PRO D 1 167 ? 34.000 66.738 -26.810 1.00 27.79 163 PRO D N 1
ATOM 5259 C CA . PRO D 1 167 ? 32.837 67.392 -26.194 1.00 28.07 163 PRO D CA 1
ATOM 5260 C C . PRO D 1 167 ? 31.514 66.850 -26.702 1.00 28.94 163 PRO D C 1
ATOM 5261 O O . PRO D 1 167 ? 31.448 66.272 -27.790 1.00 32.29 163 PRO D O 1
ATOM 5265 N N . ALA D 1 168 ? 30.448 67.071 -25.943 1.00 23.43 164 ALA D N 1
ATOM 5266 C CA . ALA D 1 168 ? 29.209 66.381 -26.215 1.00 27.28 164 ALA D CA 1
ATOM 5267 C C . ALA D 1 168 ? 28.530 67.068 -27.401 1.00 29.94 164 ALA D C 1
ATOM 5268 O O . ALA D 1 168 ? 28.598 68.288 -27.536 1.00 31.84 164 ALA D O 1
ATOM 5270 N N . VAL D 1 169 ? 27.814 66.281 -28.199 1.00 28.94 165 VAL D N 1
ATOM 5271 C CA . VAL D 1 169 ? 27.035 66.830 -29.297 1.00 34.13 165 VAL D CA 1
ATOM 5272 C C . VAL D 1 169 ? 25.643 66.211 -29.229 1.00 31.75 165 VAL D C 1
ATOM 5273 O O . VAL D 1 169 ? 25.470 65.138 -28.686 1.00 32.47 165 VAL D O 1
ATOM 5277 N N . ILE D 1 170 ? 24.637 66.899 -29.777 1.00 37.92 166 ILE D N 1
ATOM 5278 C CA . ILE D 1 170 ? 23.294 66.349 -29.883 1.00 38.24 166 ILE D CA 1
ATOM 5279 C C . ILE D 1 170 ? 23.303 65.198 -30.887 1.00 38.81 166 ILE D C 1
ATOM 5280 O O . ILE D 1 170 ? 23.840 65.327 -31.978 1.00 38.74 166 ILE D O 1
ATOM 5285 N N . ILE D 1 171 ? 22.725 64.068 -30.482 1.00 36.19 167 ILE D N 1
ATOM 5286 C CA . ILE D 1 171 ? 22.759 62.835 -31.249 1.00 39.19 167 ILE D CA 1
ATOM 5287 C C . ILE D 1 171 ? 21.355 62.615 -31.803 1.00 42.04 167 ILE D C 1
ATOM 5288 O O . ILE D 1 171 ? 21.186 62.363 -32.995 1.00 41.43 167 ILE D O 1
ATOM 5293 N N . THR D 1 172 ? 20.354 62.709 -30.920 1.00 42.00 168 THR D N 1
ATOM 5294 C CA . THR D 1 172 ? 18.960 62.635 -31.310 1.00 40.48 168 THR D CA 1
ATOM 5295 C C . THR D 1 172 ? 18.120 63.286 -30.210 1.00 44.49 168 THR D C 1
ATOM 5296 O O . THR D 1 172 ? 18.638 64.046 -29.387 1.00 39.82 168 THR D O 1
ATOM 5300 N N . ASP D 1 173 ? 16.806 63.062 -30.273 1.00 39.34 169 ASP D N 1
ATOM 5301 C CA . ASP D 1 173 ? 15.894 63.448 -29.214 1.00 44.20 169 ASP D CA 1
ATOM 5302 C C . ASP D 1 173 ? 15.785 62.294 -28.218 1.00 41.81 169 ASP D C 1
ATOM 5303 O O . ASP D 1 173 ? 16.055 61.139 -28.557 1.00 42.34 169 ASP D O 1
ATOM 5308 N N . SER D 1 174 ? 15.306 62.610 -27.008 1.00 42.11 170 SER D N 1
ATOM 5309 C CA . SER D 1 174 ? 15.191 61.633 -25.933 1.00 43.03 170 SER D CA 1
ATOM 5310 C C . SER D 1 174 ? 13.770 61.092 -25.794 1.00 43.00 170 SER D C 1
ATOM 5311 O O . SER D 1 174 ? 13.437 60.518 -24.759 1.00 39.07 170 SER D O 1
ATOM 5314 N N . LEU D 1 175 ? 12.934 61.252 -26.829 1.00 49.75 171 LEU D N 1
ATOM 5315 C CA . LEU D 1 175 ? 11.495 61.078 -26.663 1.00 50.70 171 LEU D CA 1
ATOM 5316 C C . LEU D 1 175 ? 11.155 59.604 -26.449 1.00 47.03 171 LEU D C 1
ATOM 5317 O O . LEU D 1 175 ? 10.265 59.300 -25.660 1.00 47.51 171 LEU D O 1
ATOM 5322 N N . ASN D 1 176 ? 11.921 58.704 -27.074 1.00 49.04 172 ASN D N 1
ATOM 5323 C CA . ASN D 1 176 ? 11.787 57.262 -26.886 1.00 51.17 172 ASN D CA 1
ATOM 5324 C C . ASN D 1 176 ? 11.939 56.814 -25.433 1.00 56.67 172 ASN D C 1
ATOM 5325 O O . ASN D 1 176 ? 11.362 55.797 -25.055 1.00 63.14 172 ASN D O 1
ATOM 5330 N N . TYR D 1 177 ? 12.757 57.521 -24.639 1.00 56.84 173 TYR D N 1
ATOM 5331 C CA . TYR D 1 177 ? 13.000 57.116 -23.258 1.00 55.41 173 TYR D CA 1
ATOM 5332 C C . TYR D 1 177 ? 11.882 57.600 -22.342 1.00 53.55 173 TYR D C 1
ATOM 5333 O O . TYR D 1 177 ? 11.655 56.981 -21.304 1.00 58.73 173 TYR D O 1
ATOM 5342 N N . GLN D 1 178 ? 11.199 58.693 -22.740 1.00 53.49 174 GLN D N 1
ATOM 5343 C CA . GLN D 1 178 ? 10.159 59.320 -21.929 1.00 49.60 174 GLN D CA 1
ATOM 5344 C C . GLN D 1 178 ? 8.919 58.432 -21.856 1.00 52.60 174 GLN D C 1
ATOM 5345 O O . GLN D 1 178 ? 8.100 58.603 -20.955 1.00 49.78 174 GLN D O 1
ATOM 5351 N N . ARG D 1 179 ? 8.824 57.461 -22.777 1.00 59.10 175 ARG D N 1
ATOM 5352 C CA . ARG D 1 179 ? 7.795 56.433 -22.749 1.00 61.51 175 ARG D CA 1
ATOM 5353 C C . ARG D 1 179 ? 7.927 55.594 -21.469 1.00 64.45 175 ARG D C 1
ATOM 5354 O O . ARG D 1 179 ? 6.929 55.541 -20.712 1.00 60.68 175 ARG D O 1
ATOM 5356 N N . GLY E 1 2 ? 31.753 66.554 23.378 1.00 62.00 -2 GLY E N 1
ATOM 5357 C CA . GLY E 1 2 ? 32.001 65.862 24.656 1.00 64.21 -2 GLY E CA 1
ATOM 5358 C C . GLY E 1 2 ? 32.545 64.459 24.403 1.00 62.98 -2 GLY E C 1
ATOM 5359 O O . GLY E 1 2 ? 33.746 64.295 24.188 1.00 58.45 -2 GLY E O 1
ATOM 5360 N N . GLY E 1 3 ? 31.645 63.463 24.415 1.00 59.73 -1 GLY E N 1
ATOM 5361 C CA . GLY E 1 3 ? 31.937 62.161 23.833 1.00 50.97 -1 GLY E CA 1
ATOM 5362 C C . GLY E 1 3 ? 32.407 62.337 22.388 1.00 54.43 -1 GLY E C 1
ATOM 5363 O O . GLY E 1 3 ? 33.420 61.760 21.990 1.00 41.75 -1 GLY E O 1
ATOM 5364 N N . HIS E 1 4 ? 31.707 63.234 21.664 1.00 46.55 0 HIS E N 1
ATOM 5365 C CA . HIS E 1 4 ? 31.881 63.432 20.238 1.00 46.04 0 HIS E CA 1
ATOM 5366 C C . HIS E 1 4 ? 33.222 64.093 19.942 1.00 42.92 0 HIS E C 1
ATOM 5367 O O . HIS E 1 4 ? 33.872 63.693 18.976 1.00 34.00 0 HIS E O 1
ATOM 5374 N N . MET E 1 5 ? 33.649 65.056 20.780 1.00 37.40 1 MET E N 1
ATOM 5375 C CA . MET E 1 5 ? 34.884 65.791 20.518 1.00 41.16 1 MET E CA 1
ATOM 5376 C C . MET E 1 5 ? 36.104 64.924 20.830 1.00 37.30 1 MET E C 1
ATOM 5377 O O . MET E 1 5 ? 37.158 65.083 20.210 1.00 38.56 1 MET E O 1
ATOM 5382 N N . ILE E 1 6 ? 35.933 64.011 21.788 1.00 36.48 2 ILE E N 1
ATOM 5383 C CA . ILE E 1 6 ? 36.964 63.056 22.143 1.00 39.21 2 ILE E CA 1
ATOM 5384 C C . ILE E 1 6 ? 37.109 62.034 21.014 1.00 35.11 2 ILE E C 1
ATOM 5385 O O . ILE E 1 6 ? 38.215 61.725 20.614 1.00 30.75 2 ILE E O 1
ATOM 5390 N N . LEU E 1 7 ? 36.000 61.497 20.507 1.00 32.99 3 LEU E N 1
ATOM 5391 C CA . LEU E 1 7 ? 36.062 60.589 19.365 1.00 34.71 3 LEU E CA 1
ATOM 5392 C C . LEU E 1 7 ? 36.718 61.279 18.161 1.00 29.34 3 LEU E C 1
ATOM 5393 O O . LEU E 1 7 ? 37.568 60.691 17.501 1.00 26.52 3 LEU E O 1
ATOM 5398 N N . LEU E 1 8 ? 36.367 62.535 17.866 1.00 28.09 4 LEU E N 1
ATOM 5399 C CA . LEU E 1 8 ? 37.007 63.220 16.761 1.00 28.70 4 LEU E CA 1
ATOM 5400 C C . LEU E 1 8 ? 38.521 63.251 16.966 1.00 29.01 4 LEU E C 1
ATOM 5401 O O . LEU E 1 8 ? 39.287 63.040 16.031 1.00 26.01 4 LEU E O 1
ATOM 5406 N N . LYS E 1 9 ? 38.958 63.605 18.182 1.00 30.60 5 LYS E N 1
ATOM 5407 C CA . LYS E 1 9 ? 40.370 63.776 18.480 1.00 30.68 5 LYS E CA 1
ATOM 5408 C C . LYS E 1 9 ? 41.091 62.435 18.332 1.00 25.96 5 LYS E C 1
ATOM 5409 O O . LYS E 1 9 ? 42.167 62.370 17.750 1.00 23.46 5 LYS E O 1
ATOM 5415 N N . GLU E 1 10 ? 40.458 61.371 18.825 1.00 27.40 6 GLU E N 1
ATOM 5416 C CA . GLU E 1 10 ? 41.035 60.037 18.741 1.00 29.96 6 GLU E CA 1
ATOM 5417 C C . GLU E 1 10 ? 41.112 59.565 17.279 1.00 26.01 6 GLU E C 1
ATOM 5418 O O . GLU E 1 10 ? 42.075 58.927 16.929 1.00 24.18 6 GLU E O 1
ATOM 5424 N N . LEU E 1 11 ? 40.091 59.826 16.453 1.00 24.19 7 LEU E N 1
ATOM 5425 C CA . LEU E 1 11 ? 40.124 59.460 15.037 1.00 24.38 7 LEU E CA 1
ATOM 5426 C C . LEU E 1 11 ? 41.255 60.204 14.325 1.00 21.89 7 LEU E C 1
ATOM 5427 O O . LEU E 1 11 ? 41.957 59.595 13.535 1.00 22.29 7 LEU E O 1
ATOM 5432 N N . LYS E 1 12 ? 41.473 61.498 14.630 1.00 23.24 8 LYS E N 1
ATOM 5433 C CA . LYS E 1 12 ? 42.577 62.261 14.053 1.00 22.83 8 LYS E CA 1
ATOM 5434 C C . LYS E 1 12 ? 43.933 61.649 14.425 1.00 22.75 8 LYS E C 1
ATOM 5435 O O . LYS E 1 12 ? 44.799 61.489 13.574 1.00 23.51 8 LYS E O 1
ATOM 5441 N N . GLU E 1 13 ? 44.082 61.261 15.689 1.00 21.33 9 GLU E N 1
ATOM 5442 C CA . GLU E 1 13 ? 45.283 60.597 16.154 1.00 22.04 9 GLU E CA 1
ATOM 5443 C C . GLU E 1 13 ? 45.448 59.228 15.487 1.00 20.91 9 GLU E C 1
ATOM 5444 O O . GLU E 1 13 ? 46.541 58.864 15.095 1.00 21.24 9 GLU E O 1
ATOM 5450 N N . LEU E 1 14 ? 44.365 58.458 15.330 1.00 22.77 10 LEU E N 1
ATOM 5451 C CA . LEU E 1 14 ? 44.471 57.178 14.641 1.00 21.11 10 LEU E CA 1
ATOM 5452 C C . LEU E 1 14 ? 44.884 57.408 13.195 1.00 21.36 10 LEU E C 1
ATOM 5453 O O . LEU E 1 14 ? 45.733 56.688 12.670 1.00 23.17 10 LEU E O 1
ATOM 5458 N N . PHE E 1 15 ? 44.327 58.435 12.547 1.00 22.12 11 PHE E N 1
ATOM 5459 C CA . PHE E 1 15 ? 44.683 58.700 11.163 1.00 23.86 11 PHE E CA 1
ATOM 5460 C C . PHE E 1 15 ? 46.195 58.955 11.027 1.00 22.48 11 PHE E C 1
ATOM 5461 O O . PHE E 1 15 ? 46.868 58.426 10.120 1.00 21.20 11 PHE E O 1
ATOM 5469 N N . PHE E 1 16 ? 46.721 59.817 11.917 1.00 22.45 12 PHE E N 1
ATOM 5470 C CA . PHE E 1 16 ? 48.152 60.109 11.949 1.00 22.23 12 PHE E CA 1
ATOM 5471 C C . PHE E 1 16 ? 48.984 58.834 12.104 1.00 21.40 12 PHE E C 1
ATOM 5472 O O . PHE E 1 16 ? 49.984 58.637 11.394 1.00 23.37 12 PHE E O 1
ATOM 5480 N N . LEU E 1 17 ? 48.604 57.964 13.048 1.00 21.15 13 LEU E N 1
ATOM 5481 C CA . LEU E 1 17 ? 49.389 56.767 13.304 1.00 22.27 13 LEU E CA 1
ATOM 5482 C C . LEU E 1 17 ? 49.265 55.795 12.135 1.00 22.05 13 LEU E C 1
ATOM 5483 O O . LEU E 1 17 ? 50.239 55.156 11.775 1.00 23.93 13 LEU E O 1
ATOM 5488 N N . ARG E 1 18 ? 48.054 55.605 11.610 1.00 22.48 14 ARG E N 1
ATOM 5489 C CA . ARG E 1 18 ? 47.862 54.722 10.469 1.00 22.14 14 ARG E CA 1
ATOM 5490 C C . ARG E 1 18 ? 48.640 55.239 9.249 1.00 19.84 14 ARG E C 1
ATOM 5491 O O . ARG E 1 18 ? 49.267 54.460 8.520 1.00 22.16 14 ARG E O 1
ATOM 5499 N N . THR E 1 19 ? 48.599 56.545 9.001 1.00 17.67 15 THR E N 1
ATOM 5500 C CA . THR E 1 19 ? 49.315 57.072 7.858 1.00 20.72 15 THR E CA 1
ATOM 5501 C C . THR E 1 19 ? 50.806 56.789 8.057 1.00 23.38 15 THR E C 1
ATOM 5502 O O . THR E 1 19 ? 51.495 56.331 7.146 1.00 20.62 15 THR E O 1
ATOM 5506 N N . THR E 1 20 ? 51.284 57.011 9.288 1.00 24.05 16 THR E N 1
ATOM 5507 C CA . THR E 1 20 ? 52.694 56.801 9.602 1.00 23.08 16 THR E CA 1
ATOM 5508 C C . THR E 1 20 ? 53.096 55.358 9.353 1.00 21.79 16 THR E C 1
ATOM 5509 O O . THR E 1 20 ? 54.145 55.088 8.755 1.00 24.98 16 THR E O 1
ATOM 5513 N N . TYR E 1 21 ? 52.264 54.434 9.835 1.00 23.12 17 TYR E N 1
ATOM 5514 C CA . TYR E 1 21 ? 52.454 53.007 9.631 1.00 25.07 17 TYR E CA 1
ATOM 5515 C C . TYR E 1 21 ? 52.509 52.646 8.139 1.00 25.98 17 TYR E C 1
ATOM 5516 O O . TYR E 1 21 ? 53.375 51.874 7.702 1.00 26.62 17 TYR E O 1
ATOM 5525 N N . TYR E 1 22 ? 51.568 53.180 7.354 1.00 22.75 18 TYR E N 1
ATOM 5526 C CA . TYR E 1 22 ? 51.491 52.838 5.929 1.00 23.54 18 TYR E CA 1
ATOM 5527 C C . TYR E 1 22 ? 52.697 53.391 5.166 1.00 22.02 18 TYR E C 1
ATOM 5528 O O . TYR E 1 22 ? 53.176 52.748 4.243 1.00 23.74 18 TYR E O 1
ATOM 5537 N N . LEU E 1 23 ? 53.122 54.611 5.491 1.00 23.12 19 LEU E N 1
ATOM 5538 C CA . LEU E 1 23 ? 54.316 55.186 4.883 1.00 24.64 19 LEU E CA 1
ATOM 5539 C C . LEU E 1 23 ? 55.551 54.338 5.203 1.00 27.67 19 LEU E C 1
ATOM 5540 O O . LEU E 1 23 ? 56.342 54.080 4.311 1.00 26.75 19 LEU E O 1
ATOM 5545 N N . LYS E 1 24 ? 55.714 53.883 6.455 1.00 27.60 20 LYS E N 1
ATOM 5546 C CA . LYS E 1 24 ? 56.906 53.150 6.865 1.00 29.79 20 LYS E CA 1
ATOM 5547 C C . LYS E 1 24 ? 56.917 51.733 6.280 1.00 28.64 20 LYS E C 1
ATOM 5548 O O . LYS E 1 24 ? 57.929 51.267 5.755 1.00 30.65 20 LYS E O 1
ATOM 5554 N N . LYS E 1 25 ? 55.795 51.031 6.389 1.00 27.64 21 LYS E N 1
ATOM 5555 C CA . LYS E 1 25 ? 55.727 49.630 6.029 1.00 30.82 21 LYS E CA 1
ATOM 5556 C C . LYS E 1 25 ? 55.414 49.410 4.542 1.00 33.20 21 LYS E C 1
ATOM 5557 O O . LYS E 1 25 ? 55.845 48.411 3.958 1.00 30.86 21 LYS E O 1
ATOM 5563 N N . TYR E 1 26 ? 54.578 50.271 3.942 1.00 33.56 22 TYR E N 1
ATOM 5564 C CA . TYR E 1 26 ? 54.060 49.977 2.611 1.00 30.39 22 TYR E CA 1
ATOM 5565 C C . TYR E 1 26 ? 54.366 51.086 1.612 1.00 27.94 22 TYR E C 1
ATOM 5566 O O . TYR E 1 26 ? 53.909 51.001 0.474 1.00 33.32 22 TYR E O 1
ATOM 5575 N N . ASN E 1 27 ? 55.149 52.088 2.016 1.00 24.35 23 ASN E N 1
ATOM 5576 C CA . ASN E 1 27 ? 55.558 53.202 1.159 1.00 29.09 23 ASN E CA 1
ATOM 5577 C C . ASN E 1 27 ? 54.342 53.810 0.426 1.00 28.08 23 ASN E C 1
ATOM 5578 O O . ASN E 1 27 ? 54.401 54.094 -0.776 1.00 25.95 23 ASN E O 1
ATOM 5583 N N . ARG E 1 28 ? 53.262 54.076 1.164 1.00 26.19 24 ARG E N 1
ATOM 5584 C CA . ARG E 1 28 ? 52.093 54.738 0.586 1.00 23.79 24 ARG E CA 1
ATOM 5585 C C . ARG E 1 28 ? 51.232 55.432 1.641 1.00 23.44 24 ARG E C 1
ATOM 5586 O O . ARG E 1 28 ? 51.364 55.180 2.847 1.00 21.88 24 ARG E O 1
ATOM 5594 N N . SER E 1 29 ? 50.322 56.294 1.143 1.00 22.42 25 SER E N 1
ATOM 5595 C CA . SER E 1 29 ? 49.340 57.006 1.943 1.00 19.74 25 SER E CA 1
ATOM 5596 C C . SER E 1 29 ? 47.964 56.748 1.323 1.00 22.14 25 SER E C 1
ATOM 5597 O O . SER E 1 29 ? 47.776 56.973 0.133 1.00 20.38 25 SER E O 1
ATOM 5600 N N . LEU E 1 30 ? 47.044 56.204 2.115 1.00 21.59 26 LEU E N 1
ATOM 5601 C CA . LEU E 1 30 ? 45.729 55.860 1.617 1.00 22.92 26 LEU E CA 1
ATOM 5602 C C . LEU E 1 30 ? 44.678 56.712 2.318 1.00 21.20 26 LEU E C 1
ATOM 5603 O O . LEU E 1 30 ? 44.925 57.242 3.426 1.00 20.96 26 LEU E O 1
ATOM 5608 N N . PRO E 1 31 ? 43.449 56.707 1.757 1.00 20.36 27 PRO E N 1
ATOM 5609 C CA . PRO E 1 31 ? 42.279 57.193 2.487 1.00 20.63 27 PRO E CA 1
ATOM 5610 C C . PRO E 1 31 ? 42.122 56.432 3.806 1.00 20.24 27 PRO E C 1
ATOM 5611 O O . PRO E 1 31 ? 42.410 55.215 3.918 1.00 19.81 27 PRO E O 1
ATOM 5615 N N . PHE E 1 32 ? 41.560 57.136 4.785 1.00 21.66 28 PHE E N 1
ATOM 5616 C CA . PHE E 1 32 ? 41.390 56.606 6.133 1.00 21.01 28 PHE E CA 1
ATOM 5617 C C . PHE E 1 32 ? 40.674 55.269 6.080 1.00 22.28 28 PHE E C 1
ATOM 5618 O O . PHE E 1 32 ? 41.069 54.326 6.753 1.00 22.86 28 PHE E O 1
ATOM 5626 N N . GLY E 1 33 ? 39.641 55.189 5.237 1.00 22.99 29 GLY E N 1
ATOM 5627 C CA . GLY E 1 33 ? 38.868 53.974 5.129 1.00 20.70 29 GLY E CA 1
ATOM 5628 C C . GLY E 1 33 ? 39.711 52.790 4.654 1.00 21.82 29 GLY E C 1
ATOM 5629 O O . GLY E 1 33 ? 39.391 51.655 4.993 1.00 26.61 29 GLY E O 1
ATOM 5630 N N . ASP E 1 34 ? 40.764 53.056 3.870 1.00 21.69 30 ASP E N 1
ATOM 5631 C CA . ASP E 1 34 ? 41.601 52.004 3.304 1.00 23.47 30 ASP E CA 1
ATOM 5632 C C . ASP E 1 34 ? 42.736 51.614 4.251 1.00 22.86 30 ASP E C 1
ATOM 5633 O O . ASP E 1 34 ? 43.537 50.733 3.922 1.00 24.45 30 ASP E O 1
ATOM 5638 N N . MET E 1 35 ? 42.804 52.245 5.427 1.00 23.19 31 MET E N 1
ATOM 5639 C CA . MET E 1 35 ? 43.809 51.880 6.420 1.00 23.80 31 MET E CA 1
ATOM 5640 C C . MET E 1 35 ? 43.179 51.213 7.634 1.00 26.42 31 MET E C 1
ATOM 5641 O O . MET E 1 35 ? 43.867 50.984 8.638 1.00 30.18 31 MET E O 1
ATOM 5646 N N . ILE E 1 36 ? 41.871 50.961 7.529 1.00 25.77 32 ILE E N 1
ATOM 5647 C CA . ILE E 1 36 ? 41.112 50.150 8.463 1.00 28.16 32 ILE E CA 1
ATOM 5648 C C . ILE E 1 36 ? 40.780 48.838 7.756 1.00 33.03 32 ILE E C 1
ATOM 5649 O O . ILE E 1 36 ? 41.027 47.780 8.294 1.00 32.20 32 ILE E O 1
ATOM 5654 N N . VAL E 1 37 ? 40.274 48.944 6.515 1.00 35.63 33 VAL E N 1
ATOM 5655 C CA . VAL E 1 37 ? 39.820 47.792 5.757 1.00 36.69 33 VAL E CA 1
ATOM 5656 C C . VAL E 1 37 ? 41.008 47.195 5.009 1.00 39.58 33 VAL E C 1
ATOM 5657 O O . VAL E 1 37 ? 41.548 47.844 4.110 1.00 41.89 33 VAL E O 1
ATOM 5661 N N . ASP E 1 38 ? 41.349 45.944 5.341 1.00 36.84 34 ASP E N 1
ATOM 5662 C CA . ASP E 1 38 ? 42.262 45.131 4.556 1.00 39.33 34 ASP E CA 1
ATOM 5663 C C . ASP E 1 38 ? 41.586 44.661 3.263 1.00 34.84 34 ASP E C 1
ATOM 5664 O O . ASP E 1 38 ? 40.502 44.069 3.275 1.00 34.70 34 ASP E O 1
ATOM 5669 N N . ARG E 1 39 ? 42.282 44.833 2.136 1.00 32.21 35 ARG E N 1
ATOM 5670 C CA . ARG E 1 39 ? 41.682 44.576 0.831 1.00 28.69 35 ARG E CA 1
ATOM 5671 C C . ARG E 1 39 ? 41.409 43.092 0.594 1.00 27.71 35 ARG E C 1
ATOM 5672 O O . ARG E 1 39 ? 40.462 42.738 -0.119 1.00 24.79 35 ARG E O 1
ATOM 5680 N N . TRP E 1 40 ? 42.284 42.250 1.141 1.00 28.60 36 TRP E N 1
ATOM 5681 C CA . TRP E 1 40 ? 42.184 40.809 0.988 1.00 31.73 36 TRP E CA 1
ATOM 5682 C C . TRP E 1 40 ? 41.109 40.238 1.900 1.00 29.60 36 TRP E C 1
ATOM 5683 O O . TRP E 1 40 ? 40.343 39.395 1.453 1.00 31.03 36 TRP E O 1
ATOM 5694 N N . ASP E 1 41 ? 41.039 40.718 3.151 1.00 33.58 37 ASP E N 1
ATOM 5695 C CA . ASP E 1 41 ? 39.987 40.310 4.075 1.00 32.74 37 ASP E CA 1
ATOM 5696 C C . ASP E 1 41 ? 38.632 40.759 3.538 1.00 30.30 37 ASP E C 1
ATOM 5697 O O . ASP E 1 41 ? 37.671 39.991 3.614 1.00 27.65 37 ASP E O 1
ATOM 5702 N N . LYS E 1 42 ? 38.565 41.970 2.952 1.00 24.83 38 LYS E N 1
ATOM 5703 C CA . LYS E 1 42 ? 37.323 42.450 2.364 1.00 24.84 38 LYS E CA 1
ATOM 5704 C C . LYS E 1 42 ? 36.876 41.489 1.261 1.00 25.40 38 LYS E C 1
ATOM 5705 O O . LYS E 1 42 ? 35.716 41.090 1.195 1.00 26.06 38 LYS E O 1
ATOM 5711 N N . ALA E 1 43 ? 37.796 41.163 0.349 1.00 26.03 39 ALA E N 1
ATOM 5712 C CA . ALA E 1 43 ? 37.485 40.246 -0.733 1.00 25.13 39 ALA E CA 1
ATOM 5713 C C . ALA E 1 43 ? 36.962 38.907 -0.187 1.00 25.15 39 ALA E C 1
ATOM 5714 O O . ALA E 1 43 ? 36.021 38.339 -0.733 1.00 26.50 39 ALA E O 1
ATOM 5716 N N . LYS E 1 44 ? 37.600 38.400 0.863 1.00 28.09 40 LYS E N 1
ATOM 5717 C CA . LYS E 1 44 ? 37.192 37.109 1.405 1.00 35.00 40 LYS E CA 1
ATOM 5718 C C . LYS E 1 44 ? 35.775 37.194 1.979 1.00 30.58 40 LYS E C 1
ATOM 5719 O O . LYS E 1 44 ? 34.948 36.328 1.725 1.00 29.89 40 LYS E O 1
ATOM 5725 N N . LEU E 1 45 ? 35.449 38.310 2.622 1.00 28.28 41 LEU E N 1
ATOM 5726 C CA . LEU E 1 45 ? 34.135 38.525 3.209 1.00 30.15 41 LEU E CA 1
ATOM 5727 C C . LEU E 1 45 ? 33.030 38.548 2.149 1.00 31.87 41 LEU E C 1
ATOM 5728 O O . LEU E 1 45 ? 31.914 38.090 2.425 1.00 28.97 41 LEU E O 1
ATOM 5733 N N . LEU E 1 46 ? 33.337 39.077 0.937 1.00 29.86 42 LEU E N 1
ATOM 5734 C CA . LEU E 1 46 ? 32.385 39.164 -0.175 1.00 29.29 42 LEU E CA 1
ATOM 5735 C C . LEU E 1 46 ? 32.320 37.862 -0.975 1.00 27.00 42 LEU E C 1
ATOM 5736 O O . LEU E 1 46 ? 31.548 37.786 -1.925 1.00 29.55 42 LEU E O 1
ATOM 5741 N N . GLY E 1 47 ? 33.150 36.876 -0.631 1.00 31.07 43 GLY E N 1
ATOM 5742 C CA . GLY E 1 47 ? 33.050 35.549 -1.227 1.00 31.11 43 GLY E CA 1
ATOM 5743 C C . GLY E 1 47 ? 33.936 35.375 -2.463 1.00 29.53 43 GLY E C 1
ATOM 5744 O O . GLY E 1 47 ? 33.810 34.393 -3.179 1.00 26.67 43 GLY E O 1
ATOM 5745 N N . PHE E 1 48 ? 34.861 36.312 -2.704 1.00 29.83 44 PHE E N 1
ATOM 5746 C CA . PHE E 1 48 ? 35.684 36.309 -3.903 1.00 29.08 44 PHE E CA 1
ATOM 5747 C C . PHE E 1 48 ? 36.776 35.253 -3.764 1.00 30.75 44 PHE E C 1
ATOM 5748 O O . PHE E 1 48 ? 37.139 34.862 -2.660 1.00 28.44 44 PHE E O 1
ATOM 5756 N N . GLY E 1 49 ? 37.295 34.795 -4.905 1.00 32.20 45 GLY E N 1
ATOM 5757 C CA . GLY E 1 49 ? 38.353 33.797 -4.939 1.00 32.97 45 GLY E CA 1
ATOM 5758 C C . GLY E 1 49 ? 39.606 34.243 -4.195 1.00 35.73 45 GLY E C 1
ATOM 5759 O O . GLY E 1 49 ? 39.805 35.439 -3.972 1.00 32.78 45 GLY E O 1
ATOM 5760 N N . GLU E 1 50 ? 40.460 33.270 -3.818 1.00 28.24 46 GLU E N 1
ATOM 5761 C CA . GLU E 1 50 ? 41.615 33.588 -3.018 1.00 33.17 46 GLU E CA 1
ATOM 5762 C C . GLU E 1 50 ? 42.575 34.413 -3.861 1.00 30.39 46 GLU E C 1
ATOM 5763 O O . GLU E 1 50 ? 42.630 34.264 -5.076 1.00 29.10 46 GLU E O 1
ATOM 5769 N N . GLY E 1 51 ? 43.338 35.266 -3.171 1.00 27.87 47 GLY E N 1
ATOM 5770 C CA . GLY E 1 51 ? 44.291 36.156 -3.804 1.00 28.78 47 GLY E CA 1
ATOM 5771 C C . GLY E 1 51 ? 43.643 37.459 -4.304 1.00 27.67 47 GLY E C 1
ATOM 5772 O O . GLY E 1 51 ? 44.350 38.390 -4.676 1.00 27.18 47 GLY E O 1
ATOM 5773 N N . THR E 1 52 ? 42.313 37.504 -4.373 1.00 25.19 48 THR E N 1
ATOM 5774 C CA . THR E 1 52 ? 41.603 38.693 -4.843 1.00 25.48 48 THR E CA 1
ATOM 5775 C C . THR E 1 52 ? 41.603 39.777 -3.767 1.00 25.27 48 THR E C 1
ATOM 5776 O O . THR E 1 52 ? 41.644 39.509 -2.564 1.00 23.87 48 THR E O 1
ATOM 5780 N N . SER E 1 53 ? 41.642 41.029 -4.218 1.00 22.58 49 SER E N 1
ATOM 5781 C CA . SER E 1 53 ? 41.696 42.165 -3.302 1.00 22.07 49 SER E CA 1
ATOM 5782 C C . SER E 1 53 ? 40.720 43.237 -3.779 1.00 21.53 49 SER E C 1
ATOM 5783 O O . SER E 1 53 ? 40.442 43.338 -4.979 1.00 20.88 49 SER E O 1
ATOM 5786 N N . ILE E 1 54 ? 40.161 43.991 -2.832 1.00 22.42 50 ILE E N 1
ATOM 5787 C CA . ILE E 1 54 ? 39.211 45.023 -3.168 1.00 21.61 50 ILE E CA 1
ATOM 5788 C C . ILE E 1 54 ? 39.333 46.169 -2.165 1.00 21.15 50 ILE E C 1
ATOM 5789 O O . ILE E 1 54 ? 39.375 45.953 -0.954 1.00 19.39 50 ILE E O 1
ATOM 5794 N N . TYR E 1 55 ? 39.456 47.387 -2.700 1.00 19.77 51 TYR E N 1
ATOM 5795 C CA . TYR E 1 55 ? 39.589 48.572 -1.868 1.00 21.26 51 TYR E CA 1
ATOM 5796 C C . TYR E 1 55 ? 38.286 48.865 -1.132 1.00 20.46 51 TYR E C 1
ATOM 5797 O O . TYR E 1 55 ? 37.196 48.486 -1.598 1.00 17.84 51 TYR E O 1
ATOM 5806 N N . ASP E 1 56 ? 38.428 49.634 -0.043 1.00 20.01 52 ASP E N 1
ATOM 5807 C CA . ASP E 1 56 ? 37.283 50.096 0.725 1.00 19.44 52 ASP E CA 1
ATOM 5808 C C . ASP E 1 56 ? 36.314 50.899 -0.138 1.00 20.02 52 ASP E C 1
ATOM 5809 O O . ASP E 1 56 ? 35.082 50.716 -0.053 1.00 19.55 52 ASP E O 1
ATOM 5814 N N . SER E 1 57 ? 36.866 51.741 -1.021 1.00 20.26 53 SER E N 1
ATOM 5815 C CA . SER E 1 57 ? 36.094 52.689 -1.816 1.00 20.35 53 SER E CA 1
ATOM 5816 C C . SER E 1 57 ? 35.214 52.037 -2.894 1.00 22.71 53 SER E C 1
ATOM 5817 O O . SER E 1 57 ? 34.375 52.705 -3.493 1.00 28.38 53 SER E O 1
ATOM 5820 N N . SER E 1 58 ? 35.282 50.722 -3.070 1.00 22.15 54 SER E N 1
ATOM 5821 C CA . SER E 1 58 ? 34.464 50.017 -4.052 1.00 21.97 54 SER E CA 1
ATOM 5822 C C . SER E 1 58 ? 33.031 49.797 -3.547 1.00 23.01 54 SER E C 1
ATOM 5823 O O . SER E 1 58 ? 32.777 49.613 -2.359 1.00 24.72 54 SER E O 1
ATOM 5826 N N . ILE E 1 59 ? 32.094 49.780 -4.493 1.00 19.46 55 ILE E N 1
ATOM 5827 C CA . ILE E 1 59 ? 30.716 49.438 -4.243 1.00 21.17 55 ILE E CA 1
ATOM 5828 C C . ILE E 1 59 ? 30.381 48.158 -4.990 1.00 21.85 55 ILE E C 1
ATOM 5829 O O . ILE E 1 59 ? 30.554 48.078 -6.210 1.00 20.62 55 ILE E O 1
ATOM 5834 N N . VAL E 1 60 ? 29.832 47.189 -4.252 1.00 22.07 56 VAL E N 1
ATOM 5835 C CA . VAL E 1 60 ? 29.471 45.900 -4.812 1.00 22.93 56 VAL E CA 1
ATOM 5836 C C . VAL E 1 60 ? 27.994 45.630 -4.542 1.00 23.98 56 VAL E C 1
ATOM 5837 O O . VAL E 1 60 ? 27.597 45.473 -3.393 1.00 23.88 56 VAL E O 1
ATOM 5841 N N . LEU E 1 61 ? 27.180 45.607 -5.598 1.00 24.42 57 LEU E N 1
ATOM 5842 C CA . LEU E 1 61 ? 25.742 45.437 -5.444 1.00 26.85 57 LEU E CA 1
ATOM 5843 C C . LEU E 1 61 ? 25.316 44.062 -5.938 1.00 27.30 57 LEU E C 1
ATOM 5844 O O . LEU E 1 61 ? 25.634 43.660 -7.053 1.00 25.23 57 LEU E O 1
ATOM 5849 N N . GLY E 1 62 ? 24.486 43.373 -5.148 1.00 29.81 58 GLY E N 1
ATOM 5850 C CA . GLY E 1 62 ? 23.802 42.195 -5.669 1.00 30.67 58 GLY E CA 1
ATOM 5851 C C . GLY E 1 62 ? 24.742 41.014 -5.814 1.00 30.56 58 GLY E C 1
ATOM 5852 O O . GLY E 1 62 ? 25.721 40.880 -5.089 1.00 30.62 58 GLY E O 1
ATOM 5853 N N . GLU E 1 63 ? 24.443 40.137 -6.762 1.00 33.76 59 GLU E N 1
ATOM 5854 C CA . GLU E 1 63 ? 25.255 38.950 -6.923 1.00 32.01 59 GLU E CA 1
ATOM 5855 C C . GLU E 1 63 ? 26.464 39.254 -7.815 1.00 27.95 59 GLU E C 1
ATOM 5856 O O . GLU E 1 63 ? 26.333 39.490 -9.013 1.00 25.74 59 GLU E O 1
ATOM 5862 N N . VAL E 1 64 ? 27.649 39.147 -7.214 1.00 26.76 60 VAL E N 1
ATOM 5863 C CA . VAL E 1 64 ? 28.906 39.409 -7.879 1.00 27.05 60 VAL E CA 1
ATOM 5864 C C . VAL E 1 64 ? 29.857 38.286 -7.523 1.00 24.85 60 VAL E C 1
ATOM 5865 O O . VAL E 1 64 ? 30.186 38.121 -6.367 1.00 26.28 60 VAL E O 1
ATOM 5869 N N . LYS E 1 65 ? 30.368 37.608 -8.541 1.00 25.57 61 LYS E N 1
ATOM 5870 C CA . LYS E 1 65 ? 31.301 36.513 -8.350 1.00 30.39 61 LYS E CA 1
ATOM 5871 C C . LYS E 1 65 ? 32.602 36.908 -9.003 1.00 26.46 61 LYS E C 1
ATOM 5872 O O . LYS E 1 65 ? 32.603 37.364 -10.137 1.00 29.23 61 LYS E O 1
ATOM 5878 N N . VAL E 1 66 ? 33.680 36.750 -8.261 1.00 25.83 62 VAL E N 1
ATOM 5879 C CA . VAL E 1 66 ? 34.987 37.110 -8.754 1.00 28.92 62 VAL E CA 1
ATOM 5880 C C . VAL E 1 66 ? 35.916 35.930 -8.535 1.00 28.69 62 VAL E C 1
ATOM 5881 O O . VAL E 1 66 ? 35.892 35.353 -7.455 1.00 29.94 62 VAL E O 1
ATOM 5885 N N . GLY E 1 67 ? 36.731 35.609 -9.552 1.00 30.93 63 GLY E N 1
ATOM 5886 C CA . GLY E 1 67 ? 37.685 34.508 -9.490 1.00 31.66 63 GLY E CA 1
ATOM 5887 C C . GLY E 1 67 ? 38.900 34.815 -8.616 1.00 32.35 63 GLY E C 1
ATOM 5888 O O . GLY E 1 67 ? 38.886 35.746 -7.809 1.00 33.71 63 GLY E O 1
ATOM 5889 N N . LYS E 1 68 ? 39.943 33.988 -8.760 1.00 27.22 64 LYS E N 1
ATOM 5890 C CA . LYS E 1 68 ? 41.185 34.147 -8.018 1.00 28.42 64 LYS E CA 1
ATOM 5891 C C . LYS E 1 68 ? 42.104 35.203 -8.624 1.00 28.00 64 LYS E C 1
ATOM 5892 O O . LYS E 1 68 ? 42.083 35.414 -9.835 1.00 30.69 64 LYS E O 1
ATOM 5898 N N . ASP E 1 69 ? 42.913 35.795 -7.735 1.00 24.37 65 ASP E N 1
ATOM 5899 C CA . ASP E 1 69 ? 43.988 36.746 -8.022 1.00 27.83 65 ASP E CA 1
ATOM 5900 C C . ASP E 1 69 ? 43.526 37.933 -8.880 1.00 27.13 65 ASP E C 1
ATOM 5901 O O . ASP E 1 69 ? 44.302 38.434 -9.698 1.00 25.42 65 ASP E O 1
ATOM 5906 N N . THR E 1 70 ? 42.269 38.354 -8.718 1.00 26.74 66 THR E N 1
ATOM 5907 C CA . THR E 1 70 ? 41.760 39.556 -9.373 1.00 26.25 66 THR E CA 1
ATOM 5908 C C . THR E 1 70 ? 41.942 40.757 -8.440 1.00 25.66 66 THR E C 1
ATOM 5909 O O . THR E 1 70 ? 41.637 40.676 -7.242 1.00 24.54 66 THR E O 1
ATOM 5913 N N . TRP E 1 71 ? 42.455 41.871 -9.006 1.00 23.54 67 TRP E N 1
ATOM 5914 C CA . TRP E 1 71 ? 42.681 43.125 -8.288 1.00 22.74 67 TRP E CA 1
ATOM 5915 C C . TRP E 1 71 ? 41.532 44.079 -8.612 1.00 22.39 67 TRP E C 1
ATOM 5916 O O . TRP E 1 71 ? 41.341 44.378 -9.797 1.00 21.59 67 TRP E O 1
ATOM 5927 N N . ILE E 1 72 ? 40.760 44.488 -7.585 1.00 20.11 68 ILE E N 1
ATOM 5928 C CA . ILE E 1 72 ? 39.643 45.408 -7.761 1.00 19.55 68 ILE E CA 1
ATOM 5929 C C . ILE E 1 72 ? 40.063 46.747 -7.165 1.00 19.28 68 ILE E C 1
ATOM 5930 O O . ILE E 1 72 ? 40.287 46.878 -5.951 1.00 18.77 68 ILE E O 1
ATOM 5935 N N . GLY E 1 73 ? 40.141 47.738 -8.047 1.00 19.30 69 GLY E N 1
ATOM 5936 C CA . GLY E 1 73 ? 40.741 49.001 -7.707 1.00 20.88 69 GLY E CA 1
ATOM 5937 C C . GLY E 1 73 ? 39.830 49.919 -6.906 1.00 19.33 69 GLY E C 1
ATOM 5938 O O . GLY E 1 73 ? 38.676 49.627 -6.619 1.00 19.49 69 GLY E O 1
ATOM 5939 N N . PRO E 1 74 ? 40.385 51.074 -6.488 1.00 21.42 70 PRO E N 1
ATOM 5940 C CA . PRO E 1 74 ? 39.623 52.095 -5.774 1.00 18.75 70 PRO E CA 1
ATOM 5941 C C . PRO E 1 74 ? 38.590 52.762 -6.667 1.00 19.38 70 PRO E C 1
ATOM 5942 O O . PRO E 1 74 ? 38.719 52.771 -7.906 1.00 18.10 70 PRO E O 1
ATOM 5946 N N . ASN E 1 75 ? 37.538 53.252 -5.999 1.00 18.76 71 ASN E N 1
ATOM 5947 C CA . ASN E 1 75 ? 36.516 54.063 -6.618 1.00 18.77 71 ASN E CA 1
ATOM 5948 C C . ASN E 1 75 ? 35.803 53.278 -7.740 1.00 19.37 71 ASN E C 1
ATOM 5949 O O . ASN E 1 75 ? 35.390 53.829 -8.755 1.00 19.37 71 ASN E O 1
ATOM 5954 N N . THR E 1 76 ? 35.618 51.978 -7.550 1.00 17.39 72 THR E N 1
ATOM 5955 C CA . THR E 1 76 ? 35.064 51.122 -8.566 1.00 17.42 72 THR E CA 1
ATOM 5956 C C . THR E 1 76 ? 33.618 50.801 -8.212 1.00 18.08 72 THR E C 1
ATOM 5957 O O . THR E 1 76 ? 33.221 50.955 -7.053 1.00 18.16 72 THR E O 1
ATOM 5961 N N . ILE E 1 77 ? 32.871 50.398 -9.234 1.00 21.28 73 ILE E N 1
ATOM 5962 C CA . ILE E 1 77 ? 31.505 49.911 -9.057 1.00 21.58 73 ILE E CA 1
ATOM 5963 C C . ILE E 1 77 ? 31.384 48.530 -9.711 1.00 21.25 73 ILE E C 1
ATOM 5964 O O . ILE E 1 77 ? 31.678 48.379 -10.905 1.00 19.99 73 ILE E O 1
ATOM 5969 N N . LEU E 1 78 ? 31.007 47.515 -8.901 1.00 21.29 74 LEU E N 1
ATOM 5970 C CA . LEU E 1 78 ? 30.679 46.175 -9.378 1.00 20.99 74 LEU E CA 1
ATOM 5971 C C . LEU E 1 78 ? 29.185 45.923 -9.136 1.00 22.21 74 LEU E C 1
ATOM 5972 O O . LEU E 1 78 ? 28.794 45.528 -8.032 1.00 21.53 74 LEU E O 1
ATOM 5977 N N . ASP E 1 79 ? 28.370 46.260 -10.142 1.00 22.75 75 ASP E N 1
ATOM 5978 C CA . ASP E 1 79 ? 26.920 46.240 -10.025 1.00 23.98 75 ASP E CA 1
ATOM 5979 C C . ASP E 1 79 ? 26.363 44.934 -10.598 1.00 26.65 75 ASP E C 1
ATOM 5980 O O . ASP E 1 79 ? 26.268 44.755 -11.820 1.00 25.68 75 ASP E O 1
ATOM 5985 N N . GLY E 1 80 ? 26.048 44.005 -9.684 1.00 23.75 76 GLY E N 1
ATOM 5986 C CA . GLY E 1 80 ? 25.435 42.749 -10.058 1.00 23.84 76 GLY E CA 1
ATOM 5987 C C . GLY E 1 80 ? 23.930 42.692 -9.781 1.00 24.01 76 GLY E C 1
ATOM 5988 O O . GLY E 1 80 ? 23.367 41.603 -9.772 1.00 29.36 76 GLY E O 1
ATOM 5989 N N . SER E 1 81 ? 23.280 43.835 -9.635 1.00 26.33 77 SER E N 1
ATOM 5990 C CA . SER E 1 81 ? 21.913 43.920 -9.139 1.00 29.91 77 SER E CA 1
ATOM 5991 C C . SER E 1 81 ? 20.876 43.511 -10.185 1.00 35.89 77 SER E C 1
ATOM 5992 O O . SER E 1 81 ? 19.709 43.356 -9.826 1.00 37.70 77 SER E O 1
ATOM 5995 N N . GLY E 1 82 ? 21.275 43.404 -11.459 1.00 34.38 78 GLY E N 1
ATOM 5996 C CA . GLY E 1 82 ? 20.330 43.162 -12.539 1.00 34.83 78 GLY E CA 1
ATOM 5997 C C . GLY E 1 82 ? 20.549 41.810 -13.216 1.00 32.66 78 GLY E C 1
ATOM 5998 O O . GLY E 1 82 ? 20.664 41.748 -14.432 1.00 34.78 78 GLY E O 1
ATOM 5999 N N . GLY E 1 83 ? 20.611 40.736 -12.427 1.00 33.01 79 GLY E N 1
ATOM 6000 C CA . GLY E 1 83 ? 20.767 39.388 -12.959 1.00 32.89 79 GLY E CA 1
ATOM 6001 C C . GLY E 1 83 ? 22.171 38.844 -12.779 1.00 31.25 79 GLY E C 1
ATOM 6002 O O . GLY E 1 83 ? 22.519 37.798 -13.313 1.00 31.05 79 GLY E O 1
ATOM 6003 N N . GLY E 1 84 ? 23.009 39.571 -12.038 1.00 30.46 80 GLY E N 1
ATOM 6004 C CA . GLY E 1 84 ? 24.307 39.046 -11.650 1.00 27.58 80 GLY E CA 1
ATOM 6005 C C . GLY E 1 84 ? 25.457 39.551 -12.529 1.00 30.23 80 GLY E C 1
ATOM 6006 O O . GLY E 1 84 ? 25.309 39.804 -13.728 1.00 30.54 80 GLY E O 1
ATOM 6007 N N . LEU E 1 85 ? 26.618 39.651 -11.891 1.00 26.15 81 LEU E N 1
ATOM 6008 C CA . LEU E 1 85 ? 27.855 40.029 -12.538 1.00 27.01 81 LEU E CA 1
ATOM 6009 C C . LEU E 1 85 ? 28.874 38.965 -12.190 1.00 25.59 81 LEU E C 1
ATOM 6010 O O . LEU E 1 85 ? 29.050 38.654 -11.008 1.00 26.00 81 LEU E O 1
ATOM 6015 N N . ILE E 1 86 ? 29.528 38.439 -13.224 1.00 25.09 82 ILE E N 1
ATOM 6016 C CA . ILE E 1 86 ? 30.592 37.469 -13.048 1.00 27.87 82 ILE E CA 1
ATOM 6017 C C . ILE E 1 86 ? 31.905 37.952 -13.659 1.00 30.04 82 ILE E C 1
ATOM 6018 O O . ILE E 1 86 ? 31.940 38.374 -14.817 1.00 32.12 82 ILE E O 1
ATOM 6023 N N . ILE E 1 87 ? 32.990 37.817 -12.878 1.00 27.01 83 ILE E N 1
ATOM 6024 C CA . ILE E 1 87 ? 34.319 38.243 -13.284 1.00 26.69 83 ILE E CA 1
ATOM 6025 C C . ILE E 1 87 ? 35.260 37.085 -13.030 1.00 27.82 83 ILE E C 1
ATOM 6026 O O . ILE E 1 87 ? 35.159 36.444 -11.990 1.00 29.07 83 ILE E O 1
ATOM 6031 N N . GLY E 1 88 ? 36.211 36.888 -13.955 1.00 29.36 84 GLY E N 1
ATOM 6032 C CA . GLY E 1 88 ? 37.145 35.775 -13.891 1.00 30.54 84 GLY E CA 1
ATOM 6033 C C . GLY E 1 88 ? 38.355 36.037 -12.991 1.00 29.05 84 GLY E C 1
ATOM 6034 O O . GLY E 1 88 ? 38.325 36.871 -12.087 1.00 30.60 84 GLY E O 1
ATOM 6035 N N . SER E 1 89 ? 39.421 35.268 -13.239 1.00 26.85 85 SER E N 1
ATOM 6036 C CA . SER E 1 89 ? 40.643 35.307 -12.459 1.00 25.68 85 SER E CA 1
ATOM 6037 C C . SER E 1 89 ? 41.682 36.156 -13.171 1.00 25.01 85 SER E C 1
ATOM 6038 O O . SER E 1 89 ? 41.642 36.302 -14.399 1.00 26.52 85 SER E O 1
ATOM 6041 N N . ASN E 1 90 ? 42.654 36.608 -12.385 1.00 22.48 86 ASN E N 1
ATOM 6042 C CA . ASN E 1 90 ? 43.780 37.404 -12.847 1.00 24.78 86 ASN E CA 1
ATOM 6043 C C . ASN E 1 90 ? 43.324 38.634 -13.631 1.00 23.41 86 ASN E C 1
ATOM 6044 O O . ASN E 1 90 ? 44.028 39.061 -14.527 1.00 28.06 86 ASN E O 1
ATOM 6049 N N . CYS E 1 91 ? 42.189 39.233 -13.287 1.00 24.36 87 CYS E N 1
ATOM 6050 C CA . CYS E 1 91 ? 41.787 40.472 -13.954 1.00 23.23 87 CYS E CA 1
ATOM 6051 C C . CYS E 1 91 ? 42.341 41.694 -13.220 1.00 24.26 87 CYS E C 1
ATOM 6052 O O . CYS E 1 91 ? 42.526 41.698 -12.001 1.00 22.42 87 CYS E O 1
ATOM 6055 N N . SER E 1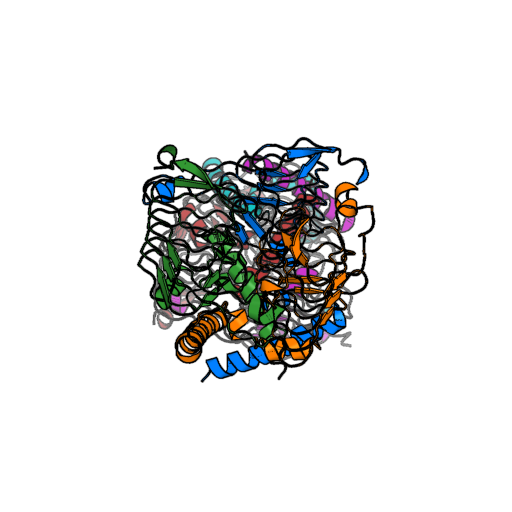 92 ? 42.640 42.749 -13.993 1.00 23.50 88 SER E N 1
ATOM 6056 C CA . SER E 1 92 ? 42.916 44.066 -13.436 1.00 23.27 88 SER E CA 1
ATOM 6057 C C . SER E 1 92 ? 41.675 44.928 -13.639 1.00 22.30 88 SER E C 1
ATOM 6058 O O . SER E 1 92 ? 41.358 45.279 -14.787 1.00 21.33 88 SER E O 1
ATOM 6061 N N . ILE E 1 93 ? 40.966 45.237 -12.542 1.00 20.72 89 ILE E N 1
ATOM 6062 C CA . ILE E 1 93 ? 39.812 46.122 -12.585 1.00 18.79 89 ILE E CA 1
ATOM 6063 C C . ILE E 1 93 ? 40.281 47.468 -12.039 1.00 17.55 89 ILE E C 1
ATOM 6064 O O . ILE E 1 93 ? 40.341 47.658 -10.830 1.00 18.86 89 ILE E O 1
ATOM 6069 N N . SER E 1 94 ? 40.703 48.347 -12.950 1.00 17.80 90 SER E N 1
ATOM 6070 C CA . SER E 1 94 ? 41.464 49.544 -12.620 1.00 18.37 90 SER E CA 1
ATOM 6071 C C . SER E 1 94 ? 40.613 50.522 -11.808 1.00 17.80 90 SER E C 1
ATOM 6072 O O . SER E 1 94 ? 39.384 50.458 -11.789 1.00 17.85 90 SER E O 1
ATOM 6075 N N . ALA E 1 95 ? 41.300 51.506 -11.231 1.00 16.73 91 ALA E N 1
ATOM 6076 C CA . ALA E 1 95 ? 40.672 52.613 -10.545 1.00 17.68 91 ALA E CA 1
ATOM 6077 C C . ALA E 1 95 ? 39.607 53.224 -11.437 1.00 16.04 91 ALA E C 1
ATOM 6078 O O . ALA E 1 95 ? 39.804 53.436 -12.640 1.00 16.81 91 ALA E O 1
ATOM 6080 N N . GLY E 1 96 ? 38.441 53.432 -10.832 1.00 16.98 92 GLY E N 1
ATOM 6081 C CA . GLY E 1 96 ? 37.344 54.135 -11.468 1.00 17.01 92 GLY E CA 1
ATOM 6082 C C . GLY E 1 96 ? 36.500 53.300 -12.427 1.00 17.37 92 GLY E C 1
ATOM 6083 O O . GLY E 1 96 ? 35.525 53.794 -12.993 1.00 17.78 92 GLY E O 1
ATOM 6084 N N . VAL E 1 97 ? 36.852 52.038 -12.639 1.00 17.71 93 VAL E N 1
ATOM 6085 C CA . VAL E 1 97 ? 36.056 51.202 -13.503 1.00 18.09 93 VAL E CA 1
ATOM 6086 C C . VAL E 1 97 ? 34.667 51.023 -12.883 1.00 18.15 93 VAL E C 1
ATOM 6087 O O . VAL E 1 97 ? 34.545 50.789 -11.680 1.00 17.80 93 VAL E O 1
ATOM 6091 N N . GLN E 1 98 ? 33.627 51.099 -13.730 1.00 17.46 94 GLN E N 1
ATOM 6092 C CA . GLN E 1 98 ? 32.237 50.906 -13.323 1.00 18.22 94 GLN E CA 1
ATOM 6093 C C . GLN E 1 98 ? 31.599 49.886 -14.266 1.00 19.74 94 GLN E C 1
ATOM 6094 O O . GLN E 1 98 ? 31.600 50.069 -15.492 1.00 19.31 94 GLN E O 1
ATOM 6100 N N . ILE E 1 99 ? 31.031 48.828 -13.674 1.00 18.59 95 ILE E N 1
ATOM 6101 C CA . ILE E 1 99 ? 30.473 47.700 -14.389 1.00 19.21 95 ILE E CA 1
ATOM 6102 C C . ILE E 1 99 ? 29.020 47.544 -13.948 1.00 20.69 95 ILE E C 1
ATOM 6103 O O . ILE E 1 99 ? 28.733 47.382 -12.761 1.00 23.72 95 ILE E O 1
ATOM 6108 N N . TYR E 1 100 ? 28.101 47.556 -14.904 1.00 19.33 96 TYR E N 1
ATOM 6109 C CA . TYR E 1 100 ? 26.693 47.655 -14.587 1.00 23.00 96 TYR E CA 1
ATOM 6110 C C . TYR E 1 100 ? 25.908 46.449 -15.108 1.00 24.10 96 TYR E C 1
ATOM 6111 O O . TYR E 1 100 ? 26.277 45.850 -16.113 1.00 25.18 96 TYR E O 1
ATOM 6120 N N . THR E 1 101 ? 24.791 46.190 -14.430 1.00 24.65 97 THR E N 1
ATOM 6121 C CA . THR E 1 101 ? 23.760 45.261 -14.888 1.00 26.51 97 THR E CA 1
ATOM 6122 C C . THR E 1 101 ? 22.378 45.927 -14.835 1.00 29.07 97 THR E C 1
ATOM 6123 O O . THR E 1 101 ? 21.356 45.241 -14.945 1.00 29.97 97 THR E O 1
ATOM 6127 N N . HIS E 1 102 ? 22.342 47.271 -14.748 1.00 26.41 98 HIS E N 1
ATOM 6128 C CA . HIS E 1 102 ? 21.095 48.021 -14.773 1.00 27.90 98 HIS E CA 1
ATOM 6129 C C . HIS E 1 102 ? 21.365 49.456 -15.227 1.00 30.92 98 HIS E C 1
ATOM 6130 O O . HIS E 1 102 ? 22.507 49.933 -15.234 1.00 27.09 98 HIS E O 1
ATOM 6137 N N . ASP E 1 103 ? 20.301 50.142 -15.642 1.00 28.17 99 ASP E N 1
ATOM 6138 C CA . ASP E 1 103 ? 20.355 51.588 -15.744 1.00 29.73 99 ASP E CA 1
ATOM 6139 C C . ASP E 1 103 ? 18.969 52.144 -15.459 1.00 31.15 99 ASP E C 1
ATOM 6140 O O . ASP E 1 103 ? 18.003 51.384 -15.469 1.00 33.90 99 ASP E O 1
ATOM 6145 N N . THR E 1 104 ? 18.931 53.451 -15.177 1.00 30.15 100 THR E N 1
ATOM 6146 C CA . THR E 1 104 ? 17.737 54.151 -14.733 1.00 31.96 100 THR E CA 1
ATOM 6147 C C . THR E 1 104 ? 17.364 55.251 -15.719 1.00 28.73 100 THR E C 1
ATOM 6148 O O . THR E 1 104 ? 16.702 56.210 -15.333 1.00 33.35 100 THR E O 1
ATOM 6152 N N . VAL E 1 105 ? 17.806 55.120 -16.973 1.00 29.04 101 VAL E N 1
ATOM 6153 C CA . VAL E 1 105 ? 17.542 56.122 -17.986 1.00 29.91 101 VAL E CA 1
ATOM 6154 C C . VAL E 1 105 ? 16.024 56.307 -18.142 1.00 32.32 101 VAL E C 1
ATOM 6155 O O . VAL E 1 105 ? 15.537 57.431 -18.045 1.00 31.42 101 VAL E O 1
ATOM 6159 N N . ARG E 1 106 ? 15.275 55.220 -18.362 1.00 36.09 102 ARG E N 1
ATOM 6160 C CA . ARG E 1 106 ? 13.847 55.393 -18.627 1.00 41.19 102 ARG E CA 1
ATOM 6161 C C . ARG E 1 106 ? 13.133 55.879 -17.361 1.00 38.26 102 ARG E C 1
ATOM 6162 O O . ARG E 1 106 ? 12.233 56.712 -17.449 1.00 36.47 102 ARG E O 1
ATOM 6170 N N . LYS E 1 107 ? 13.574 55.401 -16.185 1.00 39.03 103 LYS E N 1
ATOM 6171 C CA . LYS E 1 107 ? 12.986 55.800 -14.919 1.00 36.87 103 LYS E CA 1
ATOM 6172 C C . LYS E 1 107 ? 13.043 57.311 -14.764 1.00 37.56 103 LYS E C 1
ATOM 6173 O O . LYS E 1 107 ? 12.025 57.940 -14.466 1.00 38.51 103 LYS E O 1
ATOM 6179 N N . SER E 1 108 ? 14.224 57.898 -14.980 1.00 34.00 104 SER E N 1
ATOM 6180 C CA . SER E 1 108 ? 14.364 59.345 -14.946 1.00 35.61 104 SER E CA 1
ATOM 6181 C C . SER E 1 108 ? 13.527 60.017 -16.034 1.00 38.55 104 SER E C 1
ATOM 6182 O O . SER E 1 108 ? 12.820 60.985 -15.754 1.00 36.38 104 SER E O 1
ATOM 6185 N N . LEU E 1 109 ? 13.696 59.561 -17.279 1.00 39.23 105 LEU E N 1
ATOM 6186 C CA . LEU E 1 109 ? 13.209 60.321 -18.423 1.00 41.63 105 LEU E CA 1
ATOM 6187 C C . LEU E 1 109 ? 11.681 60.326 -18.435 1.00 39.76 105 LEU E C 1
ATOM 6188 O O . LEU E 1 109 ? 11.094 61.266 -18.956 1.00 38.53 105 LEU E O 1
ATOM 6193 N N . SER E 1 110 ? 11.073 59.292 -17.839 1.00 42.12 106 SER E N 1
ATOM 6194 C CA . SER E 1 110 ? 9.627 59.163 -17.748 1.00 45.92 106 SER E CA 1
ATOM 6195 C C . SER E 1 110 ? 9.078 59.861 -16.504 1.00 52.61 106 SER E C 1
ATOM 6196 O O . SER E 1 110 ? 7.878 59.789 -16.226 1.00 54.52 106 SER E O 1
ATOM 6199 N N . GLY E 1 111 ? 9.948 60.563 -15.770 1.00 49.03 107 GLY E N 1
ATOM 6200 C CA . GLY E 1 111 ? 9.519 61.320 -14.607 1.00 47.86 107 GLY E CA 1
ATOM 6201 C C . GLY E 1 111 ? 9.129 60.412 -13.445 1.00 44.43 107 GLY E C 1
ATOM 6202 O O . GLY E 1 111 ? 8.334 60.801 -12.594 1.00 43.27 107 GLY E O 1
ATOM 6203 N N . GLY E 1 112 ? 9.713 59.209 -13.407 1.00 43.26 108 GLY E N 1
ATOM 6204 C CA . GLY E 1 112 ? 9.668 58.372 -12.217 1.00 46.59 108 GLY E CA 1
ATOM 6205 C C . GLY E 1 112 ? 8.840 57.103 -12.407 1.00 46.50 108 GLY E C 1
ATOM 6206 O O . GLY E 1 112 ? 8.683 56.324 -11.475 1.00 47.76 108 GLY E O 1
ATOM 6207 N N . LYS E 1 113 ? 8.350 56.883 -13.626 1.00 49.76 109 LYS E N 1
ATOM 6208 C CA . LYS E 1 113 ? 7.274 55.933 -13.860 1.00 54.26 109 LYS E CA 1
ATOM 6209 C C . LYS E 1 113 ? 7.829 54.659 -14.483 1.00 50.11 109 LYS E C 1
ATOM 6210 O O . LYS E 1 113 ? 7.439 53.560 -14.104 1.00 49.38 109 LYS E O 1
ATOM 6216 N N . ALA E 1 114 ? 8.750 54.795 -15.442 1.00 51.36 110 ALA E N 1
ATOM 6217 C CA . ALA E 1 114 ? 9.314 53.612 -16.072 1.00 48.36 110 ALA E CA 1
ATOM 6218 C C . ALA E 1 114 ? 10.089 52.806 -15.033 1.00 46.97 110 ALA E C 1
ATOM 6219 O O . ALA E 1 114 ? 10.564 53.354 -14.034 1.00 40.30 110 ALA E O 1
ATOM 6221 N N . ASP E 1 115 ? 10.145 51.491 -15.267 1.00 44.92 111 ASP E N 1
ATOM 6222 C CA . ASP E 1 115 ? 10.933 50.592 -14.449 1.00 47.41 111 ASP E CA 1
ATOM 6223 C C . ASP E 1 115 ? 12.418 50.735 -14.763 1.00 42.40 111 ASP E C 1
ATOM 6224 O O . ASP E 1 115 ? 12.817 51.266 -15.800 1.00 39.65 111 ASP E O 1
ATOM 6229 N N . ILE E 1 116 ? 13.208 50.165 -13.854 1.00 46.86 112 ILE E N 1
ATOM 6230 C CA . ILE E 1 116 ? 14.640 50.006 -14.016 1.00 42.03 112 ILE E CA 1
ATOM 6231 C C . ILE E 1 116 ? 14.888 48.892 -15.027 1.00 39.14 112 ILE E C 1
ATOM 6232 O O . ILE E 1 116 ? 14.307 47.818 -14.933 1.00 44.41 112 ILE E O 1
ATOM 6237 N N . ASP E 1 117 ? 15.768 49.158 -15.987 1.00 37.41 113 ASP E N 1
ATOM 6238 C CA . ASP E 1 117 ? 16.096 48.178 -17.006 1.00 40.26 113 ASP E CA 1
ATOM 6239 C C . ASP E 1 117 ? 17.312 47.381 -16.542 1.00 39.09 113 ASP E C 1
ATOM 6240 O O . ASP E 1 117 ? 18.285 47.971 -16.085 1.00 31.74 113 ASP E O 1
ATOM 6245 N N . LYS E 1 118 ? 17.250 46.051 -16.699 1.00 34.58 114 LYS E N 1
ATOM 6246 C CA . LYS E 1 118 ? 18.261 45.151 -16.161 1.00 36.64 114 LYS E CA 1
ATOM 6247 C C . LYS E 1 118 ? 18.776 44.199 -17.225 1.00 35.79 114 LYS E C 1
ATOM 6248 O O . LYS E 1 118 ? 18.012 43.786 -18.089 1.00 35.33 114 LYS E O 1
ATOM 6254 N N . ALA E 1 119 ? 20.045 43.780 -17.093 1.00 34.32 115 ALA E N 1
ATOM 6255 C CA . ALA E 1 119 ? 20.591 42.662 -17.850 1.00 29.45 115 ALA E CA 1
ATOM 6256 C C . ALA E 1 119 ? 21.955 42.255 -17.310 1.00 33.04 115 ALA E C 1
ATOM 6257 O O . ALA E 1 119 ? 22.794 43.097 -16.964 1.00 30.88 115 ALA E O 1
ATOM 6259 N N . SER E 1 120 ? 22.223 40.955 -17.349 1.00 30.99 116 SER E N 1
ATOM 6260 C CA . SER E 1 120 ? 23.385 40.424 -16.669 1.00 31.26 116 SER E CA 1
ATOM 6261 C C . SER E 1 120 ? 24.641 40.765 -17.452 1.00 30.95 116 SER E C 1
ATOM 6262 O O . SER E 1 120 ? 24.593 40.947 -18.656 1.00 30.00 116 SER E O 1
ATOM 6265 N N . THR E 1 121 ? 25.778 40.764 -16.755 1.00 30.09 117 THR E N 1
ATOM 6266 C CA . THR E 1 121 ? 27.038 41.147 -17.356 1.00 28.37 117 THR E CA 1
ATOM 6267 C C . THR E 1 121 ? 28.075 40.123 -16.949 1.00 26.84 117 THR E C 1
ATOM 6268 O O . THR E 1 121 ? 28.017 39.576 -15.852 1.00 27.43 117 THR E O 1
ATOM 6272 N N . ARG E 1 122 ? 29.018 39.871 -17.849 1.00 26.46 118 ARG E N 1
ATOM 6273 C CA . ARG E 1 122 ? 30.063 38.904 -17.599 1.00 27.40 118 ARG E CA 1
ATOM 6274 C C . ARG E 1 122 ? 31.381 39.359 -18.208 1.00 25.59 118 ARG E C 1
ATOM 6275 O O . ARG E 1 122 ? 31.421 39.929 -19.307 1.00 26.45 118 ARG E O 1
ATOM 6283 N N . ILE E 1 123 ? 32.438 39.062 -17.448 1.00 26.83 119 ILE E N 1
ATOM 6284 C CA . ILE E 1 123 ? 33.816 39.293 -17.839 1.00 27.18 119 ILE E CA 1
ATOM 6285 C C . ILE E 1 123 ? 34.653 38.032 -17.613 1.00 27.12 119 ILE E C 1
ATOM 6286 O O . ILE E 1 123 ? 34.656 37.470 -16.521 1.00 26.58 119 ILE E O 1
ATOM 6291 N N . GLY E 1 124 ? 35.479 37.685 -18.612 1.00 27.43 120 GLY E N 1
ATOM 6292 C CA . GLY E 1 124 ? 36.337 36.515 -18.546 1.00 26.78 120 GLY E CA 1
ATOM 6293 C C . GLY E 1 124 ? 37.563 36.634 -17.647 1.00 28.00 120 GLY E C 1
ATOM 6294 O O . GLY E 1 124 ? 37.663 37.496 -16.785 1.00 30.99 120 GLY E O 1
ATOM 6295 N N . SER E 1 125 ? 38.488 35.672 -17.806 1.00 25.36 121 SER E N 1
ATOM 6296 C CA . SER E 1 125 ? 39.739 35.663 -17.088 1.00 22.23 121 SER E CA 1
ATOM 6297 C C . SER E 1 125 ? 40.811 36.380 -17.898 1.00 21.31 121 SER E C 1
ATOM 6298 O O . SER E 1 125 ? 40.669 36.527 -19.119 1.00 22.58 121 SER E O 1
ATOM 6301 N N . ASP E 1 126 ? 41.868 36.794 -17.186 1.00 23.70 122 ASP E N 1
ATOM 6302 C CA . ASP E 1 126 ? 43.082 37.396 -17.731 1.00 25.22 122 ASP E CA 1
ATOM 6303 C C . ASP E 1 126 ? 42.806 38.685 -18.522 1.00 25.32 122 ASP E C 1
ATOM 6304 O O . ASP E 1 126 ? 43.443 38.937 -19.558 1.00 24.10 122 ASP E O 1
ATOM 6309 N N . CYS E 1 127 ? 41.838 39.467 -18.037 1.00 23.74 123 CYS E N 1
ATOM 6310 C CA . CYS E 1 127 ? 41.395 40.692 -18.702 1.00 23.43 123 CYS E CA 1
ATOM 6311 C C . CYS E 1 127 ? 41.978 41.910 -18.002 1.00 23.69 123 CYS E C 1
ATOM 6312 O O . CYS E 1 127 ? 42.251 41.880 -16.800 1.00 22.76 123 CYS E O 1
ATOM 6315 N N . TYR E 1 128 ? 42.166 42.998 -18.765 1.00 21.64 124 TYR E N 1
ATOM 6316 C CA . TYR E 1 128 ? 42.586 44.268 -18.203 1.00 20.11 124 TYR E CA 1
ATOM 6317 C C . TYR E 1 128 ? 41.515 45.289 -18.571 1.00 19.36 124 TYR E C 1
ATOM 6318 O O . TYR E 1 128 ? 41.213 45.452 -19.763 1.00 19.74 124 TYR E O 1
ATOM 6327 N N . LEU E 1 129 ? 40.937 45.931 -17.552 1.00 19.38 125 LEU E N 1
ATOM 6328 C CA . LEU E 1 129 ? 40.051 47.062 -17.748 1.00 21.34 125 LEU E CA 1
ATOM 6329 C C . LEU E 1 129 ? 40.798 48.296 -17.237 1.00 19.20 125 LEU E C 1
ATOM 6330 O O . LEU E 1 129 ? 41.150 48.410 -16.067 1.00 18.67 125 LEU E O 1
ATOM 6335 N N . GLY E 1 130 ? 41.092 49.189 -18.177 1.00 19.61 126 GLY E N 1
ATOM 6336 C CA . GLY E 1 130 ? 41.879 50.357 -17.874 1.00 20.07 126 GLY E CA 1
ATOM 6337 C C . GLY E 1 130 ? 41.067 51.366 -17.079 1.00 18.76 126 GLY E C 1
ATOM 6338 O O . GLY E 1 130 ? 39.840 51.307 -16.994 1.00 16.99 126 GLY E O 1
ATOM 6339 N N . PRO E 1 131 ? 41.776 52.329 -16.482 1.00 19.23 127 PRO E N 1
ATOM 6340 C CA . PRO E 1 131 ? 41.151 53.366 -15.660 1.00 19.74 127 PRO E CA 1
ATOM 6341 C C . PRO E 1 131 ? 39.901 53.992 -16.267 1.00 18.35 127 PRO E C 1
ATOM 6342 O O . PRO E 1 131 ? 39.919 54.363 -17.441 1.00 18.61 127 PRO E O 1
ATOM 6346 N N . ASN E 1 132 ? 38.840 54.091 -15.465 1.00 18.27 128 ASN E N 1
ATOM 6347 C CA . ASN E 1 132 ? 37.625 54.802 -15.828 1.00 19.17 128 ASN E CA 1
ATOM 6348 C C . ASN E 1 132 ? 36.883 54.142 -17.007 1.00 21.11 128 ASN E C 1
ATOM 6349 O O . ASN E 1 132 ? 36.009 54.757 -17.620 1.00 22.32 128 ASN E O 1
ATOM 6354 N N . THR E 1 133 ? 37.161 52.867 -17.313 1.00 18.44 129 THR E N 1
ATOM 6355 C CA . THR E 1 133 ? 36.298 52.116 -18.218 1.00 21.14 129 THR E CA 1
ATOM 6356 C C . THR E 1 133 ? 34.893 51.992 -17.620 1.00 19.53 129 THR E C 1
ATOM 6357 O O . THR E 1 133 ? 34.755 51.642 -16.436 1.00 18.51 129 THR E O 1
ATOM 6361 N N . ILE E 1 134 ? 33.882 52.157 -18.472 1.00 18.73 130 ILE E N 1
ATOM 6362 C CA . ILE E 1 134 ? 32.479 51.908 -18.152 1.00 19.08 130 ILE E CA 1
ATOM 6363 C C . ILE E 1 134 ? 31.967 50.733 -18.986 1.00 18.78 130 ILE E C 1
ATOM 6364 O O . ILE E 1 134 ? 32.082 50.754 -20.228 1.00 19.70 130 ILE E O 1
ATOM 6369 N N . ILE E 1 135 ? 31.443 49.700 -18.309 1.00 18.38 131 ILE E N 1
ATOM 6370 C CA . ILE E 1 135 ? 30.800 48.558 -18.950 1.00 19.90 131 ILE E CA 1
ATOM 6371 C C . ILE E 1 135 ? 29.310 48.628 -18.645 1.00 19.79 131 ILE E C 1
ATOM 6372 O O . ILE E 1 135 ? 28.921 48.601 -17.479 1.00 20.70 131 ILE E O 1
ATOM 6377 N N . VAL E 1 136 ? 28.472 48.662 -19.686 1.00 20.67 132 VAL E N 1
ATOM 6378 C CA . VAL E 1 136 ? 27.033 48.753 -19.479 1.00 24.46 132 VAL E CA 1
ATOM 6379 C C . VAL E 1 136 ? 26.402 47.363 -19.351 1.00 22.28 132 VAL E C 1
ATOM 6380 O O . VAL E 1 136 ? 27.040 46.330 -19.531 1.00 23.79 132 VAL E O 1
ATOM 6384 N N . LYS E 1 137 ? 25.115 47.362 -19.009 1.00 23.90 133 LYS E N 1
ATOM 6385 C CA . LYS E 1 137 ? 24.393 46.128 -18.765 1.00 26.66 133 LYS E CA 1
ATOM 6386 C C . LYS E 1 137 ? 24.346 45.300 -20.035 1.00 25.37 133 LYS E C 1
ATOM 6387 O O . LYS E 1 137 ? 24.329 45.822 -21.153 1.00 26.52 133 LYS E O 1
ATOM 6393 N N . GLY E 1 138 ? 24.343 43.986 -19.822 1.00 27.35 134 GLY E N 1
ATOM 6394 C CA . GLY E 1 138 ? 24.121 43.037 -20.897 1.00 30.06 134 GLY E CA 1
ATOM 6395 C C . GLY E 1 138 ? 25.402 42.663 -21.614 1.00 29.57 134 GLY E C 1
ATOM 6396 O O . GLY E 1 138 ? 25.368 41.862 -22.525 1.00 32.12 134 GLY E O 1
ATOM 6397 N N . VAL E 1 139 ? 26.537 43.248 -21.224 1.00 28.16 135 VAL E N 1
ATOM 6398 C CA . VAL E 1 139 ? 27.768 43.009 -21.949 1.00 26.60 135 VAL E CA 1
ATOM 6399 C C . VAL E 1 139 ? 28.422 41.711 -21.478 1.00 24.74 135 VAL E C 1
ATOM 6400 O O . VAL E 1 139 ? 28.503 41.439 -20.276 1.00 25.88 135 VAL E O 1
ATOM 6404 N N . LYS E 1 140 ? 28.944 40.968 -22.457 1.00 25.88 136 LYS E N 1
ATOM 6405 C CA . LYS E 1 140 ? 29.777 39.802 -22.236 1.00 25.58 136 LYS E CA 1
ATOM 6406 C C . LYS E 1 140 ? 31.136 40.095 -22.827 1.00 25.41 136 LYS E C 1
ATOM 6407 O O . LYS E 1 140 ? 31.223 40.347 -24.027 1.00 27.74 136 LYS E O 1
ATOM 6413 N N . ILE E 1 141 ? 32.154 40.078 -21.966 1.00 26.92 137 ILE E N 1
ATOM 6414 C CA . ILE E 1 141 ? 33.555 40.188 -22.339 1.00 26.35 137 ILE E CA 1
ATOM 6415 C C . ILE E 1 141 ? 34.197 38.816 -22.174 1.00 26.58 137 ILE E C 1
ATOM 6416 O O . ILE E 1 141 ? 34.091 38.192 -21.114 1.00 26.57 137 ILE E O 1
ATOM 6421 N N . GLY E 1 142 ? 34.885 38.357 -23.227 1.00 27.07 138 GLY E N 1
ATOM 6422 C CA . GLY E 1 142 ? 35.576 37.078 -23.203 1.00 28.32 138 GLY E CA 1
ATOM 6423 C C . GLY E 1 142 ? 36.873 37.095 -22.397 1.00 29.46 138 GLY E C 1
ATOM 6424 O O . GLY E 1 142 ? 37.132 37.988 -21.585 1.00 30.35 138 GLY E O 1
ATOM 6425 N N . ASP E 1 143 ? 37.679 36.049 -22.592 1.00 29.81 139 ASP E N 1
ATOM 6426 C CA . ASP E 1 143 ? 38.958 35.921 -21.923 1.00 27.83 139 ASP E CA 1
ATOM 6427 C C . ASP E 1 143 ? 40.006 36.739 -22.657 1.00 24.96 139 ASP E C 1
ATOM 6428 O O . ASP E 1 143 ? 39.911 36.932 -23.861 1.00 24.29 139 ASP E O 1
ATOM 6433 N N . ARG E 1 144 ? 41.016 37.182 -21.908 1.00 27.99 140 ARG E N 1
ATOM 6434 C CA . ARG E 1 144 ? 42.223 37.773 -22.459 1.00 27.94 140 ARG E CA 1
ATOM 6435 C C . ARG E 1 144 ? 41.860 39.003 -23.293 1.00 27.60 140 ARG E C 1
ATOM 6436 O O . ARG E 1 144 ? 42.364 39.165 -24.423 1.00 26.70 140 ARG E O 1
ATOM 6444 N N . VAL E 1 145 ? 41.019 39.896 -22.715 1.00 24.47 141 VAL E N 1
ATOM 6445 C CA . VAL E 1 145 ? 40.633 41.125 -23.395 1.00 22.04 141 VAL E CA 1
ATOM 6446 C C . VAL E 1 145 ? 41.329 42.311 -22.728 1.00 22.45 141 VAL E C 1
ATOM 6447 O O . VAL E 1 145 ? 41.428 42.369 -21.486 1.00 22.24 141 VAL E O 1
ATOM 6451 N N . VAL E 1 146 ? 41.804 43.252 -23.561 1.00 20.98 142 VAL E N 1
ATOM 6452 C CA . VAL E 1 146 ? 42.263 44.555 -23.078 1.00 22.49 142 VAL E CA 1
ATOM 6453 C C . VAL E 1 146 ? 41.207 45.600 -23.414 1.00 21.29 142 VAL E C 1
ATOM 6454 O O . VAL E 1 146 ? 40.875 45.781 -24.590 1.00 20.65 142 VAL E O 1
ATOM 6458 N N . VAL E 1 147 ? 40.759 46.328 -22.382 1.00 21.15 143 VAL E N 1
ATOM 6459 C CA . VAL E 1 147 ? 39.915 47.497 -22.565 1.00 20.19 143 VAL E CA 1
ATOM 6460 C C . VAL E 1 147 ? 40.713 48.729 -22.171 1.00 21.55 143 VAL E C 1
ATOM 6461 O O . VAL E 1 147 ? 41.104 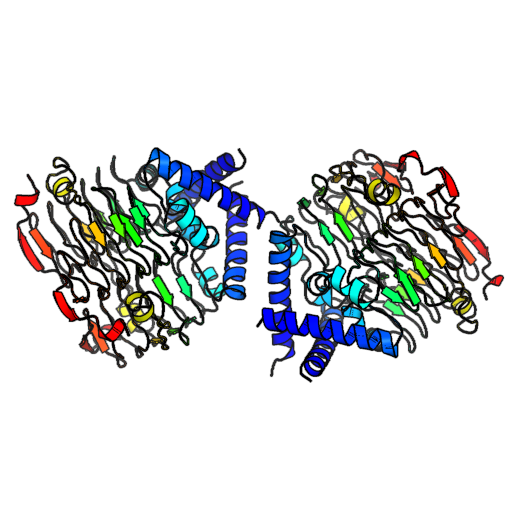48.864 -21.026 1.00 21.94 143 VAL E O 1
ATOM 6465 N N . GLY E 1 148 ? 41.024 49.577 -23.147 1.00 18.52 144 GLY E N 1
ATOM 6466 C CA . GLY E 1 148 ? 41.821 50.759 -22.867 1.00 19.85 144 GLY E CA 1
ATOM 6467 C C . GLY E 1 148 ? 41.131 51.697 -21.875 1.00 19.63 144 GLY E C 1
ATOM 6468 O O . GLY E 1 148 ? 39.891 51.718 -21.769 1.00 19.84 144 GLY E O 1
ATOM 6469 N N . ALA E 1 149 ? 41.954 52.501 -21.187 1.00 20.71 145 ALA E N 1
ATOM 6470 C CA . ALA E 1 149 ? 41.466 53.562 -20.311 1.00 18.78 145 ALA E CA 1
ATOM 6471 C C . ALA E 1 149 ? 40.429 54.389 -21.048 1.00 18.96 145 ALA E C 1
ATOM 6472 O O . ALA E 1 149 ? 40.548 54.611 -22.263 1.00 18.77 145 ALA E O 1
ATOM 6474 N N . ASN E 1 150 ? 39.452 54.869 -20.270 1.00 19.67 146 ASN E N 1
ATOM 6475 C CA . ASN E 1 150 ? 38.455 55.825 -20.711 1.00 23.33 146 ASN E CA 1
ATOM 6476 C C . ASN E 1 150 ? 37.427 55.205 -21.653 1.00 23.97 146 ASN E C 1
ATOM 6477 O O . ASN E 1 150 ? 36.657 55.956 -22.231 1.00 26.91 146 ASN E O 1
ATOM 6482 N N . SER E 1 151 ? 37.341 53.879 -21.761 1.00 22.55 147 SER E N 1
ATOM 6483 C CA . SER E 1 151 ? 36.451 53.272 -22.755 1.00 22.41 147 SER E CA 1
ATOM 6484 C C . SER E 1 151 ? 35.020 53.139 -22.219 1.00 20.74 147 SER E C 1
ATOM 6485 O O . SER E 1 151 ? 34.796 53.145 -21.011 1.00 22.58 147 SER E O 1
ATOM 6488 N N . LEU E 1 152 ? 34.052 53.121 -23.142 1.00 19.00 148 LEU E N 1
ATOM 6489 C CA . LEU E 1 152 ? 32.655 52.841 -22.876 1.00 21.19 148 LEU E CA 1
ATOM 6490 C C . LEU E 1 152 ? 32.234 51.633 -23.713 1.00 21.62 148 LEU E C 1
ATOM 6491 O O . LEU E 1 152 ? 32.146 51.731 -24.934 1.00 21.39 148 LEU E O 1
ATOM 6496 N N . VAL E 1 153 ? 32.086 50.474 -23.057 1.00 22.58 149 VAL E N 1
ATOM 6497 C CA . VAL E 1 153 ? 31.816 49.224 -23.734 1.00 22.98 149 VAL E CA 1
ATOM 6498 C C . VAL E 1 153 ? 30.302 49.001 -23.777 1.00 23.76 149 VAL E C 1
ATOM 6499 O O . VAL E 1 153 ? 29.681 48.842 -22.722 1.00 21.89 149 VAL E O 1
ATOM 6503 N N . LEU E 1 154 ? 29.731 48.998 -24.998 1.00 26.25 150 LEU E N 1
ATOM 6504 C CA . LEU E 1 154 ? 28.278 48.918 -25.212 1.00 26.96 150 LEU E CA 1
ATOM 6505 C C . LEU E 1 154 ? 27.830 47.556 -25.737 1.00 29.54 150 LEU E C 1
ATOM 6506 O O . LEU E 1 154 ? 26.652 47.247 -25.676 1.00 28.49 150 LEU E O 1
ATOM 6511 N N . LYS E 1 155 ? 28.770 46.759 -26.243 1.00 28.67 151 LYS E N 1
ATOM 6512 C CA . LYS E 1 155 ? 28.481 45.511 -26.934 1.00 32.81 151 LYS E CA 1
ATOM 6513 C C . LYS E 1 155 ? 29.490 44.460 -26.480 1.00 31.15 151 LYS E C 1
ATOM 6514 O O . LYS E 1 155 ? 30.527 44.791 -25.930 1.00 28.41 151 LYS E O 1
ATOM 6520 N N . ASP E 1 156 ? 29.166 43.188 -26.707 1.00 27.24 152 ASP E N 1
ATOM 6521 C CA . ASP E 1 156 ? 30.020 42.082 -26.324 1.00 28.05 152 ASP E CA 1
ATOM 6522 C C . ASP E 1 156 ? 31.384 42.253 -26.952 1.00 25.49 152 ASP E C 1
ATOM 6523 O O . ASP E 1 156 ? 31.487 42.831 -28.031 1.00 25.42 152 ASP E O 1
ATOM 6528 N N . ILE E 1 157 ? 32.424 41.749 -26.272 1.00 25.27 153 ILE E N 1
ATOM 6529 C CA . ILE E 1 157 ? 33.757 41.729 -26.824 1.00 25.22 153 ILE E CA 1
ATOM 6530 C C . ILE E 1 157 ? 34.238 40.285 -26.899 1.00 26.50 153 ILE E C 1
ATOM 6531 O O . ILE E 1 157 ? 34.368 39.618 -25.876 1.00 28.43 153 ILE E O 1
ATOM 6536 N N . PRO E 1 158 ? 34.601 39.765 -28.086 1.00 29.24 154 PRO E N 1
ATOM 6537 C CA . PRO E 1 158 ? 35.127 38.402 -28.160 1.00 30.31 154 PRO E CA 1
ATOM 6538 C C . PRO E 1 158 ? 36.444 38.280 -27.414 1.00 30.89 154 PRO E C 1
ATOM 6539 O O . PRO E 1 158 ? 37.186 39.256 -27.255 1.00 27.45 154 PRO E O 1
ATOM 6543 N N . SER E 1 159 ? 36.767 37.035 -27.048 1.00 30.03 155 SER E N 1
ATOM 6544 C CA . SER E 1 159 ? 38.065 36.714 -26.494 1.00 27.98 155 SER E CA 1
ATOM 6545 C C . SER E 1 159 ? 39.187 37.186 -27.407 1.00 26.29 155 SER E C 1
ATOM 6546 O O . SER E 1 159 ? 39.009 37.274 -28.616 1.00 27.23 155 SER E O 1
ATOM 6549 N N . ASP E 1 160 ? 40.310 37.544 -26.774 1.00 27.29 156 ASP E N 1
ATOM 6550 C CA . ASP E 1 160 ? 41.577 37.861 -27.404 1.00 27.69 156 ASP E CA 1
ATOM 6551 C C . ASP E 1 160 ? 41.565 39.209 -28.124 1.00 28.35 156 ASP E C 1
ATOM 6552 O O . ASP E 1 160 ? 42.399 39.409 -29.011 1.00 27.94 156 ASP E O 1
ATOM 6557 N N . CYS E 1 161 ? 40.660 40.139 -27.771 1.00 26.99 157 CYS E N 1
ATOM 6558 C CA . CYS E 1 161 ? 40.577 41.429 -28.474 1.00 25.88 157 CYS E CA 1
ATOM 6559 C C . CYS E 1 161 ? 41.093 42.562 -27.584 1.00 26.81 157 CYS E C 1
ATOM 6560 O O . CYS E 1 161 ? 41.015 42.474 -26.349 1.00 23.85 157 CYS E O 1
ATOM 6563 N N . LYS E 1 162 ? 41.673 43.586 -28.236 1.00 21.97 158 LYS E N 1
ATOM 6564 C CA . LYS E 1 162 ? 41.949 44.861 -27.599 1.00 23.69 158 LYS E CA 1
ATOM 6565 C C . LYS E 1 162 ? 40.939 45.896 -28.125 1.00 22.43 158 LYS E C 1
ATOM 6566 O O . LYS E 1 162 ? 40.776 46.011 -29.334 1.00 22.34 158 LYS E O 1
ATOM 6572 N N . VAL E 1 163 ? 40.276 46.631 -27.214 1.00 21.43 159 VAL E N 1
ATOM 6573 C CA . VAL E 1 163 ? 39.279 47.627 -27.581 1.00 23.84 159 VAL E CA 1
ATOM 6574 C C . VAL E 1 163 ? 39.655 48.968 -26.972 1.00 22.55 159 VAL E C 1
ATOM 6575 O O . VAL E 1 163 ? 40.405 49.076 -25.977 1.00 21.58 159 VAL E O 1
ATOM 6579 N N . PHE E 1 164 ? 39.126 50.001 -27.602 1.00 21.40 160 PHE E N 1
ATOM 6580 C CA . PHE E 1 164 ? 39.419 51.361 -27.158 1.00 23.11 160 PHE E CA 1
ATOM 6581 C C . PHE E 1 164 ? 38.303 52.266 -27.646 1.00 23.12 160 PHE E C 1
ATOM 6582 O O . PHE E 1 164 ? 37.816 52.068 -28.760 1.00 21.93 160 PHE E O 1
ATOM 6590 N N . GLY E 1 165 ? 37.928 53.229 -26.793 1.00 21.97 161 GLY E N 1
ATOM 6591 C CA . GLY E 1 165 ? 37.143 54.385 -27.198 1.00 22.63 161 GLY E CA 1
ATOM 6592 C C . GLY E 1 165 ? 35.784 54.478 -26.519 1.00 24.14 161 GLY E C 1
ATOM 6593 O O . GLY E 1 165 ? 35.346 53.576 -25.803 1.00 20.74 161 GLY E O 1
ATOM 6594 N N . SER E 1 166 ? 35.130 55.610 -26.753 1.00 23.55 162 SER E N 1
ATOM 6595 C CA . SER E 1 166 ? 33.776 55.824 -26.279 1.00 26.58 162 SER E CA 1
ATOM 6596 C C . SER E 1 166 ? 32.911 56.191 -27.485 1.00 27.70 162 SER E C 1
ATOM 6597 O O . SER E 1 166 ? 32.934 57.369 -27.896 1.00 27.10 162 SER E O 1
ATOM 6600 N N . PRO E 1 167 ? 32.124 55.243 -28.059 1.00 25.47 163 PRO E N 1
ATOM 6601 C CA . PRO E 1 167 ? 32.045 53.856 -27.592 1.00 24.68 163 PRO E CA 1
ATOM 6602 C C . PRO E 1 167 ? 33.246 53.057 -28.091 1.00 23.62 163 PRO E C 1
ATOM 6603 O O . PRO E 1 167 ? 33.901 53.411 -29.073 1.00 22.59 163 PRO E O 1
ATOM 6607 N N . ALA E 1 168 ? 33.514 51.938 -27.423 1.00 23.84 164 ALA E N 1
ATOM 6608 C CA . ALA E 1 168 ? 34.707 51.189 -27.691 1.00 22.96 164 ALA E CA 1
ATOM 6609 C C . ALA E 1 168 ? 34.530 50.440 -29.000 1.00 26.54 164 ALA E C 1
ATOM 6610 O O . ALA E 1 168 ? 33.470 49.869 -29.253 1.00 26.52 164 ALA E O 1
ATOM 6612 N N . VAL E 1 169 ? 35.636 50.335 -29.721 1.00 28.22 165 VAL E N 1
ATOM 6613 C CA . VAL E 1 169 ? 35.673 49.547 -30.943 1.00 31.95 165 VAL E CA 1
ATOM 6614 C C . VAL E 1 169 ? 36.874 48.606 -30.859 1.00 28.22 165 VAL E C 1
ATOM 6615 O O . VAL E 1 169 ? 37.862 48.875 -30.172 1.00 26.06 165 VAL E O 1
ATOM 6619 N N . ILE E 1 170 ? 36.809 47.493 -31.586 1.00 29.73 166 ILE E N 1
ATOM 6620 C CA . ILE E 1 170 ? 37.926 46.566 -31.610 1.00 28.66 166 ILE E CA 1
ATOM 6621 C C . ILE E 1 170 ? 39.017 47.165 -32.488 1.00 29.97 166 ILE E C 1
ATOM 6622 O O . ILE E 1 170 ? 38.770 47.632 -33.603 1.00 32.56 166 ILE E O 1
ATOM 6627 N N . ILE E 1 171 ? 40.234 47.152 -31.957 1.00 28.33 167 ILE E N 1
ATOM 6628 C CA . ILE E 1 171 ? 41.368 47.860 -32.515 1.00 33.69 167 ILE E CA 1
ATOM 6629 C C . ILE E 1 171 ? 42.293 46.817 -33.139 1.00 36.59 167 ILE E C 1
ATOM 6630 O O . ILE E 1 171 ? 42.847 47.035 -34.210 1.00 37.63 167 ILE E O 1
ATOM 6635 N N . THR E 1 172 ? 42.478 45.698 -32.436 1.00 33.38 168 THR E N 1
ATOM 6636 C CA . THR E 1 172 ? 43.338 44.612 -32.878 1.00 33.33 168 THR E CA 1
ATOM 6637 C C . THR E 1 172 ? 43.138 43.480 -31.879 1.00 31.76 168 THR E C 1
ATOM 6638 O O . THR E 1 172 ? 42.280 43.557 -30.995 1.00 29.34 168 THR E O 1
ATOM 6642 N N . ASP E 1 173 ? 43.914 42.414 -32.018 1.00 33.27 169 ASP E N 1
ATOM 6643 C CA . ASP E 1 173 ? 43.886 41.364 -31.011 1.00 32.39 169 ASP E CA 1
ATOM 6644 C C . ASP E 1 173 ? 44.791 41.789 -29.862 1.00 31.91 169 ASP E C 1
ATOM 6645 O O . ASP E 1 173 ? 45.564 42.738 -29.988 1.00 31.91 169 ASP E O 1
ATOM 6650 N N . SER E 1 174 ? 44.723 41.025 -28.765 1.00 27.84 170 SER E N 1
ATOM 6651 C CA . SER E 1 174 ? 45.516 41.316 -27.573 1.00 30.10 170 SER E CA 1
ATOM 6652 C C . SER E 1 174 ? 46.747 40.409 -27.438 1.00 29.48 170 SER E C 1
ATOM 6653 O O . SER E 1 174 ? 47.369 40.379 -26.373 1.00 27.44 170 SER E O 1
ATOM 6656 N N . LEU E 1 175 ? 47.086 39.652 -28.492 1.00 30.36 171 LEU E N 1
ATOM 6657 C CA . LEU E 1 175 ? 48.120 38.627 -28.370 1.00 34.08 171 LEU E CA 1
ATOM 6658 C C . LEU E 1 175 ? 49.483 39.213 -27.969 1.00 33.89 171 LEU E C 1
ATOM 6659 O O . LEU E 1 175 ? 50.251 38.538 -27.267 1.00 35.98 171 LEU E O 1
ATOM 6664 N N . ASN E 1 176 ? 49.785 40.461 -28.376 1.00 35.44 172 ASN E N 1
ATOM 6665 C CA . ASN E 1 176 ? 51.053 41.096 -28.014 1.00 35.34 172 ASN E CA 1
ATOM 6666 C C . ASN E 1 176 ? 51.240 41.224 -26.495 1.00 34.31 172 ASN E C 1
ATOM 6667 O O . ASN E 1 176 ? 52.365 41.272 -26.016 1.00 31.59 172 ASN E O 1
ATOM 6672 N N . TYR E 1 177 ? 50.144 41.292 -25.735 1.00 29.24 173 TYR E N 1
ATOM 6673 C CA . TYR E 1 177 ? 50.198 41.421 -24.287 1.00 30.90 173 TYR E CA 1
ATOM 6674 C C . TYR E 1 177 ? 50.187 40.075 -23.567 1.00 31.85 173 TYR E C 1
ATOM 6675 O O . TYR E 1 177 ? 50.563 40.033 -22.400 1.00 30.43 173 TYR E O 1
ATOM 6684 N N . GLN E 1 178 ? 49.684 39.018 -24.229 1.00 31.63 174 GLN E N 1
ATOM 6685 C CA . GLN E 1 178 ? 49.512 37.700 -23.625 1.00 33.24 174 GLN E CA 1
ATOM 6686 C C . GLN E 1 178 ? 50.843 36.971 -23.484 1.00 38.28 174 GLN E C 1
ATOM 668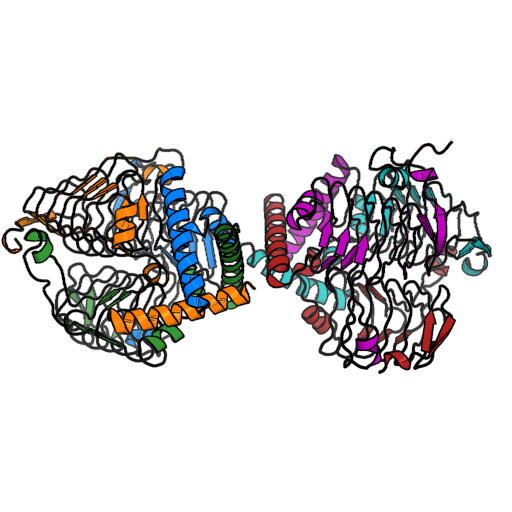7 O O . GLN E 1 178 ? 51.017 36.137 -22.590 1.00 40.13 174 GLN E O 1
ATOM 6693 N N . ARG E 1 179 ? 51.742 37.255 -24.419 1.00 39.74 175 ARG E N 1
ATOM 6694 C CA . ARG E 1 179 ? 52.960 36.486 -24.582 1.00 44.48 175 ARG E CA 1
ATOM 6695 C C . ARG E 1 179 ? 53.970 37.349 -25.330 1.00 44.45 175 ARG E C 1
ATOM 6696 O O . ARG E 1 179 ? 53.685 38.498 -25.709 1.00 38.31 175 ARG E O 1
ATOM 6704 N N . ASN E 1 180 ? 55.158 36.761 -25.507 1.00 45.20 176 ASN E N 1
ATOM 6705 C CA . ASN E 1 180 ? 56.160 37.292 -26.405 1.00 50.00 176 ASN E CA 1
ATOM 6706 C C . ASN E 1 180 ? 55.757 36.883 -27.822 1.00 49.71 176 ASN E C 1
ATOM 6707 O O . ASN E 1 180 ? 56.070 35.778 -28.273 1.00 47.04 176 ASN E O 1
ATOM 6712 N N . ASN E 1 181 ? 55.046 37.786 -28.510 1.00 48.49 177 ASN E N 1
ATOM 6713 C CA . ASN E 1 181 ? 54.295 37.420 -29.703 1.00 50.98 177 ASN E CA 1
ATOM 6714 C C . ASN E 1 181 ? 55.156 37.649 -30.952 1.00 53.61 177 ASN E C 1
ATOM 6715 O O . ASN E 1 181 ? 54.853 38.496 -31.798 1.00 55.11 177 ASN E O 1
ATOM 6720 N N . ILE E 1 182 ? 56.249 36.882 -31.040 1.00 56.77 178 ILE E N 1
ATOM 6721 C CA . ILE E 1 182 ? 57.150 36.892 -32.182 1.00 60.10 178 ILE E CA 1
ATOM 6722 C C . ILE E 1 182 ? 57.421 35.438 -32.606 1.00 60.10 178 ILE E C 1
ATOM 6723 O O . ILE E 1 182 ? 58.076 35.274 -33.648 1.00 59.82 178 ILE E O 1
ATOM 6729 N N . GLY F 1 2 ? 25.616 47.101 21.287 1.00 68.09 -2 GLY F N 1
ATOM 6730 C CA . GLY F 1 2 ? 26.760 47.047 22.231 1.00 71.54 -2 GLY F CA 1
ATOM 6731 C C . GLY F 1 2 ? 27.775 48.167 21.988 1.00 62.41 -2 GLY F C 1
ATOM 6732 O O . GLY F 1 2 ? 27.456 49.109 21.266 1.00 70.91 -2 GLY F O 1
ATOM 6733 N N . GLY F 1 3 ? 28.991 48.033 22.556 1.00 55.53 -1 GLY F N 1
ATOM 6734 C CA . GLY F 1 3 ? 30.136 48.899 22.276 1.00 63.22 -1 GLY F CA 1
ATOM 6735 C C . GLY F 1 3 ? 30.595 48.857 20.807 1.00 74.18 -1 GLY F C 1
ATOM 6736 O O . GLY F 1 3 ? 31.783 49.043 20.500 1.00 75.84 -1 GLY F O 1
ATOM 6737 N N . HIS F 1 4 ? 29.605 48.666 19.917 1.00 56.51 0 HIS F N 1
ATOM 6738 C CA . HIS F 1 4 ? 29.757 48.386 18.499 1.00 61.27 0 HIS F CA 1
ATOM 6739 C C . HIS F 1 4 ? 28.628 49.100 17.773 1.00 61.38 0 HIS F C 1
ATOM 6740 O O . HIS F 1 4 ? 28.878 49.906 16.883 1.00 45.31 0 HIS F O 1
ATOM 6747 N N . MET F 1 5 ? 27.389 48.806 18.203 1.00 57.01 1 MET F N 1
ATOM 6748 C CA . MET F 1 5 ? 26.236 49.607 17.815 1.00 64.62 1 MET F CA 1
ATOM 6749 C C . MET F 1 5 ? 26.277 50.967 18.531 1.00 56.61 1 MET F C 1
ATOM 6750 O O . MET F 1 5 ? 25.494 51.845 18.177 1.00 52.07 1 MET F O 1
ATOM 6755 N N . ILE F 1 6 ? 27.186 51.135 19.520 1.00 49.41 2 ILE F N 1
ATOM 6756 C CA . ILE F 1 6 ? 27.356 52.376 20.271 1.00 52.59 2 ILE F CA 1
ATOM 6757 C C . ILE F 1 6 ? 28.456 53.246 19.652 1.00 57.29 2 ILE F C 1
ATOM 6758 O O . ILE F 1 6 ? 28.374 54.482 19.677 1.00 50.83 2 ILE F O 1
ATOM 6763 N N . LEU F 1 7 ? 29.550 52.616 19.203 1.00 55.82 3 LEU F N 1
ATOM 6764 C CA . LEU F 1 7 ? 30.541 53.335 18.410 1.00 47.98 3 LEU F CA 1
ATOM 6765 C C . LEU F 1 7 ? 29.866 53.815 17.123 1.00 34.61 3 LEU F C 1
ATOM 6766 O O . LEU F 1 7 ? 30.150 54.922 16.679 1.00 36.10 3 LEU F O 1
ATOM 6771 N N . LEU F 1 8 ? 28.961 52.991 16.572 1.00 30.92 4 LEU F N 1
ATOM 6772 C CA . LEU F 1 8 ? 28.157 53.361 15.430 1.00 35.51 4 LEU F CA 1
ATOM 6773 C C . LEU F 1 8 ? 27.358 54.618 15.777 1.00 41.40 4 LEU F C 1
ATOM 6774 O O . LEU F 1 8 ? 27.575 55.681 15.201 1.00 30.35 4 LEU F O 1
ATOM 6779 N N . LYS F 1 9 ? 26.504 54.524 16.802 1.00 44.62 5 LYS F N 1
ATOM 6780 C CA . LYS F 1 9 ? 25.683 55.661 17.206 1.00 43.14 5 LYS F CA 1
ATOM 6781 C C . LYS F 1 9 ? 26.558 56.910 17.379 1.00 33.28 5 LYS F C 1
ATOM 6782 O O . LYS F 1 9 ? 26.179 57.996 16.963 1.00 32.88 5 LYS F O 1
ATOM 6788 N N . GLU F 1 10 ? 27.732 56.775 17.991 1.00 30.15 6 GLU F N 1
ATOM 6789 C CA . GLU F 1 10 ? 28.622 57.905 18.181 1.00 33.02 6 GLU F CA 1
ATOM 6790 C C . GLU F 1 10 ? 29.189 58.442 16.855 1.00 31.69 6 GLU F C 1
ATOM 6791 O O . GLU F 1 10 ? 29.385 59.654 16.704 1.00 27.61 6 GLU F O 1
ATOM 6797 N N . LEU F 1 11 ? 29.555 57.535 15.937 1.00 27.96 7 LEU F N 1
ATOM 6798 C CA . LEU F 1 11 ? 30.037 57.975 14.633 1.00 27.83 7 LEU F CA 1
ATOM 6799 C C . LEU F 1 11 ? 28.916 58.697 13.875 1.00 25.89 7 LEU F C 1
ATOM 6800 O O . LEU F 1 11 ? 29.179 59.687 13.220 1.00 23.74 7 LEU F O 1
ATOM 6805 N N . LYS F 1 12 ? 27.687 58.175 13.942 1.00 25.70 8 LYS F N 1
ATOM 6806 C CA . LYS F 1 12 ? 26.531 58.816 13.327 1.00 28.84 8 LYS F CA 1
ATOM 6807 C C . LYS F 1 12 ? 26.351 60.233 13.863 1.00 30.41 8 LYS F C 1
ATOM 6808 O O . LYS F 1 12 ? 26.229 61.199 13.093 1.00 28.64 8 LYS F O 1
ATOM 6814 N N . GLU F 1 13 ? 26.410 60.381 15.190 1.00 31.65 9 GLU F N 1
ATOM 6815 C CA . GLU F 1 13 ? 26.275 61.682 15.819 1.00 30.26 9 GLU F CA 1
ATOM 6816 C C . GLU F 1 13 ? 27.404 62.610 15.383 1.00 25.51 9 GLU F C 1
ATOM 6817 O O . GLU F 1 13 ? 27.178 63.774 15.065 1.00 23.11 9 GLU F O 1
ATOM 6823 N N . LEU F 1 14 ? 28.631 62.095 15.351 1.00 23.33 10 LEU F N 1
ATOM 6824 C CA . LEU F 1 14 ? 29.746 62.863 14.872 1.00 24.77 10 LEU F CA 1
ATOM 6825 C C . LEU F 1 14 ? 29.601 63.257 13.395 1.00 22.51 10 LEU F C 1
ATOM 6826 O O . LEU F 1 14 ? 29.967 64.372 13.034 1.00 21.89 10 LEU F O 1
ATOM 6831 N N . PHE F 1 15 ? 29.097 62.368 12.546 1.00 22.83 11 PHE F N 1
ATOM 6832 C CA . PHE F 1 15 ? 28.839 62.758 11.157 1.00 24.73 11 PHE F CA 1
ATOM 6833 C C . PHE F 1 15 ? 27.872 63.948 11.062 1.00 24.69 11 PHE F C 1
ATOM 6834 O O . PHE F 1 15 ? 28.132 64.907 10.338 1.00 22.96 11 PHE F O 1
ATOM 6842 N N . PHE F 1 16 ? 26.734 63.860 11.759 1.00 28.13 12 PHE F N 1
ATOM 6843 C CA . PHE F 1 16 ? 25.775 64.965 11.778 1.00 29.66 12 PHE F CA 1
ATOM 6844 C C . PHE F 1 16 ? 26.459 66.249 12.248 1.00 23.94 12 PHE F C 1
ATOM 6845 O O . PHE F 1 16 ? 26.310 67.298 11.629 1.00 23.89 12 PHE F O 1
ATOM 6853 N N . LEU F 1 17 ? 27.231 66.187 13.342 1.00 24.67 13 LEU F N 1
ATOM 6854 C CA . LEU F 1 17 ? 27.838 67.380 13.913 1.00 27.96 13 LEU F CA 1
ATOM 6855 C C . LEU F 1 17 ? 28.873 67.988 12.969 1.00 30.38 13 LEU F C 1
ATOM 6856 O O . LEU F 1 17 ? 28.896 69.205 12.760 1.00 24.98 13 LEU F O 1
ATOM 6861 N N . ARG F 1 18 ? 29.756 67.155 12.405 1.00 25.79 14 ARG F N 1
ATOM 6862 C CA . ARG F 1 18 ? 30.758 67.678 11.486 1.00 27.05 14 ARG F CA 1
ATOM 6863 C C . ARG F 1 18 ? 30.110 68.268 10.223 1.00 22.60 14 ARG F C 1
ATOM 6864 O O . ARG F 1 18 ? 30.572 69.272 9.718 1.00 23.06 14 ARG F O 1
ATOM 6872 N N . THR F 1 19 ? 29.074 67.604 9.685 1.00 24.18 15 THR F N 1
ATOM 6873 C CA . THR F 1 19 ? 28.410 68.050 8.467 1.00 24.39 15 THR F CA 1
ATOM 6874 C C . THR F 1 19 ? 27.856 69.452 8.724 1.00 27.09 15 THR F C 1
ATOM 6875 O O . THR F 1 19 ? 28.142 70.377 7.960 1.00 25.28 15 THR F O 1
ATOM 6879 N N . THR F 1 20 ? 27.146 69.597 9.856 1.00 27.89 16 THR F N 1
ATOM 6880 C CA . THR F 1 20 ? 26.564 70.872 10.273 1.00 28.07 16 THR F CA 1
ATOM 6881 C C . THR F 1 20 ? 27.639 71.945 10.356 1.00 24.71 16 THR F C 1
ATOM 6882 O O . THR F 1 20 ? 27.455 73.041 9.851 1.00 26.99 16 THR F O 1
ATOM 6886 N N . TYR F 1 21 ? 28.774 71.604 10.973 1.00 27.65 17 TYR F N 1
ATOM 6887 C CA . TYR F 1 21 ? 29.902 72.509 11.103 1.00 24.89 17 TYR F CA 1
ATOM 6888 C C . TYR F 1 21 ? 30.481 72.886 9.743 1.00 26.88 17 TYR F C 1
ATOM 6889 O O . TYR F 1 21 ? 30.796 74.052 9.513 1.00 29.46 17 TYR F O 1
ATOM 6898 N N . TYR F 1 22 ? 30.670 71.915 8.834 1.00 24.33 18 TYR F N 1
ATOM 6899 C CA . TYR F 1 22 ? 31.229 72.222 7.516 1.00 25.31 18 TYR F CA 1
ATOM 6900 C C . TYR F 1 22 ? 30.273 73.061 6.658 1.00 21.15 18 TYR F C 1
ATOM 6901 O O . TYR F 1 22 ? 30.720 73.930 5.913 1.00 22.96 18 TYR F O 1
ATOM 6910 N N . LEU F 1 23 ? 28.962 72.817 6.776 1.00 25.21 19 LEU F N 1
ATOM 6911 C CA . LEU F 1 23 ? 27.978 73.576 6.018 1.00 27.39 19 LEU F CA 1
ATOM 6912 C C . LEU F 1 23 ? 27.991 75.028 6.479 1.00 28.15 19 LEU F C 1
ATOM 6913 O O . LEU F 1 23 ? 27.949 75.934 5.664 1.00 30.79 19 LEU F O 1
ATOM 6918 N N . LYS F 1 24 ? 28.118 75.249 7.791 1.00 31.91 20 LYS F N 1
ATOM 6919 C CA . LYS F 1 24 ? 28.032 76.608 8.318 1.00 29.28 20 LYS F CA 1
ATOM 6920 C C . LYS F 1 24 ? 29.352 77.349 8.124 1.00 28.92 20 LYS F C 1
ATOM 6921 O O . LYS F 1 24 ? 29.341 78.493 7.690 1.00 29.81 20 LYS F O 1
ATOM 6927 N N . LYS F 1 25 ? 30.491 76.702 8.419 1.00 25.21 21 LYS F N 1
ATOM 6928 C CA . LYS F 1 25 ? 31.776 77.382 8.426 1.00 26.71 21 LYS F CA 1
ATOM 6929 C C . LYS F 1 25 ? 32.401 77.429 7.033 1.00 30.84 21 LYS F C 1
ATOM 6930 O O . LYS F 1 25 ? 33.109 78.391 6.707 1.00 27.05 21 LYS F O 1
ATOM 6936 N N . TYR F 1 26 ? 32.226 76.363 6.239 1.00 30.21 22 TYR F N 1
ATOM 6937 C CA . TYR F 1 26 ? 33.006 76.228 5.000 1.00 35.08 22 TYR F CA 1
ATOM 6938 C C . TYR F 1 26 ? 32.106 76.153 3.776 1.00 30.88 22 TYR F C 1
ATOM 6939 O O . TYR F 1 26 ? 32.591 75.965 2.662 1.00 31.87 22 TYR F O 1
ATOM 6948 N N . ASN F 1 27 ? 30.803 76.317 3.996 1.00 31.20 23 ASN F N 1
ATOM 6949 C CA . ASN F 1 27 ? 29.774 76.213 2.981 1.00 34.72 23 ASN F CA 1
ATOM 6950 C C . ASN F 1 27 ? 29.982 74.971 2.109 1.00 33.50 23 ASN F C 1
ATOM 6951 O O . ASN F 1 27 ? 30.065 75.083 0.891 1.00 33.06 23 ASN F O 1
ATOM 6956 N N . ARG F 1 28 ? 30.003 73.780 2.720 1.00 28.60 24 ARG F N 1
ATOM 6957 C CA . ARG F 1 28 ? 30.189 72.565 1.925 1.00 27.73 24 ARG F CA 1
ATOM 6958 C C . ARG F 1 28 ? 29.878 71.352 2.786 1.00 23.95 24 ARG F C 1
ATOM 6959 O O . ARG F 1 28 ? 29.895 71.446 4.022 1.00 23.37 24 ARG F O 1
ATOM 6967 N N . SER F 1 29 ? 29.518 70.253 2.097 1.00 23.04 25 SER F N 1
ATOM 6968 C CA . SER F 1 29 ? 29.329 68.938 2.696 1.00 22.55 25 SER F CA 1
ATOM 6969 C C . SER F 1 29 ? 30.328 68.001 2.029 1.00 23.62 25 SER F C 1
ATOM 6970 O O . SER F 1 29 ? 30.357 67.934 0.782 1.00 24.22 25 SER F O 1
ATOM 6973 N N . LEU F 1 30 ? 31.168 67.372 2.858 1.00 23.25 26 LEU F N 1
ATOM 6974 C CA . LEU F 1 30 ? 32.213 66.489 2.378 1.00 20.94 26 LEU F CA 1
ATOM 6975 C C . LEU F 1 30 ? 31.944 65.060 2.843 1.00 22.72 26 LEU F C 1
ATOM 6976 O O . LEU F 1 30 ? 31.157 64.781 3.778 1.00 20.97 26 LEU F O 1
ATOM 6981 N N . PRO F 1 31 ? 32.679 64.088 2.238 1.00 20.79 27 PRO F N 1
ATOM 6982 C CA . PRO F 1 31 ? 32.719 62.730 2.784 1.00 19.78 27 PRO F CA 1
ATOM 6983 C C . PRO F 1 31 ? 33.225 62.721 4.212 1.00 21.18 27 PRO F C 1
ATOM 6984 O O . PRO F 1 31 ? 34.070 63.523 4.588 1.00 21.44 27 PRO F O 1
ATOM 6988 N N . PHE F 1 32 ? 32.736 61.758 4.982 1.00 22.50 28 PHE F N 1
ATOM 6989 C CA . PHE F 1 32 ? 33.074 61.689 6.392 1.00 23.82 28 PHE F CA 1
ATOM 6990 C C . PHE F 1 32 ? 34.583 61.775 6.586 1.00 23.32 28 PHE F C 1
ATOM 6991 O O . PHE F 1 32 ? 35.067 62.526 7.432 1.00 22.05 28 PHE F O 1
ATOM 6999 N N . GLY F 1 33 ? 35.339 60.976 5.829 1.00 21.95 29 GLY F N 1
ATOM 7000 C CA . GLY F 1 33 ? 36.791 60.964 5.993 1.00 21.29 29 GLY F CA 1
ATOM 7001 C C . GLY F 1 33 ? 37.452 62.327 5.752 1.00 20.83 29 GLY F C 1
ATOM 7002 O O . GLY F 1 33 ? 38.461 62.662 6.365 1.00 23.33 29 GLY F O 1
ATOM 7003 N N . ASP F 1 34 ? 36.840 63.148 4.900 1.00 21.99 30 ASP F N 1
ATOM 7004 C CA . ASP F 1 34 ? 37.351 64.475 4.629 1.00 22.95 30 ASP F CA 1
ATOM 7005 C C . ASP F 1 34 ? 36.911 65.478 5.692 1.00 25.53 30 ASP F C 1
ATOM 7006 O O . ASP F 1 34 ? 37.294 66.643 5.604 1.00 24.27 30 ASP F O 1
ATOM 7011 N N . MET F 1 35 ? 36.108 65.048 6.664 1.00 25.91 31 MET F N 1
ATOM 7012 C CA . MET F 1 35 ? 35.774 65.910 7.800 1.00 27.48 31 MET F CA 1
ATOM 7013 C C . MET F 1 35 ? 36.547 65.503 9.053 1.00 30.94 31 MET F C 1
ATOM 7014 O O . MET F 1 35 ? 36.346 66.089 10.117 1.00 32.11 31 MET F O 1
ATOM 7019 N N . ILE F 1 36 ? 37.489 64.570 8.886 1.00 27.63 32 ILE F N 1
ATOM 7020 C CA . ILE F 1 36 ? 38.408 64.149 9.928 1.00 28.31 32 ILE F CA 1
ATOM 7021 C C . ILE F 1 36 ? 39.828 64.565 9.549 1.00 30.23 32 ILE F C 1
ATOM 7022 O O . ILE F 1 36 ? 40.589 65.063 10.362 1.00 30.12 32 ILE F O 1
ATOM 7027 N N . VAL F 1 37 ? 40.168 64.332 8.278 1.00 31.46 33 VAL F N 1
ATOM 7028 C CA . VAL F 1 37 ? 41.479 64.605 7.721 1.00 30.89 33 VAL F CA 1
ATOM 7029 C C . VAL F 1 37 ? 41.476 66.028 7.161 1.00 32.44 33 VAL F C 1
ATOM 7030 O O . VAL F 1 37 ? 40.669 66.344 6.290 1.00 31.42 33 VAL F O 1
ATOM 7034 N N . ASP F 1 38 ? 42.438 66.833 7.622 1.00 29.89 34 ASP F N 1
ATOM 7035 C CA . ASP F 1 38 ? 42.704 68.175 7.116 1.00 34.01 34 ASP F CA 1
ATOM 7036 C C . ASP F 1 38 ? 43.655 68.105 5.923 1.00 28.12 34 ASP F C 1
ATOM 7037 O O . ASP F 1 38 ? 44.758 67.554 6.022 1.00 28.78 34 ASP F O 1
ATOM 7042 N N . ARG F 1 39 ? 43.238 68.708 4.807 1.00 26.88 35 ARG F N 1
ATOM 7043 C CA . ARG F 1 39 ? 43.946 68.567 3.536 1.00 30.41 35 ARG F CA 1
ATOM 7044 C C . ARG F 1 39 ? 45.364 69.120 3.567 1.00 29.53 35 ARG F C 1
ATOM 7045 O O . ARG F 1 39 ? 46.240 68.607 2.866 1.00 25.85 35 ARG F O 1
ATOM 7053 N N . TRP F 1 40 ? 45.588 70.196 4.344 1.00 31.51 36 TRP F N 1
ATOM 7054 C CA . TRP F 1 40 ? 46.903 70.830 4.372 1.00 32.11 36 TRP F CA 1
ATOM 7055 C C . TRP F 1 40 ? 47.807 70.078 5.338 1.00 32.82 36 TRP F C 1
ATOM 7056 O O . TRP F 1 40 ? 49.006 69.970 5.090 1.00 35.59 36 TRP F O 1
ATOM 7067 N N . ASP F 1 41 ? 47.225 69.582 6.443 1.00 33.81 37 ASP F N 1
ATOM 7068 C CA . ASP F 1 41 ? 47.963 68.760 7.380 1.00 33.36 37 ASP F CA 1
ATOM 7069 C C . ASP F 1 41 ? 48.374 67.461 6.697 1.00 31.92 37 ASP F C 1
ATOM 7070 O O . ASP F 1 41 ? 49.494 67.016 6.887 1.00 28.42 37 ASP F O 1
ATOM 7075 N N . LYS F 1 42 ? 47.471 66.850 5.904 1.00 28.72 38 LYS F N 1
ATOM 7076 C CA . LYS F 1 42 ? 47.826 65.626 5.184 1.00 28.14 38 LYS F CA 1
ATOM 7077 C C . LYS F 1 42 ? 48.991 65.875 4.207 1.00 25.78 38 LYS F C 1
ATOM 7078 O O . LYS F 1 42 ? 49.920 65.078 4.133 1.00 26.11 38 LYS F O 1
ATOM 7084 N N . ALA F 1 43 ? 48.971 66.986 3.469 1.00 27.41 39 ALA F N 1
ATOM 7085 C CA . ALA F 1 43 ? 50.072 67.307 2.555 1.00 27.30 39 ALA F CA 1
ATOM 7086 C C . ALA F 1 43 ? 51.404 67.506 3.302 1.00 30.49 39 ALA F C 1
ATOM 7087 O O . ALA F 1 43 ? 52.454 67.031 2.869 1.00 28.58 39 ALA F O 1
ATOM 7089 N N . LYS F 1 44 ? 51.368 68.182 4.455 1.00 34.22 40 LYS F N 1
ATOM 7090 C CA . LYS F 1 44 ? 52.560 68.302 5.300 1.00 39.86 40 LYS F CA 1
ATOM 7091 C C . LYS F 1 44 ? 53.083 66.933 5.727 1.00 32.93 40 LYS F C 1
ATOM 7092 O O . LYS F 1 44 ? 54.278 66.691 5.696 1.00 32.94 40 LYS F O 1
ATOM 7098 N N . LEU F 1 45 ? 52.189 66.043 6.163 1.00 32.66 41 LEU F N 1
ATOM 7099 C CA . LEU F 1 45 ? 52.608 64.724 6.602 1.00 31.76 41 LEU F CA 1
ATOM 7100 C C . LEU F 1 45 ? 53.313 63.973 5.473 1.00 31.94 41 LEU F C 1
ATOM 7101 O O . LEU F 1 45 ? 54.261 63.243 5.735 1.00 31.72 41 LEU F O 1
ATOM 7106 N N . LEU F 1 46 ? 52.880 64.171 4.209 1.00 31.21 42 LEU F N 1
ATOM 7107 C CA . LEU F 1 46 ? 53.492 63.493 3.070 1.00 31.06 42 LEU F CA 1
ATOM 7108 C C . LEU F 1 46 ? 54.709 64.251 2.536 1.00 31.01 42 LEU F C 1
ATOM 7109 O O . LEU F 1 46 ? 55.343 63.798 1.580 1.00 34.24 42 LEU F O 1
ATOM 7114 N N . GLY F 1 47 ? 55.008 65.418 3.098 1.00 30.93 43 GLY F N 1
ATOM 7115 C CA . GLY F 1 47 ? 56.255 66.103 2.766 1.00 31.94 43 GLY F CA 1
ATOM 7116 C C . GLY F 1 47 ? 56.133 67.007 1.541 1.00 31.50 43 GLY F C 1
ATOM 7117 O O . GLY F 1 47 ? 57.134 67.419 0.970 1.00 31.77 43 GLY F O 1
ATOM 7118 N N . PHE F 1 48 ? 54.902 67.322 1.132 1.00 31.20 44 PHE F N 1
ATOM 7119 C CA . PHE F 1 48 ? 54.663 68.171 -0.030 1.00 32.50 44 PHE F CA 1
ATOM 7120 C C . PHE F 1 48 ? 55.013 69.624 0.292 1.00 31.54 44 PHE F C 1
ATOM 7121 O O . PHE F 1 48 ? 55.054 70.023 1.453 1.00 33.69 44 PHE F O 1
ATOM 7129 N N . GLY F 1 49 ? 55.211 70.433 -0.746 1.00 34.05 45 GLY F N 1
ATOM 7130 C CA . GLY F 1 49 ? 55.528 71.850 -0.579 1.00 37.92 45 GLY F CA 1
ATOM 7131 C C . GLY F 1 49 ? 54.486 72.654 0.207 1.00 38.98 45 GLY F C 1
ATOM 7132 O O . GLY F 1 49 ? 53.295 72.335 0.234 1.00 33.00 45 GLY F O 1
ATOM 7133 N N . GLU F 1 50 ? 54.943 73.764 0.814 1.00 34.77 46 GLU F N 1
ATOM 7134 C CA . GLU F 1 50 ? 54.070 74.626 1.586 1.00 35.83 46 GLU F CA 1
ATOM 7135 C C . GLU F 1 50 ? 52.885 75.034 0.740 1.00 31.18 46 GLU F C 1
ATOM 7136 O O . GLU F 1 50 ? 53.038 75.357 -0.426 1.00 35.68 46 GLU F O 1
ATOM 7142 N N . GLY F 1 51 ? 51.719 75.095 1.367 1.00 32.35 47 GLY F N 1
ATOM 7143 C CA . GLY F 1 51 ? 50.527 75.534 0.690 1.00 29.80 47 GLY F CA 1
ATOM 7144 C C . GLY F 1 51 ? 49.843 74.419 -0.111 1.00 29.15 47 GLY F C 1
ATOM 7145 O O . GLY F 1 51 ? 48.783 74.653 -0.652 1.00 29.24 47 GLY F O 1
ATOM 7146 N N . THR F 1 52 ? 50.450 73.241 -0.236 1.00 32.02 48 THR F N 1
ATOM 7147 C CA . THR F 1 52 ? 49.815 72.173 -0.999 1.00 28.84 48 THR F CA 1
ATOM 7148 C C . THR F 1 52 ? 48.728 71.536 -0.134 1.00 28.39 48 THR F C 1
ATOM 7149 O O . THR F 1 52 ? 48.865 71.442 1.085 1.00 27.26 48 THR F O 1
ATOM 7153 N N . SER F 1 53 ? 47.633 71.117 -0.776 1.00 26.94 49 SER F N 1
ATOM 7154 C CA . SER F 1 53 ? 46.582 70.403 -0.075 1.00 24.99 49 SER F CA 1
ATOM 7155 C C . SER F 1 53 ? 46.250 69.089 -0.796 1.00 23.33 49 SER F C 1
ATOM 7156 O O . SER F 1 53 ? 46.340 69.028 -2.021 1.00 23.82 49 SER F O 1
ATOM 7159 N N . ILE F 1 54 ? 45.810 68.081 -0.023 1.00 22.69 50 ILE F N 1
ATOM 7160 C CA . ILE F 1 54 ? 45.388 66.807 -0.597 1.00 21.86 50 ILE F CA 1
ATOM 7161 C C . ILE F 1 54 ? 44.212 66.227 0.195 1.00 20.77 50 ILE F C 1
ATOM 7162 O O . ILE F 1 54 ? 44.244 66.139 1.415 1.00 21.96 50 ILE F O 1
ATOM 7167 N N . TYR F 1 55 ? 43.138 65.898 -0.528 1.00 21.55 51 TYR F N 1
ATOM 7168 C CA . TYR F 1 55 ? 41.945 65.280 0.041 1.00 22.57 51 TYR F CA 1
ATOM 7169 C C . TYR F 1 55 ? 42.248 63.906 0.625 1.00 19.76 51 TYR F C 1
ATOM 7170 O O . TYR F 1 55 ? 43.148 63.204 0.164 1.00 20.12 51 TYR F O 1
ATOM 7179 N N . ASP F 1 56 ? 41.417 63.517 1.605 1.00 19.93 52 ASP F N 1
ATOM 7180 C CA . ASP F 1 56 ? 41.481 62.184 2.194 1.00 20.36 52 ASP F CA 1
ATOM 7181 C C . ASP F 1 56 ? 41.405 61.100 1.116 1.00 19.83 52 ASP F C 1
ATOM 7182 O O . ASP F 1 56 ? 42.154 60.129 1.173 1.00 18.83 52 ASP F O 1
ATOM 7187 N N . SER F 1 57 ? 40.525 61.298 0.123 1.00 20.92 53 SER F N 1
ATOM 7188 C CA . SER F 1 57 ? 40.167 60.286 -0.858 1.00 21.53 53 SER F CA 1
ATOM 7189 C C . SER F 1 57 ? 41.288 59.991 -1.866 1.00 24.12 53 SER F C 1
ATOM 7190 O O . SER F 1 57 ? 41.158 59.061 -2.651 1.00 31.26 53 SER F O 1
ATOM 7193 N N . SER F 1 58 ? 42.409 60.714 -1.807 1.00 22.03 54 SER F N 1
ATOM 7194 C CA . SER F 1 58 ? 43.515 60.558 -2.737 1.00 21.89 54 SER F CA 1
ATOM 7195 C C . SER F 1 58 ? 44.402 59.383 -2.321 1.00 23.90 54 SER F C 1
ATOM 7196 O O . SER F 1 58 ? 44.595 59.113 -1.132 1.00 25.12 54 SER F O 1
ATOM 7199 N N . ILE F 1 59 ? 44.964 58.690 -3.312 1.00 20.66 55 ILE F N 1
ATOM 7200 C CA . ILE F 1 59 ? 45.902 57.612 -3.073 1.00 20.74 55 ILE F CA 1
ATOM 7201 C C . ILE F 1 59 ? 47.291 58.056 -3.540 1.00 22.23 55 ILE F C 1
ATOM 7202 O O . ILE F 1 59 ? 47.421 58.506 -4.676 1.00 21.44 55 ILE F O 1
ATOM 7207 N N . VAL F 1 60 ? 48.291 57.933 -2.659 1.00 20.86 56 VAL F N 1
ATOM 7208 C CA . VAL F 1 60 ? 49.662 58.326 -2.984 1.00 20.69 56 VAL F CA 1
ATOM 7209 C C . VAL F 1 60 ? 50.549 57.105 -2.781 1.00 20.21 56 VAL F C 1
ATOM 7210 O O . VAL F 1 60 ? 50.658 56.604 -1.658 1.00 21.42 56 VAL F O 1
ATOM 7214 N N . LEU F 1 61 ? 51.124 56.617 -3.876 1.00 20.25 57 LEU F N 1
ATOM 7215 C CA . LEU F 1 61 ? 51.929 55.400 -3.854 1.00 22.20 57 LEU F CA 1
ATOM 7216 C C . LEU F 1 61 ? 53.385 55.742 -4.124 1.00 22.70 57 LEU F C 1
ATOM 7217 O O . LEU F 1 61 ? 53.691 56.363 -5.144 1.00 23.65 57 LEU F O 1
ATOM 7222 N N . GLY F 1 62 ? 54.278 55.215 -3.281 1.00 23.51 58 GLY F N 1
ATOM 7223 C CA . GLY F 1 62 ? 55.695 55.197 -3.593 1.00 27.52 58 GLY F CA 1
ATOM 7224 C C . GLY F 1 62 ? 56.271 56.599 -3.496 1.00 29.25 58 GLY F C 1
ATOM 7225 O O . GLY F 1 62 ? 55.799 57.408 -2.700 1.00 29.42 58 GLY F O 1
ATOM 7226 N N . GLU F 1 63 ? 57.281 56.874 -4.325 1.00 30.37 59 GLU F N 1
ATOM 7227 C CA . GLU F 1 63 ? 57.976 58.148 -4.308 1.00 30.82 59 GLU F CA 1
ATOM 7228 C C . GLU F 1 63 ? 57.194 59.202 -5.078 1.00 25.96 59 GLU F C 1
ATOM 7229 O O . GLU F 1 63 ? 57.184 59.173 -6.318 1.00 26.29 59 GLU F O 1
ATOM 7235 N N . VAL F 1 64 ? 56.620 60.170 -4.362 1.00 23.72 60 VAL F N 1
ATOM 7236 C CA . VAL F 1 64 ? 55.875 61.256 -4.980 1.00 24.10 60 VAL F CA 1
ATOM 7237 C C . VAL F 1 64 ? 56.375 62.558 -4.377 1.00 24.71 60 VAL F C 1
ATOM 7238 O O . VAL F 1 64 ? 56.378 62.703 -3.152 1.00 27.07 60 VAL F O 1
ATOM 7242 N N . LYS F 1 65 ? 56.756 63.507 -5.237 1.00 28.73 61 LYS F N 1
ATOM 7243 C CA . LYS F 1 65 ? 57.128 64.845 -4.790 1.00 30.37 61 LYS F CA 1
ATOM 7244 C C . LYS F 1 65 ? 56.160 65.839 -5.394 1.00 28.11 61 LYS F C 1
ATOM 7245 O O . LYS F 1 65 ? 55.870 65.767 -6.593 1.00 27.69 61 LYS F O 1
ATOM 7251 N N . VAL F 1 66 ? 55.702 66.768 -4.558 1.00 26.12 62 VAL F N 1
ATOM 7252 C CA . VAL F 1 66 ? 54.852 67.842 -5.015 1.00 27.18 62 VAL F CA 1
ATOM 7253 C C . VAL F 1 66 ? 55.438 69.172 -4.540 1.00 31.87 62 VAL F C 1
ATOM 7254 O O . VAL F 1 66 ? 55.825 69.297 -3.378 1.00 32.08 62 VAL F O 1
ATOM 7258 N N . GLY F 1 67 ? 55.415 70.178 -5.422 1.00 31.45 63 GLY F N 1
ATOM 7259 C CA . GLY F 1 67 ? 55.918 71.497 -5.059 1.00 33.10 63 GLY F CA 1
ATOM 7260 C C . GLY F 1 67 ? 54.927 72.278 -4.197 1.00 35.42 63 GLY F C 1
ATOM 7261 O O . GLY F 1 67 ? 54.107 71.687 -3.491 1.00 36.94 63 GLY F O 1
ATOM 7262 N N . LYS F 1 68 ? 55.024 73.620 -4.251 1.00 35.25 64 LYS F N 1
ATOM 7263 C CA . LYS F 1 68 ? 54.246 74.507 -3.400 1.00 32.82 64 LYS F CA 1
ATOM 7264 C C . LYS F 1 68 ? 52.919 74.874 -4.034 1.00 30.85 64 LYS F C 1
ATOM 7265 O O . LYS F 1 68 ? 52.822 74.959 -5.253 1.00 32.07 64 LYS F O 1
ATOM 7271 N N . ASP F 1 69 ? 51.920 75.140 -3.184 1.00 30.29 65 ASP F N 1
ATOM 7272 C CA . ASP F 1 69 ? 50.641 75.695 -3.585 1.00 33.59 65 ASP F CA 1
ATOM 7273 C C . ASP F 1 69 ? 49.965 74.854 -4.670 1.00 34.07 65 ASP F C 1
ATOM 7274 O O . ASP F 1 69 ? 49.240 75.399 -5.487 1.00 34.70 65 ASP F O 1
ATOM 7279 N N . THR F 1 70 ? 50.155 73.531 -4.640 1.00 30.63 66 THR F N 1
ATOM 7280 C CA . THR F 1 70 ? 49.476 72.645 -5.572 1.00 28.79 66 THR F CA 1
ATOM 7281 C C . THR F 1 70 ? 48.233 72.062 -4.886 1.00 28.56 66 THR F C 1
ATOM 7282 O O . THR F 1 70 ? 48.253 71.685 -3.714 1.00 28.72 66 THR F O 1
ATOM 7286 N N . TRP F 1 71 ? 47.131 72.007 -5.633 1.00 25.49 67 TRP F N 1
ATOM 7287 C CA . TRP F 1 71 ? 45.855 71.511 -5.160 1.00 27.97 67 TRP F CA 1
ATOM 7288 C C . TRP F 1 71 ? 45.682 70.094 -5.716 1.00 23.28 67 TRP F C 1
ATOM 7289 O O . TRP F 1 71 ? 45.658 69.925 -6.925 1.00 22.12 67 TRP F O 1
ATOM 7300 N N . ILE F 1 72 ? 45.676 69.108 -4.829 1.00 22.74 68 ILE F N 1
ATOM 7301 C CA . ILE F 1 72 ? 45.401 67.724 -5.189 1.00 22.58 68 ILE F CA 1
ATOM 7302 C C . ILE F 1 72 ? 43.957 67.408 -4.795 1.00 21.88 68 ILE F C 1
ATOM 7303 O O . ILE F 1 72 ? 43.593 67.365 -3.613 1.00 23.75 68 ILE F O 1
ATOM 7308 N N . GLY F 1 73 ? 43.146 67.195 -5.822 1.00 20.88 69 GLY F N 1
ATOM 7309 C CA . GLY F 1 73 ? 41.721 67.008 -5.685 1.00 21.35 69 GLY F CA 1
ATOM 7310 C C . GLY F 1 73 ? 41.293 65.650 -5.142 1.00 21.38 69 GLY F C 1
ATOM 7311 O O . GLY F 1 73 ? 42.107 64.736 -4.898 1.00 20.40 69 GLY F O 1
ATOM 7312 N N . PRO F 1 74 ? 39.960 65.483 -4.951 1.00 21.45 70 PRO F N 1
ATOM 7313 C CA . PRO F 1 74 ? 39.401 64.231 -4.458 1.00 22.28 70 PRO F CA 1
ATOM 7314 C C . PRO F 1 74 ? 39.444 63.131 -5.515 1.00 19.49 70 PRO F C 1
ATOM 7315 O O . PRO F 1 74 ? 39.445 63.396 -6.730 1.00 19.31 70 PRO F O 1
ATOM 7319 N N . ASN F 1 75 ? 39.467 61.903 -5.002 1.00 18.58 71 ASN F N 1
ATOM 7320 C CA . ASN F 1 75 ? 39.333 60.717 -5.817 1.00 21.11 71 ASN F CA 1
ATOM 7321 C C . ASN F 1 75 ? 40.487 60.644 -6.815 1.00 22.48 71 ASN F C 1
ATOM 7322 O O . ASN F 1 75 ? 40.291 60.200 -7.944 1.00 21.66 71 ASN F O 1
ATOM 7327 N N . THR F 1 76 ? 41.680 61.115 -6.413 1.00 18.80 72 THR F N 1
ATOM 7328 C CA . THR F 1 76 ? 42.822 61.149 -7.318 1.00 18.53 72 THR F CA 1
ATOM 7329 C C . THR F 1 76 ? 43.795 60.013 -7.001 1.00 18.60 72 THR F C 1
ATOM 7330 O O . THR F 1 76 ? 43.784 59.444 -5.889 1.00 17.54 72 THR F O 1
ATOM 7334 N N . ILE F 1 77 ? 44.652 59.747 -7.989 1.00 19.25 73 ILE F N 1
ATOM 7335 C CA . ILE F 1 77 ? 45.733 58.787 -7.820 1.00 20.42 73 ILE F CA 1
ATOM 7336 C C . ILE F 1 77 ? 47.048 59.447 -8.229 1.00 19.22 73 ILE F C 1
ATOM 7337 O O . ILE F 1 77 ? 47.196 59.878 -9.369 1.00 21.43 73 ILE F O 1
ATOM 7342 N N . LEU F 1 78 ? 47.999 59.457 -7.298 1.00 18.21 74 LEU F N 1
ATOM 7343 C CA . LEU F 1 78 ? 49.358 59.927 -7.548 1.00 20.67 74 LEU F CA 1
ATOM 7344 C C . LEU F 1 78 ? 50.257 58.720 -7.351 1.00 20.41 74 LEU F C 1
ATOM 7345 O O . LEU F 1 78 ? 50.671 58.437 -6.225 1.00 21.47 74 LEU F O 1
ATOM 7350 N N . ASP F 1 79 ? 50.503 57.994 -8.435 1.00 21.07 75 ASP F N 1
ATOM 7351 C CA . ASP F 1 79 ? 51.240 56.750 -8.365 1.00 21.10 75 ASP F CA 1
ATOM 7352 C C . ASP F 1 79 ? 52.688 57.009 -8.778 1.00 22.54 75 ASP F C 1
ATOM 7353 O O . ASP F 1 79 ? 52.987 57.109 -9.974 1.00 22.50 75 ASP F O 1
ATOM 7358 N N . GLY F 1 80 ? 53.572 57.053 -7.772 1.00 21.61 76 GLY F N 1
ATOM 7359 C CA . GLY F 1 80 ? 55.006 57.130 -8.006 1.00 23.61 76 GLY F CA 1
ATOM 7360 C C . GLY F 1 80 ? 55.739 55.797 -7.819 1.00 26.72 76 GLY F C 1
ATOM 7361 O O . GLY F 1 80 ? 56.966 55.783 -7.699 1.00 28.90 76 GLY F O 1
ATOM 7362 N N . SER F 1 81 ? 55.009 54.683 -7.882 1.00 24.55 77 SER F N 1
ATOM 7363 C CA . SER F 1 81 ? 55.570 53.374 -7.556 1.00 27.42 77 SER F CA 1
ATOM 7364 C C . SER F 1 81 ? 56.552 52.850 -8.606 1.00 31.15 77 SER F C 1
ATOM 7365 O O . SER F 1 81 ? 57.281 51.896 -8.330 1.00 30.79 77 SER F O 1
ATOM 7368 N N . GLY F 1 82 ? 56.517 53.390 -9.825 1.00 27.15 78 GLY F N 1
ATOM 7369 C CA . GLY F 1 82 ? 57.328 52.864 -10.901 1.00 27.81 78 GLY F CA 1
ATOM 7370 C C . GLY F 1 82 ? 58.425 53.836 -11.300 1.00 29.89 78 GLY F C 1
ATOM 7371 O O . GLY F 1 82 ? 58.578 54.103 -12.481 1.00 29.35 78 GLY F O 1
ATOM 7372 N N . GLY F 1 83 ? 59.195 54.318 -10.316 1.00 30.36 79 GLY F N 1
ATOM 7373 C CA . GLY F 1 83 ? 60.378 55.130 -10.567 1.00 32.02 79 GLY F CA 1
ATOM 7374 C C . GLY F 1 83 ? 60.165 56.574 -10.149 1.00 33.35 79 GLY F C 1
ATOM 7375 O O . GLY F 1 83 ? 60.963 57.457 -10.446 1.00 30.39 79 GLY F O 1
ATOM 7376 N N . GLY F 1 84 ? 59.012 56.833 -9.525 1.00 33.14 80 GLY F N 1
ATOM 7377 C CA . GLY F 1 84 ? 58.776 58.122 -8.920 1.00 29.02 80 GLY F CA 1
ATOM 7378 C C . GLY F 1 84 ? 57.983 59.059 -9.823 1.00 31.26 80 GLY F C 1
ATOM 7379 O O . GLY F 1 84 ? 58.024 58.973 -11.053 1.00 28.74 80 GLY F O 1
ATOM 7380 N N . LEU F 1 85 ? 57.252 59.948 -9.149 1.00 24.36 81 LEU F N 1
ATOM 7381 C CA . LEU F 1 85 ? 56.393 60.922 -9.761 1.00 25.22 81 LEU F CA 1
ATOM 7382 C C . LEU F 1 85 ? 56.759 62.266 -9.150 1.00 24.56 81 LEU F C 1
ATOM 7383 O O . LEU F 1 85 ? 56.783 62.396 -7.930 1.00 25.13 81 LEU F O 1
ATOM 7388 N N . ILE F 1 86 ? 56.955 63.264 -10.005 1.00 28.17 82 ILE F N 1
ATOM 7389 C CA . ILE F 1 86 ? 57.257 64.612 -9.559 1.00 27.57 82 ILE F CA 1
ATOM 7390 C C . ILE F 1 86 ? 56.250 65.576 -10.174 1.00 27.56 82 ILE F C 1
ATOM 7391 O O . ILE F 1 86 ? 55.987 65.541 -11.377 1.00 29.99 82 ILE F O 1
ATOM 7396 N N . ILE F 1 87 ? 55.675 66.419 -9.320 1.00 26.15 83 ILE F N 1
ATOM 7397 C CA . ILE F 1 87 ? 54.734 67.448 -9.715 1.00 26.31 83 ILE F CA 1
ATOM 7398 C C . ILE F 1 87 ? 55.264 68.774 -9.174 1.00 27.69 83 ILE F C 1
ATOM 7399 O O . ILE F 1 87 ? 55.692 68.822 -8.031 1.00 30.42 83 ILE F O 1
ATOM 7404 N N . GLY F 1 88 ? 55.135 69.859 -9.940 1.00 32.61 84 GLY F N 1
ATOM 7405 C CA . GLY F 1 88 ? 55.651 71.151 -9.507 1.00 34.57 84 GLY F CA 1
ATOM 7406 C C . GLY F 1 88 ? 54.672 71.963 -8.655 1.00 36.95 84 GLY F C 1
ATOM 7407 O O . GLY F 1 88 ? 53.819 71.432 -7.933 1.00 36.35 84 GLY F O 1
ATOM 7408 N N . SER F 1 89 ? 54.791 73.287 -8.808 1.00 36.16 85 SER F N 1
ATOM 7409 C CA . SER F 1 89 ? 54.074 74.273 -8.014 1.00 35.84 85 SER F CA 1
ATOM 7410 C C . SER F 1 89 ? 52.893 74.870 -8.769 1.00 31.38 85 SER F C 1
ATOM 7411 O O . SER F 1 89 ? 52.907 74.973 -10.000 1.00 32.85 85 SER F O 1
ATOM 7414 N N . ASN F 1 90 ? 51.903 75.319 -7.996 1.00 28.61 86 ASN F N 1
ATOM 7415 C CA . ASN F 1 90 ? 50.742 76.033 -8.481 1.00 33.11 86 ASN F CA 1
ATOM 7416 C C . ASN F 1 90 ? 49.898 75.214 -9.464 1.00 34.74 86 ASN F C 1
ATOM 7417 O O . ASN F 1 90 ? 49.170 75.795 -10.276 1.00 33.45 86 ASN F O 1
ATOM 7422 N N . CYS F 1 91 ? 49.910 73.880 -9.327 1.00 32.45 87 CYS F N 1
ATOM 7423 C CA . CYS F 1 91 ? 49.181 73.032 -10.262 1.00 30.01 87 CYS F CA 1
ATOM 7424 C C . CYS F 1 91 ? 47.789 72.732 -9.732 1.00 29.35 87 CYS F C 1
ATOM 7425 O O . CYS F 1 91 ? 47.595 72.588 -8.517 1.00 27.52 87 CYS F O 1
ATOM 7428 N N . SER F 1 92 ? 46.831 72.639 -10.650 1.00 27.56 88 SER F N 1
ATOM 7429 C CA . SER F 1 92 ? 45.517 72.115 -10.317 1.00 27.23 88 SER F CA 1
ATOM 7430 C C . SER F 1 92 ? 45.477 70.654 -10.761 1.00 26.00 88 SER F C 1
ATOM 7431 O O . SER F 1 92 ? 45.523 70.374 -11.963 1.00 25.04 88 SER F O 1
ATOM 7434 N N . ILE F 1 93 ? 45.381 69.753 -9.784 1.00 23.69 89 ILE F N 1
ATOM 7435 C CA . ILE F 1 93 ? 45.182 68.332 -10.073 1.00 24.91 89 ILE F CA 1
ATOM 7436 C C . ILE F 1 93 ? 43.734 67.995 -9.743 1.00 21.20 89 ILE F C 1
ATOM 7437 O O . ILE F 1 93 ? 43.419 67.771 -8.571 1.00 23.81 89 ILE F O 1
ATOM 7442 N N . SER F 1 94 ? 42.862 68.055 -10.756 1.00 20.44 90 SER F N 1
ATOM 7443 C CA . SER F 1 94 ? 41.413 68.051 -10.543 1.00 23.70 90 SER F CA 1
ATOM 7444 C C . SER F 1 94 ? 40.906 66.712 -10.011 1.00 20.38 90 SER F C 1
ATOM 7445 O O . SER F 1 94 ? 41.587 65.693 -10.057 1.00 18.95 90 SER F O 1
ATOM 7448 N N . ALA F 1 95 ? 39.655 66.772 -9.551 1.00 19.69 91 ALA F N 1
ATOM 7449 C CA . ALA F 1 95 ? 38.887 65.616 -9.137 1.00 20.58 91 ALA F CA 1
ATOM 7450 C C . ALA F 1 95 ? 39.019 64.500 -10.172 1.00 20.92 91 ALA F C 1
ATOM 7451 O O . ALA F 1 95 ? 38.819 64.705 -11.378 1.00 19.38 91 ALA F O 1
ATOM 7453 N N . GLY F 1 96 ? 39.417 63.309 -9.691 1.00 20.24 92 GLY F N 1
ATOM 7454 C CA . GLY F 1 96 ? 39.381 62.116 -10.530 1.00 20.40 92 GLY F CA 1
ATOM 7455 C C . GLY F 1 96 ? 40.648 61.891 -11.358 1.00 19.80 92 GLY F C 1
ATOM 7456 O O . GLY F 1 96 ? 40.772 60.890 -12.068 1.00 19.22 92 GLY F O 1
ATOM 7457 N N . VAL F 1 97 ? 41.599 62.812 -11.293 1.00 18.55 93 VAL F N 1
ATOM 7458 C CA . VAL F 1 97 ? 42.793 62.701 -12.100 1.00 17.68 93 VAL F CA 1
ATOM 7459 C C . VAL F 1 97 ? 43.628 61.538 -11.579 1.00 16.56 93 VAL F C 1
ATOM 7460 O O . VAL F 1 97 ? 43.772 61.393 -10.374 1.00 15.64 93 VAL F O 1
ATOM 7464 N N . GLN F 1 98 ? 44.148 60.724 -12.497 1.00 16.91 94 GLN F N 1
ATOM 7465 C CA . GLN F 1 98 ? 44.914 59.538 -12.152 1.00 17.20 94 GLN F CA 1
ATOM 7466 C C . GLN F 1 98 ? 46.240 59.624 -12.901 1.00 18.59 94 GLN F C 1
ATOM 7467 O O . GLN F 1 98 ? 46.247 59.759 -14.134 1.00 19.10 94 GLN F O 1
ATOM 7473 N N . ILE F 1 99 ? 47.351 59.553 -12.138 1.00 17.68 95 ILE F N 1
ATOM 7474 C CA . ILE F 1 99 ? 48.684 59.735 -12.670 1.00 19.42 95 ILE F CA 1
ATOM 7475 C C . ILE F 1 99 ? 49.515 58.514 -12.311 1.00 17.08 95 ILE F C 1
ATOM 7476 O O . ILE F 1 99 ? 49.735 58.252 -11.139 1.00 21.33 95 ILE F O 1
ATOM 7481 N N . TYR F 1 100 ? 49.986 57.816 -13.341 1.00 17.59 96 TYR F N 1
ATOM 7482 C CA . TYR F 1 100 ? 50.601 56.509 -13.201 1.00 18.67 96 TYR F CA 1
ATOM 7483 C C . TYR F 1 100 ? 52.084 56.531 -13.569 1.00 21.07 96 TYR F C 1
ATOM 7484 O O . TYR F 1 100 ? 52.551 57.334 -14.397 1.00 22.70 96 TYR F O 1
ATOM 7493 N N . THR F 1 101 ? 52.781 55.589 -12.932 1.00 19.67 97 THR F N 1
ATOM 7494 C CA . THR F 1 101 ? 54.122 55.200 -13.323 1.00 22.22 97 THR F CA 1
ATOM 7495 C C . THR F 1 101 ? 54.211 53.681 -13.490 1.00 22.22 97 THR F C 1
ATOM 7496 O O . THR F 1 101 ? 55.307 53.128 -13.572 1.00 24.95 97 THR F O 1
ATOM 7500 N N . HIS F 1 102 ? 53.078 52.976 -13.541 1.00 22.27 98 HIS F N 1
ATOM 7501 C CA . HIS F 1 102 ? 53.118 51.549 -13.862 1.00 22.31 98 HIS F CA 1
ATOM 7502 C C . HIS F 1 102 ? 51.790 51.139 -14.502 1.00 24.33 98 HIS F C 1
ATOM 7503 O O . HIS F 1 102 ? 50.829 51.919 -14.513 1.00 22.26 98 HIS F O 1
ATOM 7510 N N . ASP F 1 103 ? 51.769 49.946 -15.095 1.00 21.88 99 ASP F N 1
ATOM 7511 C CA . ASP F 1 103 ? 50.515 49.318 -15.454 1.00 23.45 99 ASP F CA 1
ATOM 7512 C C . ASP F 1 103 ? 50.681 47.809 -15.376 1.00 23.78 99 ASP F C 1
ATOM 7513 O O . ASP F 1 103 ? 51.792 47.313 -15.416 1.00 23.87 99 ASP F O 1
ATOM 7518 N N . THR F 1 104 ? 49.542 47.118 -15.343 1.00 23.48 100 THR F N 1
ATOM 7519 C CA . THR F 1 104 ? 49.480 45.683 -15.149 1.00 25.54 100 THR F CA 1
ATOM 7520 C C . THR F 1 104 ? 48.864 44.984 -16.357 1.00 22.75 100 THR F C 1
ATOM 7521 O O . THR F 1 104 ? 48.314 43.894 -16.207 1.00 24.13 100 THR F O 1
ATOM 7525 N N . VAL F 1 105 ? 48.957 45.577 -17.549 1.00 22.21 101 VAL F N 1
ATOM 7526 C CA . VAL F 1 105 ? 48.300 45.032 -18.739 1.00 21.11 101 VAL F CA 1
ATOM 7527 C C . VAL F 1 105 ? 48.863 43.630 -19.010 1.00 24.98 101 VAL F C 1
ATOM 7528 O O . VAL F 1 105 ? 48.113 42.675 -19.117 1.00 22.67 101 VAL F O 1
ATOM 7532 N N . ARG F 1 106 ? 50.186 43.527 -19.095 1.00 22.85 102 ARG F N 1
ATOM 7533 C CA . ARG F 1 106 ? 50.803 42.261 -19.468 1.00 28.06 102 ARG F CA 1
ATOM 7534 C C . ARG F 1 106 ? 50.596 41.222 -18.372 1.00 27.57 102 ARG F C 1
ATOM 7535 O O . ARG F 1 106 ? 50.358 40.067 -18.701 1.00 28.51 102 ARG F O 1
ATOM 7543 N N . LYS F 1 107 ? 50.684 41.649 -17.100 1.00 26.74 103 LYS F N 1
ATOM 7544 C CA . LYS F 1 107 ? 50.524 40.759 -15.967 1.00 25.89 103 LYS F CA 1
ATOM 7545 C C . LYS F 1 107 ? 49.169 40.073 -16.026 1.00 28.54 103 LYS F C 1
ATOM 7546 O O . LYS F 1 107 ? 49.070 38.840 -15.890 1.00 27.47 103 LYS F O 1
ATOM 7552 N N . SER F 1 108 ? 48.105 40.856 -16.259 1.00 25.13 104 SER F N 1
ATOM 7553 C CA . SER F 1 108 ? 46.802 40.253 -16.411 1.00 26.01 104 SER F CA 1
ATOM 7554 C C . SER F 1 108 ? 46.699 39.426 -17.694 1.00 28.12 104 SER F C 1
ATOM 7555 O O . SER F 1 108 ? 46.154 38.324 -17.643 1.00 25.44 104 SER F O 1
ATOM 7558 N N . LEU F 1 109 ? 47.154 39.943 -18.847 1.00 26.76 105 LEU F N 1
ATOM 7559 C CA . LEU F 1 109 ? 46.808 39.272 -20.099 1.00 27.26 105 LEU F CA 1
ATOM 7560 C C . LEU F 1 109 ? 47.572 37.953 -20.235 1.00 28.38 105 LEU F C 1
ATOM 7561 O O . LEU F 1 109 ? 47.138 37.046 -20.952 1.00 25.32 105 LEU F O 1
ATOM 7566 N N . SER F 1 110 ? 48.706 37.896 -19.549 1.00 27.03 106 SER F N 1
ATOM 7567 C CA . SER F 1 110 ? 49.549 36.715 -19.539 1.00 33.13 106 SER F CA 1
ATOM 7568 C C . SER F 1 110 ? 49.153 35.746 -18.424 1.00 34.90 106 SER F C 1
ATOM 7569 O O . SER F 1 110 ? 49.911 34.839 -18.137 1.00 35.62 106 SER F O 1
ATOM 7572 N N . GLY F 1 111 ? 47.992 35.930 -17.789 1.00 34.27 107 GLY F N 1
ATOM 7573 C CA . GLY F 1 111 ? 47.543 35.007 -16.768 1.00 36.78 107 GLY F CA 1
ATOM 7574 C C . GLY F 1 111 ? 48.353 35.088 -15.477 1.00 38.05 107 GLY F C 1
ATOM 7575 O O . GLY F 1 111 ? 48.258 34.195 -14.648 1.00 37.21 107 GLY F O 1
ATOM 7576 N N . GLY F 1 112 ? 49.050 36.201 -15.244 1.00 37.93 108 GLY F N 1
ATOM 7577 C CA . GLY F 1 112 ? 49.715 36.405 -13.970 1.00 40.28 108 GLY F CA 1
ATOM 7578 C C . GLY F 1 112 ? 51.237 36.270 -14.055 1.00 40.97 108 GLY F C 1
ATOM 7579 O O . GLY F 1 112 ? 51.922 36.504 -13.068 1.00 47.76 108 GLY F O 1
ATOM 7580 N N . LYS F 1 113 ? 51.768 35.979 -15.243 1.00 41.98 109 LYS F N 1
ATOM 7581 C CA . LYS F 1 113 ? 53.186 35.694 -15.404 1.00 45.90 109 LYS F CA 1
ATOM 7582 C C . LYS F 1 113 ? 54.008 36.984 -15.492 1.00 40.53 109 LYS F C 1
ATOM 7583 O O . LYS F 1 113 ? 54.941 37.199 -14.738 1.00 43.49 109 LYS F O 1
ATOM 7589 N N . ALA F 1 114 ? 53.665 37.874 -16.413 1.00 37.69 110 ALA F N 1
ATOM 7590 C CA . ALA F 1 114 ? 54.546 38.979 -16.753 1.00 32.21 110 ALA F CA 1
ATOM 7591 C C . ALA F 1 114 ? 54.791 39.920 -15.568 1.00 31.15 110 ALA F C 1
ATOM 7592 O O . ALA F 1 114 ? 53.936 40.071 -14.700 1.00 35.12 110 ALA F O 1
ATOM 7594 N N . ASP F 1 115 ? 55.964 40.570 -15.559 1.00 32.01 111 ASP F N 1
ATOM 7595 C CA . ASP F 1 115 ? 56.273 41.652 -14.636 1.00 32.52 111 ASP F CA 1
ATOM 7596 C C . ASP F 1 115 ? 55.270 42.806 -14.841 1.00 29.14 111 ASP F C 1
ATOM 7597 O O . ASP F 1 115 ? 54.758 43.006 -15.942 1.00 26.56 111 ASP F O 1
ATOM 7602 N N . ILE F 1 116 ? 55.111 43.629 -13.810 1.00 30.73 112 ILE F N 1
ATOM 7603 C CA . ILE F 1 116 ? 54.508 44.957 -13.917 1.00 28.94 112 ILE F CA 1
ATOM 7604 C C . ILE F 1 116 ? 55.455 45.867 -14.694 1.00 30.71 112 ILE F C 1
ATOM 7605 O O . ILE F 1 116 ? 56.637 45.902 -14.394 1.00 29.13 112 ILE F O 1
ATOM 7610 N N . ASP F 1 117 ? 54.946 46.633 -15.664 1.00 26.43 113 ASP F N 1
ATOM 7611 C CA . ASP F 1 117 ? 55.769 47.572 -16.418 1.00 26.68 113 ASP F CA 1
ATOM 7612 C C . ASP F 1 117 ? 55.734 48.947 -15.753 1.00 29.26 113 ASP F C 1
ATOM 7613 O O . ASP F 1 117 ? 54.661 49.410 -15.318 1.00 25.01 113 ASP F O 1
ATOM 7618 N N . LYS F 1 118 ? 56.912 49.593 -15.732 1.00 26.45 114 LYS F N 1
ATOM 7619 C CA . LYS F 1 118 ? 57.154 50.774 -14.921 1.00 27.14 114 LYS F CA 1
ATOM 7620 C C . LYS F 1 118 ? 57.867 51.844 -15.721 1.00 29.85 114 LYS F C 1
ATOM 7621 O O . LYS F 1 118 ? 58.678 51.530 -16.580 1.00 32.45 114 LYS F O 1
ATOM 7627 N N . ALA F 1 119 ? 57.554 53.104 -15.425 1.00 28.38 115 ALA F N 1
ATOM 7628 C CA . ALA F 1 119 ? 58.322 54.236 -15.924 1.00 27.48 115 ALA F CA 1
ATOM 7629 C C . ALA F 1 119 ? 57.917 55.486 -15.163 1.00 28.69 115 ALA F C 1
ATOM 7630 O O . ALA F 1 119 ? 56.730 55.751 -14.995 1.00 25.25 115 ALA F O 1
ATOM 7632 N N . SER F 1 120 ? 58.911 56.308 -14.837 1.00 26.26 116 SER F N 1
ATOM 7633 C CA . SER F 1 120 ? 58.709 57.523 -14.089 1.00 25.62 116 SER F CA 1
ATOM 7634 C C . SER F 1 120 ? 57.932 58.533 -14.913 1.00 23.76 116 SER F C 1
ATOM 7635 O O . SER F 1 120 ? 57.973 58.530 -16.154 1.00 24.54 116 SER F O 1
ATOM 7638 N N . THR F 1 121 ? 57.310 59.461 -14.176 1.00 25.37 117 THR F N 1
ATOM 7639 C CA . THR F 1 121 ? 56.430 60.464 -14.739 1.00 23.87 117 THR F CA 1
ATOM 7640 C C . THR F 1 121 ? 56.665 61.797 -14.034 1.00 23.73 117 THR F C 1
ATOM 7641 O O . THR F 1 121 ? 57.019 61.829 -12.849 1.00 26.44 117 THR F O 1
ATOM 7645 N N . ARG F 1 122 ? 56.494 62.886 -14.783 1.00 25.58 118 ARG F N 1
ATOM 7646 C CA . ARG F 1 122 ? 56.850 64.223 -14.312 1.00 27.90 118 ARG F CA 1
ATOM 7647 C C . ARG F 1 122 ? 55.922 65.264 -14.909 1.00 27.28 118 ARG F C 1
ATOM 7648 O O . ARG F 1 122 ? 55.644 65.248 -16.112 1.00 29.60 118 ARG F O 1
ATOM 7656 N N . ILE F 1 123 ? 55.465 66.179 -14.052 1.00 27.55 119 ILE F N 1
ATOM 7657 C CA . ILE F 1 123 ? 54.580 67.265 -14.419 1.00 28.27 119 ILE F CA 1
ATOM 7658 C C . ILE F 1 123 ? 55.218 68.570 -13.962 1.00 32.45 119 ILE F C 1
ATOM 7659 O O . ILE F 1 123 ? 55.715 68.622 -12.845 1.00 28.91 119 ILE F O 1
ATOM 7664 N N . GLY F 1 124 ? 55.153 69.608 -14.814 1.00 34.01 120 GLY F N 1
ATOM 7665 C CA . GLY F 1 124 ? 55.787 70.887 -14.528 1.00 32.69 120 GLY F CA 1
ATOM 7666 C C . GLY F 1 124 ? 55.049 71.711 -13.469 1.00 36.10 120 GLY F C 1
ATOM 7667 O O . GLY F 1 124 ? 54.137 71.215 -12.806 1.00 33.33 120 GLY F O 1
ATOM 7668 N N . SER F 1 125 ? 55.452 72.993 -13.331 1.00 32.35 121 SER F N 1
ATOM 7669 C CA . SER F 1 125 ? 54.707 73.980 -12.555 1.00 30.94 121 SER F CA 1
ATOM 7670 C C . SER F 1 125 ? 53.683 74.715 -13.418 1.00 29.15 121 SER F C 1
ATOM 7671 O O . SER F 1 125 ? 53.772 74.735 -14.651 1.00 35.06 121 SER F O 1
ATOM 7674 N N . ASP F 1 126 ? 52.667 75.269 -12.745 1.00 28.13 122 ASP F N 1
ATOM 7675 C CA . ASP F 1 126 ? 51.658 76.132 -13.338 1.00 32.86 122 ASP F CA 1
ATOM 7676 C C . ASP F 1 126 ? 50.837 75.329 -14.347 1.00 34.93 122 ASP F C 1
ATOM 7677 O O . ASP F 1 126 ? 50.412 75.859 -15.372 1.00 34.48 122 ASP F O 1
ATOM 7682 N N . CYS F 1 127 ? 50.599 74.040 -14.045 1.00 34.95 123 CYS F N 1
ATOM 7683 C CA . CYS F 1 127 ? 49.808 73.202 -14.935 1.00 33.73 123 CYS F CA 1
ATOM 7684 C C . CYS F 1 127 ? 48.396 73.039 -14.410 1.00 29.50 123 CYS F C 1
ATOM 7685 O O . CYS F 1 127 ? 48.179 73.079 -13.202 1.00 29.03 123 CYS F O 1
ATOM 7688 N N . TYR F 1 128 ? 47.475 72.778 -15.345 1.00 26.21 124 TYR F N 1
ATOM 7689 C CA . TYR F 1 128 ? 46.096 72.456 -15.049 1.00 23.44 124 TYR F CA 1
ATOM 7690 C C . TYR F 1 128 ? 45.792 71.092 -15.661 1.00 26.19 124 TYR F C 1
ATOM 7691 O O . TYR F 1 128 ? 45.835 70.937 -16.882 1.00 27.06 124 TYR F O 1
ATOM 7700 N N . LEU F 1 129 ? 45.506 70.100 -14.811 1.00 26.81 125 LEU F N 1
ATOM 7701 C CA . LEU F 1 129 ? 44.974 68.830 -15.297 1.00 26.15 125 LEU F CA 1
ATOM 7702 C C . LEU F 1 129 ? 43.491 68.760 -14.974 1.00 23.67 125 LEU F C 1
ATOM 7703 O O . LEU F 1 129 ? 43.101 68.744 -13.804 1.00 24.85 125 LEU F O 1
ATOM 7708 N N . GLY F 1 130 ? 42.674 68.672 -16.020 1.00 21.51 126 GLY F N 1
ATOM 7709 C CA . GLY F 1 130 ? 41.243 68.772 -15.867 1.00 21.17 126 GLY F CA 1
ATOM 7710 C C . GLY F 1 130 ? 40.662 67.476 -15.294 1.00 21.43 126 GLY F C 1
ATOM 7711 O O . GLY F 1 130 ? 41.310 66.409 -15.329 1.00 19.25 126 GLY F O 1
ATOM 7712 N N . PRO F 1 131 ? 39.397 67.537 -14.839 1.00 22.63 127 PRO F N 1
ATOM 7713 C CA . PRO F 1 131 ? 38.689 66.375 -14.306 1.00 24.15 127 PRO F CA 1
ATOM 7714 C C . PRO F 1 131 ? 38.879 65.090 -15.099 1.00 23.39 127 PRO F C 1
ATOM 7715 O O . PRO F 1 131 ? 38.736 65.077 -16.324 1.00 20.32 127 PRO F O 1
ATOM 7719 N N . ASN F 1 132 ? 39.183 64.011 -14.370 1.00 23.47 128 ASN F N 1
ATOM 7720 C CA . ASN F 1 132 ? 39.210 62.684 -14.961 1.00 23.22 128 ASN F CA 1
ATOM 7721 C C . ASN F 1 132 ? 40.284 62.529 -16.042 1.00 22.88 128 ASN F C 1
ATOM 7722 O O . ASN F 1 132 ? 40.205 61.587 -16.847 1.00 23.33 128 ASN F O 1
ATOM 7727 N N . THR F 1 133 ? 41.323 63.374 -16.032 1.00 21.11 129 THR F N 1
ATOM 7728 C CA . THR F 1 133 ? 42.508 63.184 -16.866 1.00 22.39 129 THR F CA 1
ATOM 7729 C C . THR F 1 133 ? 43.285 61.960 -16.389 1.00 20.85 129 THR F C 1
ATOM 7730 O O . THR F 1 133 ? 43.470 61.799 -15.179 1.00 20.15 129 THR F O 1
ATOM 7734 N N . ILE F 1 134 ? 43.704 61.103 -17.334 1.00 20.25 130 ILE F N 1
ATOM 7735 C CA . ILE F 1 134 ? 44.563 59.957 -17.054 1.00 20.36 130 ILE F CA 1
ATOM 7736 C C . ILE F 1 134 ? 45.927 60.216 -17.684 1.00 18.59 130 ILE F C 1
ATOM 7737 O O . ILE F 1 134 ? 45.999 60.517 -18.884 1.00 20.98 130 ILE F O 1
ATOM 7742 N N . ILE F 1 135 ? 46.991 60.138 -16.876 1.00 20.76 131 ILE F N 1
ATOM 7743 C CA . ILE F 1 135 ? 48.368 60.288 -17.328 1.00 20.24 131 ILE F CA 1
ATOM 7744 C C . ILE F 1 135 ? 49.053 58.940 -17.161 1.00 20.19 131 ILE F C 1
ATOM 7745 O O . ILE F 1 135 ? 49.083 58.410 -16.052 1.00 21.72 131 ILE F O 1
ATOM 7750 N N . VAL F 1 136 ? 49.610 58.378 -18.240 1.00 20.96 132 VAL F N 1
ATOM 7751 C CA . VAL F 1 136 ? 50.173 57.024 -18.167 1.00 22.22 132 VAL F CA 1
ATOM 7752 C C . VAL F 1 136 ? 51.654 57.118 -17.815 1.00 23.35 132 VAL F C 1
ATOM 7753 O O . VAL F 1 136 ? 52.240 58.197 -17.802 1.00 21.57 132 VAL F O 1
ATOM 7757 N N . LYS F 1 137 ? 52.265 55.961 -17.549 1.00 22.12 133 LYS F N 1
ATOM 7758 C CA . LYS F 1 137 ? 53.669 55.933 -17.164 1.00 24.70 133 LYS F CA 1
ATOM 7759 C C . LYS F 1 137 ? 54.538 56.525 -18.281 1.00 25.93 133 LYS F C 1
ATOM 7760 O O . LYS F 1 137 ? 54.245 56.414 -19.483 1.00 22.56 133 LYS F O 1
ATOM 7766 N N . GLY F 1 138 ? 55.652 57.141 -17.873 1.00 25.73 134 GLY F N 1
ATOM 7767 C CA . GLY F 1 138 ? 56.658 57.557 -18.826 1.00 27.65 134 GLY F CA 1
ATOM 7768 C C . GLY F 1 138 ? 56.441 58.964 -19.356 1.00 29.45 134 GLY F C 1
ATOM 7769 O O . GLY F 1 138 ? 57.269 59.445 -20.118 1.00 33.17 134 GLY F O 1
ATOM 7770 N N . VAL F 1 139 ? 55.323 59.611 -18.997 1.00 28.17 135 VAL F N 1
ATOM 7771 C CA . VAL F 1 139 ? 54.987 60.909 -19.565 1.00 27.49 135 VAL F CA 1
ATOM 7772 C C . VAL F 1 139 ? 55.752 62.019 -18.831 1.00 30.94 135 VAL F C 1
ATOM 7773 O O . VAL F 1 139 ? 55.822 62.053 -17.596 1.00 27.52 135 VAL F O 1
ATOM 7777 N N . LYS F 1 140 ? 56.277 62.960 -19.625 1.00 31.49 136 LYS F N 1
ATOM 7778 C CA . LYS F 1 140 ? 56.800 64.222 -19.125 1.00 30.76 136 LYS F CA 1
ATOM 7779 C C . LYS F 1 140 ? 55.925 65.358 -19.644 1.00 31.16 136 LYS F C 1
ATOM 7780 O O . LYS F 1 140 ? 55.723 65.507 -20.858 1.00 32.17 136 LYS F O 1
ATOM 7786 N N . ILE F 1 141 ? 55.343 66.103 -18.706 1.00 28.40 137 ILE F N 1
ATOM 7787 C CA . ILE F 1 141 ? 54.563 67.291 -19.013 1.00 27.36 137 ILE F CA 1
ATOM 7788 C C . ILE F 1 141 ? 55.375 68.510 -18.587 1.00 30.35 137 ILE F C 1
ATOM 7789 O O . ILE F 1 141 ? 55.749 68.616 -17.428 1.00 28.34 137 ILE F O 1
ATOM 7794 N N . GLY F 1 142 ? 55.593 69.453 -19.513 1.00 33.48 138 GLY F N 1
ATOM 7795 C CA . GLY F 1 142 ? 56.392 70.635 -19.226 1.00 34.04 138 GLY F CA 1
ATOM 7796 C C . GLY F 1 142 ? 55.676 71.597 -18.288 1.00 34.86 138 GLY F C 1
ATOM 7797 O O . GLY F 1 142 ? 54.744 71.212 -17.592 1.00 32.66 138 GLY F O 1
ATOM 7798 N N . ASP F 1 143 ? 56.098 72.872 -18.310 1.00 32.36 139 ASP F N 1
ATOM 7799 C CA . ASP F 1 143 ? 55.491 73.904 -17.485 1.00 31.70 139 ASP F CA 1
ATOM 7800 C C . ASP F 1 143 ? 54.331 74.558 -18.221 1.00 29.61 139 ASP F C 1
ATOM 7801 O O . ASP F 1 143 ? 54.304 74.556 -19.444 1.00 37.07 139 ASP F O 1
ATOM 7806 N N . ARG F 1 144 ? 53.379 75.121 -17.468 1.00 28.80 140 ARG F N 1
ATOM 7807 C CA . ARG F 1 144 ? 52.299 75.948 -17.999 1.00 30.73 140 ARG F CA 1
ATOM 7808 C C . ARG F 1 144 ? 51.530 75.205 -19.105 1.00 33.15 140 ARG F C 1
ATOM 7809 O O . ARG F 1 144 ? 51.291 75.723 -20.214 1.00 31.23 140 ARG F O 1
ATOM 7817 N N . VAL F 1 145 ? 51.096 73.980 -18.764 1.00 30.26 141 VAL F N 1
ATOM 7818 C CA . VAL F 1 145 ? 50.348 73.125 -19.670 1.00 29.18 141 VAL F CA 1
ATOM 7819 C C . VAL F 1 145 ? 48.907 73.007 -19.179 1.00 26.98 141 VAL F C 1
ATOM 7820 O O . VAL F 1 145 ? 48.674 72.861 -17.977 1.00 27.21 141 VAL F O 1
ATOM 7824 N N . VAL F 1 146 ? 47.968 73.108 -20.119 1.00 24.58 142 VAL F N 1
ATOM 7825 C CA . VAL F 1 146 ? 46.559 72.807 -19.904 1.00 28.03 142 VAL F CA 1
ATOM 7826 C C . VAL F 1 146 ? 46.246 71.424 -20.492 1.00 25.86 142 VAL F C 1
ATOM 7827 O O . VAL F 1 146 ? 46.423 71.200 -21.699 1.00 25.76 142 VAL F O 1
ATOM 7831 N N . VAL F 1 147 ? 45.776 70.505 -19.636 1.00 23.93 143 VAL F N 1
ATOM 7832 C CA . VAL F 1 147 ? 45.228 69.229 -20.096 1.00 25.32 143 VAL F CA 1
ATOM 7833 C C . VAL F 1 147 ? 43.718 69.247 -19.850 1.00 22.57 143 VAL F C 1
ATOM 7834 O O . VAL F 1 147 ? 43.266 69.351 -18.707 1.00 23.53 143 VAL F O 1
ATOM 7838 N N . GLY F 1 148 ? 42.939 69.181 -20.925 1.00 20.59 144 GLY F N 1
ATOM 7839 C CA . GLY F 1 148 ? 41.499 69.275 -20.811 1.00 23.08 144 GLY F CA 1
ATOM 7840 C C . GLY F 1 148 ? 40.920 68.076 -20.064 1.00 25.35 144 GLY F C 1
ATOM 7841 O O . GLY F 1 148 ? 41.550 67.022 -20.007 1.00 25.76 144 GLY F O 1
ATOM 7842 N N . ALA F 1 149 ? 39.705 68.265 -19.546 1.00 24.25 145 ALA F N 1
ATOM 7843 C CA . ALA F 1 149 ? 38.962 67.224 -18.863 1.00 25.75 145 ALA F CA 1
ATOM 7844 C C . ALA F 1 149 ? 38.843 66.014 -19.792 1.00 26.62 145 ALA F C 1
ATOM 7845 O O . ALA F 1 149 ? 38.823 66.171 -21.021 1.00 24.25 145 ALA F O 1
ATOM 7847 N N . ASN F 1 150 ? 38.855 64.824 -19.175 1.00 25.38 146 ASN F N 1
ATOM 7848 C CA . ASN F 1 150 ? 38.614 63.544 -19.828 1.00 24.91 146 ASN F CA 1
ATOM 7849 C C . ASN F 1 150 ? 39.743 63.133 -20.762 1.00 25.35 146 ASN F C 1
ATOM 7850 O O . ASN F 1 150 ? 39.565 62.180 -21.518 1.00 26.56 146 ASN F O 1
ATOM 7855 N N . SER F 1 151 ? 40.909 63.765 -20.687 1.00 23.15 147 SER F N 1
ATOM 7856 C CA . SER F 1 151 ? 42.012 63.424 -21.567 1.00 22.69 147 SER F CA 1
ATOM 7857 C C . SER F 1 151 ? 42.708 62.138 -21.119 1.00 23.83 147 SER F C 1
ATOM 7858 O O . SER F 1 151 ? 42.685 61.753 -19.939 1.00 24.28 147 SER F O 1
ATOM 7861 N N . LEU F 1 152 ? 43.384 61.515 -22.094 1.00 21.17 148 LEU F N 1
ATOM 7862 C CA . LEU F 1 152 ? 44.265 60.406 -21.836 1.00 19.73 148 LEU F CA 1
ATOM 7863 C C . LEU F 1 152 ? 45.598 60.725 -22.482 1.00 20.81 148 LEU F C 1
ATOM 7864 O O . LEU F 1 152 ? 45.698 60.772 -23.711 1.00 22.46 148 LEU F O 1
ATOM 7869 N N . VAL F 1 153 ? 46.576 61.040 -21.644 1.00 21.45 149 VAL F N 1
ATOM 7870 C CA . VAL F 1 153 ? 47.854 61.548 -22.127 1.00 22.82 149 VAL F CA 1
ATOM 7871 C C . VAL F 1 153 ? 48.832 60.376 -22.202 1.00 24.73 149 VAL F C 1
ATOM 7872 O O . VAL F 1 153 ? 49.158 59.772 -21.170 1.00 23.05 149 VAL F O 1
ATOM 7876 N N . LEU F 1 154 ? 49.266 60.067 -23.441 1.00 23.66 150 LEU F N 1
ATOM 7877 C CA . LEU F 1 154 ? 50.084 58.891 -23.702 1.00 25.88 150 LEU F CA 1
ATOM 7878 C C . LEU F 1 154 ? 51.520 59.297 -23.989 1.00 29.65 150 LEU F C 1
ATOM 7879 O O . LEU F 1 154 ? 52.420 58.464 -23.976 1.00 32.42 150 LEU F O 1
ATOM 7884 N N . LYS F 1 155 ? 51.737 60.584 -24.261 1.00 29.55 151 LYS F N 1
ATOM 7885 C CA . LYS F 1 155 ? 53.057 61.013 -24.698 1.00 32.89 151 LYS F CA 1
ATOM 7886 C C . LYS F 1 155 ? 53.370 62.357 -24.061 1.00 30.42 151 LYS F C 1
ATOM 7887 O O . LYS F 1 155 ? 52.477 63.074 -23.656 1.00 30.93 151 LYS F O 1
ATOM 7893 N N . ASP F 1 156 ? 54.644 62.732 -24.068 1.00 31.84 152 ASP F N 1
ATOM 7894 C CA . ASP F 1 156 ? 55.102 63.973 -23.479 1.00 34.18 152 ASP F CA 1
ATOM 7895 C C . ASP F 1 156 ? 54.352 65.187 -24.026 1.00 34.31 152 ASP F C 1
ATOM 7896 O O . ASP F 1 156 ? 53.842 65.190 -25.144 1.00 32.04 152 ASP F O 1
ATOM 7901 N N . ILE F 1 157 ? 54.295 66.234 -23.210 1.00 31.29 153 ILE F N 1
ATOM 7902 C CA . ILE F 1 157 ? 53.691 67.484 -23.629 1.00 30.39 153 ILE F CA 1
ATOM 7903 C C . ILE F 1 157 ? 54.715 68.584 -23.369 1.00 31.25 153 ILE F C 1
ATOM 7904 O O . ILE F 1 157 ? 55.185 68.732 -22.248 1.00 30.84 153 ILE F O 1
ATOM 7909 N N . PRO F 1 158 ? 55.076 69.386 -24.397 1.00 33.43 154 PRO F N 1
ATOM 7910 C CA . PRO F 1 158 ? 55.941 70.555 -24.194 1.00 34.42 154 PRO F CA 1
ATOM 7911 C C . PRO F 1 158 ? 55.266 71.650 -23.374 1.00 30.69 154 PRO F C 1
ATOM 7912 O O . PRO F 1 158 ? 54.034 71.767 -23.335 1.00 28.19 154 PRO F O 1
ATOM 7916 N N . SER F 1 159 ? 56.094 72.501 -22.767 1.00 31.11 155 SER F N 1
ATOM 7917 C CA . SER F 1 159 ? 55.616 73.664 -22.049 1.00 33.38 155 SER F CA 1
ATOM 7918 C C . SER F 1 159 ? 54.719 74.517 -22.942 1.00 32.62 155 SER F C 1
ATOM 7919 O O . SER F 1 159 ? 54.872 74.531 -24.160 1.00 37.03 155 SER F O 1
ATOM 7922 N N . ASP F 1 160 ? 53.758 75.190 -22.317 1.00 34.40 156 ASP F N 1
ATOM 7923 C CA . ASP F 1 160 ? 52.908 76.199 -22.940 1.00 35.64 156 ASP F CA 1
ATOM 7924 C C . ASP F 1 160 ? 51.954 75.606 -23.965 1.00 37.57 156 ASP F C 1
ATOM 7925 O O . ASP F 1 160 ? 51.463 76.352 -24.814 1.00 37.35 156 ASP F O 1
ATOM 7930 N N . CYS F 1 161 ? 51.629 74.309 -23.843 1.00 35.85 157 CYS F N 1
ATOM 7931 C CA . CYS F 1 161 ? 50.646 73.690 -24.733 1.00 33.25 157 CYS F CA 1
ATOM 7932 C C . CYS F 1 161 ? 49.324 73.446 -24.017 1.00 33.15 157 CYS F C 1
ATOM 7933 O O . CYS F 1 161 ? 49.288 73.266 -22.797 1.00 33.15 157 CYS F O 1
ATOM 7936 N N . LYS F 1 162 ? 48.260 73.455 -24.826 1.00 28.83 158 LYS F N 1
ATOM 7937 C CA . LYS F 1 162 ? 46.944 73.012 -24.423 1.00 30.01 158 LYS F CA 1
ATOM 7938 C C . LYS F 1 162 ? 46.603 71.731 -25.180 1.00 31.84 158 LYS F C 1
ATOM 7939 O O . LYS F 1 162 ? 46.674 71.704 -26.415 1.00 32.32 158 LYS F O 1
ATOM 7945 N N . VAL F 1 163 ? 46.253 70.662 -24.442 1.00 26.36 159 VAL F N 1
ATOM 7946 C CA . VAL F 1 163 ? 45.982 69.379 -25.065 1.00 26.97 159 VAL F CA 1
ATOM 7947 C C . VAL F 1 163 ? 44.570 68.947 -24.709 1.00 26.27 159 VAL F C 1
ATOM 7948 O O . VAL F 1 163 ? 43.997 69.392 -23.712 1.00 28.45 159 VAL F O 1
ATOM 7952 N N . PHE F 1 164 ? 44.033 68.040 -25.519 1.00 27.10 160 PHE F N 1
ATOM 7953 C CA . PHE F 1 164 ? 42.708 67.500 -25.276 1.00 26.38 160 PHE F CA 1
ATOM 7954 C C . PHE F 1 164 ? 42.543 66.181 -26.019 1.00 26.31 160 PHE F C 1
ATOM 7955 O O . PHE F 1 164 ? 43.025 66.045 -27.137 1.00 27.03 160 PHE F O 1
ATOM 7963 N N . GLY F 1 165 ? 41.798 65.251 -25.411 1.00 27.81 161 GLY F N 1
ATOM 7964 C CA . GLY F 1 165 ? 41.280 64.081 -26.095 1.00 28.03 161 GLY F CA 1
ATOM 7965 C C . GLY F 1 165 ? 41.778 62.769 -25.490 1.00 26.67 161 GLY F C 1
ATOM 7966 O O . GLY F 1 165 ? 42.701 62.770 -24.671 1.00 23.03 161 GLY F O 1
ATOM 7967 N N . SER F 1 166 ? 41.132 61.662 -25.909 1.00 26.85 162 SER F N 1
ATOM 7968 C CA . SER F 1 166 ? 41.565 60.304 -25.597 1.00 26.61 162 SER F CA 1
ATOM 7969 C C . SER F 1 166 ? 41.921 59.582 -26.892 1.00 26.12 162 SER F C 1
ATOM 7970 O O . SER F 1 166 ? 41.015 59.134 -27.561 1.00 25.48 162 SER F O 1
ATOM 7973 N N . PRO F 1 167 ? 43.197 59.410 -27.310 1.00 24.41 163 PRO F N 1
ATOM 7974 C CA . PRO F 1 167 ? 44.370 59.995 -26.671 1.00 25.48 163 PRO F CA 1
ATOM 7975 C C . PRO F 1 167 ? 44.527 61.486 -26.955 1.00 26.44 163 PRO F C 1
ATOM 7976 O O . PRO F 1 167 ? 43.921 62.012 -27.884 1.00 24.58 163 PRO F O 1
ATOM 7980 N N . ALA F 1 168 ? 45.313 62.166 -26.116 1.00 24.83 164 ALA F N 1
ATOM 7981 C CA . ALA F 1 168 ? 45.348 63.621 -26.147 1.00 24.88 164 ALA F CA 1
ATOM 7982 C C . ALA F 1 168 ? 46.217 64.098 -27.312 1.00 28.50 164 ALA F C 1
ATOM 7983 O O . ALA F 1 168 ? 47.262 63.510 -27.601 1.00 26.52 164 ALA F O 1
ATOM 7985 N N . VAL F 1 169 ? 45.827 65.238 -27.889 1.00 29.02 165 VAL F N 1
ATOM 7986 C CA . VAL F 1 169 ? 46.630 65.860 -28.933 1.00 32.02 165 VAL F CA 1
ATOM 7987 C C . VAL F 1 169 ? 46.841 67.327 -28.572 1.00 30.32 165 VAL F C 1
ATOM 7988 O O . VAL F 1 169 ? 45.980 67.931 -27.941 1.00 28.80 165 VAL F O 1
ATOM 7992 N N . ILE F 1 170 ? 47.966 67.900 -29.003 1.00 29.04 166 ILE F N 1
ATOM 7993 C CA . ILE F 1 170 ? 48.160 69.335 -28.847 1.00 30.89 166 ILE F CA 1
ATOM 7994 C C . ILE F 1 170 ? 47.201 70.072 -29.766 1.00 32.07 166 ILE F C 1
ATOM 7995 O O . ILE F 1 170 ? 47.188 69.812 -30.971 1.00 32.23 166 ILE F O 1
ATOM 8000 N N . ILE F 1 171 ? 46.409 70.990 -29.196 1.00 29.39 167 ILE F N 1
ATOM 8001 C CA . ILE F 1 171 ? 45.406 71.684 -29.980 1.00 34.61 167 ILE F CA 1
ATOM 8002 C C . ILE F 1 171 ? 45.767 73.165 -30.145 1.00 37.03 167 ILE F C 1
ATOM 8003 O O . ILE F 1 171 ? 45.363 73.763 -31.131 1.00 45.49 167 ILE F O 1
ATOM 8008 N N . THR F 1 172 ? 46.529 73.748 -29.220 1.00 35.39 168 THR F N 1
ATOM 8009 C CA . THR F 1 172 ? 47.044 75.105 -29.365 1.00 37.68 168 THR F CA 1
ATOM 8010 C C . THR F 1 172 ? 48.028 75.376 -28.230 1.00 36.81 168 THR F C 1
ATOM 8011 O O . THR F 1 172 ? 48.379 74.475 -27.475 1.00 34.02 168 THR F O 1
ATOM 8015 N N . ASP F 1 173 ? 48.490 76.627 -28.116 1.00 36.97 169 ASP F N 1
ATOM 8016 C CA . ASP F 1 173 ? 49.333 77.035 -27.010 1.00 36.85 169 ASP F CA 1
ATOM 8017 C C . ASP F 1 173 ? 48.438 77.447 -25.842 1.00 32.56 169 ASP F C 1
ATOM 8018 O O . ASP F 1 173 ? 47.222 77.537 -25.989 1.00 34.81 169 ASP F O 1
ATOM 8023 N N . SER F 1 174 ? 49.049 77.668 -24.678 1.00 33.21 170 SER F N 1
ATOM 8024 C CA . SER F 1 174 ? 48.295 77.989 -23.473 1.00 36.30 170 SER F CA 1
ATOM 8025 C C . SER F 1 174 ? 48.519 79.429 -23.012 1.00 39.13 170 SER F C 1
ATOM 8026 O O . SER F 1 174 ? 48.061 79.796 -21.932 1.00 38.80 170 SER F O 1
ATOM 8029 N N . LEU F 1 175 ? 49.176 80.248 -23.850 1.00 41.24 171 LEU F N 1
ATOM 8030 C CA . LEU F 1 175 ? 49.696 81.537 -23.416 1.00 43.00 171 LEU F CA 1
ATOM 8031 C C . LEU F 1 175 ? 48.575 82.436 -22.909 1.00 39.08 171 LEU F C 1
ATOM 8032 O O . LEU F 1 175 ? 48.791 83.194 -21.975 1.00 43.73 171 LEU F O 1
ATOM 8037 N N . ASN F 1 176 ? 47.371 82.317 -23.473 1.00 40.83 172 ASN F N 1
ATOM 8038 C CA . ASN F 1 176 ? 46.303 83.244 -23.156 1.00 44.73 172 ASN F CA 1
ATOM 8039 C C . ASN F 1 176 ? 45.667 82.946 -21.794 1.00 49.84 172 ASN F C 1
ATOM 8040 O O . ASN F 1 176 ? 44.876 83.752 -21.312 1.00 47.03 172 ASN F O 1
ATOM 8045 N N . TYR F 1 177 ? 45.961 81.783 -21.189 1.00 45.98 173 TYR F N 1
ATOM 8046 C CA . TYR F 1 177 ? 45.548 81.513 -19.816 1.00 42.90 173 TYR F CA 1
ATOM 8047 C C . TYR F 1 177 ? 46.576 82.047 -18.827 1.00 38.86 173 TYR F C 1
ATOM 8048 O O . TYR F 1 177 ? 46.312 82.054 -17.635 1.00 44.12 173 TYR F O 1
ATOM 8057 N N . GLN F 1 178 ? 47.743 82.509 -19.289 1.00 39.13 174 GLN F N 1
ATOM 8058 C CA . GLN F 1 178 ? 48.819 82.798 -18.355 1.00 41.20 174 GLN F CA 1
ATOM 8059 C C . GLN F 1 178 ? 48.841 84.255 -17.896 1.00 47.87 174 GLN F C 1
ATOM 8060 O O . GLN F 1 178 ? 49.772 84.643 -17.198 1.00 50.30 174 GLN F O 1
ATOM 8066 N N . ARG F 1 179 ? 47.831 85.012 -18.302 1.00 54.18 175 ARG F N 1
ATOM 8067 C CA . ARG F 1 179 ? 47.776 86.458 -17.981 1.00 61.99 175 ARG F CA 1
ATOM 8068 C C . ARG F 1 179 ? 47.070 86.639 -16.635 1.00 65.87 175 ARG F C 1
ATOM 8069 O O . ARG F 1 179 ? 45.998 86.029 -16.483 1.00 71.61 175 ARG F O 1
#

B-factor: mean 33.27, std 13.25, range [15.23, 117.68]

Foldseek 3Di:
DVVVVVVVVLVVVLVVLQVVCCVPVVDGDPSQQSVDFFQVVCVVLPEEALEGAGSQEAAADAEYHYHNEYHEHLEYHHQPQPYEYEYYPEYNYAQEYAYFWDCPCCVVVPNPDDIDGAYEYAYYLEYAEANEYHYHNEYEYYNEYEYHPEYDDYYHYAQFYWYDDPIDTDGGNPVVD/DVVVVVVVLVVVLVVLQVVCCVPVVDGDPSQQSVDWFQVVCVVVPEEHLEGAGPQEAAADAEYEYHNEYHEHNEYHEQPFPYEYYYYNEYNYHQEYAYFWDCPCCVVVVRPDDIDGAYEYAYYLEYAEANEYHYHNEYEYYNEYEYHPEYDDYYHYAQFYWYDDPIDTDGGNVVVD/DCVVVVVVVVLVVVLVVLQVVCCVPPVDGDPSQQSVDFQQVVCVVLPEEALEGAGPQEAAADAEYHYYNEYHEHNEYHEQNQPYEYYYYNEDNDHQEYAYFWDCPCCVVVVRDDDIHGAYEYAYECEYEEANEYEYHNEYEYYQEYEYHPEYDDYYHYHQFYWYDDDIDTPGGNPVVD/DVVVVVVVLVVVQVVLQVVCCVPVVDGDPSQQSVDWQQVVCVVLVEEDLEGAGSQEAAEDAEYHYHNEYHEHVEYHEQNFPYEYEYYNEYNYHQEYAYFWDCVCCVVVVRPDDIGGAYEYYYECEYAEANEYHYHNEYEYYNEYEYHPEYDDYYHYPQFYWYDDPIDTDGGNVVVVD/DVVVVVVVVLVVVLVVLQVVCCVPPVDGDPSQQSVDWQQVVCVVLPEAHLEGAGSQEAAADAEYHYHNEYAEHNEYHEQPFPGEYEYYPEDNYAQEYAYFWDCVCCVVVPRPDDIDGAYEYYEECEYAEANEYHYHNEYEYYNEYEYHPEYDDYYHYPQFYWYDDPIDTDGGNVVVVDVPD/DVVVVVVVVLVVVLVVLQVVCCVPVVDGDPSQQSVDFQQVVCVVVPEADLEGAGPQEAAADAEYEYHNEYHEHNEYHHQPQPYEYYYEPEYNYAQEYADFWDCVCCVVVPRPDDIHGAYEYAEELEYAEANEYHYHPEYEYYNEYEYHPEYDDYYHYHQFYWYDDPIDTDGGRVVVVD

Organism: Psychrobacter cryohalolentis (strain ATCC BAA-1226 / DSM 17306 / VKM B-2378 / K5) (NCBI:txid335284)